Protein AF-A0A8C1A304-F1 (afdb_monomer)

InterPro domains:
  IPR000341 Phosphatidylinositol 3-kinase Ras-binding (PI3K RBD) domain [PF00794] (150-245)
  IPR000341 Phosphatidylinositol 3-kinase Ras-binding (PI3K RBD) domain [PS51546] (151-243)
  IPR000341 Phosphatidylinositol 3-kinase Ras-binding (PI3K RBD) domain [SM00144] (138-246)
  IPR000403 Phosphatidylinositol 3-/4-kinase, catalytic domain [PF00454] (764-960)
  IPR000403 Phosphatidylinositol 3-/4-kinase, catalytic domain [PS50290] (735-998)
  IPR000403 Phosphatidylinositol 3-/4-kinase, catalytic domain [SM00146] (764-994)
  IPR001263 Phosphoinositide 3-kinase, accessory (PIK) domain [PF00613] (497-669)
  IPR001263 Phosphoinositide 3-kinase, accessory (PIK) domain [PS51545] (485-662)
  IPR001263 Phosphoinositide 3-kinase, accessory (PIK) domain [SM00145] (486-672)
  IPR002420 C2 phosphatidylinositol 3-kinase-type domain [PF00792] (310-426)
  IPR002420 C2 phosphatidylinositol 3-kinase-type domain [PS51547] (290-457)
  IPR002420 C2 phosphatidylinositol 3-kinase-type domain [SM00142] (280-384)
  IPR003113 Phosphatidylinositol 3-kinase, adaptor-binding domain [PF02192] (1-73)
  IPR003113 Phosphatidylinositol 3-kinase, adaptor-binding domain [PS51544] (1-72)
  IPR003113 Phosphatidylinositol 3-kinase, adaptor-binding domain [SM00143] (1-75)
  IPR011009 Protein kinase-like domain superfamily [SSF56112] (668-958)
  IPR015433 Phosphatidylinositol 3-/4-kinase [PTHR10048] (18-939)
  IPR016024 Armadillo-type fold [SSF48371] (494-663)
  IPR018936 Phosphatidylinositol 3-/4-kinase, conserved site [PS00915] (767-781)
  IPR018936 Phosphatidylinositol 3-/4-kinase, conserved site [PS00916] (867-887)

Solvent-accessible surface area (backbone atoms only — not comparable to full-atom values): 55932 Å² total; per-residue (Å²): 138,91,75,66,56,79,39,26,44,47,56,52,49,53,52,45,56,63,56,41,69,79,42,88,70,45,87,76,63,72,59,75,85,51,42,39,43,31,27,40,25,77,84,76,39,82,42,73,46,78,68,32,77,46,27,50,68,75,64,40,44,62,51,102,53,75,43,82,43,75,71,64,101,84,40,68,64,58,50,52,47,47,52,48,14,64,64,63,71,51,57,57,65,60,66,67,66,64,77,48,64,66,59,53,51,44,53,56,51,40,49,51,53,20,50,57,52,45,58,54,58,67,72,53,51,64,66,61,49,41,52,29,60,29,50,60,61,71,52,91,73,90,54,64,79,59,37,61,75,45,75,40,50,45,57,36,38,38,36,41,67,100,52,94,60,71,47,81,44,80,42,50,41,79,38,34,47,58,58,52,48,53,54,50,51,54,53,49,56,75,74,44,72,92,81,65,84,75,69,60,76,89,46,49,36,39,27,40,33,71,35,61,33,40,52,80,66,84,42,43,44,67,33,32,42,70,50,45,52,22,59,76,70,72,46,69,44,52,34,23,47,35,54,43,64,64,56,47,52,57,45,50,56,40,46,50,55,52,45,57,62,56,55,68,49,70,82,60,69,74,72,81,70,71,77,75,69,73,71,72,80,71,74,59,37,51,32,75,77,36,76,54,63,37,54,37,34,39,40,36,34,36,60,47,87,67,61,85,84,33,27,38,30,46,37,39,37,42,24,47,31,78,45,69,60,37,73,67,35,72,54,71,77,36,85,53,74,39,63,40,76,64,73,39,75,45,68,40,78,45,38,44,31,23,58,46,84,57,30,29,42,32,32,26,36,28,39,38,34,75,65,75,83,77,72,94,75,80,92,76,95,79,80,84,74,65,80,61,50,77,54,95,68,28,38,36,39,80,52,33,34,45,31,36,62,49,35,49,92,86,36,33,53,55,62,48,80,44,81,42,27,26,44,67,82,74,71,67,81,60,93,77,78,57,63,64,88,52,52,56,61,59,42,85,59,58,91,79,29,32,34,40,34,36,30,33,61,81,92,58,100,39,62,38,27,59,73,55,69,71,59,36,43,52,54,27,48,53,53,52,67,65,44,76,83,63,85,86,84,78,63,64,81,79,46,44,65,62,50,48,56,61,65,73,44,64,90,84,58,84,77,52,70,69,56,24,54,50,44,52,72,42,44,66,58,38,50,75,77,39,54,89,44,51,68,64,46,61,74,29,56,55,60,62,31,48,68,54,48,22,41,50,60,50,49,57,77,73,47,69,82,53,57,40,78,65,25,57,58,38,52,34,59,74,42,56,46,66,67,56,35,40,52,22,45,63,22,44,69,77,48,51,73,72,62,43,62,75,44,43,74,44,59,59,52,39,55,66,60,50,93,49,79,86,40,62,60,57,51,50,54,47,55,50,23,69,54,23,46,65,50,29,54,52,51,48,35,61,44,46,21,46,47,85,41,75,84,48,25,63,59,42,48,52,53,51,51,39,46,43,68,39,38,56,72,52,45,62,56,53,42,45,44,54,51,30,52,52,53,52,48,52,53,41,49,53,53,53,51,43,56,71,77,64,71,54,57,68,68,61,54,51,51,51,53,43,56,53,54,68,33,66,74,41,42,61,48,53,22,74,38,54,35,90,82,44,69,42,32,45,32,40,34,66,42,59,87,77,37,49,64,46,92,56,96,60,38,33,35,39,44,30,25,35,34,60,64,31,86,93,40,70,49,48,37,32,43,39,51,78,53,68,41,62,52,36,33,50,52,34,50,50,47,45,49,51,47,51,52,31,43,77,69,77,40,78,32,60,73,70,60,62,50,53,43,41,59,30,82,32,18,32,41,35,52,57,72,75,70,49,45,31,48,46,54,49,24,49,75,64,36,99,45,79,88,54,14,88,71,48,60,58,30,64,47,51,51,43,49,73,63,21,63,74,74,50,30,60,51,17,41,47,36,25,44,35,5,44,54,41,52,50,50,50,28,47,76,47,24,26,41,90,78,46,47,78,39,30,34,38,29,60,66,26,34,30,40,76,52,83,49,89,27,49,37,66,59,52,69,61,59,96,85,40,71,72,67,94,67,37,65,78,90,47,70,49,57,53,35,41,66,39,74,72,46,92,84,52,62,68,63,50,54,52,49,53,51,51,48,55,49,63,68,63,46,88,83,49,72,61,58,58,46,50,56,50,44,64,70,64,54,63,76,83,80,83,77,87,68,75,38,57,60,55,54,65,55,74,69,65,57,58,102,87,60,68,85,132

Mean predicted aligned error: 11.7 Å

Nearest PDB structures (foldseek):
  2y3a-assembly1_A  TM=9.051E-01  e=1.629E-85  Mus musculus
  4bfr-assembly1_A  TM=8.790E-01  e=3.140E-81  Mus musculus
  6q6y-assembly1_A  TM=8.888E-01  e=1.439E-79  Mus musculus
  2wxl-assembly1_A  TM=8.886E-01  e=2.234E-74  Mus musculus
  6mum-assembly1_A  TM=8.838E-01  e=1.448E-73  Mus musculus

Structure (mmCIF, N/CA/C/O backbone):
data_AF-A0A8C1A304-F1
#
_entry.id   AF-A0A8C1A304-F1
#
loop_
_atom_site.group_PDB
_atom_site.id
_atom_site.type_symbol
_atom_site.label_atom_id
_atom_site.label_alt_id
_atom_site.label_comp_id
_atom_site.label_asym_id
_atom_site.label_entity_id
_atom_site.label_seq_id
_atom_site.pdbx_PDB_ins_code
_atom_site.Cartn_x
_atom_site.Cartn_y
_atom_site.Cartn_z
_atom_site.occupancy
_atom_site.B_iso_or_equiv
_atom_site.auth_seq_id
_atom_site.auth_comp_id
_atom_site.auth_asym_id
_atom_site.auth_atom_id
_atom_site.pdbx_PDB_model_num
ATOM 1 N N . MET A 1 1 ? 1.319 45.491 10.311 1.00 84.56 1 MET A N 1
ATOM 2 C CA . MET A 1 1 ? 0.339 44.688 11.066 1.00 84.56 1 MET A CA 1
ATOM 3 C C . MET A 1 1 ? 0.982 43.539 11.848 1.00 84.56 1 MET A C 1
ATOM 5 O O . MET A 1 1 ? 1.474 42.588 11.247 1.00 84.56 1 MET A O 1
ATOM 9 N N . GLU A 1 2 ? 0.971 43.608 13.180 1.00 88.88 2 GLU A N 1
ATOM 10 C CA . GLU A 1 2 ? 1.246 42.456 14.053 1.00 88.88 2 GLU A CA 1
ATOM 11 C C . GLU A 1 2 ? -0.064 41.717 14.348 1.00 88.88 2 GLU A C 1
ATOM 13 O O . GLU A 1 2 ? -1.068 42.349 14.671 1.00 88.88 2 GLU A O 1
ATOM 18 N N . VAL A 1 3 ? -0.073 40.385 14.238 1.00 91.50 3 VAL A N 1
ATOM 19 C CA . VAL A 1 3 ? -1.261 39.563 14.518 1.00 91.50 3 VAL A CA 1
ATOM 20 C C . VAL A 1 3 ? -0.902 38.342 15.367 1.00 91.50 3 VAL A C 1
ATOM 22 O O . VAL A 1 3 ? 0.135 37.714 15.133 1.00 91.50 3 VAL A O 1
ATOM 25 N N . PRO A 1 4 ? -1.753 37.950 16.335 1.00 88.81 4 PRO A N 1
ATOM 26 C CA . PRO A 1 4 ? -1.587 36.694 17.054 1.00 88.81 4 PRO A CA 1
ATOM 27 C C . PRO A 1 4 ? -1.580 35.499 16.102 1.00 88.81 4 PRO A C 1
ATOM 29 O O . PRO A 1 4 ? -2.372 35.447 15.159 1.00 88.81 4 PRO A O 1
ATOM 32 N N . ARG A 1 5 ? -0.749 34.494 16.399 1.00 86.44 5 ARG A N 1
ATOM 33 C CA . ARG A 1 5 ? -0.613 33.272 15.584 1.00 86.44 5 ARG A CA 1
ATOM 34 C C . ARG A 1 5 ? -1.918 32.477 15.442 1.00 86.44 5 ARG A C 1
ATOM 36 O O . ARG A 1 5 ? -2.106 31.796 14.442 1.00 86.44 5 ARG A O 1
ATOM 43 N N . GLU A 1 6 ? -2.800 32.599 16.430 1.00 85.94 6 GLU A N 1
ATOM 44 C CA . GLU A 1 6 ? -4.117 31.954 16.482 1.00 85.94 6 GLU A CA 1
ATOM 45 C C . GLU A 1 6 ? -5.215 32.747 15.757 1.00 85.94 6 GLU A C 1
ATOM 47 O O . GLU A 1 6 ? -6.364 32.317 15.730 1.00 85.94 6 GLU A O 1
ATOM 52 N N . SER A 1 7 ? -4.896 33.908 15.175 1.00 89.88 7 SER A N 1
ATOM 53 C CA . SER A 1 7 ? -5.886 34.701 14.443 1.00 89.88 7 SER A CA 1
ATOM 54 C C . SER A 1 7 ? -6.343 33.960 13.192 1.00 89.88 7 SER A C 1
ATOM 56 O O . SER A 1 7 ? -5.516 33.443 12.432 1.00 89.88 7 SER A O 1
ATOM 58 N N . THR A 1 8 ? -7.656 33.952 12.962 1.00 92.06 8 THR A N 1
ATOM 59 C CA . THR A 1 8 ? -8.231 33.454 11.713 1.00 92.06 8 THR A CA 1
ATOM 60 C C . THR A 1 8 ? -7.859 34.370 10.553 1.00 92.06 8 THR A C 1
ATOM 62 O O . THR A 1 8 ? -7.658 35.575 10.735 1.00 92.06 8 THR A O 1
ATOM 65 N N . ILE A 1 9 ? -7.783 33.815 9.347 1.00 93.88 9 ILE A N 1
ATOM 66 C CA . ILE A 1 9 ? -7.515 34.579 8.126 1.00 93.88 9 ILE A CA 1
ATOM 67 C C . ILE A 1 9 ? -8.573 35.677 7.932 1.00 93.88 9 ILE A C 1
ATOM 69 O O . ILE A 1 9 ? -8.223 36.795 7.559 1.00 93.88 9 ILE A O 1
ATOM 73 N N . GLN A 1 10 ? -9.833 35.416 8.290 1.00 92.44 10 GLN A N 1
ATOM 74 C CA . GLN A 1 10 ? -10.912 36.405 8.284 1.00 92.44 10 GLN A CA 1
ATOM 75 C C . GLN A 1 10 ? -10.616 37.577 9.227 1.00 92.44 10 GLN A C 1
ATOM 77 O O . GLN A 1 10 ? -10.742 38.737 8.835 1.00 92.44 10 GLN A O 1
ATOM 82 N N . ASN A 1 11 ? -10.180 37.293 10.460 1.00 93.00 11 ASN A N 1
ATOM 83 C CA . ASN A 1 11 ? -9.837 38.334 11.427 1.00 93.00 11 ASN A CA 1
ATOM 84 C C . ASN A 1 11 ? -8.628 39.155 10.959 1.00 93.00 11 ASN A C 1
ATOM 86 O O . ASN A 1 11 ? -8.634 40.380 11.043 1.00 93.00 11 ASN A O 1
ATOM 90 N N . ILE A 1 12 ? -7.614 38.491 10.398 1.00 95.31 12 ILE A N 1
ATOM 91 C CA . ILE A 1 12 ? -6.448 39.152 9.796 1.00 95.31 12 ILE A CA 1
ATOM 92 C C . ILE A 1 12 ? -6.885 40.061 8.640 1.00 95.31 12 ILE A C 1
ATOM 94 O O . ILE A 1 12 ? -6.401 41.186 8.541 1.00 95.31 12 ILE A O 1
ATOM 98 N N . LYS A 1 13 ? -7.827 39.619 7.797 1.00 93.88 13 LYS A N 1
ATOM 99 C CA . LYS A 1 13 ? -8.357 40.416 6.679 1.00 93.88 13 LYS A CA 1
ATOM 100 C C . LYS A 1 13 ? -9.114 41.646 7.171 1.00 93.88 13 LYS A C 1
ATOM 102 O O . LYS A 1 13 ? -8.928 42.733 6.635 1.00 93.88 13 LYS A O 1
ATOM 107 N N . LEU A 1 14 ? -9.909 41.489 8.227 1.00 93.69 14 LEU A N 1
ATOM 108 C CA . LEU A 1 14 ? -10.656 42.578 8.851 1.00 93.69 14 LEU A CA 1
ATOM 109 C C . LEU A 1 14 ? -9.730 43.618 9.498 1.00 93.69 14 LEU A C 1
ATOM 111 O O . LEU A 1 14 ? -9.957 44.820 9.356 1.00 93.69 14 LEU A O 1
ATOM 115 N N . LEU A 1 15 ? -8.668 43.174 10.179 1.00 93.94 15 LEU A N 1
ATOM 116 C CA . LEU A 1 15 ? -7.629 44.061 10.711 1.00 93.94 15 LEU A CA 1
ATOM 117 C C . LEU A 1 15 ? -6.882 44.780 9.584 1.00 93.94 15 LEU A C 1
ATOM 119 O O . LEU A 1 15 ? -6.703 45.995 9.660 1.00 93.94 15 LEU A O 1
ATOM 123 N N . LEU A 1 16 ? -6.538 44.061 8.510 1.00 94.25 16 LEU A N 1
ATOM 124 C CA . LEU A 1 16 ? -5.892 44.640 7.336 1.00 94.25 16 LEU A CA 1
ATOM 125 C C . LEU A 1 16 ? -6.766 45.720 6.699 1.00 94.25 16 LEU A C 1
ATOM 127 O O . LEU A 1 16 ? -6.241 46.772 6.366 1.00 94.25 16 LEU A O 1
ATOM 131 N N . TRP A 1 17 ? -8.078 45.506 6.555 1.00 93.44 17 TRP A N 1
ATOM 132 C CA . TRP A 1 17 ? -8.971 46.506 5.956 1.00 93.44 17 TRP A CA 1
ATOM 133 C C . TRP A 1 17 ? -9.072 47.779 6.794 1.00 93.44 17 TRP A C 1
ATOM 135 O O . TRP A 1 17 ? -9.100 48.876 6.241 1.00 93.44 17 TRP A O 1
ATOM 145 N N . LYS A 1 18 ? -9.082 47.647 8.126 1.00 91.75 18 LYS A N 1
ATOM 146 C CA . LYS A 1 18 ? -9.040 48.794 9.044 1.00 91.75 18 LYS A CA 1
ATOM 147 C C . LYS A 1 18 ? -7.715 49.549 8.951 1.00 91.75 18 LYS A C 1
ATOM 149 O O . LYS A 1 18 ? -7.720 50.773 8.908 1.00 91.75 18 LYS A O 1
ATOM 154 N N . GLU A 1 19 ? -6.592 48.835 8.906 1.00 92.62 19 GLU A N 1
ATOM 155 C CA . GLU A 1 19 ? -5.259 49.442 8.809 1.00 92.62 19 GLU A CA 1
ATOM 156 C C . GLU A 1 19 ? -5.048 50.083 7.425 1.00 92.62 19 GLU A C 1
ATOM 158 O O . GLU A 1 19 ? -4.586 51.218 7.336 1.00 92.62 19 GLU A O 1
ATOM 163 N N . ALA A 1 20 ? -5.481 49.426 6.346 1.00 92.25 20 ALA A N 1
ATOM 164 C CA . ALA A 1 20 ? -5.328 49.875 4.962 1.00 92.25 20 ALA A CA 1
ATOM 165 C C . ALA A 1 20 ? -6.028 51.210 4.661 1.00 92.25 20 ALA A C 1
ATOM 167 O O . ALA A 1 20 ? -5.549 51.944 3.800 1.00 92.25 20 ALA A O 1
ATOM 168 N N . GLN A 1 21 ? -7.093 51.573 5.391 1.00 92.50 21 GLN A N 1
ATOM 169 C CA . GLN A 1 21 ? -7.747 52.892 5.280 1.00 92.50 21 GLN A CA 1
ATOM 170 C C . GLN A 1 21 ? -6.786 54.062 5.525 1.00 92.50 21 GLN A C 1
ATOM 172 O O . GLN A 1 21 ? -7.018 55.168 5.042 1.00 92.50 21 GLN A O 1
ATOM 177 N N . THR A 1 22 ? -5.710 53.820 6.275 1.00 93.56 22 THR A N 1
ATOM 178 C CA . THR A 1 22 ? -4.692 54.828 6.599 1.00 93.56 22 THR A CA 1
ATOM 179 C C . THR A 1 22 ? -3.579 54.936 5.551 1.00 93.56 22 THR A C 1
ATOM 181 O O . THR A 1 22 ? -2.722 55.812 5.663 1.00 93.56 22 THR A O 1
ATOM 184 N N . TYR A 1 23 ? -3.585 54.082 4.521 1.00 92.62 23 TYR A N 1
ATOM 185 C CA . TYR A 1 23 ? -2.546 54.023 3.493 1.00 92.62 23 TYR A CA 1
ATOM 186 C C . TYR A 1 23 ? -3.011 54.641 2.162 1.00 92.62 23 TYR A C 1
ATOM 188 O O . TYR A 1 23 ? -4.207 54.659 1.853 1.00 92.62 23 TYR A O 1
ATOM 196 N N . PRO A 1 24 ? -2.074 55.143 1.331 1.00 93.56 24 PRO A N 1
ATOM 197 C CA . PRO A 1 24 ? -2.397 55.658 0.003 1.00 93.56 24 PRO A CA 1
ATOM 198 C C . PRO A 1 24 ? -3.107 54.619 -0.872 1.00 93.56 24 PRO A C 1
ATOM 200 O O . PRO A 1 24 ? -2.865 53.422 -0.747 1.00 93.56 24 PRO A O 1
ATOM 203 N N . LEU A 1 25 ? -3.922 55.095 -1.819 1.00 92.19 25 LEU A N 1
ATOM 204 C CA . LEU A 1 25 ? -4.621 54.273 -2.820 1.00 92.19 25 LEU A CA 1
ATOM 205 C C . LEU A 1 25 ? -5.703 53.327 -2.264 1.00 92.19 25 LEU A C 1
ATOM 207 O O . LEU A 1 25 ? -6.197 52.481 -3.007 1.00 92.19 25 LEU A O 1
ATOM 211 N N . PHE A 1 26 ? -6.139 53.498 -1.008 1.00 89.81 26 PHE A N 1
ATOM 212 C CA . PHE A 1 26 ? -7.206 52.680 -0.414 1.00 89.81 26 PHE A CA 1
ATOM 213 C C . PHE A 1 26 ? -8.496 52.657 -1.249 1.00 89.81 26 PHE A C 1
ATOM 215 O O . PHE A 1 26 ? -9.131 51.616 -1.385 1.00 89.81 26 PHE A O 1
ATOM 222 N N . SER A 1 27 ? -8.853 53.778 -1.884 1.00 87.38 27 SER A N 1
ATOM 223 C CA . SER A 1 27 ? -10.035 53.875 -2.750 1.00 87.38 27 SER A CA 1
ATOM 224 C C . SER A 1 27 ? -10.017 52.925 -3.958 1.00 87.38 27 SER A C 1
ATOM 226 O O . SER A 1 27 ? -11.071 52.685 -4.540 1.00 87.38 27 SER A O 1
ATOM 228 N N . LEU A 1 28 ? -8.858 52.365 -4.329 1.00 89.25 28 LEU A N 1
ATOM 229 C CA . LEU A 1 28 ? -8.721 51.395 -5.423 1.00 89.25 28 LEU A CA 1
ATOM 230 C C . LEU A 1 28 ? -8.954 49.938 -4.987 1.00 89.25 28 LEU A C 1
ATOM 232 O O . LEU A 1 28 ? -9.091 49.075 -5.850 1.00 89.25 28 LEU A O 1
ATOM 236 N N . LEU A 1 29 ? -8.984 49.647 -3.680 1.00 82.19 29 LEU A N 1
ATOM 237 C CA . LEU A 1 29 ? -9.105 48.281 -3.154 1.00 82.19 29 LEU A CA 1
ATOM 238 C C . LEU A 1 29 ? -10.521 47.700 -3.265 1.00 82.19 29 LEU A C 1
ATOM 240 O O . LEU A 1 29 ? -10.665 46.496 -3.128 1.00 82.19 29 LEU A O 1
ATOM 244 N N . GLY A 1 30 ? -11.564 48.498 -3.507 1.00 85.25 30 GLY A N 1
ATOM 245 C CA . GLY A 1 30 ? -12.944 47.997 -3.550 1.00 85.25 30 GLY A CA 1
ATOM 246 C C . GLY A 1 30 ? -13.410 47.350 -2.232 1.00 85.25 30 GLY A C 1
ATOM 247 O O . GLY A 1 30 ? -12.931 47.687 -1.148 1.00 85.25 30 GLY A O 1
ATOM 248 N N . GLU A 1 31 ? -14.377 46.432 -2.319 1.00 85.88 31 GLU A N 1
ATOM 249 C CA . GLU A 1 31 ? -14.959 45.750 -1.152 1.00 85.88 31 GLU A CA 1
ATOM 250 C C . GLU A 1 31 ? -14.073 44.607 -0.621 1.00 85.88 31 GLU A C 1
ATOM 252 O O . GLU A 1 31 ? -13.407 43.893 -1.381 1.00 85.88 31 GLU A O 1
ATOM 257 N N . MET A 1 32 ? -14.100 44.397 0.701 1.00 87.25 32 MET A N 1
ATOM 258 C CA . MET A 1 32 ? -13.319 43.363 1.402 1.00 87.25 32 MET A CA 1
ATOM 259 C C . MET A 1 32 ? -13.703 41.946 0.963 1.00 87.25 32 MET A C 1
ATOM 261 O O . MET A 1 32 ? -12.863 41.042 0.880 1.00 87.25 32 MET A O 1
ATOM 265 N N . GLU A 1 33 ? -14.980 41.750 0.670 1.00 82.69 33 GLU A N 1
ATOM 266 C CA . GLU A 1 33 ? -15.592 40.499 0.241 1.00 82.69 33 GLU A CA 1
ATOM 267 C C . GLU A 1 33 ? -15.101 40.092 -1.150 1.00 82.69 33 GLU A C 1
ATOM 269 O O . GLU A 1 33 ? -14.954 38.903 -1.421 1.00 82.69 33 GLU A O 1
ATOM 274 N N . GLY A 1 34 ? -14.750 41.063 -2.001 1.00 81.81 34 GLY A N 1
ATOM 275 C CA . GLY A 1 34 ? -14.181 40.834 -3.331 1.00 81.81 34 GLY A CA 1
ATOM 276 C C . GLY A 1 34 ? -12.746 40.297 -3.321 1.00 81.81 34 GLY A C 1
ATOM 277 O O . GLY A 1 34 ? -12.207 39.985 -4.385 1.00 81.81 34 GLY A O 1
ATOM 278 N N . HIS A 1 35 ? -12.123 40.167 -2.145 1.00 86.94 35 HIS A N 1
ATOM 279 C CA . HIS A 1 35 ? -10.719 39.800 -1.987 1.00 86.94 35 HIS A CA 1
ATOM 280 C C . HIS A 1 35 ? -10.524 38.563 -1.105 1.00 86.94 35 HIS A C 1
ATOM 282 O O . HIS A 1 35 ? -11.356 38.206 -0.266 1.00 86.94 35 HIS A O 1
ATOM 288 N N . MET A 1 36 ? -9.384 37.907 -1.304 1.00 88.38 36 MET A N 1
ATOM 289 C CA . MET A 1 36 ? -8.896 36.791 -0.498 1.00 88.38 36 MET A CA 1
ATOM 290 C C . MET A 1 36 ? -7.373 36.864 -0.366 1.00 88.38 36 MET A C 1
ATOM 292 O O . MET A 1 36 ? -6.709 37.577 -1.122 1.00 88.38 36 MET A O 1
ATOM 296 N N . PHE A 1 37 ? -6.812 36.123 0.586 1.00 91.81 37 PHE A N 1
ATOM 297 C CA . PHE A 1 37 ? -5.364 36.026 0.737 1.00 91.81 37 PHE A CA 1
ATOM 298 C C . PHE A 1 37 ? -4.772 34.879 -0.084 1.00 91.81 37 PHE A C 1
ATOM 300 O O . PHE A 1 37 ? -5.387 33.835 -0.268 1.00 91.81 37 PHE A O 1
ATOM 307 N N . GLU A 1 38 ? -3.541 35.072 -0.527 1.00 90.00 38 GLU A N 1
ATOM 308 C CA . GLU A 1 38 ? -2.648 34.093 -1.134 1.00 90.00 38 GLU A CA 1
ATOM 309 C C . GLU A 1 38 ? -1.352 34.072 -0.316 1.00 90.00 38 GLU A C 1
ATOM 311 O O . GLU A 1 38 ? -0.862 35.118 0.115 1.00 90.00 38 GLU A O 1
ATOM 316 N N . CYS A 1 39 ? -0.769 32.900 -0.096 1.00 91.12 39 CYS A N 1
ATOM 317 C CA . CYS A 1 39 ? 0.543 32.784 0.538 1.00 91.12 39 CYS A CA 1
ATOM 318 C C . CYS A 1 39 ? 1.387 31.715 -0.149 1.00 91.12 39 CYS A C 1
ATOM 320 O O . CYS A 1 39 ? 0.857 30.861 -0.847 1.00 91.12 39 CYS A O 1
ATOM 322 N N . VAL A 1 40 ? 2.699 31.736 0.069 1.00 87.44 40 VAL A N 1
ATOM 323 C CA . VAL A 1 40 ? 3.542 30.582 -0.260 1.00 87.44 40 VAL A CA 1
ATOM 324 C C . VAL A 1 40 ? 3.550 29.670 0.958 1.00 87.44 40 VAL A C 1
ATOM 326 O O . VAL A 1 40 ? 3.917 30.126 2.038 1.00 87.44 40 VAL A O 1
ATOM 329 N N . ASN A 1 41 ? 3.139 28.412 0.825 1.00 82.81 41 ASN A N 1
ATOM 330 C CA . ASN A 1 41 ? 3.110 27.454 1.934 1.00 82.81 41 ASN A CA 1
ATOM 331 C C . ASN A 1 41 ? 4.457 26.725 2.117 1.00 82.81 41 ASN A C 1
ATOM 333 O O . ASN A 1 41 ? 5.396 26.921 1.349 1.00 82.81 41 ASN A O 1
ATOM 337 N N . GLN A 1 42 ? 4.574 25.864 3.137 1.00 79.06 42 GLN A N 1
ATOM 338 C CA . GLN A 1 42 ? 5.819 25.121 3.428 1.00 79.06 42 GLN A CA 1
ATOM 339 C C . GLN A 1 42 ? 6.294 24.202 2.289 1.00 79.06 42 GLN A C 1
ATOM 341 O O . GLN A 1 42 ? 7.450 23.787 2.297 1.00 79.06 42 GLN A O 1
ATOM 346 N N . ALA A 1 43 ? 5.424 23.878 1.329 1.00 70.31 43 ALA A N 1
ATOM 347 C CA . ALA A 1 43 ? 5.768 23.112 0.134 1.00 70.31 43 ALA A CA 1
ATOM 348 C C . ALA A 1 43 ? 6.218 24.014 -1.034 1.00 70.31 43 ALA A C 1
ATOM 350 O O . ALA A 1 43 ? 6.286 23.553 -2.167 1.00 70.31 43 ALA A O 1
ATOM 351 N N . ALA A 1 44 ? 6.512 25.294 -0.767 1.00 77.94 44 ALA A N 1
ATOM 352 C CA . ALA A 1 44 ? 6.880 26.305 -1.758 1.00 77.94 44 ALA A CA 1
ATOM 353 C C . ALA A 1 44 ? 5.810 26.528 -2.849 1.00 77.94 44 ALA A C 1
ATOM 355 O O . ALA A 1 44 ? 6.130 26.927 -3.967 1.00 77.94 44 ALA A O 1
ATOM 356 N N . VAL A 1 45 ? 4.531 26.307 -2.518 1.00 72.31 45 VAL A N 1
ATOM 357 C CA . VAL A 1 45 ? 3.397 26.469 -3.444 1.00 72.31 45 VAL A CA 1
ATOM 358 C C . VAL A 1 45 ? 2.579 27.696 -3.076 1.00 72.31 45 VAL A C 1
ATOM 360 O O . VAL A 1 45 ? 2.332 27.942 -1.897 1.00 72.31 45 VAL A O 1
ATOM 363 N N . HIS A 1 46 ? 2.116 28.430 -4.088 1.00 78.19 46 HIS A N 1
ATOM 364 C CA . HIS A 1 46 ? 1.082 29.446 -3.919 1.00 78.19 46 HIS A CA 1
ATOM 365 C C . HIS A 1 46 ? -0.243 28.788 -3.500 1.00 78.19 46 HIS A C 1
ATOM 367 O O . HIS A 1 46 ? -0.818 27.980 -4.230 1.00 78.19 46 HIS A O 1
ATOM 373 N N . GLU A 1 47 ? -0.714 29.117 -2.305 1.00 80.75 47 GLU A N 1
ATOM 374 C CA . GLU A 1 47 ? -1.952 28.636 -1.708 1.00 80.75 47 GLU A CA 1
ATOM 375 C C . GLU A 1 47 ? -2.927 29.803 -1.554 1.00 80.75 47 GLU A C 1
ATOM 377 O O . GLU A 1 47 ? -2.662 30.764 -0.827 1.00 80.75 47 GLU A O 1
ATOM 382 N N . GLU A 1 48 ? -4.059 29.708 -2.249 1.00 83.31 48 GLU A N 1
ATOM 383 C CA . GLU A 1 48 ? -5.177 30.642 -2.141 1.00 83.31 48 GLU A CA 1
ATOM 384 C C . GLU A 1 48 ? -6.043 30.272 -0.915 1.00 83.31 48 GLU A C 1
ATOM 386 O O . GLU A 1 48 ? -6.582 29.168 -0.817 1.00 83.31 48 GLU A O 1
ATOM 391 N N . LEU A 1 49 ? -6.175 31.190 0.045 1.00 84.56 49 LEU A N 1
ATOM 392 C CA . LEU A 1 49 ? -6.830 30.985 1.343 1.00 84.56 49 LEU A CA 1
ATOM 393 C C . LEU A 1 49 ? -8.312 31.370 1.281 1.00 84.56 49 LEU A C 1
ATOM 395 O O . LEU A 1 49 ? -8.718 32.422 1.771 1.00 84.56 49 LEU A O 1
ATOM 399 N N . GLU A 1 50 ? -9.121 30.525 0.645 1.00 74.88 50 GLU A N 1
ATOM 400 C CA . GLU A 1 50 ? -10.570 30.754 0.526 1.00 74.88 50 GLU A CA 1
ATOM 401 C C . GLU A 1 50 ? -11.325 30.468 1.827 1.00 74.88 50 GLU A C 1
ATOM 403 O O . GLU A 1 50 ? -12.253 31.196 2.184 1.00 74.88 50 GLU A O 1
ATOM 408 N N . ASP A 1 51 ? -10.898 29.429 2.547 1.00 75.44 51 ASP A N 1
ATOM 409 C CA . ASP A 1 51 ? -11.383 29.138 3.889 1.00 75.44 51 ASP A CA 1
ATOM 410 C C . ASP A 1 51 ? -10.747 30.112 4.884 1.00 75.44 51 ASP A C 1
ATOM 412 O O . ASP A 1 51 ? -9.686 29.866 5.469 1.00 75.44 51 ASP A O 1
ATOM 416 N N . GLU A 1 52 ? -11.412 31.252 5.047 1.00 84.94 52 GLU A N 1
ATOM 417 C CA . GLU A 1 52 ? -10.965 32.323 5.929 1.00 84.94 52 GLU A CA 1
ATOM 418 C C . GLU A 1 52 ? -11.138 31.980 7.422 1.00 84.94 52 GLU A C 1
ATOM 420 O O . GLU A 1 52 ? -10.664 32.726 8.284 1.00 84.94 52 GLU A O 1
ATOM 425 N N . THR A 1 53 ? -11.755 30.838 7.751 1.00 82.50 53 THR A N 1
ATOM 426 C CA . THR A 1 53 ? -11.880 30.362 9.138 1.00 82.50 53 THR A CA 1
ATOM 427 C C . THR A 1 53 ? -10.582 29.754 9.667 1.00 82.50 53 THR A C 1
ATOM 429 O O . THR A 1 53 ? -10.361 29.723 10.878 1.00 82.50 53 THR A O 1
ATOM 432 N N . ARG A 1 54 ? -9.676 29.336 8.772 1.00 84.12 54 ARG A N 1
ATOM 433 C CA . ARG A 1 54 ? -8.363 28.790 9.141 1.00 84.12 54 ARG A CA 1
ATOM 434 C C . ARG A 1 54 ? -7.539 29.805 9.919 1.00 84.12 54 ARG A C 1
ATOM 436 O O . ARG A 1 54 ? -7.616 31.008 9.677 1.00 84.12 54 ARG A O 1
ATOM 443 N N . ARG A 1 55 ? -6.685 29.318 10.817 1.00 87.44 55 ARG A N 1
ATOM 444 C CA . ARG A 1 55 ? -5.749 30.158 11.576 1.00 87.44 55 ARG A CA 1
ATOM 445 C C . ARG A 1 55 ? -4.405 30.272 10.888 1.00 87.44 55 ARG A C 1
ATOM 447 O O . ARG A 1 55 ? -3.964 29.352 10.199 1.00 87.44 55 ARG A O 1
ATOM 454 N N . LEU A 1 56 ? -3.695 31.368 11.145 1.00 89.31 56 LEU A N 1
ATOM 455 C CA . LEU A 1 56 ? -2.351 31.580 10.601 1.00 89.31 56 LEU A CA 1
ATOM 456 C C . LEU A 1 56 ? -1.373 30.455 10.993 1.00 89.31 56 LEU A C 1
ATOM 458 O O . LEU A 1 56 ? -0.546 30.035 10.179 1.00 89.31 56 LEU A O 1
ATOM 462 N N . CYS A 1 57 ? -1.481 29.931 12.219 1.00 84.94 57 CYS A N 1
ATOM 463 C CA . CYS A 1 57 ? -0.679 28.803 12.700 1.00 84.94 57 CYS A CA 1
ATOM 464 C C . CYS A 1 57 ? -0.987 27.470 11.996 1.00 84.94 57 CYS A C 1
ATOM 466 O O . CYS A 1 57 ? -0.100 26.614 11.944 1.00 84.94 57 CYS A O 1
ATOM 468 N N . ASP A 1 58 ? -2.183 27.312 11.426 1.00 81.94 58 ASP A N 1
ATOM 469 C CA . ASP A 1 58 ? -2.600 26.126 10.671 1.00 81.94 58 ASP A CA 1
ATOM 470 C C . ASP A 1 58 ? -2.275 26.259 9.177 1.00 81.94 58 ASP A C 1
ATOM 472 O O . ASP A 1 58 ? -1.892 25.281 8.539 1.00 81.94 58 ASP A O 1
ATOM 476 N N . VAL A 1 59 ? -2.346 27.477 8.625 1.00 83.69 59 VAL A N 1
ATOM 477 C CA . VAL A 1 59 ? -1.918 27.779 7.245 1.00 83.69 59 VAL A CA 1
ATOM 478 C C . VAL A 1 59 ? -0.415 27.570 7.062 1.00 83.69 59 VAL A C 1
ATOM 480 O O . VAL A 1 59 ? 0.016 27.046 6.039 1.00 83.69 59 VAL A O 1
ATOM 483 N N . ARG A 1 60 ? 0.393 27.935 8.067 1.00 82.56 60 ARG A N 1
ATOM 484 C CA . ARG A 1 60 ? 1.860 27.778 8.061 1.00 82.56 60 ARG A CA 1
ATOM 485 C C . ARG A 1 60 ? 2.517 28.337 6.786 1.00 82.56 60 ARG A C 1
ATOM 487 O O . ARG A 1 60 ? 3.247 27.602 6.112 1.00 82.56 60 ARG A O 1
ATOM 494 N N . PRO A 1 61 ? 2.334 29.625 6.458 1.00 89.38 61 PRO A N 1
ATOM 495 C CA . PRO A 1 61 ? 2.996 30.189 5.291 1.00 89.38 61 PRO A CA 1
ATOM 496 C C . PRO A 1 61 ? 4.526 30.109 5.474 1.00 89.38 61 PRO A C 1
ATOM 498 O O . PRO A 1 61 ? 5.036 30.199 6.595 1.00 89.38 61 PRO A O 1
ATOM 501 N N . PHE A 1 62 ? 5.255 29.845 4.390 1.00 89.44 62 PHE A N 1
ATOM 502 C CA . PHE A 1 62 ? 6.712 29.686 4.348 1.00 89.44 62 PHE A CA 1
ATOM 503 C C . PHE A 1 62 ? 7.421 30.889 4.968 1.00 89.44 62 PHE A C 1
ATOM 505 O O . PHE A 1 62 ? 8.287 30.743 5.828 1.00 89.44 62 PHE A O 1
ATOM 512 N N . LEU A 1 63 ? 6.967 32.077 4.579 1.00 89.62 63 LEU A N 1
ATOM 513 C CA . LEU A 1 63 ? 7.251 33.342 5.238 1.00 89.62 63 LEU A CA 1
ATOM 514 C C . LEU A 1 63 ? 5.931 33.919 5.755 1.00 89.62 63 LEU A C 1
ATOM 516 O O . LEU A 1 63 ? 4.890 33.620 5.176 1.00 89.62 63 LEU A O 1
ATOM 520 N N . PRO A 1 64 ? 5.932 34.764 6.798 1.00 90.44 64 PRO A N 1
ATOM 521 C CA . PRO A 1 64 ? 4.729 35.435 7.295 1.00 90.44 64 PRO A CA 1
ATOM 522 C C . PRO A 1 64 ? 4.268 36.551 6.334 1.00 90.44 64 PRO A C 1
ATOM 524 O O . PRO A 1 64 ? 4.169 37.715 6.708 1.00 90.44 64 PRO A O 1
ATOM 527 N N . VAL A 1 65 ? 4.024 36.196 5.072 1.00 93.44 65 VAL A N 1
ATOM 528 C CA . VAL A 1 65 ? 3.628 37.080 3.978 1.00 93.44 65 VAL A CA 1
ATOM 529 C C . VAL A 1 65 ? 2.304 36.573 3.422 1.00 93.44 65 VAL A C 1
ATOM 531 O O . VAL A 1 65 ? 2.224 35.456 2.911 1.00 93.44 65 VAL A O 1
ATOM 534 N N . LEU A 1 66 ? 1.273 37.411 3.523 1.00 94.00 66 LEU A N 1
ATOM 535 C CA . LEU A 1 66 ? -0.030 37.193 2.905 1.00 94.00 66 LEU A CA 1
ATOM 536 C C . LEU A 1 66 ? -0.233 38.259 1.833 1.00 94.00 66 LEU A C 1
ATOM 538 O O . LEU A 1 66 ? -0.163 39.456 2.111 1.00 94.00 66 LEU A O 1
ATOM 542 N N . LYS A 1 67 ? -0.472 37.821 0.605 1.00 93.75 67 LYS A N 1
ATOM 543 C CA . LYS A 1 67 ? -0.733 38.679 -0.543 1.00 93.75 67 LYS A CA 1
ATOM 544 C C . LYS A 1 67 ? -2.231 38.744 -0.785 1.00 93.75 67 LYS A C 1
ATOM 546 O O . LYS A 1 67 ? -2.892 37.717 -0.853 1.00 93.75 67 LYS A O 1
ATOM 551 N N . LEU A 1 68 ? -2.771 39.946 -0.921 1.00 91.00 68 LEU A N 1
ATOM 552 C CA . LEU A 1 68 ? -4.180 40.130 -1.234 1.00 91.00 68 LEU A CA 1
ATOM 553 C C . LEU A 1 68 ? -4.410 39.974 -2.745 1.00 91.00 68 LEU A C 1
ATOM 555 O O . LEU A 1 68 ? -3.700 40.584 -3.545 1.00 91.00 68 LEU A O 1
ATOM 559 N N . ILE A 1 69 ? -5.392 39.161 -3.133 1.00 88.38 69 ILE A N 1
ATOM 560 C CA . ILE A 1 69 ? -5.793 38.935 -4.528 1.00 88.38 69 ILE A CA 1
ATOM 561 C C . ILE A 1 69 ? -7.317 39.080 -4.673 1.00 88.38 69 ILE A C 1
ATOM 563 O O . ILE A 1 69 ? -8.065 38.787 -3.740 1.00 88.38 69 ILE A O 1
ATOM 567 N N . THR A 1 70 ? -7.800 39.521 -5.838 1.00 83.62 70 THR A N 1
ATOM 568 C CA . THR A 1 70 ? -9.244 39.580 -6.150 1.00 83.62 70 THR A CA 1
ATOM 569 C C . THR A 1 70 ? -9.818 38.174 -6.268 1.00 83.62 70 THR A C 1
ATOM 571 O O . THR A 1 70 ? -9.097 37.290 -6.713 1.00 83.62 70 THR A O 1
ATOM 574 N N . ARG A 1 71 ? -11.079 37.920 -5.909 1.00 73.31 71 ARG A N 1
ATOM 575 C CA . ARG A 1 71 ? -11.767 36.632 -6.137 1.00 73.31 71 ARG A CA 1
ATOM 576 C C . ARG A 1 71 ? -12.219 36.549 -7.604 1.00 73.31 71 ARG A C 1
ATOM 578 O O . ARG A 1 71 ? -12.825 37.489 -8.098 1.00 73.31 71 ARG A O 1
ATOM 585 N N . ASN A 1 72 ? -11.913 35.463 -8.325 1.00 59.25 72 ASN A N 1
ATOM 586 C CA . ASN A 1 72 ? -12.240 35.330 -9.760 1.00 59.25 72 ASN A CA 1
ATOM 587 C C . ASN A 1 72 ? -12.855 33.948 -10.082 1.00 59.25 72 ASN A C 1
ATOM 589 O O . ASN A 1 72 ? -12.338 32.925 -9.639 1.00 59.25 72 ASN A O 1
ATOM 593 N N . CYS A 1 73 ? -13.927 33.897 -10.881 1.00 44.09 73 CYS A N 1
ATOM 594 C CA . CYS A 1 73 ? -14.825 32.734 -11.053 1.00 44.09 73 CYS A CA 1
ATOM 595 C C . CYS A 1 73 ? -14.316 31.564 -11.940 1.00 44.09 73 CYS A C 1
ATOM 597 O O . CYS A 1 73 ? -15.112 30.748 -12.388 1.00 44.09 73 CYS A O 1
ATOM 599 N N . GLY A 1 74 ? -13.005 31.432 -12.177 1.00 51.91 74 GLY A N 1
ATOM 600 C CA . GLY A 1 74 ? -12.383 30.299 -12.901 1.00 51.91 74 GLY A CA 1
ATOM 601 C C . GLY A 1 74 ? -11.440 29.443 -12.040 1.00 51.91 74 GLY A C 1
ATOM 602 O O . GLY A 1 74 ? -10.593 28.726 -12.567 1.00 51.91 74 GLY A O 1
ATOM 603 N N . ARG A 1 75 ? -11.515 29.590 -10.710 1.00 60.66 75 ARG A N 1
ATOM 604 C CA . ARG A 1 75 ? -10.479 29.168 -9.747 1.00 60.66 75 ARG A CA 1
ATOM 605 C C . ARG A 1 75 ? -10.757 27.886 -8.983 1.00 60.66 75 ARG A C 1
ATOM 607 O O . ARG A 1 75 ? -9.849 27.360 -8.352 1.00 60.66 75 ARG A O 1
ATOM 614 N N . ALA A 1 76 ? -11.972 27.363 -9.051 1.00 64.31 76 ALA A N 1
ATOM 615 C CA . ALA A 1 76 ? -12.362 26.235 -8.219 1.00 64.31 76 ALA A CA 1
ATOM 616 C C . ALA A 1 76 ? -11.550 24.954 -8.518 1.00 64.31 76 ALA A C 1
ATOM 618 O O . ALA A 1 76 ? -11.216 24.195 -7.611 1.00 64.31 76 ALA A O 1
ATOM 619 N N . GLU A 1 77 ? -11.120 24.770 -9.772 1.00 69.19 77 GLU A N 1
ATOM 620 C CA . GLU A 1 77 ? -10.185 23.702 -10.147 1.00 69.19 77 GLU A CA 1
ATOM 621 C C . GLU A 1 77 ? -8.785 23.915 -9.547 1.00 69.19 77 GLU A C 1
ATOM 623 O O . GLU A 1 77 ? -8.219 22.980 -8.994 1.00 69.19 77 GLU A O 1
ATOM 628 N N . ARG A 1 78 ? -8.257 25.147 -9.549 1.00 71.31 78 ARG A N 1
ATOM 629 C CA . ARG A 1 78 ? -6.966 25.461 -8.904 1.00 71.31 78 ARG A CA 1
ATOM 630 C C . ARG A 1 78 ? -7.017 25.271 -7.388 1.00 71.31 78 ARG A C 1
ATOM 632 O O . ARG A 1 78 ? -6.042 24.824 -6.790 1.00 71.31 78 ARG A O 1
ATOM 639 N N . ILE A 1 79 ? -8.157 25.579 -6.774 1.00 73.38 79 ILE A N 1
ATOM 640 C CA . ILE A 1 79 ? -8.397 25.354 -5.346 1.00 73.38 79 ILE A CA 1
ATOM 641 C C . ILE A 1 79 ? -8.404 23.854 -5.046 1.00 73.38 79 ILE A C 1
ATOM 643 O O . ILE A 1 79 ? -7.725 23.415 -4.118 1.00 73.38 79 ILE A O 1
ATOM 647 N N . LEU A 1 80 ? -9.116 23.053 -5.844 1.00 82.12 80 LEU A N 1
ATOM 648 C CA . LEU A 1 80 ? -9.099 21.597 -5.713 1.00 82.12 80 LEU A CA 1
ATOM 649 C C . LEU A 1 80 ? -7.681 21.037 -5.904 1.00 82.12 80 LEU A C 1
ATOM 651 O O . LEU A 1 80 ? -7.248 20.201 -5.117 1.00 82.12 80 LEU A O 1
ATOM 655 N N . ASP A 1 81 ? -6.935 21.537 -6.886 1.00 82.88 81 ASP A N 1
ATOM 656 C CA . ASP A 1 81 ? -5.553 21.131 -7.149 1.00 82.88 81 ASP A CA 1
ATOM 657 C C . ASP A 1 81 ? -4.627 21.442 -5.967 1.00 82.88 81 ASP A C 1
ATOM 659 O O . ASP A 1 81 ? -3.809 20.605 -5.579 1.00 82.88 81 ASP A O 1
ATOM 663 N N . SER A 1 82 ? -4.790 22.616 -5.353 1.00 80.00 82 SER A N 1
ATOM 664 C CA . SER A 1 82 ? -4.066 23.008 -4.142 1.00 80.00 82 SER A CA 1
ATOM 665 C C . SER A 1 82 ? -4.424 22.105 -2.958 1.00 80.00 82 SER A C 1
ATOM 667 O O . SER A 1 82 ? -3.530 21.546 -2.318 1.00 80.00 82 SER A O 1
ATOM 669 N N . LYS A 1 83 ? -5.724 21.864 -2.719 1.00 84.31 83 LYS A N 1
ATOM 670 C CA . LYS A 1 83 ? -6.210 20.946 -1.673 1.00 84.31 83 LYS A CA 1
ATOM 671 C C . LYS A 1 83 ? -5.623 19.543 -1.836 1.00 84.31 83 LYS A C 1
ATOM 673 O O . LYS A 1 83 ? -5.122 18.976 -0.866 1.00 84.31 83 LYS A O 1
ATOM 678 N N . ILE A 1 84 ? -5.652 18.997 -3.054 1.00 90.50 84 ILE A N 1
ATOM 679 C CA . ILE A 1 84 ? -5.080 17.682 -3.366 1.00 90.50 84 ILE A CA 1
ATOM 680 C C . ILE A 1 84 ? -3.569 17.699 -3.133 1.00 90.50 84 ILE A C 1
ATOM 682 O O . ILE A 1 84 ? -3.060 16.815 -2.451 1.00 90.50 84 ILE A O 1
ATOM 686 N N . GLY A 1 85 ? -2.856 18.711 -3.637 1.00 87.12 85 GLY A N 1
ATOM 687 C CA . GLY A 1 85 ? -1.403 18.817 -3.491 1.00 87.12 85 GLY A CA 1
ATOM 688 C C . GLY A 1 85 ? -0.942 18.827 -2.030 1.00 87.12 85 GLY A C 1
ATOM 689 O O . GLY A 1 85 ? -0.024 18.091 -1.658 1.00 87.12 85 GLY A O 1
ATOM 690 N N . VAL A 1 86 ? -1.624 19.600 -1.176 1.00 84.44 86 VAL A N 1
ATOM 691 C CA . VAL A 1 86 ? -1.366 19.634 0.275 1.00 84.44 86 VAL A CA 1
ATOM 692 C C . VAL A 1 86 ? -1.661 18.276 0.915 1.00 84.44 86 VAL A C 1
ATOM 694 O O . VAL A 1 86 ? -0.846 17.769 1.689 1.00 84.44 86 VAL A O 1
ATOM 697 N N . LEU A 1 87 ? -2.791 17.655 0.565 1.00 90.88 87 LEU A N 1
ATOM 698 C CA . LEU A 1 87 ? -3.211 16.369 1.121 1.00 90.88 87 LEU A CA 1
ATOM 699 C C . LEU A 1 87 ? -2.212 15.242 0.803 1.00 90.88 87 LEU A C 1
ATOM 701 O O . LEU A 1 87 ? -1.781 14.505 1.699 1.00 90.88 87 LEU A O 1
ATOM 705 N N . ILE A 1 88 ? -1.803 15.121 -0.462 1.00 92.38 88 ILE A N 1
ATOM 706 C CA . ILE A 1 88 ? -0.878 14.066 -0.907 1.00 92.38 88 ILE A CA 1
ATOM 707 C C . ILE A 1 88 ? 0.575 14.355 -0.503 1.00 92.38 88 ILE A C 1
ATOM 709 O O . ILE A 1 88 ? 1.399 13.443 -0.485 1.00 92.38 88 ILE A O 1
ATOM 713 N N . GLY A 1 89 ? 0.884 15.599 -0.122 1.00 85.19 89 GLY A N 1
ATOM 714 C CA . GLY A 1 89 ? 2.226 16.027 0.277 1.00 85.19 89 GLY A CA 1
ATOM 715 C C . GLY A 1 89 ? 3.185 16.239 -0.896 1.00 85.19 89 GLY A C 1
ATOM 716 O O . GLY A 1 89 ? 4.394 16.145 -0.700 1.00 85.19 89 GLY A O 1
ATOM 717 N N . LYS A 1 90 ? 2.655 16.492 -2.099 1.00 85.56 90 LYS A N 1
ATOM 718 C CA . LYS A 1 90 ? 3.407 16.809 -3.322 1.00 85.56 90 LYS A CA 1
ATOM 719 C C . LYS A 1 90 ? 2.587 17.775 -4.169 1.00 85.56 90 LYS A C 1
ATOM 721 O O . LYS A 1 90 ? 1.429 17.487 -4.472 1.00 85.56 90 LYS A O 1
ATOM 726 N N . GLY A 1 91 ? 3.155 18.915 -4.548 1.00 79.25 91 GLY A N 1
ATOM 727 C CA . GLY A 1 91 ? 2.426 19.899 -5.341 1.00 79.25 91 GLY A CA 1
ATOM 728 C C . GLY A 1 91 ? 2.128 19.368 -6.743 1.00 79.25 91 GLY A C 1
ATOM 729 O O . GLY A 1 91 ? 3.026 18.876 -7.419 1.00 79.25 91 GLY A O 1
ATOM 730 N N . LEU A 1 92 ? 0.887 19.504 -7.224 1.00 85.75 92 LEU A N 1
ATOM 731 C CA . LEU A 1 92 ? 0.528 19.034 -8.574 1.00 85.75 92 LEU A CA 1
ATOM 732 C C . LEU A 1 92 ? 1.304 19.767 -9.683 1.00 85.75 92 LEU A C 1
ATOM 734 O O . LEU A 1 92 ? 1.632 19.166 -10.700 1.00 85.75 92 LEU A O 1
ATOM 738 N N . HIS A 1 93 ? 1.693 21.021 -9.439 1.00 80.19 93 HIS A N 1
ATOM 739 C CA . HIS A 1 93 ? 2.570 21.788 -10.324 1.00 80.19 93 HIS A CA 1
ATOM 740 C C . HIS A 1 93 ? 3.954 21.136 -10.520 1.00 80.19 93 HIS A C 1
ATOM 742 O O . HIS A 1 93 ? 4.556 21.298 -11.578 1.00 80.19 93 HIS A O 1
ATOM 748 N N . GLU A 1 94 ? 4.455 20.367 -9.542 1.00 83.31 94 GLU A N 1
ATOM 749 C CA . GLU A 1 94 ? 5.697 19.599 -9.696 1.00 83.31 94 GLU A CA 1
ATOM 750 C C . GLU A 1 94 ? 5.521 18.495 -10.741 1.00 83.31 94 GLU A C 1
ATOM 752 O O . GLU A 1 94 ? 6.451 18.210 -11.486 1.00 83.31 94 GLU A O 1
ATOM 757 N N . LEU A 1 95 ? 4.330 17.888 -10.817 1.00 86.62 95 LEU A N 1
ATOM 758 C CA . LEU A 1 95 ? 4.007 16.880 -11.831 1.00 86.62 95 LEU A CA 1
ATOM 759 C C . LEU A 1 95 ? 3.870 17.521 -13.216 1.00 86.62 95 LEU A C 1
ATOM 761 O O . LEU A 1 95 ? 4.330 16.949 -14.201 1.00 86.62 95 LEU A O 1
ATOM 765 N N . ASP A 1 96 ? 3.285 18.720 -13.295 1.00 82.19 96 ASP A N 1
ATOM 766 C CA . ASP A 1 96 ? 3.225 19.505 -14.536 1.00 82.19 96 ASP A CA 1
ATOM 767 C C . ASP A 1 96 ? 4.620 19.910 -15.042 1.00 82.19 96 ASP A C 1
ATOM 769 O O . ASP A 1 96 ? 4.860 19.950 -16.253 1.00 82.19 96 ASP A O 1
ATOM 773 N N . ALA A 1 97 ? 5.555 20.157 -14.121 1.00 83.25 97 ALA A N 1
ATOM 774 C CA . ALA A 1 97 ? 6.924 20.559 -14.426 1.00 83.25 97 ALA A CA 1
ATOM 775 C C . ALA A 1 97 ? 7.812 19.423 -14.968 1.00 83.25 97 ALA A C 1
ATOM 777 O O . ALA A 1 97 ? 8.813 19.722 -15.615 1.00 83.25 97 ALA A O 1
ATOM 778 N N . LEU A 1 98 ? 7.452 18.143 -14.776 1.00 83.19 98 LEU A N 1
ATOM 779 C CA . LEU A 1 98 ? 8.271 16.987 -15.192 1.00 83.19 98 LEU A CA 1
ATOM 780 C C . LEU A 1 98 ? 8.501 16.881 -16.713 1.00 83.19 98 LEU A C 1
ATOM 782 O O . LEU A 1 98 ? 9.305 16.061 -17.140 1.00 83.19 98 LEU A O 1
ATOM 786 N N . GLN A 1 99 ? 7.801 17.675 -17.536 1.00 81.19 99 GLN A N 1
ATOM 787 C CA . GLN A 1 99 ? 7.836 17.616 -19.009 1.00 81.19 99 GLN A CA 1
ATOM 788 C C . GLN A 1 99 ? 7.659 16.198 -19.597 1.00 81.19 99 GLN A C 1
ATOM 790 O O . GLN A 1 99 ? 8.000 15.952 -20.750 1.00 81.19 99 GLN A O 1
ATOM 795 N N . ASP A 1 100 ? 7.050 15.288 -18.839 1.00 89.06 100 ASP A N 1
ATOM 796 C CA . ASP A 1 100 ? 6.831 13.898 -19.224 1.00 89.06 100 ASP A CA 1
ATOM 797 C C . ASP A 1 100 ? 5.449 13.734 -19.883 1.00 89.06 100 ASP A C 1
ATOM 799 O O . ASP A 1 100 ? 4.412 14.116 -19.327 1.00 89.06 100 ASP A O 1
ATOM 803 N N . GLN A 1 101 ? 5.427 13.188 -21.101 1.00 92.00 101 GLN A N 1
ATOM 804 C CA . GLN A 1 101 ? 4.190 12.978 -21.849 1.00 92.00 101 GLN A CA 1
ATOM 805 C C . GLN A 1 101 ? 3.344 11.830 -21.281 1.00 92.00 101 GLN A C 1
ATOM 807 O O . GLN A 1 101 ? 2.116 11.907 -21.346 1.00 92.00 101 GLN A O 1
ATOM 812 N N . GLU A 1 102 ? 3.960 10.802 -20.694 1.00 94.56 102 GLU A N 1
ATOM 813 C CA . GLU A 1 102 ? 3.246 9.695 -20.054 1.00 94.56 102 GLU A CA 1
ATOM 814 C C . GLU A 1 102 ? 2.459 10.200 -18.840 1.00 94.56 102 GLU A C 1
ATOM 816 O O . GLU A 1 102 ? 1.274 9.898 -18.691 1.00 94.56 102 GLU A O 1
ATOM 821 N N . VAL A 1 103 ? 3.086 11.057 -18.026 1.00 93.75 103 VAL A N 1
ATOM 822 C CA . VAL A 1 103 ? 2.443 11.730 -16.886 1.00 93.75 103 VAL A CA 1
ATOM 823 C C . VAL A 1 103 ? 1.228 12.538 -17.348 1.00 93.75 103 VAL A C 1
ATOM 825 O O . VAL A 1 103 ? 0.134 12.390 -16.799 1.00 93.75 103 VAL A O 1
ATOM 828 N N . LYS A 1 104 ? 1.380 13.374 -18.383 1.00 90.75 104 LYS A N 1
ATOM 829 C CA . LYS A 1 104 ? 0.285 14.210 -18.914 1.00 90.75 104 LYS A CA 1
ATOM 830 C C . LYS A 1 104 ? -0.872 13.378 -19.465 1.00 90.75 104 LYS A C 1
ATOM 832 O O . LYS A 1 104 ? -2.03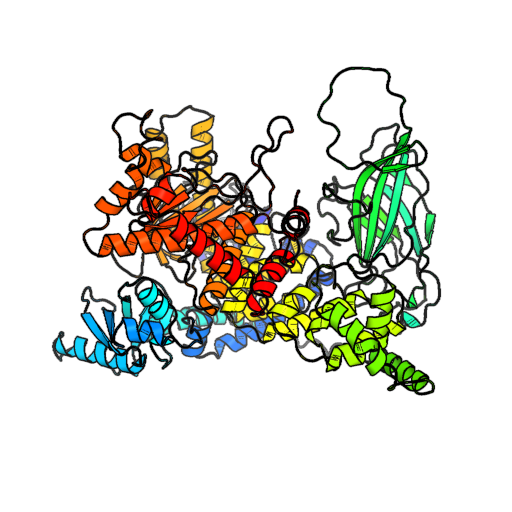7 13.700 -19.206 1.00 90.75 104 LYS A O 1
ATOM 837 N N . ASP A 1 105 ? -0.561 12.314 -20.201 1.00 92.88 105 ASP A N 1
ATOM 838 C CA . ASP A 1 105 ? -1.557 11.405 -20.770 1.00 92.88 105 ASP A CA 1
ATOM 839 C C . ASP A 1 105 ? -2.308 10.651 -19.665 1.00 92.88 105 ASP A C 1
ATOM 841 O O . ASP A 1 105 ? -3.542 10.596 -19.695 1.00 92.88 105 ASP A O 1
ATOM 845 N N . PHE A 1 106 ? -1.591 10.143 -18.653 1.00 94.56 106 PHE A N 1
ATOM 846 C CA . PHE A 1 106 ? -2.184 9.487 -17.486 1.00 94.56 106 PHE A CA 1
ATOM 847 C C . PHE A 1 106 ? -3.144 10.427 -16.756 1.00 94.56 106 PHE A C 1
ATOM 849 O O . PHE A 1 106 ? -4.313 10.086 -16.570 1.00 94.56 106 PHE A O 1
ATOM 856 N N . ARG A 1 107 ? -2.688 11.635 -16.390 1.00 92.25 107 ARG A N 1
ATOM 857 C CA . ARG A 1 107 ? -3.508 12.620 -15.661 1.00 92.25 107 ARG A CA 1
ATOM 858 C C . ARG A 1 107 ? -4.760 12.992 -16.444 1.00 92.25 107 ARG A C 1
ATOM 860 O O . ARG A 1 107 ? -5.853 12.988 -15.886 1.00 92.25 107 ARG A O 1
ATOM 867 N N . SER A 1 108 ? -4.621 13.246 -17.745 1.00 89.81 108 SER A N 1
ATOM 868 C CA . SER A 1 108 ? -5.750 13.598 -18.616 1.00 89.81 108 SER A CA 1
ATOM 869 C C . SER A 1 108 ? -6.775 12.467 -18.713 1.00 89.81 108 SER A C 1
ATOM 871 O O . SER A 1 108 ? -7.980 12.705 -18.617 1.00 89.81 108 SER A O 1
ATOM 873 N N . LYS A 1 109 ? -6.307 11.223 -18.872 1.00 90.56 109 LYS A N 1
ATOM 874 C CA . LYS A 1 109 ? -7.170 10.040 -18.943 1.00 90.56 109 LYS A CA 1
ATOM 875 C C . LYS A 1 109 ? -7.884 9.775 -17.620 1.00 90.56 109 LYS A C 1
ATOM 877 O O . LYS A 1 109 ? -9.098 9.586 -17.625 1.00 90.56 109 LYS A O 1
ATOM 882 N N . MET A 1 110 ? -7.154 9.779 -16.505 1.00 91.12 110 MET A N 1
ATOM 883 C CA . MET A 1 110 ? -7.730 9.521 -15.182 1.00 91.12 110 MET A CA 1
ATOM 884 C C . MET A 1 110 ? -8.694 10.619 -14.754 1.00 91.12 110 MET A C 1
ATOM 886 O O . MET A 1 110 ? -9.731 10.315 -14.180 1.00 91.12 110 MET A O 1
ATOM 890 N N . LYS A 1 111 ? -8.417 11.879 -15.102 1.00 87.19 111 LYS A N 1
ATOM 891 C CA . LYS A 1 111 ? -9.347 12.989 -14.878 1.00 87.19 111 LYS A CA 1
ATOM 892 C C . LYS A 1 111 ? -10.700 12.739 -15.545 1.00 87.19 111 LYS A C 1
ATOM 894 O O . LYS A 1 111 ? -11.718 12.861 -14.874 1.00 87.19 111 LYS A O 1
ATOM 899 N N . ARG A 1 112 ? -10.713 12.319 -16.816 1.00 87.69 112 ARG A N 1
ATOM 900 C CA . ARG A 1 112 ? -11.954 11.978 -17.533 1.00 87.69 112 ARG A CA 1
ATOM 901 C C . ARG A 1 112 ? -12.705 10.819 -16.866 1.00 87.69 112 ARG A C 1
ATOM 903 O O . ARG A 1 112 ? -13.907 10.915 -16.667 1.00 87.69 112 ARG A O 1
ATOM 910 N N . ILE A 1 113 ? -11.997 9.753 -16.487 1.00 88.38 113 ILE A N 1
ATOM 911 C CA . ILE A 1 113 ? -12.602 8.589 -15.811 1.00 88.38 113 ILE A CA 1
ATOM 912 C C . ILE A 1 113 ? -13.216 8.998 -14.463 1.00 88.38 113 ILE A C 1
ATOM 914 O O . ILE A 1 113 ? -14.340 8.612 -14.151 1.00 88.38 113 ILE A O 1
ATOM 918 N N . SER A 1 114 ? -12.509 9.809 -13.673 1.00 87.69 114 SER A N 1
ATOM 919 C CA . SER A 1 114 ? -13.024 10.321 -12.400 1.00 87.69 114 SER A CA 1
ATOM 920 C C . SER A 1 114 ? -14.247 11.225 -12.596 1.00 87.69 114 SER A C 1
ATOM 922 O O . SER A 1 114 ? -15.171 11.172 -11.790 1.00 87.69 114 SER A O 1
ATOM 924 N N . GLU A 1 115 ? -14.295 12.021 -13.667 1.00 84.88 115 GLU A N 1
ATOM 925 C CA . GLU A 1 115 ? -15.464 12.842 -14.021 1.00 84.88 115 GLU A CA 1
ATOM 926 C C . GLU A 1 115 ? -16.683 11.990 -14.391 1.00 84.88 115 GLU A C 1
ATOM 928 O O . GLU A 1 115 ? -17.764 12.213 -13.845 1.00 84.88 115 GLU A O 1
ATOM 933 N N . GLU A 1 116 ? -16.507 10.984 -15.251 1.00 87.12 116 GLU A N 1
ATOM 934 C CA . GLU A 1 116 ? -17.557 10.016 -15.604 1.00 87.12 116 GLU A CA 1
ATOM 935 C C . GLU A 1 116 ? -18.095 9.315 -14.344 1.00 87.12 116 GLU A C 1
ATOM 937 O O . GLU A 1 116 ? -19.306 9.212 -14.142 1.00 87.12 116 GLU A O 1
ATOM 942 N N . LYS A 1 117 ? -17.205 8.911 -13.427 1.00 84.94 117 LYS A N 1
ATOM 943 C CA . LYS A 1 117 ? -17.596 8.278 -12.161 1.00 84.94 117 LYS A CA 1
ATOM 944 C C . LYS A 1 117 ? -18.383 9.220 -11.251 1.00 84.94 117 LYS A C 1
ATOM 946 O O . LYS A 1 117 ? -19.392 8.799 -10.689 1.00 84.94 117 LYS A O 1
ATOM 951 N N . MET A 1 118 ? -17.965 10.480 -11.117 1.00 86.31 118 MET A N 1
ATOM 952 C CA . MET A 1 118 ? -18.697 11.477 -10.325 1.00 86.31 118 MET A CA 1
ATOM 953 C C . MET A 1 118 ? -20.105 11.726 -10.876 1.00 86.31 118 MET A C 1
ATOM 955 O O . MET A 1 118 ? -21.044 11.857 -10.093 1.00 86.31 118 MET A O 1
ATOM 959 N N . GLN A 1 119 ? -20.273 11.741 -12.202 1.00 87.06 119 GLN A N 1
ATOM 960 C CA . GLN A 1 119 ? -21.594 11.840 -12.831 1.00 87.06 119 GLN A CA 1
ATOM 961 C C . GLN A 1 119 ? -22.469 10.629 -12.488 1.00 87.06 119 GLN A C 1
ATOM 963 O O . GLN A 1 119 ? -23.628 10.802 -12.122 1.00 87.06 119 GLN A O 1
ATOM 968 N N . CYS A 1 120 ? -21.915 9.412 -12.516 1.00 86.75 120 CYS A N 1
ATOM 969 C CA . CYS A 1 120 ? -22.638 8.224 -12.054 1.00 86.75 120 CYS A CA 1
ATOM 970 C C . CYS A 1 120 ? -23.029 8.325 -10.571 1.00 86.75 120 CYS A C 1
ATOM 972 O O . CYS A 1 120 ? -24.143 7.954 -10.216 1.00 86.75 120 CYS A O 1
ATOM 974 N N . MET A 1 121 ? -22.150 8.853 -9.710 1.00 85.38 121 MET A N 1
ATOM 975 C CA . MET A 1 121 ? -22.438 9.021 -8.279 1.00 85.38 121 MET A CA 1
ATOM 976 C C . MET A 1 121 ? -23.594 9.989 -8.010 1.00 85.38 121 MET A C 1
ATOM 978 O O . MET A 1 121 ? -24.344 9.766 -7.067 1.00 85.38 121 MET A O 1
ATOM 982 N N . GLN A 1 122 ? -23.784 11.024 -8.835 1.00 84.94 122 GLN A N 1
ATOM 983 C CA . GLN A 1 122 ? -24.939 11.924 -8.703 1.00 84.94 122 GLN A CA 1
ATOM 984 C C . GLN A 1 122 ? -26.284 11.243 -8.969 1.00 84.94 122 GLN A C 1
ATOM 986 O O . GLN A 1 122 ? -27.312 11.733 -8.510 1.00 84.94 122 GLN A O 1
ATOM 991 N N . LEU A 1 123 ? -26.277 10.143 -9.721 1.00 87.69 123 LEU A N 1
ATOM 992 C CA . LEU A 1 123 ? -27.473 9.374 -10.057 1.00 87.69 123 LEU A CA 1
ATOM 993 C C . LEU A 1 123 ? -27.724 8.215 -9.081 1.00 87.69 123 LEU A C 1
ATOM 995 O O . LEU A 1 123 ? -28.738 7.534 -9.209 1.00 87.69 123 LEU A O 1
ATOM 999 N N . MET A 1 124 ? -26.815 7.971 -8.129 1.00 88.81 124 MET A N 1
ATOM 1000 C CA . MET A 1 124 ? -26.959 6.890 -7.154 1.00 88.81 124 MET A CA 1
ATOM 1001 C C . MET A 1 124 ? -28.097 7.166 -6.175 1.00 88.81 124 MET A C 1
ATOM 1003 O O . MET A 1 124 ? -28.326 8.297 -5.751 1.00 88.81 124 MET A O 1
ATOM 1007 N N . SER A 1 125 ? -28.764 6.102 -5.744 1.00 91.00 125 SER A N 1
ATOM 1008 C CA . SER A 1 125 ? -29.661 6.149 -4.591 1.00 91.00 125 SER A CA 1
ATOM 1009 C C . SER A 1 125 ? -28.880 6.223 -3.272 1.00 91.00 125 SER A C 1
ATOM 1011 O O . SER A 1 125 ? -27.731 5.778 -3.173 1.00 91.00 125 SER A O 1
ATOM 1013 N N . TRP A 1 126 ? -29.530 6.709 -2.209 1.00 90.31 126 TRP A N 1
ATOM 1014 C CA . TRP A 1 126 ? -28.935 6.722 -0.867 1.00 90.31 126 TRP A CA 1
ATOM 1015 C C . TRP A 1 126 ? -28.562 5.308 -0.379 1.00 90.31 126 TRP A C 1
ATOM 1017 O O . TRP A 1 126 ? -27.575 5.152 0.334 1.00 90.31 126 TRP A O 1
ATOM 1027 N N . GLY A 1 127 ? -29.300 4.268 -0.793 1.00 87.94 127 GLY A N 1
ATOM 1028 C CA . GLY A 1 127 ? -29.012 2.874 -0.439 1.00 87.94 127 GLY A CA 1
ATOM 1029 C C . GLY A 1 127 ? -27.750 2.331 -1.119 1.00 87.94 127 GLY A C 1
ATOM 1030 O O . GLY A 1 127 ? -26.916 1.699 -0.472 1.00 87.94 127 GLY A O 1
ATOM 1031 N N . GLU A 1 128 ? -27.551 2.619 -2.409 1.00 88.88 128 GLU A N 1
ATOM 1032 C CA . GLU A 1 128 ? -26.311 2.257 -3.115 1.00 88.88 128 GLU A CA 1
ATOM 1033 C C . GLU A 1 128 ? -25.100 3.011 -2.556 1.00 88.88 128 GLU A C 1
ATOM 1035 O O . GLU A 1 128 ? -24.014 2.440 -2.423 1.00 88.88 128 GLU A O 1
ATOM 1040 N N . TRP A 1 129 ? -25.285 4.280 -2.186 1.00 91.12 129 TRP A N 1
ATOM 1041 C CA . TRP A 1 129 ? -24.255 5.076 -1.524 1.00 91.12 129 TRP A CA 1
ATOM 1042 C C . TRP A 1 129 ? -23.891 4.504 -0.150 1.00 91.12 129 TRP A C 1
ATOM 1044 O O . TRP A 1 129 ? -22.706 4.337 0.154 1.00 91.12 129 TRP A O 1
ATOM 1054 N N . LEU A 1 130 ? -24.896 4.139 0.653 1.00 89.75 130 LEU A N 1
ATOM 1055 C CA . LEU A 1 130 ? -24.697 3.534 1.967 1.00 89.75 130 LEU A CA 1
ATOM 1056 C C . LEU A 1 130 ? -23.919 2.221 1.845 1.00 89.75 130 LEU A C 1
ATOM 1058 O O . LEU A 1 130 ? -22.982 1.995 2.612 1.00 89.75 130 LEU A O 1
ATOM 1062 N N . ARG A 1 131 ? -24.235 1.407 0.828 1.00 87.62 131 ARG A N 1
ATOM 1063 C CA . ARG A 1 131 ? -23.504 0.172 0.516 1.00 87.62 131 ARG A CA 1
ATOM 1064 C C . ARG A 1 131 ? -22.024 0.433 0.219 1.00 87.62 131 ARG A C 1
ATOM 1066 O O . ARG A 1 131 ? -21.149 -0.234 0.760 1.00 87.62 131 ARG A O 1
ATOM 1073 N N . SER A 1 132 ? -21.741 1.426 -0.620 1.00 86.06 132 SER A N 1
ATOM 1074 C CA . SER A 1 132 ? -20.376 1.796 -1.015 1.00 86.06 132 SER A CA 1
ATOM 1075 C C . SER A 1 132 ? -19.541 2.359 0.147 1.00 86.06 132 SER A C 1
ATOM 1077 O O . SER A 1 132 ? -18.320 2.174 0.199 1.00 86.06 132 SER A O 1
ATOM 1079 N N . CYS A 1 133 ? -20.183 3.055 1.089 1.00 86.25 133 CYS A N 1
ATOM 1080 C CA . CYS A 1 133 ? -19.478 3.814 2.120 1.00 86.25 133 CYS A CA 1
ATOM 1081 C C . CYS A 1 133 ? -19.415 3.119 3.484 1.00 86.25 133 CYS A C 1
ATOM 1083 O O . CYS A 1 133 ? -18.383 3.207 4.150 1.00 86.25 133 CYS A O 1
ATOM 1085 N N . TYR A 1 134 ? -20.499 2.459 3.901 1.00 86.00 134 TYR A N 1
ATOM 1086 C CA . TYR A 1 134 ? -20.715 2.032 5.289 1.00 86.00 134 TYR A CA 1
ATOM 1087 C C . TYR A 1 134 ? -21.396 0.657 5.424 1.00 86.00 134 TYR A C 1
ATOM 1089 O O . TYR A 1 134 ? -21.925 0.342 6.495 1.00 86.00 134 TYR A O 1
ATOM 1097 N N . SER A 1 135 ? -21.401 -0.165 4.366 1.00 76.06 135 SER A N 1
ATOM 1098 C CA . SER A 1 135 ? -21.956 -1.522 4.441 1.00 76.06 135 SER A CA 1
ATOM 1099 C C . SER A 1 135 ? -21.210 -2.378 5.453 1.00 76.06 135 SER A C 1
ATOM 1101 O O . SER A 1 135 ? -19.980 -2.336 5.546 1.00 76.06 135 SER A O 1
ATOM 1103 N N . MET A 1 136 ? -21.968 -3.212 6.156 1.00 76.88 136 MET A N 1
ATOM 1104 C CA . MET A 1 136 ? -21.415 -4.282 6.965 1.00 76.88 136 MET A CA 1
ATOM 1105 C C . MET A 1 136 ? -20.918 -5.436 6.095 1.00 76.88 136 MET A C 1
ATOM 1107 O O . MET A 1 136 ? -21.529 -5.780 5.082 1.00 76.88 136 MET A O 1
ATOM 1111 N N . THR A 1 137 ? -19.825 -6.059 6.530 1.00 72.75 137 THR A N 1
ATOM 1112 C CA . THR A 1 137 ? -19.329 -7.301 5.933 1.00 72.75 137 THR A CA 1
ATOM 1113 C C . THR A 1 137 ? -20.252 -8.474 6.268 1.00 72.75 137 THR A C 1
ATOM 1115 O O . THR A 1 137 ? -20.576 -8.723 7.435 1.00 72.75 137 THR A O 1
ATOM 1118 N N . LEU A 1 138 ? -20.614 -9.237 5.239 1.00 73.69 138 LEU A N 1
ATOM 1119 C CA . LEU A 1 138 ? -21.275 -10.531 5.367 1.00 73.69 138 LEU A CA 1
ATOM 1120 C C . LEU A 1 138 ? -20.241 -11.640 5.194 1.00 73.69 138 LEU A C 1
ATOM 1122 O O . LEU A 1 138 ? -19.368 -11.556 4.331 1.00 73.69 138 LEU A O 1
ATOM 1126 N N . GLU A 1 139 ? -20.345 -12.690 5.996 1.00 67.50 139 GLU A N 1
ATOM 1127 C CA . GLU A 1 139 ? -19.470 -13.851 5.884 1.00 67.50 139 GLU A CA 1
ATOM 1128 C C . GLU A 1 139 ? -20.241 -15.085 5.403 1.00 67.50 139 GLU A C 1
ATOM 1130 O O . GLU A 1 139 ? -21.261 -15.478 5.972 1.00 67.50 139 GLU A O 1
ATOM 1135 N N . ALA A 1 140 ? -19.707 -15.748 4.377 1.00 49.06 140 ALA A N 1
ATOM 1136 C CA . ALA A 1 140 ? -20.213 -17.023 3.886 1.00 49.06 140 ALA A CA 1
ATOM 1137 C C . ALA A 1 140 ? -19.580 -18.178 4.683 1.00 49.06 140 ALA A C 1
ATOM 1139 O O . ALA A 1 140 ? 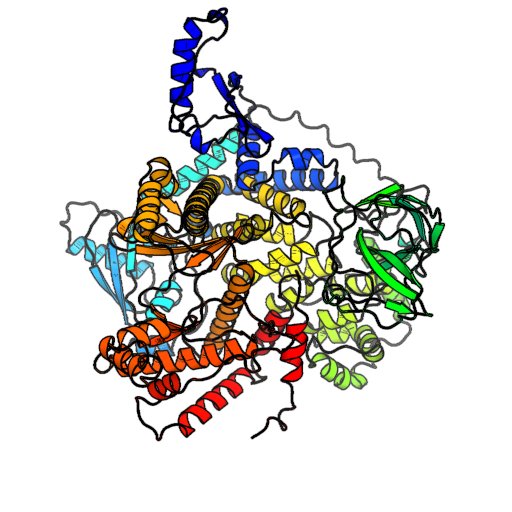-18.361 -18.308 4.732 1.00 49.06 140 ALA A O 1
ATOM 1140 N N . GLY A 1 141 ? -20.399 -19.007 5.334 1.00 56.47 141 GLY A N 1
ATOM 1141 C CA . GLY A 1 141 ? -19.940 -20.187 6.081 1.00 56.47 141 GLY A CA 1
ATOM 1142 C C . GLY A 1 141 ? -21.013 -20.732 7.025 1.00 56.47 141 GLY A C 1
ATOM 1143 O O . GLY A 1 141 ? -21.772 -19.941 7.592 1.00 56.47 141 GLY A O 1
ATOM 1144 N N . SER A 1 142 ? -21.084 -22.064 7.171 1.00 52.25 142 SER A N 1
ATOM 1145 C CA . SER A 1 142 ? -21.978 -22.725 8.134 1.00 52.25 142 SER A CA 1
ATOM 1146 C C . SER A 1 142 ? -21.408 -22.597 9.547 1.00 52.25 142 SER A C 1
ATOM 1148 O O . SER A 1 142 ? -20.236 -22.887 9.784 1.00 52.25 142 SER A O 1
ATOM 1150 N N . LEU A 1 143 ? -22.245 -22.134 10.476 1.00 57.62 143 LEU A N 1
ATOM 1151 C CA . LEU A 1 143 ? -21.902 -21.896 11.878 1.00 57.62 143 LEU A CA 1
ATOM 1152 C C . LEU A 1 143 ? -22.613 -22.892 12.815 1.00 57.62 143 LEU A C 1
ATOM 1154 O O . LEU A 1 143 ? -22.809 -22.578 13.986 1.00 57.62 143 LEU A O 1
ATOM 1158 N N . GLU A 1 144 ? -23.015 -24.065 12.307 1.00 57.06 144 GLU A N 1
ATOM 1159 C CA . GLU A 1 144 ? -23.811 -25.081 13.028 1.00 57.06 144 GLU A CA 1
ATOM 1160 C C . GLU A 1 144 ? -23.286 -25.333 14.456 1.00 57.06 144 GLU A C 1
ATOM 1162 O O . GLU A 1 144 ? -24.027 -25.183 15.423 1.00 57.06 144 GLU A O 1
ATOM 1167 N N . ASN A 1 145 ? -21.971 -25.520 14.617 1.00 56.09 145 ASN A N 1
ATOM 1168 C CA . ASN A 1 145 ? -21.340 -25.771 15.922 1.00 56.09 145 ASN A CA 1
ATOM 1169 C C . ASN A 1 145 ? -21.451 -24.612 16.942 1.00 56.09 145 ASN A C 1
ATOM 1171 O O . ASN A 1 145 ? -21.373 -24.839 18.149 1.00 56.09 145 ASN A O 1
ATOM 1175 N N . LEU A 1 146 ? -21.556 -23.359 16.487 1.00 57.38 146 LEU A N 1
ATOM 1176 C CA . LEU A 1 146 ? -21.683 -22.167 17.345 1.00 57.38 146 LEU A CA 1
ATOM 1177 C C . LEU A 1 146 ? -23.149 -21.816 17.610 1.00 57.38 146 LEU A C 1
ATOM 1179 O O . LEU A 1 146 ? -23.468 -21.330 18.693 1.00 57.38 146 LEU A O 1
ATOM 1183 N N . ILE A 1 147 ? -24.029 -22.089 16.644 1.00 59.69 147 ILE A N 1
ATOM 1184 C CA . ILE A 1 147 ? -25.481 -21.972 16.809 1.00 59.69 147 ILE A CA 1
ATOM 1185 C C . ILE A 1 147 ? -25.941 -22.946 17.902 1.00 59.69 147 ILE A C 1
ATOM 1187 O O . ILE A 1 147 ? -26.655 -22.528 18.813 1.00 59.69 147 ILE A O 1
ATOM 1191 N N . ASP A 1 148 ? -25.433 -24.182 17.889 1.00 57.97 148 ASP A N 1
ATOM 1192 C CA . ASP A 1 148 ? -25.729 -25.193 18.911 1.00 57.97 148 ASP A CA 1
ATOM 1193 C C . ASP A 1 148 ? -25.223 -24.791 20.306 1.00 57.97 148 ASP A C 1
ATOM 1195 O O . ASP A 1 148 ? -25.928 -24.973 21.299 1.00 57.97 148 ASP A O 1
ATOM 1199 N N . LYS A 1 149 ? -24.036 -24.169 20.404 1.00 63.47 149 LYS A N 1
ATOM 1200 C CA . LYS A 1 149 ? -23.479 -23.678 21.683 1.00 63.47 149 LYS A CA 1
ATOM 1201 C C . LYS A 1 149 ? -24.317 -22.582 22.347 1.00 63.47 149 LYS A C 1
ATOM 1203 O O . LYS A 1 149 ? -24.248 -22.436 23.564 1.00 63.47 149 LYS A O 1
ATOM 1208 N N . HIS A 1 150 ? -25.061 -21.803 21.568 1.00 61.72 150 HIS A N 1
ATOM 1209 C CA . HIS A 1 150 ? -25.909 -20.715 22.062 1.00 61.72 150 HIS A CA 1
ATOM 1210 C C . HIS A 1 150 ? -27.405 -21.074 22.062 1.00 61.72 150 HIS A C 1
ATOM 1212 O O . HIS A 1 150 ? -28.241 -20.176 22.153 1.00 61.72 150 HIS A O 1
ATOM 1218 N N . GLU A 1 151 ? -27.758 -22.360 21.927 1.00 67.69 151 GLU A N 1
ATOM 1219 C CA . GLU A 1 151 ? -29.152 -22.830 21.805 1.00 67.69 151 GLU A CA 1
ATOM 1220 C C . GLU A 1 151 ? -29.941 -22.098 20.695 1.00 67.69 151 GLU A C 1
ATOM 1222 O O . GLU A 1 151 ? -31.159 -21.940 20.760 1.00 67.69 151 GLU A O 1
ATOM 1227 N N . GLY A 1 152 ? -29.245 -21.584 19.677 1.00 72.81 152 GLY A N 1
ATOM 1228 C CA . GLY A 1 152 ? -29.837 -20.816 18.584 1.00 72.81 152 GLY A CA 1
ATOM 1229 C C . GLY A 1 152 ? -30.381 -19.429 18.952 1.00 72.81 152 GLY A C 1
ATOM 1230 O O . GLY A 1 152 ? -31.031 -18.821 18.098 1.00 72.81 152 GLY A O 1
ATOM 1231 N N . VAL A 1 153 ? -30.127 -18.898 20.158 1.00 82.75 153 VAL A N 1
ATOM 1232 C CA . VAL A 1 153 ? -30.648 -17.597 20.631 1.00 82.75 153 VAL A CA 1
ATOM 1233 C C . VAL A 1 153 ? -29.518 -16.660 21.065 1.00 82.75 153 VAL A C 1
ATOM 1235 O O . VAL A 1 153 ? -28.609 -17.037 21.798 1.00 82.75 153 VAL A O 1
ATOM 1238 N N . ILE A 1 154 ? -29.603 -15.390 20.670 1.00 86.62 154 ILE A N 1
ATOM 1239 C CA . ILE A 1 154 ? -28.654 -14.337 21.044 1.00 86.62 154 ILE A CA 1
ATOM 1240 C C . ILE A 1 154 ? -29.357 -13.187 21.771 1.00 86.62 154 ILE A C 1
ATOM 1242 O O . ILE A 1 154 ? -30.471 -12.786 21.425 1.00 86.62 154 ILE A O 1
ATOM 1246 N N . LYS A 1 155 ? -28.698 -12.645 22.802 1.00 90.31 155 LYS A N 1
ATOM 1247 C CA . LYS A 1 155 ? -29.141 -11.434 23.503 1.00 90.31 155 LYS A CA 1
ATOM 1248 C C . LYS A 1 155 ? -28.483 -10.205 22.873 1.00 90.31 155 LYS A C 1
ATOM 1250 O O . LYS A 1 155 ? -27.274 -10.032 23.002 1.00 90.31 155 LYS A O 1
ATOM 1255 N N . ILE A 1 156 ? -29.282 -9.345 22.250 1.00 91.69 156 ILE A N 1
ATOM 1256 C CA . ILE A 1 156 ? -28.846 -8.100 21.606 1.00 91.69 156 ILE A CA 1
ATOM 1257 C C . ILE A 1 156 ? -29.279 -6.909 22.458 1.00 91.69 156 ILE A C 1
ATOM 1259 O O . ILE A 1 156 ? -30.424 -6.835 22.911 1.00 91.69 156 ILE A O 1
ATOM 1263 N N . THR A 1 157 ? -28.363 -5.970 22.669 1.00 92.50 157 THR A N 1
ATOM 1264 C CA . THR A 1 157 ? -28.643 -4.690 23.321 1.00 92.50 157 THR A CA 1
ATOM 1265 C C . THR A 1 157 ? -28.964 -3.650 22.253 1.00 92.50 157 THR A C 1
ATOM 1267 O O . THR A 1 157 ? -28.090 -3.247 21.486 1.00 92.50 157 THR A O 1
ATOM 1270 N N . MET A 1 158 ? -30.218 -3.215 22.219 1.00 92.06 158 MET A N 1
ATOM 1271 C CA . MET A 1 158 ? -30.730 -2.191 21.317 1.00 92.06 158 MET A CA 1
ATOM 1272 C C . MET A 1 158 ? -30.677 -0.814 21.972 1.00 92.06 158 MET A C 1
ATOM 1274 O O . MET A 1 158 ? -31.179 -0.637 23.083 1.00 92.06 158 MET A O 1
ATOM 1278 N N . HIS A 1 159 ? -30.105 0.143 21.256 1.00 90.19 159 HIS A N 1
ATOM 1279 C CA . HIS A 1 159 ? -30.089 1.574 21.554 1.00 90.19 159 HIS A CA 1
ATOM 1280 C C . HIS A 1 159 ? -31.024 2.284 20.575 1.00 90.19 159 HIS A C 1
ATOM 1282 O O . HIS A 1 159 ? -31.222 1.803 19.455 1.00 90.19 159 HIS A O 1
ATOM 1288 N N . TYR A 1 160 ? -31.549 3.438 20.961 1.00 86.69 160 TYR A N 1
ATOM 1289 C CA . TYR A 1 160 ? -32.448 4.230 20.124 1.00 86.69 160 TYR A CA 1
ATOM 1290 C C . TYR A 1 160 ? -31.850 5.614 19.930 1.00 86.69 160 TYR A C 1
ATOM 1292 O O . TYR A 1 160 ? -31.349 6.215 20.881 1.00 86.69 160 TYR A O 1
ATOM 1300 N N . ASP A 1 161 ? -31.813 6.079 18.683 1.00 73.69 161 ASP A N 1
ATOM 1301 C CA . ASP A 1 161 ? -31.214 7.370 18.366 1.00 73.69 161 ASP A CA 1
ATOM 1302 C C . ASP A 1 161 ? -31.905 8.492 19.159 1.00 73.69 161 ASP A C 1
ATOM 1304 O O . ASP A 1 161 ? -33.119 8.474 19.337 1.00 73.69 161 ASP A O 1
ATOM 1308 N N . GLN A 1 162 ? -31.122 9.446 19.667 1.00 69.94 162 GLN A N 1
ATOM 1309 C CA . GLN A 1 162 ? -31.586 10.565 20.507 1.00 69.94 162 GLN A CA 1
ATOM 1310 C C . GLN A 1 162 ? -32.172 10.207 21.894 1.00 69.94 162 GLN A C 1
ATOM 1312 O O . GLN A 1 162 ? -32.526 11.124 22.635 1.00 69.94 162 GLN A O 1
ATOM 1317 N N . SER A 1 163 ? -32.185 8.932 22.307 1.00 73.69 163 SER A N 1
ATOM 1318 C CA . SER A 1 163 ? -32.538 8.517 23.676 1.00 73.69 163 SER A CA 1
ATOM 1319 C C . SER A 1 163 ? -31.351 7.895 24.426 1.00 73.69 163 SER A C 1
ATOM 1321 O O . SER A 1 163 ? -30.434 7.325 23.836 1.00 73.69 163 SER A O 1
ATOM 1323 N N . GLN A 1 164 ? -31.360 8.014 25.757 1.00 72.00 164 GLN A N 1
ATOM 1324 C CA . GLN A 1 164 ? -30.449 7.282 26.653 1.00 72.00 164 GLN A CA 1
ATOM 1325 C C . GLN A 1 164 ? -30.956 5.862 26.959 1.00 72.00 164 GLN A C 1
ATOM 1327 O O . GLN A 1 164 ? -30.251 5.072 27.592 1.00 72.00 164 GLN A O 1
ATOM 1332 N N . ASP A 1 165 ? -32.171 5.529 26.524 1.00 78.38 165 ASP A N 1
ATOM 1333 C CA . ASP A 1 165 ? -32.798 4.252 26.816 1.00 78.38 165 ASP A CA 1
ATOM 1334 C C . ASP A 1 165 ? -32.181 3.113 26.010 1.00 78.38 165 ASP A C 1
ATOM 1336 O O . ASP A 1 165 ? -31.869 3.214 24.820 1.00 78.38 165 ASP A O 1
ATOM 1340 N N . THR A 1 166 ? -32.056 1.970 26.678 1.00 86.44 166 THR A N 1
ATOM 1341 C CA . THR A 1 166 ? -31.567 0.736 26.070 1.00 86.44 166 THR A CA 1
ATOM 1342 C C . THR A 1 166 ? -32.531 -0.399 26.355 1.00 86.44 166 THR A C 1
ATOM 1344 O O . THR A 1 166 ? -33.140 -0.487 27.420 1.00 86.44 166 THR A O 1
ATOM 1347 N N . SER A 1 167 ? -32.673 -1.307 25.396 1.00 87.94 167 SER A N 1
ATOM 1348 C CA . SER A 1 167 ? -33.538 -2.470 25.542 1.00 87.94 167 SER A CA 1
ATOM 1349 C C . SER A 1 167 ? -32.792 -3.745 25.172 1.00 87.94 167 SER A C 1
ATOM 1351 O O . SER A 1 167 ? -32.094 -3.816 24.169 1.00 87.94 167 SER A O 1
ATOM 1353 N N . SER A 1 168 ? -32.915 -4.780 26.000 1.00 90.25 168 SER A N 1
ATOM 1354 C CA . SER A 1 168 ? -32.356 -6.100 25.689 1.00 90.25 168 SER A CA 1
ATOM 1355 C C . SER A 1 168 ? -33.386 -6.954 24.952 1.00 90.25 168 SER A C 1
ATOM 1357 O O . SER A 1 168 ? -34.472 -7.186 25.488 1.00 90.25 168 SER A O 1
ATOM 1359 N N . LEU A 1 169 ? -33.052 -7.457 23.767 1.00 90.62 169 LEU A N 1
ATOM 1360 C CA . LEU A 1 169 ? -33.862 -8.397 22.989 1.00 90.62 169 LEU A CA 1
ATOM 1361 C C . LEU A 1 169 ? -33.194 -9.772 22.979 1.00 90.62 169 LEU A C 1
ATOM 1363 O O . LEU A 1 169 ? -31.982 -9.866 22.815 1.00 90.62 169 LEU A O 1
ATOM 1367 N N . LYS A 1 170 ? -33.975 -10.839 23.150 1.00 89.69 170 LYS A N 1
ATOM 1368 C CA . LYS A 1 170 ? -33.525 -12.213 22.894 1.00 89.69 170 LYS A CA 1
ATOM 1369 C C . LYS A 1 170 ? -34.127 -12.651 21.567 1.00 89.69 170 LYS A C 1
ATOM 1371 O O . LYS A 1 170 ? -35.349 -12.665 21.452 1.00 89.69 170 LYS A O 1
ATOM 1376 N N . VAL A 1 171 ? -33.287 -12.964 20.588 1.00 90.19 171 VAL A N 1
ATOM 1377 C CA . VAL A 1 171 ? -33.714 -13.294 19.220 1.00 90.19 171 VAL A CA 1
ATOM 1378 C C . VAL A 1 171 ? -33.029 -14.556 18.726 1.00 90.19 171 VAL A C 1
ATOM 1380 O O . VAL A 1 171 ? -31.925 -14.872 19.164 1.00 90.19 171 VAL A O 1
ATOM 1383 N N . SER A 1 172 ? -33.675 -15.279 17.812 1.00 87.81 172 SER A N 1
ATOM 1384 C CA . SER A 1 172 ? -33.035 -16.414 17.147 1.00 87.81 172 SER A CA 1
ATOM 1385 C C . SER A 1 172 ? -31.864 -15.942 16.279 1.00 87.81 172 SER A C 1
ATOM 1387 O O . SER A 1 172 ? -31.926 -14.873 15.679 1.00 87.81 172 SER A O 1
ATOM 1389 N N . LEU A 1 173 ? -30.813 -16.749 16.152 1.00 82.12 173 LEU A N 1
ATOM 1390 C CA . LEU A 1 173 ? -29.710 -16.500 15.217 1.00 82.12 173 LEU A CA 1
ATOM 1391 C C . LEU A 1 173 ? -30.127 -16.615 13.742 1.00 82.12 173 LEU A C 1
ATOM 1393 O O . LEU A 1 173 ? -29.447 -16.072 12.871 1.00 82.12 173 LEU A O 1
ATOM 1397 N N . HIS A 1 174 ? -31.251 -17.281 13.470 1.00 84.94 174 HIS A N 1
ATOM 1398 C CA . HIS A 1 174 ? -31.874 -17.336 12.147 1.00 84.94 174 HIS A CA 1
ATOM 1399 C C . HIS A 1 174 ? -32.802 -16.147 11.872 1.00 84.94 174 HIS A C 1
ATOM 1401 O O . HIS A 1 174 ? -33.297 -16.026 10.756 1.00 84.94 174 HIS A O 1
ATOM 1407 N N . CYS A 1 175 ? -33.016 -15.270 12.857 1.00 88.06 175 CYS A N 1
ATOM 1408 C CA . CYS A 1 175 ? -33.759 -14.026 12.677 1.00 88.06 175 CYS A CA 1
ATOM 1409 C C . CYS A 1 175 ? -33.109 -13.184 11.573 1.00 88.06 175 CYS A C 1
ATOM 1411 O O . CYS A 1 175 ? -31.877 -13.149 11.443 1.00 88.06 175 CYS A O 1
ATOM 1413 N N . THR A 1 176 ? -33.936 -12.524 10.777 1.00 89.88 176 THR A N 1
ATOM 1414 C CA . THR A 1 176 ? -33.496 -11.557 9.768 1.00 89.88 176 THR A CA 1
ATOM 1415 C C . THR A 1 176 ? -33.299 -10.169 10.379 1.00 89.88 176 THR A C 1
ATOM 1417 O O . THR A 1 176 ? -33.803 -9.856 11.463 1.00 89.88 176 THR A O 1
ATOM 1420 N N . VAL A 1 177 ? -32.553 -9.305 9.688 1.00 88.25 177 VAL A N 1
ATOM 1421 C CA . VAL A 1 177 ? -32.386 -7.895 10.086 1.00 88.25 177 VAL A CA 1
ATOM 1422 C C . VAL A 1 177 ? -33.749 -7.200 10.199 1.00 88.25 177 VAL A C 1
ATOM 1424 O O . VAL A 1 177 ? -33.978 -6.461 11.160 1.00 88.25 177 VAL A O 1
ATOM 1427 N N . THR A 1 178 ? -34.673 -7.481 9.277 1.00 87.56 178 THR A N 1
ATOM 1428 C CA . THR A 1 178 ? -36.016 -6.884 9.276 1.00 87.56 178 THR A CA 1
ATOM 1429 C C . THR A 1 178 ? -36.849 -7.332 10.475 1.00 87.56 178 THR A C 1
ATOM 1431 O O . THR A 1 178 ? -37.449 -6.500 11.156 1.00 87.56 178 THR A O 1
ATOM 1434 N N . GLU A 1 179 ? -36.847 -8.628 10.793 1.00 89.25 179 GLU A N 1
ATOM 1435 C CA . GLU A 1 179 ? -37.549 -9.158 11.970 1.00 89.25 179 GLU A CA 1
ATOM 1436 C C . GLU A 1 179 ? -36.993 -8.575 13.278 1.00 89.25 179 GLU A C 1
ATOM 1438 O O . GLU A 1 179 ? -37.754 -8.247 14.192 1.00 89.25 179 GLU A O 1
ATOM 1443 N N . LEU A 1 180 ? -35.671 -8.394 13.373 1.00 90.25 180 LEU A N 1
ATOM 1444 C CA . LEU A 1 180 ? -35.041 -7.755 14.529 1.00 90.25 180 LEU A CA 1
ATOM 1445 C C . LEU A 1 180 ? -35.495 -6.298 14.693 1.00 90.25 180 LEU A C 1
ATOM 1447 O O . LEU A 1 180 ? -35.771 -5.871 15.818 1.00 90.25 180 LEU A O 1
ATOM 1451 N N . MET A 1 181 ? -35.589 -5.543 13.595 1.00 88.75 181 MET A N 1
ATOM 1452 C CA . MET A 1 181 ? -36.106 -4.171 13.615 1.00 88.75 181 MET A CA 1
ATOM 1453 C C . MET A 1 181 ? -37.554 -4.117 14.097 1.00 88.75 181 MET A C 1
ATOM 1455 O O . MET A 1 181 ? -37.870 -3.299 14.960 1.00 88.75 181 MET A O 1
ATOM 1459 N N . ASP A 1 182 ? -38.413 -5.015 13.610 1.00 88.31 182 ASP A N 1
ATOM 1460 C CA . ASP A 1 182 ? -39.816 -5.081 14.030 1.00 88.31 182 ASP A CA 1
ATOM 1461 C C . ASP A 1 182 ? -39.945 -5.372 15.531 1.00 88.31 182 ASP A C 1
ATOM 1463 O O . ASP A 1 182 ? -40.779 -4.781 16.221 1.00 88.31 182 ASP A O 1
ATOM 1467 N N . LEU A 1 183 ? -39.103 -6.260 16.067 1.00 88.81 183 LEU A N 1
ATOM 1468 C CA . LEU A 1 183 ? -39.057 -6.551 17.502 1.00 88.81 183 LEU A CA 1
ATOM 1469 C C . LEU A 1 183 ? -38.566 -5.353 18.324 1.00 88.81 183 LEU A C 1
ATOM 1471 O O . LEU A 1 183 ? -39.101 -5.101 19.407 1.00 88.81 183 LEU A O 1
ATOM 1475 N N . ALA A 1 184 ? -37.573 -4.612 17.826 1.00 88.44 184 ALA A N 1
ATOM 1476 C CA . ALA A 1 184 ? -37.070 -3.407 18.479 1.00 88.44 184 ALA A CA 1
ATOM 1477 C C . ALA A 1 184 ? -38.125 -2.293 18.502 1.00 88.44 184 ALA A C 1
ATOM 1479 O O . ALA A 1 184 ? -38.411 -1.752 19.568 1.00 88.44 184 ALA A O 1
ATOM 1480 N N . LEU A 1 185 ? -38.772 -2.018 17.367 1.00 86.88 185 LEU A N 1
ATOM 1481 C CA . LEU A 1 185 ? -39.836 -1.016 17.254 1.00 86.88 185 LEU A CA 1
ATOM 1482 C C . LEU A 1 185 ? -41.034 -1.348 18.148 1.00 86.88 185 LEU A C 1
ATOM 1484 O O . LEU A 1 185 ? -41.483 -0.493 18.908 1.00 86.88 185 LEU A O 1
ATOM 1488 N N . LYS A 1 186 ? -41.503 -2.604 18.146 1.00 85.88 186 LYS A N 1
ATOM 1489 C CA . LYS A 1 186 ? -42.583 -3.046 19.048 1.00 85.88 186 LYS A CA 1
ATOM 1490 C C . LYS A 1 186 ? -42.213 -2.839 20.513 1.00 85.88 186 LYS A C 1
ATOM 1492 O O . LYS A 1 186 ? -43.030 -2.366 21.298 1.00 85.88 186 LYS A O 1
ATOM 1497 N N . LYS A 1 187 ? -40.978 -3.178 20.897 1.00 84.62 187 LYS A N 1
ATOM 1498 C CA . LYS A 1 187 ? -40.516 -2.992 22.275 1.00 84.62 187 LYS A CA 1
ATOM 1499 C C . LYS A 1 187 ? -40.425 -1.512 22.649 1.00 84.62 187 LYS A C 1
ATOM 1501 O O . LYS A 1 187 ? -40.828 -1.144 23.753 1.00 84.62 187 LYS A O 1
ATOM 1506 N N . TRP A 1 188 ? -39.956 -0.669 21.736 1.00 82.25 188 TRP A N 1
ATOM 1507 C CA . TRP A 1 188 ? -39.937 0.780 21.912 1.00 82.25 188 TRP A CA 1
ATOM 1508 C C . TRP A 1 188 ? -41.344 1.342 22.151 1.00 82.25 188 TRP A C 1
ATOM 1510 O O . TRP A 1 188 ? -41.566 1.977 23.180 1.00 82.25 188 TRP A O 1
ATOM 1520 N N . GLN A 1 189 ? -42.307 0.983 21.293 1.00 79.06 189 GLN A N 1
ATOM 1521 C CA . GLN A 1 189 ? -43.724 1.367 21.396 1.00 79.06 189 GLN A CA 1
ATOM 1522 C C . GLN A 1 189 ? -44.386 0.916 22.702 1.00 79.06 189 GLN A C 1
ATOM 1524 O O . GLN A 1 189 ? -45.244 1.604 23.231 1.00 79.06 189 GLN A O 1
ATOM 1529 N N . THR A 1 190 ? -44.010 -0.243 23.249 1.00 78.62 190 THR A N 1
ATOM 1530 C CA . THR A 1 190 ? -44.548 -0.671 24.554 1.00 78.62 190 THR A CA 1
ATOM 1531 C C . THR A 1 190 ? -43.973 0.110 25.736 1.00 78.62 190 THR A C 1
ATOM 1533 O O . THR A 1 190 ? -44.555 0.084 26.817 1.00 78.62 190 THR A O 1
ATOM 1536 N N . THR A 1 191 ? -42.823 0.765 25.553 1.00 73.75 191 THR A N 1
ATOM 1537 C CA . THR A 1 191 ? -42.097 1.468 26.623 1.00 73.75 191 THR A CA 1
ATOM 1538 C C . THR A 1 191 ? -42.355 2.981 26.594 1.00 73.75 191 THR A C 1
ATOM 1540 O O . THR A 1 191 ? -42.304 3.617 27.642 1.00 73.75 191 THR A O 1
ATOM 1543 N N . HIS A 1 192 ? -42.676 3.541 25.422 1.00 67.38 192 HIS A N 1
ATOM 1544 C CA . HIS A 1 192 ? -42.980 4.959 25.197 1.00 67.38 192 HIS A CA 1
ATOM 1545 C C . HIS A 1 192 ? -44.469 5.145 24.848 1.00 67.38 192 HIS A C 1
ATOM 1547 O O . HIS A 1 192 ? -45.061 4.310 24.175 1.00 67.38 192 HIS A O 1
ATOM 1553 N N . VAL A 1 193 ? -45.100 6.209 25.359 1.00 55.53 193 VAL A N 1
ATOM 1554 C CA . VAL A 1 193 ? -46.553 6.470 25.245 1.00 55.53 193 VAL A CA 1
ATOM 1555 C C . VAL A 1 193 ? -46.976 6.623 23.764 1.00 55.53 193 VAL A C 1
ATOM 1557 O O . VAL A 1 193 ? -46.190 7.164 22.990 1.00 55.53 193 VAL A O 1
ATOM 1560 N N . PRO A 1 194 ? -48.201 6.225 23.343 1.00 55.09 194 PRO A N 1
ATOM 1561 C CA . PRO A 1 194 ? -48.626 6.191 21.930 1.00 55.09 194 PRO A CA 1
ATOM 1562 C C . PRO A 1 194 ? -48.754 7.551 21.210 1.00 55.09 194 PRO A C 1
ATOM 1564 O O . PRO A 1 194 ? -49.346 7.598 20.136 1.00 55.09 194 PRO A O 1
ATOM 1567 N N . GLU A 1 195 ? -48.290 8.656 21.802 1.00 48.59 195 GLU A N 1
ATOM 1568 C CA . GLU A 1 195 ? -48.433 10.012 21.246 1.00 48.59 195 GLU A CA 1
ATOM 1569 C C . GLU A 1 195 ? -47.282 10.423 20.312 1.00 48.59 195 GLU A C 1
ATOM 1571 O O . GLU A 1 195 ? -47.447 11.362 19.534 1.00 48.59 195 GLU A O 1
ATOM 1576 N N . GLU A 1 196 ? -46.143 9.723 20.331 1.00 53.44 196 GLU A N 1
ATOM 1577 C CA . GLU A 1 196 ? -45.118 9.891 19.298 1.00 53.44 196 GLU A CA 1
ATOM 1578 C C . GLU A 1 196 ? -45.460 8.996 18.102 1.00 53.44 196 GLU A C 1
ATOM 1580 O O . GLU A 1 196 ? -45.468 7.768 18.215 1.00 53.44 196 GLU A O 1
ATOM 1585 N N . ASP A 1 197 ? -45.756 9.618 16.958 1.00 53.16 197 ASP A N 1
ATOM 1586 C CA . ASP A 1 197 ? -45.963 8.958 15.665 1.00 53.16 197 ASP A CA 1
ATOM 1587 C C . ASP A 1 197 ? -44.623 8.348 15.207 1.00 53.16 197 ASP A C 1
ATOM 1589 O O . ASP A 1 197 ? -43.867 8.919 14.420 1.00 53.16 197 ASP A O 1
ATOM 1593 N N . ILE A 1 198 ? -44.256 7.216 15.813 1.00 56.44 198 ILE A N 1
ATOM 1594 C CA . ILE A 1 198 ? -43.103 6.401 15.433 1.00 56.44 198 ILE A CA 1
ATOM 1595 C C . ILE A 1 198 ? -43.455 5.876 14.045 1.00 56.44 198 ILE A C 1
ATOM 1597 O O . ILE A 1 198 ? -44.292 4.981 13.934 1.00 56.44 198 ILE A O 1
ATOM 1601 N N . GLY A 1 199 ? -42.879 6.493 13.012 1.00 61.62 199 GLY A N 1
ATOM 1602 C CA . GLY A 1 199 ? -43.170 6.228 11.604 1.00 61.62 199 GLY A CA 1
ATOM 1603 C C . GLY A 1 199 ? -43.067 4.754 11.193 1.00 61.62 199 GLY A C 1
ATOM 1604 O O . GLY A 1 199 ? -42.866 3.831 11.987 1.00 61.62 199 GLY A O 1
ATOM 1605 N N . PHE A 1 200 ? -43.205 4.490 9.900 1.00 65.38 200 PHE A N 1
ATOM 1606 C CA . PHE A 1 200 ? -43.207 3.118 9.407 1.00 65.38 200 PHE A CA 1
ATOM 1607 C C . PHE A 1 200 ? -41.815 2.484 9.537 1.00 65.38 200 PHE A C 1
ATOM 1609 O O . PHE A 1 200 ? -40.787 3.151 9.503 1.00 65.38 200 PHE A O 1
ATOM 1616 N N . ARG A 1 201 ? -41.750 1.149 9.615 1.00 70.88 201 ARG A N 1
ATOM 1617 C CA . ARG A 1 201 ? -40.487 0.377 9.636 1.00 70.88 201 ARG A CA 1
ATOM 1618 C C . ARG A 1 201 ? -39.489 0.813 8.552 1.00 70.88 201 ARG A C 1
ATOM 1620 O O . ARG A 1 201 ? -38.286 0.792 8.784 1.00 70.88 201 ARG A O 1
ATOM 1627 N N . SER A 1 202 ? -39.992 1.182 7.371 1.00 74.94 202 SER A N 1
ATOM 1628 C CA . SER A 1 202 ? -39.204 1.682 6.233 1.00 74.94 202 SER A CA 1
ATOM 1629 C C . SER A 1 202 ? -38.391 2.942 6.536 1.00 74.94 202 SER A C 1
ATOM 1631 O O . SER A 1 202 ? -37.471 3.271 5.786 1.00 74.94 202 SER A O 1
ATOM 1633 N N . ASP A 1 203 ? -38.717 3.629 7.625 1.00 83.44 203 ASP A N 1
ATOM 1634 C CA . ASP A 1 203 ? -38.123 4.900 8.015 1.00 83.44 203 ASP A CA 1
ATOM 1635 C C . ASP A 1 203 ? -36.916 4.704 8.943 1.00 83.44 203 ASP A C 1
ATOM 1637 O O . ASP A 1 203 ? -36.276 5.678 9.330 1.00 83.44 203 ASP A O 1
ATOM 1641 N N . TYR A 1 204 ? -36.549 3.455 9.258 1.00 87.69 204 TYR A N 1
ATOM 1642 C CA . TYR A 1 204 ? -35.430 3.128 10.138 1.00 87.69 204 TYR A CA 1
ATOM 1643 C C . TYR A 1 204 ? -34.423 2.171 9.496 1.00 87.69 204 TYR A C 1
ATOM 1645 O O . TYR A 1 204 ? -34.758 1.327 8.667 1.00 87.69 204 TYR A O 1
ATOM 1653 N N . VAL A 1 205 ? -33.174 2.269 9.949 1.00 90.38 205 VAL A N 1
ATOM 1654 C CA . VAL A 1 205 ? -32.083 1.334 9.651 1.00 90.38 205 VAL A CA 1
ATOM 1655 C C . VAL A 1 205 ? -31.331 0.975 10.927 1.00 90.38 205 VAL A C 1
ATOM 1657 O O . VAL A 1 205 ? -31.312 1.735 11.900 1.00 90.38 205 VAL A O 1
ATOM 1660 N N . LEU A 1 206 ? -30.674 -0.183 10.931 1.00 91.62 206 LEU A N 1
ATOM 1661 C CA . LEU A 1 206 ? -29.834 -0.601 12.047 1.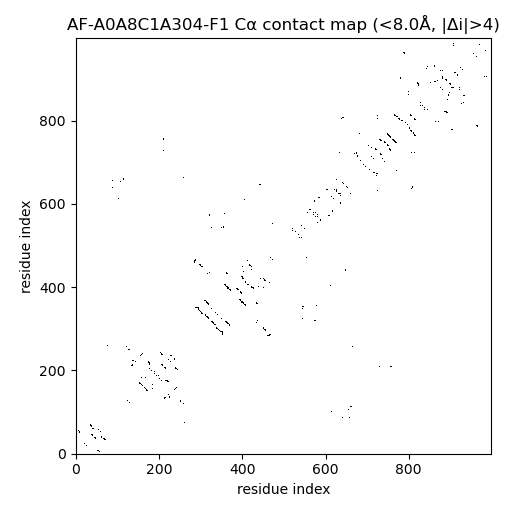00 91.62 206 LEU A CA 1
ATOM 1662 C C . LEU A 1 206 ? -28.387 -0.175 11.826 1.00 91.62 206 LEU A C 1
ATOM 1664 O O . LEU A 1 206 ? -27.836 -0.300 10.736 1.00 91.62 206 LEU A O 1
ATOM 1668 N N . ARG A 1 207 ? -27.743 0.301 12.887 1.00 93.00 207 ARG A N 1
ATOM 1669 C CA . ARG A 1 207 ? -26.319 0.645 12.915 1.00 93.00 207 ARG A CA 1
ATOM 1670 C C . ARG A 1 207 ? -25.639 -0.101 14.050 1.00 93.00 207 ARG A C 1
ATOM 1672 O O . ARG A 1 207 ? -26.210 -0.235 15.127 1.00 93.00 207 ARG A O 1
ATOM 1679 N N . VAL A 1 208 ? -24.392 -0.520 13.882 1.00 92.62 208 VAL A N 1
ATOM 1680 C CA . VAL A 1 208 ? -23.573 -0.944 15.026 1.00 92.62 208 VAL A CA 1
ATOM 1681 C C . VAL A 1 208 ? -23.370 0.248 15.968 1.00 92.62 208 VAL A C 1
ATOM 1683 O O . VAL A 1 208 ? -22.973 1.328 15.538 1.00 92.62 208 VAL A O 1
ATOM 1686 N N . SER A 1 209 ? -23.626 0.100 17.270 1.00 90.44 209 SER A N 1
ATOM 1687 C CA . SER A 1 209 ? -23.698 1.276 18.157 1.00 90.44 209 SER A CA 1
ATOM 1688 C C . SER A 1 209 ? -22.394 2.072 18.239 1.00 90.44 209 SER A C 1
ATOM 1690 O O . SER A 1 209 ? -22.432 3.292 18.352 1.00 90.44 209 SER A O 1
ATOM 1692 N N . ARG A 1 210 ? -21.242 1.399 18.132 1.00 89.31 210 ARG A N 1
ATOM 1693 C CA . ARG A 1 210 ? -19.906 2.000 18.310 1.00 89.31 210 ARG A CA 1
ATOM 1694 C C . ARG A 1 210 ? -19.258 2.533 17.026 1.00 89.31 210 ARG A C 1
ATOM 1696 O O . ARG A 1 210 ? -18.185 3.126 17.113 1.00 89.31 210 ARG A O 1
ATOM 1703 N N . LYS A 1 211 ? -19.837 2.288 15.845 1.00 91.12 211 LYS A N 1
ATOM 1704 C CA . LYS A 1 211 ? -19.214 2.603 14.544 1.00 91.12 211 LYS A CA 1
ATOM 1705 C C . LYS A 1 211 ? -20.258 2.869 13.454 1.00 91.12 211 LYS A C 1
ATOM 1707 O O . LYS A 1 211 ? -21.374 2.374 13.523 1.00 91.12 211 LYS A O 1
ATOM 1712 N N . LEU A 1 212 ? -19.889 3.635 12.431 1.00 91.69 212 LEU A N 1
ATOM 1713 C CA . LEU A 1 212 ? -20.681 3.870 11.221 1.00 91.69 212 LEU A CA 1
ATOM 1714 C C . LEU A 1 212 ? -20.667 2.628 10.321 1.00 91.69 212 LEU A C 1
ATOM 1716 O O . LEU A 1 212 ? -20.001 2.593 9.293 1.00 91.69 212 LEU A O 1
ATOM 1720 N N . GLU A 1 213 ? -21.362 1.584 10.747 1.00 91.25 213 GLU A N 1
ATOM 1721 C CA . GLU A 1 213 ? -21.555 0.359 9.977 1.00 91.25 213 GLU A CA 1
ATOM 1722 C C . GLU A 1 213 ? -23.030 -0.016 10.065 1.00 91.25 213 GLU A C 1
ATOM 1724 O O . GLU A 1 213 ? -23.563 -0.164 11.169 1.00 91.25 213 GLU A O 1
ATOM 1729 N N . PHE A 1 214 ? -23.696 -0.083 8.913 1.00 90.31 214 PHE A N 1
ATOM 1730 C CA . PHE A 1 214 ? -25.150 -0.180 8.833 1.00 90.31 214 PHE A CA 1
ATOM 1731 C C . PHE A 1 214 ? -25.601 -1.550 8.322 1.00 90.31 214 PHE A C 1
ATOM 1733 O O . PHE A 1 214 ? -24.996 -2.136 7.423 1.00 90.31 214 PHE A O 1
ATOM 1740 N N . LEU A 1 215 ? -26.701 -2.025 8.897 1.00 86.56 215 LEU A N 1
ATOM 1741 C CA . LEU A 1 215 ? -27.472 -3.185 8.487 1.00 86.56 215 LEU A CA 1
ATOM 1742 C C . LEU A 1 215 ? -28.790 -2.665 7.910 1.00 86.56 215 LEU A C 1
ATOM 1744 O O . LEU A 1 215 ? -29.656 -2.197 8.649 1.00 86.56 215 LEU A O 1
ATOM 1748 N N . PHE A 1 216 ? -28.914 -2.703 6.588 1.00 78.62 216 PHE A N 1
ATOM 1749 C CA . PHE A 1 216 ? -30.102 -2.210 5.880 1.00 78.62 216 PHE A CA 1
ATOM 1750 C C . PHE A 1 216 ? -30.660 -3.221 4.869 1.00 78.62 216 PHE A C 1
ATOM 1752 O O . PHE A 1 216 ? -31.776 -3.058 4.391 1.00 78.62 216 PHE A O 1
ATOM 1759 N N . GLU A 1 217 ? -29.889 -4.257 4.538 1.00 81.81 217 GLU A N 1
ATOM 1760 C CA . GLU A 1 217 ? -30.333 -5.364 3.696 1.00 81.81 217 GLU A CA 1
ATOM 1761 C C . GLU A 1 217 ? -30.863 -6.510 4.563 1.00 81.81 217 GLU A C 1
ATOM 1763 O O . GLU A 1 217 ? -30.402 -6.715 5.691 1.00 81.81 217 GLU A O 1
ATOM 1768 N N . ASP A 1 218 ? -31.822 -7.262 4.025 1.00 84.19 218 ASP A N 1
ATOM 1769 C CA . ASP A 1 218 ? -32.523 -8.311 4.761 1.00 84.19 218 ASP A CA 1
ATOM 1770 C C . ASP A 1 218 ? -31.746 -9.634 4.760 1.00 84.19 218 ASP A C 1
ATOM 1772 O O . ASP A 1 218 ? -32.056 -10.576 4.034 1.00 84.19 218 ASP A O 1
ATOM 1776 N N . HIS A 1 219 ? -30.683 -9.672 5.562 1.00 85.62 219 HIS A N 1
ATOM 1777 C CA . HIS A 1 219 ? -29.843 -10.856 5.762 1.00 85.62 219 HIS A CA 1
ATOM 1778 C C . HIS A 1 219 ? -30.147 -11.539 7.093 1.00 85.62 219 HIS A C 1
ATOM 1780 O O . HIS A 1 219 ? -30.714 -10.937 8.008 1.00 85.62 219 HIS A O 1
ATOM 1786 N N . HIS A 1 220 ? -29.715 -12.790 7.246 1.00 86.75 220 HIS A N 1
ATOM 1787 C CA . HIS A 1 220 ? -29.773 -13.456 8.546 1.00 86.75 220 HIS A CA 1
ATOM 1788 C C . HIS A 1 220 ? -28.710 -12.888 9.495 1.00 86.75 220 HIS A C 1
ATOM 1790 O O . HIS A 1 220 ? -27.565 -12.630 9.106 1.00 86.75 220 HIS A O 1
ATOM 1796 N N . LEU A 1 221 ? -29.047 -12.751 10.780 1.00 85.31 221 LEU A N 1
ATOM 1797 C CA . LEU A 1 221 ? -28.110 -12.245 11.791 1.00 85.31 221 LEU A CA 1
ATOM 1798 C C . LEU A 1 221 ? -26.846 -13.105 11.894 1.00 85.31 221 LEU A C 1
ATOM 1800 O O . LEU A 1 221 ? -25.755 -12.580 12.110 1.00 85.31 221 LEU A O 1
ATOM 1804 N N . ASN A 1 222 ? -26.961 -14.414 11.675 1.00 81.31 222 ASN A N 1
ATOM 1805 C CA . ASN A 1 222 ? -25.816 -15.318 11.662 1.00 81.31 222 ASN A CA 1
ATOM 1806 C C . ASN A 1 222 ? -24.871 -15.135 10.461 1.00 81.31 222 ASN A C 1
ATOM 1808 O O . ASN A 1 222 ? -23.838 -15.790 10.458 1.00 81.31 222 ASN A O 1
ATOM 1812 N N . GLN A 1 223 ? -25.180 -14.314 9.452 1.00 82.69 223 GLN A N 1
ATOM 1813 C CA . GLN A 1 223 ? -24.280 -13.971 8.333 1.00 82.69 223 GLN A CA 1
ATOM 1814 C C . GLN A 1 223 ? -23.516 -12.669 8.592 1.00 82.69 223 GLN A C 1
ATOM 1816 O O . GLN A 1 223 ? -22.512 -12.381 7.941 1.00 82.69 223 GLN A O 1
ATOM 1821 N N . CYS A 1 224 ? -23.980 -11.883 9.559 1.00 85.31 224 CYS A N 1
ATOM 1822 C CA . CYS A 1 224 ? -23.440 -10.578 9.888 1.00 85.31 224 CYS A CA 1
ATOM 1823 C C . CYS A 1 224 ? -22.120 -10.732 10.648 1.00 85.31 224 CYS A C 1
ATOM 1825 O O . CYS A 1 224 ? -22.112 -11.235 11.775 1.00 85.31 224 CYS A O 1
ATOM 1827 N N . LYS A 1 225 ? -21.007 -10.256 10.076 1.00 83.31 225 LYS A N 1
ATOM 1828 C CA . LYS A 1 225 ? -19.676 -10.414 10.682 1.00 83.31 225 LYS A CA 1
ATOM 1829 C C . LYS A 1 225 ? -19.603 -9.893 12.117 1.00 83.31 225 LYS A C 1
ATOM 1831 O O . LYS A 1 225 ? -19.112 -10.588 12.993 1.00 83.31 225 LYS A O 1
ATOM 1836 N N . TYR A 1 226 ? -20.162 -8.710 12.380 1.00 87.50 226 TYR A N 1
ATOM 1837 C CA . TYR A 1 226 ? -20.183 -8.142 13.731 1.00 87.50 226 TYR A CA 1
ATOM 1838 C C . TYR A 1 226 ? -20.885 -9.057 14.749 1.00 87.50 226 TYR A C 1
ATOM 1840 O O . TYR A 1 226 ? -20.401 -9.229 15.864 1.00 87.50 226 TYR A O 1
ATOM 1848 N N . ILE A 1 227 ? -22.002 -9.676 14.356 1.00 87.12 227 ILE A N 1
ATOM 1849 C CA . ILE A 1 227 ? -22.740 -10.602 15.221 1.00 87.12 227 ILE A CA 1
ATOM 1850 C C . ILE A 1 227 ? -21.923 -11.874 15.460 1.00 87.12 227 ILE A C 1
ATOM 1852 O O . ILE A 1 227 ? -21.844 -12.336 16.597 1.00 87.12 227 ILE A O 1
ATOM 1856 N N . ARG A 1 228 ? -21.267 -12.407 14.421 1.00 81.19 228 ARG A N 1
ATOM 1857 C CA . ARG A 1 228 ? -20.349 -13.551 14.548 1.00 81.19 228 ARG A CA 1
ATOM 1858 C C . ARG A 1 228 ? -19.192 -13.255 15.490 1.00 81.19 228 ARG A C 1
ATOM 1860 O O . ARG A 1 228 ? -18.926 -14.058 16.379 1.00 81.19 228 ARG A O 1
ATOM 1867 N N . ASP A 1 229 ? -18.554 -12.101 15.335 1.00 79.19 229 ASP A N 1
ATOM 1868 C CA . ASP A 1 229 ? -17.449 -11.672 16.190 1.00 79.19 229 ASP A CA 1
ATOM 1869 C C . ASP A 1 229 ? -17.898 -11.598 17.659 1.00 79.19 229 ASP A C 1
ATOM 1871 O O . ASP A 1 229 ? -17.217 -12.132 18.532 1.00 79.19 229 ASP A O 1
ATOM 1875 N N . CYS A 1 230 ? -19.079 -11.028 17.930 1.00 83.19 230 CYS A N 1
ATOM 1876 C CA . CYS A 1 230 ? -19.665 -10.991 19.273 1.00 83.19 230 CYS A CA 1
ATOM 1877 C C . CYS A 1 230 ? -19.962 -12.388 19.844 1.00 83.19 230 CYS A C 1
ATOM 1879 O O . CYS A 1 230 ? -19.713 -12.632 21.023 1.00 83.19 230 CYS A O 1
ATOM 1881 N N . LEU A 1 231 ? -20.457 -13.325 19.028 1.00 78.31 231 LEU A N 1
ATOM 1882 C CA . LEU A 1 231 ? -20.671 -14.714 19.454 1.00 78.31 231 LEU A CA 1
ATOM 1883 C C . LEU A 1 231 ? -19.350 -15.397 19.824 1.00 78.31 231 LEU A C 1
ATOM 1885 O O . LEU A 1 231 ? -19.256 -16.039 20.868 1.00 78.31 231 LEU A O 1
ATOM 1889 N N . LEU A 1 232 ? -18.308 -15.214 19.009 1.00 71.44 232 LEU A N 1
ATOM 1890 C CA . LEU A 1 232 ? -16.980 -15.780 19.260 1.00 71.44 232 LEU A CA 1
ATOM 1891 C C . LEU A 1 232 ? -16.349 -15.231 20.544 1.00 71.44 232 LEU A C 1
ATOM 1893 O O . LEU A 1 232 ? -15.714 -15.982 21.286 1.00 71.44 232 LEU A O 1
ATOM 1897 N N . THR A 1 233 ? -16.535 -13.942 20.835 1.00 68.62 233 THR A N 1
ATOM 1898 C CA . THR A 1 233 ? -16.029 -13.305 22.062 1.00 68.62 233 THR A CA 1
ATOM 1899 C C . THR A 1 233 ? -16.961 -13.467 23.263 1.00 68.62 233 THR A C 1
ATOM 1901 O O . THR A 1 233 ? -16.582 -13.113 24.380 1.00 68.62 233 THR A O 1
ATOM 1904 N N . ASN A 1 234 ? -18.144 -14.063 23.069 1.00 71.44 234 ASN A N 1
ATOM 1905 C CA . ASN A 1 234 ? -19.208 -14.178 24.067 1.00 71.44 234 ASN A CA 1
ATOM 1906 C C . ASN A 1 234 ? -19.640 -12.811 24.638 1.00 71.44 234 ASN A C 1
ATOM 1908 O O . ASN A 1 234 ? -19.975 -12.692 25.820 1.00 71.44 234 ASN A O 1
ATOM 1912 N N . GLU A 1 235 ? -19.604 -11.781 23.794 1.00 80.38 235 GLU A N 1
ATOM 1913 C CA . GLU A 1 235 ? -20.088 -10.434 24.081 1.00 80.38 235 GLU A CA 1
ATOM 1914 C C . GLU A 1 235 ? -21.509 -10.258 23.526 1.00 80.38 235 GLU A C 1
ATOM 1916 O O . GLU A 1 235 ? -21.867 -10.804 22.483 1.00 80.38 235 GLU A O 1
ATOM 1921 N N . SER A 1 236 ? -22.349 -9.471 24.202 1.00 85.62 236 SER A N 1
ATOM 1922 C CA . SER A 1 236 ? -23.661 -9.112 23.652 1.00 85.62 236 SER A CA 1
ATOM 1923 C C . SER A 1 236 ? -23.493 -8.078 22.536 1.00 85.62 236 SER A C 1
ATOM 1925 O O . SER A 1 236 ? -22.869 -7.049 22.800 1.00 85.62 236 SER A O 1
ATOM 1927 N N . PRO A 1 237 ? -24.071 -8.261 21.335 1.00 91.31 237 PRO A N 1
ATOM 1928 C CA . PRO A 1 237 ? -24.035 -7.233 20.300 1.00 91.31 237 PRO A CA 1
ATOM 1929 C C . PRO A 1 237 ? -24.771 -5.961 20.731 1.00 91.31 237 PRO A C 1
ATOM 1931 O O . PRO A 1 237 ? -25.833 -6.031 21.354 1.00 91.31 237 PRO A O 1
ATOM 1934 N N . HIS A 1 238 ? -24.226 -4.801 20.360 1.00 92.62 238 HIS A N 1
ATOM 1935 C CA . HIS A 1 238 ? -24.839 -3.489 20.568 1.00 92.62 238 HIS A CA 1
ATOM 1936 C C . HIS A 1 238 ? -25.216 -2.883 19.215 1.00 92.62 238 HIS A C 1
ATOM 1938 O O . HIS A 1 238 ? -24.338 -2.578 18.400 1.00 92.62 238 HIS A O 1
ATOM 1944 N N . LEU A 1 239 ? -26.517 -2.712 18.985 1.00 93.25 239 LEU A N 1
ATOM 1945 C CA . LEU A 1 239 ? -27.065 -2.108 17.772 1.00 93.25 239 LEU A CA 1
ATOM 1946 C C . LEU A 1 239 ? -27.908 -0.885 18.129 1.00 93.25 239 LEU A C 1
ATOM 1948 O O . LEU A 1 239 ? -28.547 -0.846 19.175 1.00 93.25 239 LEU A O 1
ATOM 1952 N N . THR A 1 240 ? -27.916 0.112 17.256 1.00 92.25 240 THR A N 1
ATOM 1953 C CA . THR A 1 240 ? -28.698 1.340 17.388 1.00 92.25 240 THR A CA 1
ATOM 1954 C C . THR A 1 240 ? -29.705 1.416 16.250 1.00 92.25 240 THR A C 1
ATOM 1956 O O . THR A 1 240 ? -29.327 1.255 15.089 1.00 92.25 240 THR A O 1
ATOM 1959 N N . LEU A 1 241 ? -30.969 1.671 16.579 1.00 91.12 241 LEU A N 1
ATOM 1960 C CA . LEU A 1 241 ? -32.009 1.982 15.605 1.00 91.12 241 LEU A CA 1
ATOM 1961 C C . LEU A 1 241 ? -31.911 3.466 15.233 1.00 91.12 241 LEU A C 1
ATOM 1963 O O . LEU A 1 241 ? -32.000 4.321 16.112 1.00 91.12 241 LEU A O 1
ATOM 1967 N N . VAL A 1 242 ? -31.684 3.759 13.952 1.00 89.94 242 VAL A N 1
ATOM 1968 C CA . VAL A 1 242 ? -31.420 5.110 13.434 1.00 89.94 242 VAL A CA 1
ATOM 1969 C C . VAL A 1 242 ? -32.466 5.466 12.385 1.00 89.94 242 VAL A C 1
ATOM 1971 O O . VAL A 1 242 ? -32.774 4.645 11.523 1.00 89.94 242 VAL A O 1
ATOM 1974 N N . HIS A 1 243 ? -32.993 6.690 12.437 1.00 89.31 243 HIS A N 1
ATOM 1975 C CA . HIS A 1 243 ? -33.939 7.175 11.433 1.00 89.31 243 HIS A CA 1
ATOM 1976 C C . HIS A 1 243 ? -33.242 7.405 10.082 1.00 89.31 243 HIS A C 1
ATOM 1978 O O . HIS A 1 243 ? -32.147 7.976 10.016 1.00 89.31 243 HIS A O 1
ATOM 1984 N N . CYS A 1 244 ? -33.887 7.004 8.988 1.00 89.81 244 CYS A N 1
ATOM 1985 C CA . CYS A 1 244 ? -33.370 7.098 7.624 1.00 89.81 244 CYS A CA 1
ATOM 1986 C C . CYS A 1 244 ? -32.987 8.531 7.236 1.00 89.81 244 CYS A C 1
ATOM 1988 O O . CYS A 1 244 ? -32.059 8.716 6.453 1.00 89.81 244 CYS A O 1
ATOM 1990 N N . ASP A 1 245 ? -33.638 9.552 7.795 1.00 90.12 245 ASP A N 1
ATOM 1991 C CA . ASP A 1 245 ? -33.336 10.952 7.469 1.00 90.12 245 ASP A CA 1
ATOM 1992 C C . ASP A 1 245 ? -31.938 11.391 7.910 1.00 90.12 245 ASP A C 1
ATOM 1994 O O . ASP A 1 245 ? -31.313 12.201 7.229 1.00 90.12 245 ASP A O 1
ATOM 1998 N N . VAL A 1 246 ? -31.385 10.802 8.976 1.00 89.44 246 VAL A N 1
ATOM 1999 C CA . VAL A 1 246 ? -29.987 11.047 9.374 1.00 89.44 246 VAL A CA 1
ATOM 2000 C C . VAL A 1 246 ? -29.041 10.573 8.269 1.00 89.44 246 VAL A C 1
ATOM 2002 O O . VAL A 1 246 ? -28.099 11.272 7.895 1.00 89.44 246 VAL A O 1
ATOM 2005 N N . VAL A 1 247 ? -29.319 9.397 7.706 1.00 90.44 247 VAL A N 1
ATOM 2006 C CA . VAL A 1 247 ? -28.530 8.803 6.620 1.00 90.44 247 VAL A CA 1
ATOM 2007 C C . VAL A 1 247 ? -28.726 9.576 5.313 1.00 90.44 247 VAL A C 1
ATOM 2009 O O . VAL A 1 247 ? -27.748 9.858 4.620 1.00 90.44 247 VAL A O 1
ATOM 2012 N N . LYS A 1 248 ? -29.962 9.980 4.995 1.00 91.44 248 LYS A N 1
ATOM 2013 C CA . LYS A 1 248 ? -30.266 10.816 3.823 1.00 91.44 248 LYS A CA 1
ATOM 2014 C C . LYS A 1 248 ? -29.579 12.178 3.906 1.00 91.44 248 LYS A C 1
ATOM 2016 O O . LYS A 1 248 ? -28.994 12.599 2.918 1.00 91.44 248 LYS A O 1
ATOM 2021 N N . ALA A 1 249 ? -29.539 12.817 5.075 1.00 93.00 249 ALA A N 1
ATOM 2022 C CA . ALA A 1 249 ? -28.828 14.083 5.258 1.00 93.00 249 ALA A CA 1
ATOM 2023 C C . ALA A 1 249 ? -27.312 13.939 5.027 1.00 93.00 249 ALA A C 1
ATOM 2025 O O . ALA A 1 249 ? -26.680 14.815 4.428 1.00 93.00 249 ALA A O 1
ATOM 2026 N N . MET A 1 250 ? -26.711 12.822 5.463 1.00 91.62 250 MET A N 1
ATOM 2027 C CA . MET A 1 250 ? -25.311 12.513 5.145 1.00 91.62 250 MET A CA 1
ATOM 2028 C C . MET A 1 250 ? -25.106 12.354 3.632 1.00 91.62 250 MET A C 1
ATOM 2030 O O . MET A 1 250 ? -24.177 12.941 3.078 1.00 91.62 250 MET A O 1
ATOM 2034 N N . PHE A 1 251 ? -25.989 11.606 2.968 1.00 92.75 251 PHE A N 1
ATOM 2035 C CA . PHE A 1 251 ? -25.972 11.402 1.521 1.00 92.75 251 PHE A CA 1
ATOM 2036 C C . PHE A 1 251 ? -26.113 12.723 0.745 1.00 92.75 251 PHE A C 1
ATOM 2038 O O . PHE A 1 251 ? -25.268 13.043 -0.091 1.00 92.75 251 PHE A O 1
ATOM 2045 N N . GLU A 1 252 ? -27.120 13.537 1.061 1.00 92.94 252 GLU A N 1
ATOM 2046 C CA . GLU A 1 252 ? -27.394 14.823 0.408 1.00 92.94 252 GLU A CA 1
ATOM 2047 C C . GLU A 1 252 ? -26.216 15.792 0.523 1.00 92.94 252 GLU A C 1
ATOM 2049 O O . GLU A 1 252 ? -25.854 16.454 -0.455 1.00 92.94 252 GLU A O 1
ATOM 2054 N N . LYS A 1 253 ? -25.556 15.835 1.688 1.00 90.94 253 LYS A N 1
ATOM 2055 C CA . LYS A 1 253 ? -24.346 16.641 1.891 1.00 90.94 253 LYS A CA 1
ATOM 2056 C C . LYS A 1 253 ? -23.227 16.238 0.926 1.00 90.94 253 LYS A C 1
ATOM 2058 O O . LYS A 1 253 ? -22.550 17.103 0.361 1.00 90.94 253 LYS A O 1
ATOM 2063 N N . GLU A 1 254 ? -23.015 14.941 0.724 1.00 90.12 254 GLU A N 1
ATOM 2064 C CA . GLU A 1 254 ? -21.975 14.449 -0.182 1.00 90.12 254 GLU A CA 1
ATOM 2065 C C . GLU A 1 254 ? -22.318 14.677 -1.652 1.00 90.12 254 GLU A C 1
ATOM 2067 O O . GLU A 1 254 ? -21.474 15.173 -2.401 1.00 90.12 254 GLU A O 1
ATOM 2072 N N . ILE A 1 255 ? -23.554 14.387 -2.062 1.00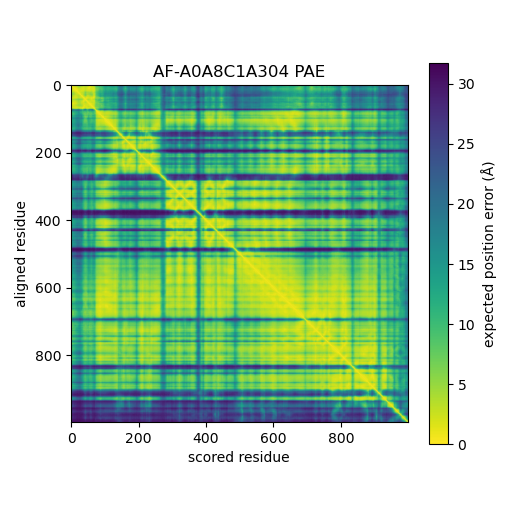 90.25 255 ILE A N 1
ATOM 2073 C CA . ILE A 1 255 ? -24.005 14.610 -3.441 1.00 90.25 255 ILE A CA 1
ATOM 2074 C C . ILE A 1 255 ? -23.985 16.098 -3.795 1.00 90.25 255 ILE A C 1
ATOM 2076 O O . ILE A 1 255 ? -23.547 16.457 -4.889 1.00 90.25 255 ILE A O 1
ATOM 2080 N N . SER A 1 256 ? -24.363 16.978 -2.865 1.00 89.00 256 SER A N 1
ATOM 2081 C CA . SER A 1 256 ? -24.245 18.432 -3.029 1.00 89.00 256 SER A CA 1
ATOM 2082 C C . SER A 1 256 ? -22.788 18.870 -3.226 1.00 89.00 256 SER A C 1
ATOM 2084 O O . SER A 1 256 ? -22.479 19.655 -4.126 1.00 89.00 256 SER A O 1
ATOM 2086 N N . THR A 1 257 ? -21.859 18.280 -2.465 1.00 86.50 257 THR A N 1
ATOM 2087 C CA . THR A 1 257 ? -20.417 18.534 -2.623 1.00 86.50 257 THR A CA 1
ATOM 2088 C C . THR A 1 257 ? -19.937 18.128 -4.021 1.00 86.50 257 THR A C 1
ATOM 2090 O O . THR A 1 257 ? -19.257 18.907 -4.687 1.00 86.50 257 THR A O 1
ATOM 2093 N N . ILE A 1 258 ? -20.347 16.956 -4.516 1.00 86.00 258 ILE A N 1
ATOM 2094 C CA . ILE A 1 258 ? -20.025 16.492 -5.877 1.00 86.00 258 ILE A CA 1
ATOM 2095 C C . ILE A 1 258 ? -20.646 17.420 -6.934 1.00 86.00 258 ILE A C 1
ATOM 2097 O O . ILE A 1 258 ? -19.979 17.806 -7.896 1.00 86.00 258 ILE A O 1
ATOM 2101 N N . GLY A 1 259 ? -21.903 17.827 -6.739 1.00 84.06 259 GLY A N 1
ATOM 2102 C CA . GLY A 1 259 ? -22.620 18.701 -7.664 1.00 84.06 259 GLY A CA 1
ATOM 2103 C C . GLY A 1 259 ? -22.020 20.088 -7.796 1.00 84.06 259 GLY A C 1
ATOM 2104 O O . GLY A 1 259 ? -21.929 20.589 -8.916 1.00 84.06 259 GLY A O 1
ATOM 2105 N N . SER A 1 260 ? -21.524 20.674 -6.705 1.00 81.25 260 SER A N 1
ATOM 2106 C CA . SER A 1 260 ? -20.822 21.960 -6.778 1.00 81.25 260 SER A CA 1
ATOM 2107 C C . SER A 1 260 ? -19.578 21.885 -7.671 1.00 81.25 260 SER A C 1
ATOM 2109 O O . SER A 1 260 ? -19.361 22.778 -8.487 1.00 81.25 260 SER A O 1
ATOM 2111 N N . VAL A 1 261 ? -18.825 20.779 -7.612 1.00 78.44 261 VAL A N 1
ATOM 2112 C CA . VAL A 1 261 ? -17.620 20.592 -8.433 1.00 78.44 261 VAL A CA 1
ATOM 2113 C C . VAL A 1 261 ? -17.952 20.378 -9.910 1.00 78.44 261 VAL A C 1
ATOM 2115 O O . VAL A 1 261 ? -17.267 20.922 -10.778 1.00 78.44 261 VAL A O 1
ATOM 2118 N N . LEU A 1 262 ? -19.002 19.612 -10.215 1.00 78.38 262 LEU A N 1
ATOM 2119 C CA . LEU A 1 262 ? -19.443 19.385 -11.596 1.00 78.38 262 LEU A CA 1
ATOM 2120 C C . LEU A 1 262 ? -20.037 20.657 -12.226 1.00 78.38 262 LEU A C 1
ATOM 2122 O O . LEU A 1 262 ? -19.743 20.964 -13.384 1.00 78.38 262 LEU A O 1
ATOM 2126 N N . ALA A 1 263 ? -20.804 21.440 -11.458 1.00 68.94 263 ALA A N 1
ATOM 2127 C CA . ALA A 1 263 ? -21.407 22.696 -11.910 1.00 68.94 263 ALA A CA 1
ATOM 2128 C C . ALA A 1 263 ? -20.368 23.777 -12.266 1.00 68.94 263 ALA A C 1
ATOM 2130 O O . ALA A 1 263 ? -20.618 24.614 -13.134 1.00 68.94 263 ALA A O 1
ATOM 2131 N N . TRP A 1 264 ? -19.170 23.741 -11.668 1.00 63.94 264 TRP A N 1
ATOM 2132 C CA . TRP A 1 264 ? -18.075 24.662 -12.008 1.00 63.94 264 TRP A CA 1
ATOM 2133 C C . TRP A 1 264 ? -17.600 24.567 -13.463 1.00 63.94 264 TRP A C 1
ATOM 2135 O O . TRP A 1 264 ? -16.920 25.478 -13.932 1.00 63.94 264 TRP A O 1
ATOM 2145 N N . LYS A 1 265 ? -17.930 23.488 -14.184 1.00 55.09 265 LYS A N 1
ATOM 2146 C CA . LYS A 1 265 ? -17.479 23.270 -15.568 1.00 55.09 265 LYS A CA 1
ATOM 2147 C C . LYS A 1 265 ? -18.526 23.604 -16.628 1.00 55.09 265 LYS A C 1
ATOM 2149 O O . LYS A 1 265 ? -18.158 23.868 -17.769 1.00 55.09 265 LYS A O 1
ATOM 2154 N N . THR A 1 266 ? -19.811 23.658 -16.278 1.00 49.59 266 THR A N 1
ATOM 2155 C CA . THR A 1 266 ? -20.881 24.019 -17.229 1.00 49.59 266 THR A CA 1
ATOM 2156 C C . THR A 1 266 ? -20.914 25.512 -17.566 1.00 49.59 266 THR A C 1
ATOM 2158 O O . THR A 1 266 ? -21.534 25.901 -18.550 1.00 49.59 266 THR A O 1
ATOM 2161 N N . SER A 1 267 ? -20.222 26.353 -16.791 1.00 44.72 267 SER A N 1
ATOM 2162 C CA . SER A 1 267 ? -20.129 27.807 -16.987 1.00 44.72 267 SER A CA 1
ATOM 2163 C C . SER A 1 267 ? -19.141 28.244 -18.079 1.00 44.72 267 SER A C 1
ATOM 2165 O O . SER A 1 267 ? -19.115 29.421 -18.420 1.00 44.72 267 SER A O 1
ATOM 2167 N N . ASN A 1 268 ? -18.375 27.319 -18.666 1.00 42.84 268 ASN A N 1
ATOM 2168 C CA . ASN A 1 268 ? -17.625 27.515 -19.909 1.00 42.84 268 ASN A CA 1
ATOM 2169 C C . ASN A 1 268 ? -17.526 26.164 -20.633 1.00 42.84 268 ASN A C 1
ATOM 2171 O O . ASN A 1 268 ? -16.562 25.428 -20.402 1.00 42.84 268 ASN A O 1
ATOM 2175 N N . PRO A 1 269 ? -18.498 25.793 -21.489 1.00 38.25 269 PRO A N 1
ATOM 2176 C CA . PRO A 1 269 ? -18.334 24.600 -22.300 1.00 38.25 269 PRO A CA 1
ATOM 2177 C C . PRO A 1 269 ? -17.069 24.789 -23.150 1.00 38.25 269 PRO A C 1
ATOM 2179 O O . PRO A 1 269 ? -16.929 25.831 -23.801 1.00 38.25 269 PRO A O 1
ATOM 2182 N N . PRO A 1 270 ? -16.120 23.836 -23.161 1.00 43.12 270 PRO A N 1
ATOM 2183 C CA . PRO A 1 270 ? -15.088 23.869 -24.178 1.00 43.12 270 PRO A CA 1
ATOM 2184 C C . PRO A 1 270 ? -15.809 23.884 -25.527 1.00 43.12 270 PRO A C 1
ATOM 2186 O O . PRO A 1 270 ? -16.710 23.071 -25.754 1.00 43.12 270 PRO A O 1
ATOM 2189 N N . LEU A 1 271 ? -15.444 24.828 -26.404 1.00 40.66 271 LEU A N 1
ATOM 2190 C CA . LEU A 1 271 ? -15.857 24.782 -27.807 1.00 40.66 271 LEU A CA 1
ATOM 2191 C C . LEU A 1 271 ? -15.665 23.337 -28.281 1.00 40.66 271 LEU A C 1
ATOM 2193 O O . LEU A 1 271 ? -14.609 22.771 -27.969 1.00 40.66 271 LEU A O 1
ATOM 2197 N N . PRO A 1 272 ? -16.650 22.722 -28.966 1.00 37.16 272 PRO A N 1
ATOM 2198 C CA . PRO A 1 272 ? -16.498 21.366 -29.460 1.00 37.16 272 PRO A CA 1
ATOM 2199 C C . PRO A 1 272 ? -15.180 21.322 -30.216 1.00 37.16 272 PRO A C 1
ATOM 2201 O O . PRO A 1 272 ? -15.010 22.015 -31.223 1.00 37.16 272 PRO A O 1
ATOM 2204 N N . LEU A 1 273 ? -14.211 20.585 -29.662 1.00 40.59 273 LEU A N 1
ATOM 2205 C CA . LEU A 1 273 ? -12.945 20.393 -30.339 1.00 40.59 273 LEU A CA 1
ATOM 2206 C C . LEU A 1 273 ? -13.324 19.855 -31.718 1.00 40.59 273 LEU A C 1
ATOM 2208 O O . LEU A 1 273 ? -14.109 18.898 -31.775 1.00 40.59 273 LEU A O 1
ATOM 2212 N N . PRO A 1 274 ? -12.833 20.460 -32.818 1.00 39.09 274 PRO A N 1
ATOM 2213 C CA . PRO A 1 274 ? -13.050 19.883 -34.131 1.00 39.09 274 PRO A CA 1
ATOM 2214 C C . PRO A 1 274 ? -12.678 18.405 -34.023 1.00 39.09 274 PRO A C 1
ATOM 2216 O O . PRO A 1 274 ? -11.690 18.106 -33.335 1.00 39.09 274 PRO A O 1
ATOM 2219 N N . PRO A 1 275 ? -13.475 17.484 -34.607 1.00 36.31 275 PRO A N 1
ATOM 2220 C CA . PRO A 1 275 ? -13.201 16.058 -34.515 1.00 36.31 275 PRO A CA 1
ATOM 2221 C C . PRO A 1 275 ? -11.719 15.898 -34.786 1.00 36.31 275 PRO A C 1
ATOM 2223 O O . PRO A 1 275 ? -11.260 16.381 -35.826 1.00 36.31 275 PRO A O 1
ATOM 2226 N N . LYS A 1 276 ? -10.962 15.363 -33.807 1.00 38.22 276 LYS A N 1
ATOM 2227 C CA . LYS A 1 276 ? -9.522 15.146 -33.970 1.00 38.22 276 LYS A CA 1
ATOM 2228 C C . LYS A 1 276 ? -9.399 14.509 -35.341 1.00 38.22 276 LYS A C 1
ATOM 2230 O O . LYS A 1 276 ? -9.886 13.389 -35.518 1.00 38.22 276 LYS A O 1
ATOM 2235 N N . LYS A 1 277 ? -8.842 15.245 -36.319 1.00 36.03 277 LYS A N 1
ATOM 2236 C CA . LYS A 1 277 ? -8.473 14.659 -37.606 1.00 36.03 277 LYS A CA 1
ATOM 2237 C C . LYS A 1 277 ? -7.761 13.386 -37.199 1.00 36.03 277 LYS A C 1
ATOM 2239 O O . LYS A 1 277 ? -6.831 13.488 -36.393 1.00 36.03 277 LYS A O 1
ATOM 2244 N N . ARG A 1 278 ? -8.269 12.219 -37.629 1.00 36.88 278 ARG A N 1
ATOM 2245 C CA . ARG A 1 278 ? -7.557 10.950 -37.443 1.00 36.88 278 ARG A CA 1
ATOM 2246 C C . ARG A 1 278 ? -6.110 11.295 -37.747 1.00 36.88 278 ARG A C 1
ATOM 2248 O O . ARG A 1 278 ? -5.862 11.792 -38.851 1.00 36.88 278 ARG A O 1
ATOM 2255 N N . LEU A 1 279 ? -5.220 11.204 -36.745 1.00 41.03 279 LEU A N 1
ATOM 2256 C CA . LEU A 1 279 ? -3.811 11.453 -37.018 1.00 41.03 279 LEU A CA 1
ATOM 2257 C C . LEU A 1 279 ? -3.510 10.592 -38.247 1.00 41.03 279 LEU A C 1
ATOM 2259 O O . LEU A 1 279 ? -3.978 9.444 -38.265 1.00 41.03 279 LEU A O 1
ATOM 2263 N N . PRO A 1 280 ? -2.860 11.143 -39.289 1.00 41.56 280 PRO A N 1
ATOM 2264 C CA . PRO A 1 280 ? -2.488 10.333 -40.437 1.00 41.56 280 PRO A CA 1
ATOM 2265 C C . PRO A 1 280 ? -1.846 9.086 -39.859 1.00 41.56 280 PRO A C 1
ATOM 2267 O O . PRO A 1 280 ? -1.012 9.237 -38.964 1.00 41.56 280 PRO A O 1
ATOM 2270 N N . THR A 1 281 ? -2.311 7.901 -40.259 1.00 52.59 281 THR A N 1
ATOM 2271 C CA . THR A 1 281 ? -1.767 6.628 -39.795 1.00 52.59 281 THR A CA 1
ATOM 2272 C C . THR A 1 281 ? -0.264 6.740 -39.972 1.00 52.59 281 THR A C 1
ATOM 2274 O O . THR A 1 281 ? 0.216 6.713 -41.104 1.00 52.59 281 THR A O 1
ATOM 2277 N N . GLN A 1 282 ? 0.461 7.038 -38.889 1.00 58.72 282 GLN A N 1
ATOM 2278 C CA . GLN A 1 282 ? 1.887 7.271 -38.985 1.00 58.72 282 GLN A CA 1
ATOM 2279 C C . GLN A 1 282 ? 2.421 5.928 -39.443 1.00 58.72 282 GLN A C 1
ATOM 2281 O O . GLN A 1 282 ? 2.227 4.910 -38.768 1.00 58.72 282 GLN A O 1
ATOM 2286 N N . LEU A 1 283 ? 2.956 5.916 -40.662 1.00 79.12 283 LEU A N 1
ATOM 2287 C CA . LEU A 1 283 ? 3.610 4.743 -41.199 1.00 79.12 283 LEU A CA 1
ATOM 2288 C C . LEU A 1 283 ? 4.690 4.377 -40.180 1.00 79.12 283 LEU A C 1
ATOM 2290 O O . LEU A 1 283 ? 5.523 5.213 -39.824 1.00 79.12 283 LEU A O 1
ATOM 2294 N N . HIS A 1 284 ? 4.573 3.174 -39.636 1.00 86.50 284 HIS A N 1
ATOM 2295 C CA . HIS A 1 284 ? 5.456 2.647 -38.615 1.00 86.50 284 HIS A CA 1
ATOM 2296 C C . HIS A 1 284 ? 5.971 1.288 -39.064 1.00 86.50 284 HIS A C 1
ATOM 2298 O O . HIS A 1 284 ? 5.289 0.531 -39.765 1.00 86.50 284 HIS A O 1
ATOM 2304 N N . THR A 1 285 ? 7.170 0.962 -38.608 1.00 91.81 285 THR A N 1
ATOM 2305 C CA . THR A 1 285 ? 7.791 -0.333 -38.856 1.00 91.81 285 THR A CA 1
ATOM 2306 C C . THR A 1 285 ? 7.484 -1.250 -37.677 1.00 91.81 285 THR A C 1
ATOM 2308 O O . THR A 1 285 ? 7.740 -0.903 -36.528 1.00 91.81 285 THR A O 1
ATOM 2311 N N . CYS A 1 286 ? 6.935 -2.437 -37.936 1.00 93.25 286 CYS A N 1
ATOM 2312 C CA . CYS A 1 286 ? 6.776 -3.453 -36.894 1.00 93.25 286 CYS A CA 1
ATOM 2313 C C . CYS A 1 286 ? 8.154 -3.950 -36.435 1.00 93.25 286 CYS A C 1
ATOM 2315 O O . CYS A 1 286 ? 8.996 -4.270 -37.278 1.00 93.25 286 CYS A O 1
ATOM 2317 N N . VAL A 1 287 ? 8.362 -4.067 -35.121 1.00 95.19 287 VAL A N 1
ATOM 2318 C CA . VAL A 1 287 ? 9.629 -4.535 -34.532 1.00 95.19 287 VAL A CA 1
ATOM 2319 C C . VAL A 1 287 ? 10.084 -5.891 -35.087 1.00 95.19 287 VAL A C 1
ATOM 2321 O O . VAL A 1 287 ? 11.270 -6.083 -35.334 1.00 95.19 287 VAL A O 1
ATOM 2324 N N . TRP A 1 288 ? 9.150 -6.794 -35.407 1.00 94.88 288 TRP A N 1
ATOM 2325 C CA . TRP A 1 288 ? 9.447 -8.123 -35.959 1.00 94.88 288 TRP A CA 1
ATOM 2326 C C . TRP A 1 288 ? 10.075 -8.111 -37.358 1.00 94.88 288 TRP A C 1
ATOM 2328 O O . TRP A 1 288 ? 10.600 -9.127 -37.797 1.00 94.88 288 TRP A O 1
ATOM 2338 N N . LYS A 1 289 ? 10.066 -6.967 -38.054 1.00 93.81 289 LYS A N 1
ATOM 2339 C CA . LYS A 1 289 ? 10.734 -6.795 -39.356 1.00 93.81 289 LYS A CA 1
ATOM 2340 C C . LYS A 1 289 ? 12.202 -6.370 -39.231 1.00 93.81 289 LYS A C 1
ATOM 2342 O O . LYS A 1 289 ? 12.886 -6.242 -40.243 1.00 93.81 289 LYS A O 1
ATOM 2347 N N . VAL A 1 290 ? 12.685 -6.096 -38.017 1.00 95.19 290 VAL A N 1
ATOM 2348 C CA . VAL A 1 290 ? 14.033 -5.570 -37.767 1.00 95.19 290 VAL A CA 1
ATOM 2349 C C . VAL A 1 290 ? 14.946 -6.696 -37.279 1.00 95.19 290 VAL A C 1
ATOM 2351 O O . VAL A 1 290 ? 14.975 -7.022 -36.097 1.00 95.19 290 VAL A O 1
ATOM 2354 N N . HIS A 1 291 ? 15.722 -7.278 -38.194 1.00 95.25 291 HIS A N 1
ATOM 2355 C CA . HIS A 1 291 ? 16.591 -8.433 -37.908 1.00 95.25 291 HIS A CA 1
ATOM 2356 C C . HIS A 1 291 ? 18.008 -8.071 -37.432 1.00 95.25 291 HIS A C 1
ATOM 2358 O O . HIS A 1 291 ? 18.815 -8.954 -37.158 1.00 95.25 291 HIS A O 1
ATOM 2364 N N . SER A 1 292 ? 18.345 -6.783 -37.348 1.00 95.62 292 SER A N 1
ATOM 2365 C CA . SER A 1 292 ? 19.639 -6.342 -36.821 1.00 95.62 292 SER A CA 1
ATOM 2366 C C . SER A 1 292 ? 19.757 -6.607 -35.319 1.00 95.62 292 SER A C 1
ATOM 2368 O O . SER A 1 292 ? 18.758 -6.545 -34.600 1.00 95.62 292 SER A O 1
ATOM 2370 N N . LEU A 1 293 ? 20.986 -6.808 -34.838 1.00 96.88 293 LEU A N 1
ATOM 2371 C CA . LEU A 1 293 ? 21.275 -6.921 -33.409 1.00 96.88 293 LEU A CA 1
ATOM 2372 C C . LEU A 1 293 ? 20.938 -5.631 -32.657 1.00 96.88 293 LEU A C 1
ATOM 2374 O O . LEU A 1 293 ? 21.128 -4.520 -33.166 1.00 96.88 293 LEU A O 1
ATOM 2378 N N . PHE A 1 294 ? 20.452 -5.790 -31.429 1.00 97.50 294 PHE A N 1
ATOM 2379 C CA . PHE A 1 294 ? 20.200 -4.675 -30.534 1.00 97.50 294 PHE A CA 1
ATOM 2380 C C . PHE A 1 294 ? 21.524 -4.075 -30.052 1.00 97.50 294 PHE A C 1
ATOM 2382 O O . PHE A 1 294 ? 22.420 -4.765 -29.568 1.00 97.50 294 PHE A O 1
ATOM 2389 N N . ARG A 1 295 ? 21.650 -2.756 -30.168 1.00 96.38 295 ARG A N 1
ATOM 2390 C CA . ARG A 1 295 ? 22.840 -1.999 -29.786 1.00 96.38 295 ARG A CA 1
ATOM 2391 C C . ARG A 1 295 ? 22.461 -0.702 -29.081 1.00 96.38 295 ARG A C 1
ATOM 2393 O O . ARG A 1 295 ? 21.418 -0.117 -29.364 1.00 96.38 295 ARG A O 1
ATOM 2400 N N . ILE A 1 296 ? 23.331 -0.241 -28.190 1.00 97.12 296 ILE A N 1
ATOM 2401 C CA . ILE A 1 296 ? 23.211 1.032 -27.468 1.00 97.12 296 ILE A CA 1
ATOM 2402 C C . ILE A 1 296 ? 24.534 1.769 -27.558 1.00 97.12 296 ILE A C 1
ATOM 2404 O O . ILE A 1 296 ? 25.593 1.174 -27.360 1.00 97.12 296 ILE A O 1
ATOM 2408 N N . HIS A 1 297 ? 24.495 3.068 -27.825 1.00 96.62 297 HIS A N 1
ATOM 2409 C CA . HIS A 1 297 ? 25.697 3.886 -27.803 1.00 96.62 297 HIS A CA 1
ATOM 2410 C C . HIS A 1 297 ? 25.922 4.447 -26.396 1.00 96.62 297 HIS A C 1
ATOM 2412 O O . HIS A 1 297 ? 25.125 5.237 -25.894 1.00 96.62 297 HIS A O 1
ATOM 2418 N N . LEU A 1 298 ? 27.002 4.020 -25.742 1.00 96.25 298 LEU A N 1
ATOM 2419 C CA . LEU A 1 298 ? 27.443 4.569 -24.465 1.00 96.25 298 LEU A CA 1
ATOM 2420 C C . LEU A 1 298 ? 28.292 5.813 -24.740 1.00 96.25 298 LEU A C 1
ATOM 2422 O O . LEU A 1 298 ? 29.431 5.695 -25.199 1.00 96.25 298 LEU A O 1
ATOM 2426 N N . VAL A 1 299 ? 27.735 6.989 -24.450 1.00 95.00 299 VAL A N 1
ATOM 2427 C CA . VAL A 1 299 ? 28.369 8.282 -24.737 1.00 95.00 299 VAL A CA 1
ATOM 2428 C C . VAL A 1 299 ? 29.356 8.619 -23.623 1.00 95.00 299 VAL A C 1
ATOM 2430 O O . VAL A 1 299 ? 30.575 8.528 -23.799 1.00 95.00 299 VAL A O 1
ATOM 2433 N N . LYS A 1 300 ? 28.831 8.963 -22.442 1.00 93.75 300 LYS A N 1
ATOM 2434 C CA . LYS A 1 300 ? 29.625 9.413 -21.298 1.00 93.75 300 LYS A CA 1
ATOM 2435 C C . LYS A 1 300 ? 28.919 9.198 -19.963 1.00 93.75 300 LYS A C 1
ATOM 2437 O O . LYS A 1 300 ? 27.721 8.938 -19.924 1.00 93.75 300 LYS A O 1
ATOM 2442 N N . GLY A 1 301 ? 29.659 9.331 -18.873 1.00 92.75 301 GLY A N 1
ATOM 2443 C CA . GLY A 1 301 ? 29.137 9.398 -17.515 1.00 92.75 301 GLY A CA 1
ATOM 2444 C C . GLY A 1 301 ? 29.738 10.586 -16.776 1.00 92.75 301 GLY A C 1
ATOM 2445 O O . GLY A 1 301 ? 30.947 10.797 -16.845 1.00 92.75 301 GLY A O 1
ATOM 2446 N N . ASN A 1 302 ? 28.904 11.348 -16.074 1.00 91.81 302 ASN A N 1
ATOM 2447 C CA . ASN A 1 302 ? 29.313 12.527 -15.309 1.00 91.81 302 ASN A CA 1
ATOM 2448 C C . ASN A 1 302 ? 29.028 12.328 -13.821 1.00 91.81 302 ASN A C 1
ATOM 2450 O O . ASN A 1 302 ? 28.203 11.495 -13.440 1.00 91.81 302 ASN A O 1
ATOM 2454 N N . LYS A 1 303 ? 29.666 13.151 -12.978 1.00 88.88 303 LYS A N 1
ATOM 2455 C CA . LYS A 1 303 ? 29.443 13.167 -11.520 1.00 88.88 303 LYS A CA 1
ATOM 2456 C C . LYS A 1 303 ? 29.646 11.775 -10.897 1.00 88.88 303 LYS A C 1
ATOM 2458 O O . LYS A 1 303 ? 28.899 11.345 -10.015 1.00 88.88 303 LYS A O 1
ATOM 2463 N N . VAL A 1 304 ? 30.632 11.030 -11.401 1.00 87.25 304 VAL A N 1
ATOM 2464 C CA . VAL A 1 304 ? 31.004 9.724 -10.846 1.00 87.25 304 VAL A CA 1
ATOM 2465 C C . VAL A 1 304 ? 31.895 9.961 -9.629 1.00 87.25 304 VAL A C 1
ATOM 2467 O O . VAL A 1 304 ? 32.991 10.496 -9.757 1.00 87.25 304 VAL A O 1
ATOM 2470 N N . ASN A 1 305 ? 31.428 9.557 -8.448 1.00 84.75 305 ASN A N 1
ATOM 2471 C CA . ASN A 1 305 ? 32.183 9.702 -7.205 1.00 84.75 305 ASN A CA 1
ATOM 2472 C C . ASN A 1 305 ? 33.001 8.430 -6.939 1.00 84.75 305 ASN A C 1
ATOM 2474 O O . ASN A 1 305 ? 32.471 7.444 -6.424 1.00 84.75 305 ASN A O 1
ATOM 2478 N N . ALA A 1 306 ? 34.285 8.448 -7.299 1.00 83.31 306 ALA A N 1
ATOM 2479 C CA . ALA A 1 306 ? 35.226 7.348 -7.089 1.00 83.31 306 ALA A CA 1
ATOM 2480 C C . ALA A 1 306 ? 36.602 7.859 -6.630 1.00 83.31 306 ALA A C 1
ATOM 2482 O O . ALA A 1 306 ? 36.897 9.046 -6.734 1.00 83.31 306 ALA A O 1
ATOM 2483 N N . GLU A 1 307 ? 37.448 6.963 -6.114 1.00 80.06 307 GLU A N 1
ATOM 2484 C CA . GLU A 1 307 ? 38.844 7.291 -5.793 1.00 80.06 307 GLU A CA 1
ATOM 2485 C C . GLU A 1 307 ? 39.652 7.586 -7.070 1.00 80.06 307 GLU A C 1
ATOM 2487 O O . GLU A 1 307 ? 39.486 6.895 -8.072 1.00 80.06 307 GLU A O 1
ATOM 2492 N N . ASP A 1 308 ? 40.591 8.540 -7.014 1.00 75.69 308 ASP A N 1
ATOM 2493 C CA . ASP A 1 308 ? 41.410 8.971 -8.167 1.00 75.69 308 ASP A CA 1
ATOM 2494 C C . ASP A 1 308 ? 42.188 7.829 -8.852 1.00 75.69 308 ASP A C 1
ATOM 2496 O O . ASP A 1 308 ? 42.498 7.896 -10.041 1.00 75.69 308 ASP A O 1
ATOM 2500 N N . ALA A 1 309 ? 42.535 6.780 -8.100 1.00 77.88 309 ALA A N 1
ATOM 2501 C CA . ALA A 1 309 ? 43.260 5.617 -8.612 1.00 77.88 309 ALA A CA 1
ATOM 2502 C C . ALA A 1 309 ? 42.342 4.554 -9.249 1.00 77.88 309 ALA A C 1
ATOM 2504 O O . ALA A 1 309 ? 42.837 3.590 -9.842 1.00 77.88 309 ALA A O 1
ATOM 2505 N N . ALA A 1 310 ? 41.020 4.686 -9.112 1.00 83.88 310 ALA A N 1
ATOM 2506 C CA . ALA A 1 310 ? 40.061 3.723 -9.629 1.00 83.88 310 ALA A CA 1
ATOM 2507 C C . ALA A 1 310 ? 39.780 3.959 -11.117 1.00 83.88 310 ALA A C 1
ATOM 2509 O O . ALA A 1 310 ? 39.585 5.082 -11.577 1.00 83.88 310 ALA A O 1
ATOM 2510 N N . LYS A 1 311 ? 39.697 2.870 -11.881 1.00 89.69 311 LYS A N 1
ATOM 2511 C CA . LYS A 1 311 ? 39.221 2.906 -13.268 1.00 89.69 311 LYS A CA 1
ATOM 2512 C C . LYS A 1 311 ? 37.726 2.650 -13.302 1.00 89.69 311 LYS A C 1
ATOM 2514 O O . LYS A 1 311 ? 37.253 1.741 -12.630 1.00 89.69 311 LYS A O 1
ATOM 2519 N N . ILE A 1 312 ? 36.980 3.389 -14.111 1.00 91.12 312 ILE A N 1
ATOM 2520 C CA . ILE A 1 312 ? 35.525 3.239 -14.189 1.00 91.12 312 ILE A CA 1
ATOM 2521 C C . ILE A 1 312 ? 35.133 2.317 -15.336 1.00 91.12 312 ILE A C 1
ATOM 2523 O O . ILE A 1 312 ? 35.660 2.410 -16.446 1.00 91.12 312 ILE A O 1
ATOM 2527 N N . GLN A 1 313 ? 34.190 1.422 -15.059 1.00 91.12 313 GLN A N 1
ATOM 2528 C CA . GLN A 1 313 ? 33.614 0.490 -16.019 1.00 91.12 313 GLN A CA 1
ATOM 2529 C C . GLN A 1 313 ? 32.092 0.483 -15.888 1.00 91.12 313 GLN A C 1
ATOM 2531 O O . GLN A 1 313 ? 31.559 0.379 -14.785 1.00 91.12 313 GLN A O 1
ATOM 2536 N N . VAL A 1 314 ? 31.397 0.529 -17.020 1.00 92.50 314 VAL A N 1
ATOM 2537 C CA . VAL A 1 314 ? 29.943 0.385 -17.103 1.00 92.50 314 VAL A CA 1
ATOM 2538 C C . VAL A 1 314 ? 29.617 -1.029 -17.563 1.00 92.50 314 VAL A C 1
ATOM 2540 O O . VAL A 1 314 ? 30.201 -1.544 -18.520 1.00 92.50 314 VAL A O 1
ATOM 2543 N N . ARG A 1 315 ? 28.677 -1.667 -16.875 1.00 92.69 315 ARG A N 1
ATOM 2544 C CA . ARG A 1 315 ? 28.086 -2.944 -17.273 1.00 92.69 315 ARG A CA 1
ATOM 2545 C C . ARG A 1 315 ? 26.639 -2.717 -17.654 1.00 92.69 315 ARG A C 1
ATOM 2547 O O . ARG A 1 315 ? 25.950 -1.971 -16.964 1.00 92.69 315 ARG A O 1
ATOM 2554 N N . ALA A 1 316 ? 26.204 -3.364 -18.724 1.00 95.00 316 ALA A N 1
ATOM 2555 C CA . ALA A 1 316 ? 24.843 -3.294 -19.223 1.00 95.00 316 ALA A CA 1
ATOM 2556 C C . ALA A 1 316 ? 24.300 -4.707 -19.458 1.00 95.00 316 ALA A C 1
ATOM 2558 O O . ALA A 1 316 ? 25.002 -5.575 -19.980 1.00 95.00 316 ALA A O 1
ATOM 2559 N N . GLY A 1 317 ? 23.053 -4.946 -19.076 1.00 95.31 317 GLY A N 1
ATOM 2560 C CA . GLY A 1 317 ? 22.358 -6.208 -19.306 1.00 95.31 317 GLY A CA 1
ATOM 2561 C C . GLY A 1 317 ? 20.928 -5.959 -19.750 1.00 95.31 317 GLY A C 1
ATOM 2562 O O . GLY A 1 317 ? 20.322 -4.960 -19.359 1.00 95.31 317 GLY A O 1
ATOM 2563 N N . LEU A 1 318 ? 20.411 -6.867 -20.571 1.00 96.69 318 LEU A N 1
ATOM 2564 C CA . LEU A 1 318 ? 19.042 -6.825 -21.054 1.00 96.69 318 LEU A CA 1
ATOM 2565 C C . LEU A 1 318 ? 18.221 -7.894 -20.329 1.00 96.69 318 LEU A C 1
ATOM 2567 O O . LEU A 1 318 ? 18.588 -9.066 -20.352 1.00 96.69 318 LEU A O 1
ATOM 2571 N N . PHE A 1 319 ? 17.129 -7.487 -19.691 1.00 95.25 319 PHE A N 1
ATOM 2572 C CA . PHE A 1 319 ? 16.333 -8.342 -18.816 1.00 95.25 319 PHE A CA 1
ATOM 2573 C C . PHE A 1 319 ? 14.855 -8.362 -19.200 1.00 95.25 319 PHE A C 1
ATOM 2575 O O . PHE A 1 319 ? 14.301 -7.355 -19.648 1.00 95.25 319 PHE A O 1
ATOM 2582 N N . HIS A 1 320 ? 14.208 -9.492 -18.930 1.00 94.62 320 HIS A N 1
ATOM 2583 C CA . HIS A 1 320 ? 12.761 -9.630 -18.825 1.00 94.62 320 HIS A CA 1
ATOM 2584 C C . HIS A 1 320 ? 12.438 -10.140 -17.415 1.00 94.62 320 HIS A C 1
ATOM 2586 O O . HIS A 1 320 ? 12.629 -11.308 -17.097 1.00 94.62 320 HIS A O 1
ATOM 2592 N N . GLY A 1 321 ? 12.020 -9.235 -16.527 1.00 87.31 321 GLY A N 1
ATOM 2593 C CA . GLY A 1 321 ? 11.843 -9.563 -15.112 1.00 87.31 321 GLY A CA 1
ATOM 2594 C C . GLY A 1 321 ? 13.212 -9.765 -14.467 1.00 87.31 321 GLY A C 1
ATOM 2595 O O . GLY A 1 321 ? 14.003 -8.821 -14.414 1.00 87.31 321 GLY A O 1
ATOM 2596 N N . THR A 1 322 ? 13.499 -10.983 -14.011 1.00 84.31 322 THR A N 1
ATOM 2597 C CA . THR A 1 322 ? 14.840 -11.411 -13.566 1.00 84.31 322 THR A CA 1
ATOM 2598 C C . THR A 1 322 ? 15.621 -12.185 -14.613 1.00 84.31 322 THR A C 1
ATOM 2600 O O . THR A 1 322 ? 16.825 -12.359 -14.449 1.00 84.31 322 THR A O 1
ATOM 2603 N N . GLU A 1 323 ? 14.984 -12.624 -15.696 1.00 89.31 323 GLU A N 1
ATOM 2604 C CA . GLU A 1 323 ? 15.660 -13.400 -16.724 1.00 89.31 323 GLU A CA 1
ATOM 2605 C C . GLU A 1 323 ? 16.577 -12.501 -17.553 1.00 89.31 323 GLU A C 1
ATOM 2607 O O . GLU A 1 323 ? 16.150 -11.487 -18.113 1.00 89.31 323 GLU A O 1
ATOM 2612 N N . LEU A 1 324 ? 17.851 -12.880 -17.637 1.00 92.88 324 LEU A N 1
ATOM 2613 C CA . LEU A 1 324 ? 18.823 -12.248 -18.516 1.00 92.88 324 LEU A CA 1
ATOM 2614 C C . LEU A 1 324 ? 18.612 -12.759 -19.950 1.00 92.88 324 LEU A C 1
ATOM 2616 O O . LEU A 1 324 ? 18.866 -13.925 -20.237 1.00 92.88 324 LEU A O 1
ATOM 2620 N N . LEU A 1 325 ? 18.204 -11.872 -20.859 1.00 95.00 325 LEU A N 1
ATOM 2621 C CA . LEU A 1 325 ? 17.828 -12.231 -22.234 1.00 95.00 325 LEU A CA 1
ATOM 2622 C C . LEU A 1 325 ? 19.027 -12.599 -23.119 1.00 95.00 325 LEU A C 1
ATOM 2624 O O . LEU A 1 325 ? 18.892 -13.378 -24.058 1.00 95.00 325 LEU A O 1
ATOM 2628 N N . CYS A 1 326 ? 20.196 -12.022 -22.839 1.00 94.00 326 CYS A N 1
ATOM 2629 C CA . CYS A 1 326 ? 21.440 -12.282 -23.559 1.00 94.00 326 CYS A CA 1
ATOM 2630 C C . CYS A 1 326 ? 22.653 -11.938 -22.683 1.00 94.00 326 CYS A C 1
ATOM 2632 O O . CYS A 1 326 ? 22.535 -11.293 -21.640 1.00 94.00 326 CYS A O 1
ATOM 2634 N N . LYS A 1 327 ? 23.859 -12.315 -23.116 1.00 92.38 327 LYS A N 1
ATOM 2635 C CA . LYS A 1 327 ? 25.094 -12.028 -22.369 1.00 92.38 327 LYS A CA 1
ATOM 2636 C C . LYS A 1 327 ? 25.251 -10.527 -22.075 1.00 92.38 327 LYS A C 1
ATOM 2638 O O . LYS A 1 327 ? 25.003 -9.683 -22.932 1.00 92.38 327 LYS A O 1
ATOM 2643 N N . THR A 1 328 ? 25.713 -10.201 -20.866 1.00 92.25 328 THR A N 1
ATOM 2644 C CA . THR A 1 328 ? 25.950 -8.812 -20.450 1.00 92.25 328 THR A CA 1
ATOM 2645 C C . THR A 1 328 ? 27.081 -8.157 -21.247 1.00 92.25 328 THR A C 1
ATOM 2647 O O . THR A 1 328 ? 28.134 -8.755 -21.490 1.00 92.25 328 THR A O 1
ATOM 2650 N N . ALA A 1 329 ? 26.871 -6.896 -21.620 1.00 92.50 329 ALA A N 1
ATOM 2651 C CA . ALA A 1 329 ? 27.854 -6.053 -22.281 1.00 92.50 329 ALA A CA 1
ATOM 2652 C C . ALA A 1 329 ? 28.665 -5.264 -21.243 1.00 92.50 329 ALA A C 1
ATOM 2654 O O . ALA A 1 329 ? 28.152 -4.827 -20.210 1.00 92.50 329 ALA A O 1
ATOM 2655 N N . VAL A 1 330 ? 29.956 -5.069 -21.513 1.00 91.25 330 VAL A N 1
ATOM 2656 C CA . VAL A 1 330 ? 30.880 -4.394 -20.593 1.00 91.25 330 VAL A CA 1
ATOM 2657 C C . VAL A 1 330 ? 31.706 -3.363 -21.357 1.00 91.25 330 VAL A C 1
ATOM 2659 O O . VAL A 1 330 ? 32.279 -3.666 -22.405 1.00 91.25 330 VAL A O 1
ATOM 2662 N N . SER A 1 331 ? 31.777 -2.141 -20.831 1.00 92.00 331 SER A N 1
ATOM 2663 C CA . SER A 1 331 ? 32.570 -1.062 -21.416 1.00 92.00 331 SER A CA 1
ATOM 2664 C C . SER A 1 331 ? 34.076 -1.286 -21.231 1.00 92.00 331 SER A C 1
ATOM 2666 O O . SER A 1 331 ? 34.529 -2.055 -20.376 1.00 92.00 331 SER A O 1
ATOM 2668 N N . SER A 1 332 ? 34.877 -0.542 -21.997 1.00 89.81 332 SER A N 1
ATOM 2669 C CA . SER A 1 332 ? 36.293 -0.348 -21.678 1.00 89.81 332 SER A CA 1
ATOM 2670 C C . SER A 1 332 ? 36.462 0.377 -20.336 1.00 89.81 332 SER A C 1
ATOM 2672 O O . SER A 1 332 ? 35.571 1.103 -19.885 1.00 89.81 332 SER A O 1
ATOM 2674 N N . GLU A 1 333 ? 37.612 0.163 -19.696 1.00 88.81 333 GLU A N 1
ATOM 2675 C CA . GLU A 1 333 ? 38.020 0.895 -18.495 1.00 88.81 333 GLU A CA 1
ATOM 2676 C C . GLU A 1 333 ? 38.355 2.350 -18.868 1.00 88.81 333 GLU A C 1
ATOM 2678 O O . GLU A 1 333 ? 39.136 2.582 -19.790 1.00 88.81 333 GLU A O 1
ATOM 2683 N N . SER A 1 334 ? 37.777 3.317 -18.155 1.00 86.06 334 SER A N 1
ATOM 2684 C CA . SER A 1 334 ? 38.056 4.749 -18.312 1.00 86.06 334 SER A CA 1
ATOM 2685 C C . SER A 1 334 ? 38.786 5.287 -17.081 1.00 86.06 334 SER A C 1
ATOM 2687 O O . SER A 1 334 ? 38.370 5.037 -15.950 1.00 86.06 334 SER A O 1
ATOM 2689 N N . SER A 1 335 ? 39.870 6.031 -17.294 1.00 79.56 335 SER A N 1
ATOM 2690 C CA . SER A 1 335 ? 40.653 6.697 -16.248 1.00 79.56 335 SER A CA 1
ATOM 2691 C C . SER A 1 335 ? 40.482 8.211 -16.370 1.00 79.56 335 SER A C 1
ATOM 2693 O O . SER A 1 335 ? 41.213 8.865 -17.111 1.00 79.56 335 SER A O 1
ATOM 2695 N N . SER A 1 336 ? 39.483 8.745 -15.672 1.00 75.25 336 SER A N 1
ATOM 2696 C CA . SER A 1 336 ? 39.194 10.178 -15.542 1.00 75.25 336 SER A CA 1
ATOM 2697 C C . SER A 1 336 ? 38.732 10.465 -14.110 1.00 75.25 336 SER A C 1
ATOM 2699 O O . SER A 1 336 ? 38.432 9.528 -13.375 1.00 75.25 336 SER A O 1
ATOM 2701 N N . ARG A 1 337 ? 38.708 11.736 -13.695 1.00 67.25 337 ARG A N 1
ATOM 2702 C CA . ARG A 1 337 ? 38.344 12.121 -12.319 1.00 67.25 337 ARG A CA 1
ATOM 2703 C C . ARG A 1 337 ? 36.838 12.161 -12.064 1.00 67.25 337 ARG A C 1
ATOM 2705 O O . ARG A 1 337 ? 36.407 11.794 -10.981 1.00 67.25 337 ARG A O 1
ATOM 2712 N N . SER A 1 338 ? 36.051 12.663 -13.014 1.00 72.81 338 SER A N 1
ATOM 2713 C CA . SER A 1 338 ? 34.614 12.918 -12.799 1.00 72.81 338 SER A CA 1
ATOM 2714 C C . SER A 1 338 ? 33.756 12.776 -14.057 1.00 72.81 338 SER A C 1
ATOM 2716 O O . SER A 1 338 ? 32.609 12.335 -13.962 1.00 72.81 338 SER A O 1
ATOM 2718 N N . GLU A 1 339 ? 34.302 13.128 -15.224 1.00 83.12 339 GLU A N 1
ATOM 2719 C CA . GLU A 1 339 ? 33.681 12.928 -16.536 1.00 83.12 339 GLU A CA 1
ATOM 2720 C C . GLU A 1 339 ? 34.396 11.803 -17.286 1.00 83.12 339 GLU A C 1
ATOM 2722 O O . GLU A 1 339 ? 35.585 11.890 -17.597 1.00 83.12 339 GLU A O 1
ATOM 2727 N N . HIS A 1 340 ? 33.665 10.739 -17.588 1.00 87.25 340 HIS A N 1
ATOM 2728 C CA . HIS A 1 340 ? 34.163 9.562 -18.284 1.00 87.25 340 HIS A CA 1
ATOM 2729 C C . HIS A 1 340 ? 33.501 9.466 -19.650 1.00 87.25 340 HIS A C 1
ATOM 2731 O O . HIS A 1 340 ? 32.300 9.243 -19.737 1.00 87.25 340 HIS A O 1
ATOM 2737 N N . VAL A 1 341 ? 34.277 9.600 -20.722 1.00 89.62 341 VAL A N 1
ATOM 2738 C CA . VAL A 1 341 ? 33.776 9.466 -22.096 1.00 89.62 341 VAL A CA 1
ATOM 2739 C C . VAL A 1 341 ? 34.164 8.095 -22.640 1.00 89.62 341 VAL A C 1
ATOM 2741 O O . VAL A 1 341 ? 35.325 7.694 -22.542 1.00 89.62 341 VAL A O 1
ATOM 2744 N N . TRP A 1 342 ? 33.194 7.377 -23.208 1.00 91.81 342 TRP A N 1
ATOM 2745 C CA . TRP A 1 342 ? 33.415 6.083 -23.863 1.00 91.81 342 TRP A CA 1
ATOM 2746 C C . TRP A 1 342 ? 33.189 6.153 -25.370 1.00 91.81 342 TRP A C 1
ATOM 2748 O O . TRP A 1 342 ? 33.966 5.542 -26.100 1.00 91.81 342 TRP A O 1
ATOM 2758 N N . ASN A 1 343 ? 32.146 6.863 -25.822 1.00 90.88 343 ASN A N 1
ATOM 2759 C CA . ASN A 1 343 ? 31.707 6.940 -27.224 1.00 90.88 343 ASN A CA 1
ATOM 2760 C C . ASN A 1 343 ? 31.773 5.586 -27.944 1.00 90.88 343 ASN A C 1
ATOM 2762 O O . ASN A 1 343 ? 32.329 5.454 -29.036 1.00 90.88 343 ASN A O 1
ATOM 2766 N N . LYS A 1 344 ? 31.239 4.548 -27.295 1.00 92.50 344 LYS A N 1
ATOM 2767 C CA . LYS A 1 344 ? 31.342 3.167 -27.764 1.00 92.50 344 LYS A CA 1
ATOM 2768 C C . LYS A 1 344 ? 29.971 2.528 -27.854 1.00 92.50 344 LYS A C 1
ATOM 2770 O O . LYS A 1 344 ? 29.165 2.612 -26.934 1.00 92.50 344 LYS A O 1
ATOM 2775 N N . THR A 1 345 ? 29.743 1.817 -28.947 1.00 94.88 345 THR A N 1
ATOM 2776 C CA . THR A 1 345 ? 28.548 0.997 -29.113 1.00 94.88 345 THR A CA 1
ATOM 2777 C C . THR A 1 345 ? 28.698 -0.311 -28.337 1.00 94.88 345 THR A C 1
ATOM 2779 O O . THR A 1 345 ? 29.664 -1.053 -28.522 1.00 94.88 345 THR A O 1
ATOM 2782 N N . LEU A 1 346 ? 27.749 -0.568 -27.442 1.00 95.12 346 LEU A N 1
ATOM 2783 C CA . LEU A 1 346 ? 27.534 -1.846 -26.779 1.00 95.12 346 LEU A CA 1
ATOM 2784 C C . LEU A 1 346 ? 26.537 -2.641 -27.623 1.00 95.12 346 LEU A C 1
ATOM 2786 O O . LEU A 1 346 ? 25.392 -2.221 -27.781 1.00 95.12 346 LEU A O 1
ATOM 2790 N N . GLU A 1 347 ? 26.989 -3.752 -28.190 1.00 95.38 347 GLU A N 1
ATOM 2791 C CA . GLU A 1 347 ? 26.163 -4.676 -28.968 1.00 95.38 347 GLU A CA 1
ATOM 2792 C C . GLU A 1 347 ? 25.726 -5.846 -28.082 1.00 95.38 347 GLU A C 1
ATOM 2794 O O . GLU A 1 347 ? 26.516 -6.355 -27.281 1.00 95.38 347 GLU A O 1
ATOM 2799 N N . PHE A 1 348 ? 24.462 -6.238 -28.205 1.00 96.50 348 PHE A N 1
ATOM 2800 C CA . PHE A 1 348 ? 23.843 -7.328 -27.466 1.00 96.50 348 PHE A CA 1
ATOM 2801 C C . PHE A 1 348 ? 23.523 -8.471 -28.429 1.00 96.50 348 PHE A C 1
ATOM 2803 O O . PHE A 1 348 ? 23.053 -8.240 -29.541 1.00 96.50 348 PHE A O 1
ATOM 2810 N N . ASP A 1 349 ? 23.761 -9.704 -27.984 1.00 95.62 349 ASP A N 1
ATOM 2811 C CA . ASP A 1 349 ? 23.532 -10.928 -28.762 1.00 95.62 349 ASP A CA 1
ATOM 2812 C C . ASP A 1 349 ? 22.040 -11.308 -28.770 1.00 95.62 349 ASP A C 1
ATOM 2814 O O . ASP A 1 349 ? 21.623 -12.323 -28.217 1.00 95.62 349 ASP A O 1
ATOM 2818 N N . ILE A 1 350 ? 21.217 -10.395 -29.287 1.00 96.62 350 ILE A N 1
ATOM 2819 C CA . ILE A 1 350 ? 19.770 -10.529 -29.464 1.00 96.62 350 ILE A CA 1
ATOM 2820 C C . ILE A 1 350 ? 19.325 -9.610 -30.605 1.00 96.62 350 ILE A C 1
ATOM 2822 O O . ILE A 1 350 ? 19.726 -8.444 -30.676 1.00 96.62 350 ILE A O 1
ATOM 2826 N N . ALA A 1 351 ? 18.502 -10.125 -31.516 1.00 97.31 351 ALA A N 1
ATOM 2827 C CA . ALA A 1 351 ? 17.938 -9.330 -32.600 1.00 97.31 351 ALA A CA 1
ATOM 2828 C C . ALA A 1 351 ? 16.822 -8.408 -32.085 1.00 97.31 351 ALA A C 1
ATOM 2830 O O . ALA A 1 351 ? 16.101 -8.745 -31.147 1.00 97.31 351 ALA A O 1
ATOM 2831 N N . VAL A 1 352 ? 16.638 -7.248 -32.722 1.00 96.88 352 VAL A N 1
ATOM 2832 C CA . VAL A 1 352 ? 15.574 -6.299 -32.346 1.00 96.88 352 VAL A CA 1
ATOM 2833 C C . VAL A 1 352 ? 14.186 -6.942 -32.450 1.00 96.88 352 VAL A C 1
ATOM 2835 O O . VAL A 1 352 ? 13.347 -6.708 -31.583 1.00 96.88 352 VAL A O 1
ATOM 2838 N N . CYS A 1 353 ? 13.957 -7.798 -33.451 1.00 96.50 353 CYS A N 1
ATOM 2839 C CA . CYS A 1 353 ? 12.712 -8.549 -33.615 1.00 96.50 353 CYS A CA 1
ATOM 2840 C C . CYS A 1 353 ? 12.379 -9.486 -32.447 1.00 96.50 353 CYS A C 1
ATOM 2842 O O . CYS A 1 353 ? 11.206 -9.774 -32.234 1.00 96.50 353 CYS A O 1
ATOM 2844 N N . ASP A 1 354 ? 13.374 -9.926 -31.678 1.00 97.19 354 ASP A N 1
ATOM 2845 C CA . ASP A 1 354 ? 13.206 -10.848 -30.553 1.00 97.19 354 ASP A CA 1
ATOM 2846 C C . ASP A 1 354 ? 13.066 -10.148 -29.197 1.00 97.19 354 ASP A C 1
ATOM 2848 O O . ASP A 1 354 ? 12.908 -10.805 -28.169 1.00 97.19 354 ASP A O 1
ATOM 2852 N N . LEU A 1 355 ? 13.097 -8.813 -29.167 1.00 97.25 355 LEU A N 1
ATOM 2853 C CA . LEU A 1 355 ? 12.939 -8.057 -27.930 1.00 97.25 355 LEU A CA 1
ATOM 2854 C C . LEU A 1 355 ? 11.500 -8.175 -27.394 1.00 97.25 355 LEU A C 1
ATOM 2856 O O . LEU A 1 355 ? 10.559 -7.763 -28.082 1.00 97.25 355 LEU A O 1
ATOM 2860 N N . PRO A 1 356 ? 11.298 -8.648 -26.148 1.00 96.62 356 PRO A N 1
ATOM 2861 C CA . PRO A 1 356 ? 9.978 -8.646 -25.534 1.00 96.62 356 PRO A CA 1
ATOM 2862 C C . PRO A 1 356 ? 9.493 -7.219 -25.277 1.00 96.62 356 PRO A C 1
ATOM 2864 O O . PRO A 1 356 ? 10.285 -6.318 -24.991 1.00 96.62 356 PRO A O 1
ATOM 2867 N N . ARG A 1 357 ? 8.168 -7.020 -25.264 1.00 95.38 357 ARG A N 1
ATOM 2868 C CA . ARG A 1 357 ? 7.536 -5.711 -25.002 1.00 95.38 357 ARG A CA 1
ATOM 2869 C C . ARG A 1 357 ? 8.051 -5.048 -23.722 1.00 95.38 357 ARG A C 1
ATOM 2871 O O . ARG A 1 357 ? 8.174 -3.825 -23.677 1.00 95.38 357 ARG A O 1
ATOM 2878 N N . MET A 1 358 ? 8.340 -5.859 -22.704 1.00 95.88 358 MET A N 1
ATOM 2879 C CA . MET A 1 358 ? 8.799 -5.425 -21.381 1.00 95.88 358 MET A CA 1
ATOM 2880 C C . MET A 1 358 ? 10.306 -5.610 -21.171 1.00 95.88 358 MET A C 1
ATOM 2882 O O . MET A 1 358 ? 10.764 -5.716 -20.035 1.00 95.88 358 MET A O 1
ATOM 2886 N N . ALA A 1 359 ? 11.085 -5.629 -22.259 1.00 96.88 359 ALA A N 1
ATOM 2887 C CA . ALA A 1 359 ? 12.540 -5.625 -22.197 1.00 96.88 359 ALA A CA 1
ATOM 2888 C C . ALA A 1 359 ? 13.056 -4.391 -21.438 1.00 96.88 359 ALA A C 1
ATOM 2890 O O . ALA A 1 359 ? 12.741 -3.237 -21.766 1.00 96.88 359 ALA A O 1
ATOM 2891 N N . ARG A 1 360 ? 13.885 -4.650 -20.429 1.00 96.06 360 ARG A N 1
ATOM 2892 C CA . ARG A 1 360 ? 14.512 -3.651 -19.569 1.00 96.06 360 ARG A CA 1
ATOM 2893 C C . ARG A 1 360 ? 16.014 -3.656 -19.787 1.00 96.06 360 ARG A C 1
ATOM 2895 O O . ARG A 1 360 ? 16.655 -4.702 -19.760 1.00 96.06 360 ARG A O 1
ATOM 2902 N N . LEU A 1 361 ? 16.574 -2.470 -19.957 1.00 96.88 361 LEU A N 1
ATOM 2903 C CA . LEU A 1 361 ? 18.006 -2.252 -20.030 1.00 96.88 361 LEU A CA 1
ATOM 2904 C C . LEU A 1 361 ? 18.510 -1.792 -18.659 1.00 96.88 361 LEU A C 1
ATOM 2906 O O . LEU A 1 361 ? 18.089 -0.749 -18.156 1.00 96.88 361 LEU A O 1
ATOM 2910 N N . CYS A 1 362 ? 19.395 -2.579 -18.057 1.00 95.62 362 CYS A N 1
ATOM 2911 C CA . CYS A 1 362 ? 19.911 -2.370 -16.707 1.00 95.62 362 CYS A CA 1
ATOM 2912 C C . CYS A 1 362 ? 21.399 -2.030 -16.758 1.00 95.62 362 CYS A C 1
ATOM 2914 O O . CYS A 1 362 ? 22.181 -2.782 -17.344 1.00 95.62 362 CYS A O 1
ATOM 2916 N N . PHE A 1 363 ? 21.798 -0.944 -16.102 1.00 94.62 363 PHE A N 1
ATOM 2917 C CA . PHE A 1 363 ? 23.183 -0.490 -16.021 1.00 94.62 363 PHE A CA 1
ATOM 2918 C C . PHE A 1 363 ? 23.707 -0.512 -14.587 1.00 94.62 363 PHE A C 1
ATOM 2920 O O . PHE A 1 363 ? 22.990 -0.177 -13.644 1.00 94.62 363 PHE A O 1
ATOM 2927 N N . ALA A 1 364 ? 24.994 -0.817 -14.433 1.00 92.56 364 ALA A N 1
ATOM 2928 C CA . ALA A 1 364 ? 25.741 -0.562 -13.207 1.00 92.56 364 ALA A CA 1
ATOM 2929 C C . ALA A 1 364 ? 27.134 -0.007 -13.513 1.00 92.56 364 ALA A C 1
ATOM 2931 O O . ALA A 1 364 ? 27.841 -0.483 -14.406 1.00 92.56 364 ALA A O 1
ATOM 2932 N N . ILE A 1 365 ? 27.524 0.996 -12.735 1.00 91.44 365 ILE A N 1
ATOM 2933 C CA . ILE A 1 365 ? 28.811 1.677 -12.793 1.00 91.44 365 ILE A CA 1
ATOM 2934 C C . ILE A 1 365 ? 29.693 1.113 -11.681 1.00 91.44 365 ILE A C 1
ATOM 2936 O O . ILE A 1 365 ? 29.300 1.083 -10.513 1.00 91.44 365 ILE A O 1
ATOM 2940 N N . TYR A 1 366 ? 30.893 0.677 -12.051 1.00 89.12 366 TYR A N 1
ATOM 2941 C CA . TYR A 1 366 ? 31.865 0.057 -11.160 1.00 89.12 366 TYR A CA 1
ATOM 2942 C C . TYR A 1 366 ? 33.178 0.837 -11.121 1.00 89.12 366 TYR A C 1
ATOM 2944 O O . TYR A 1 366 ? 33.727 1.178 -12.168 1.00 89.12 366 TYR A O 1
ATOM 2952 N N . ALA A 1 367 ? 33.727 1.010 -9.919 1.00 89.00 367 ALA A N 1
ATOM 2953 C CA . ALA A 1 367 ? 35.131 1.340 -9.700 1.00 89.00 367 ALA A CA 1
ATOM 2954 C C . ALA A 1 367 ? 35.962 0.054 -9.710 1.00 89.00 367 ALA A C 1
ATOM 2956 O O . ALA A 1 367 ? 35.709 -0.874 -8.943 1.00 89.00 367 ALA A O 1
ATOM 2957 N N . VAL A 1 368 ? 36.966 -0.004 -10.574 1.00 87.69 368 VAL A N 1
ATOM 2958 C CA . VAL A 1 368 ? 37.870 -1.136 -10.763 1.00 87.69 368 VAL A CA 1
ATOM 2959 C C . VAL A 1 368 ? 39.241 -0.755 -10.222 1.00 87.69 368 VAL A C 1
ATOM 2961 O O . VAL A 1 368 ? 39.858 0.201 -10.689 1.00 87.69 368 VAL A O 1
ATOM 2964 N N . MET A 1 369 ? 39.722 -1.521 -9.245 1.00 84.44 369 MET A N 1
ATOM 2965 C CA . MET A 1 369 ? 41.015 -1.303 -8.596 1.00 84.44 369 MET A CA 1
ATOM 2966 C C . MET A 1 369 ? 41.874 -2.564 -8.647 1.00 84.44 369 MET A C 1
ATOM 2968 O O . MET A 1 369 ? 41.363 -3.682 -8.538 1.00 84.44 369 MET A O 1
ATOM 2972 N N . ASP A 1 370 ? 43.188 -2.400 -8.776 1.00 80.25 370 ASP A N 1
ATOM 2973 C CA . ASP A 1 370 ? 44.122 -3.522 -8.725 1.00 80.25 370 ASP A CA 1
ATOM 2974 C C . ASP A 1 370 ? 44.260 -4.054 -7.288 1.00 80.25 370 ASP A C 1
ATOM 2976 O O . ASP A 1 370 ? 44.199 -3.318 -6.298 1.00 80.25 370 ASP A O 1
ATOM 2980 N N . LYS A 1 371 ? 44.430 -5.370 -7.138 1.00 67.69 371 LYS A N 1
ATOM 2981 C CA . LYS A 1 371 ? 44.550 -6.012 -5.824 1.00 67.69 371 LYS A CA 1
ATOM 2982 C C . LYS A 1 371 ? 45.889 -5.652 -5.173 1.00 67.69 371 LYS A C 1
ATOM 2984 O O . LYS A 1 371 ? 46.912 -6.275 -5.449 1.00 67.69 371 LYS A O 1
ATOM 2989 N N . VAL A 1 372 ? 45.880 -4.704 -4.239 1.00 59.19 372 VAL A N 1
ATOM 2990 C CA . VAL A 1 372 ? 47.061 -4.380 -3.422 1.00 59.19 372 VAL A CA 1
ATOM 2991 C C . VAL A 1 372 ? 47.406 -5.570 -2.508 1.00 59.19 372 VAL A C 1
ATOM 2993 O O . VAL A 1 372 ? 46.587 -5.998 -1.689 1.00 59.19 372 VAL A O 1
ATOM 2996 N N . LYS A 1 373 ? 48.630 -6.114 -2.612 1.00 46.66 373 LYS A N 1
ATOM 2997 C CA . LYS A 1 373 ? 49.206 -7.020 -1.598 1.00 46.66 373 LYS A CA 1
ATOM 2998 C C . LYS A 1 373 ? 49.361 -6.223 -0.294 1.00 46.66 373 LYS A C 1
ATOM 3000 O O . LYS A 1 373 ? 50.326 -5.483 -0.147 1.00 46.66 373 LYS A O 1
ATOM 3005 N N . LYS A 1 374 ? 48.418 -6.319 0.650 1.00 43.72 374 LYS A N 1
ATOM 3006 C CA . LYS A 1 374 ? 48.544 -5.613 1.939 1.00 43.72 374 LYS A CA 1
ATOM 3007 C C . LYS A 1 374 ? 49.768 -6.115 2.720 1.00 43.72 374 LYS A C 1
ATOM 3009 O O . LYS A 1 374 ? 49.798 -7.275 3.127 1.00 43.72 374 LYS A O 1
ATOM 3014 N N . GLN A 1 375 ? 50.715 -5.219 3.012 1.00 35.94 375 GLN A N 1
ATOM 3015 C CA . GLN A 1 375 ? 51.504 -5.309 4.242 1.00 35.94 375 GLN A CA 1
ATOM 3016 C C . GLN A 1 375 ? 50.557 -5.185 5.448 1.00 35.94 375 GLN A C 1
ATOM 3018 O O . GLN A 1 375 ? 49.568 -4.450 5.406 1.00 35.94 375 GLN A O 1
ATOM 3023 N N . ARG A 1 376 ? 50.843 -5.941 6.516 1.00 41.78 376 ARG A N 1
ATOM 3024 C CA . ARG A 1 376 ? 50.111 -5.892 7.790 1.00 41.78 376 ARG A CA 1
ATOM 3025 C C . ARG A 1 376 ? 50.132 -4.462 8.340 1.00 41.78 376 ARG A C 1
ATOM 3027 O O . ARG A 1 376 ? 51.175 -3.995 8.775 1.00 41.78 376 ARG A O 1
ATOM 3034 N N . SER A 1 377 ? 48.978 -3.804 8.366 1.00 34.78 377 SER A N 1
ATOM 3035 C CA . SER A 1 377 ? 48.760 -2.577 9.129 1.00 34.78 377 SER A CA 1
ATOM 3036 C C . SER A 1 377 ? 47.288 -2.462 9.545 1.00 34.78 377 SER A C 1
ATOM 3038 O O . SER A 1 377 ? 46.394 -3.055 8.941 1.00 34.78 377 SER A O 1
ATOM 3040 N N . THR A 1 378 ? 47.099 -1.788 10.668 1.00 36.94 378 THR A N 1
ATOM 3041 C CA . THR A 1 378 ? 46.100 -1.927 11.731 1.00 36.94 378 THR A CA 1
ATOM 3042 C C . THR A 1 378 ? 44.638 -1.625 11.384 1.00 36.94 378 THR A C 1
ATOM 3044 O O . THR A 1 378 ? 44.324 -0.744 10.594 1.00 36.94 378 THR A O 1
ATOM 3047 N N . LYS A 1 379 ? 43.757 -2.384 12.058 1.00 43.59 379 LYS A N 1
ATOM 3048 C CA . LYS A 1 379 ? 42.315 -2.194 12.314 1.00 43.59 379 LYS A CA 1
ATOM 3049 C C . LYS A 1 379 ? 41.686 -0.901 11.757 1.00 43.59 379 LYS A C 1
ATOM 3051 O O . LYS A 1 379 ? 41.775 0.144 12.387 1.00 43.59 379 LYS A O 1
ATOM 3056 N N . ASN A 1 380 ? 40.912 -1.038 10.679 1.00 30.20 380 ASN A N 1
ATOM 3057 C CA . ASN A 1 380 ? 39.773 -0.163 10.393 1.00 30.20 380 ASN A CA 1
ATOM 3058 C C . ASN A 1 380 ? 38.571 -1.041 10.013 1.00 30.20 380 ASN A C 1
ATOM 3060 O O . ASN A 1 380 ? 38.518 -1.633 8.936 1.00 30.20 380 ASN A O 1
ATOM 3064 N N . THR A 1 381 ? 37.640 -1.189 10.951 1.00 33.12 381 THR A N 1
ATOM 3065 C CA . THR A 1 381 ? 36.591 -2.225 10.975 1.00 33.12 381 THR A CA 1
ATOM 3066 C C . THR A 1 381 ? 35.297 -1.809 10.254 1.00 33.12 381 THR A C 1
ATOM 3068 O O . THR A 1 381 ? 34.242 -2.355 10.552 1.00 33.12 381 THR A O 1
ATOM 3071 N N . HIS A 1 382 ? 35.341 -0.848 9.322 1.00 33.97 382 HIS A N 1
ATOM 3072 C CA . HIS A 1 382 ? 34.125 -0.232 8.758 1.00 33.97 382 HIS A CA 1
ATOM 3073 C C . HIS A 1 382 ? 33.924 -0.339 7.232 1.00 33.97 382 HIS A C 1
ATOM 3075 O O . HIS A 1 382 ? 32.913 0.157 6.749 1.00 33.97 382 HIS A O 1
ATOM 3081 N N . LEU A 1 383 ? 34.802 -1.001 6.460 1.00 37.16 383 LEU A N 1
ATOM 3082 C CA . LEU A 1 383 ? 34.736 -0.932 4.983 1.00 37.16 383 LEU A CA 1
ATOM 3083 C C . LEU A 1 383 ? 34.063 -2.093 4.221 1.00 37.16 383 LEU A C 1
ATOM 3085 O O . LEU A 1 383 ? 33.897 -1.980 3.013 1.00 37.16 383 LEU A O 1
ATOM 3089 N N . ASN A 1 384 ? 33.632 -3.185 4.856 1.00 37.75 384 ASN A N 1
ATOM 3090 C CA . ASN A 1 384 ? 33.060 -4.323 4.114 1.00 37.75 384 ASN A CA 1
ATOM 3091 C C . ASN A 1 384 ? 31.541 -4.425 4.293 1.00 37.75 384 ASN A C 1
ATOM 3093 O O . ASN A 1 384 ? 31.066 -5.379 4.905 1.00 37.75 384 ASN A O 1
ATOM 3097 N N . LYS A 1 385 ? 30.785 -3.443 3.784 1.00 43.75 385 LYS A N 1
ATOM 3098 C CA . LYS A 1 385 ? 29.315 -3.547 3.706 1.00 43.75 385 LYS A CA 1
ATOM 3099 C C . LYS A 1 385 ? 28.801 -4.007 2.333 1.00 43.75 385 LYS A C 1
ATOM 3101 O O . LYS A 1 385 ? 27.676 -4.466 2.254 1.00 43.75 385 LYS A O 1
ATOM 3106 N N . TYR A 1 386 ? 29.628 -3.952 1.283 1.00 46.69 386 TYR A N 1
ATOM 3107 C CA . TYR A 1 386 ? 29.231 -4.315 -0.082 1.00 46.69 386 TYR A CA 1
ATOM 3108 C C . TYR A 1 386 ? 30.015 -5.523 -0.609 1.00 46.69 386 TYR A C 1
ATOM 3110 O O . TYR A 1 386 ? 31.229 -5.636 -0.401 1.00 46.69 386 TYR A O 1
ATOM 3118 N N . GLN A 1 387 ? 29.326 -6.421 -1.315 1.00 53.38 387 GLN A N 1
ATOM 3119 C CA . GLN A 1 387 ? 29.936 -7.551 -2.011 1.00 53.38 387 GLN A CA 1
ATOM 3120 C C . GLN A 1 387 ? 30.817 -7.021 -3.158 1.00 53.38 387 GLN A C 1
ATOM 3122 O O . GLN A 1 387 ? 30.359 -6.288 -4.030 1.00 53.38 387 GLN A O 1
ATOM 3127 N N . THR A 1 388 ? 32.112 -7.347 -3.135 1.00 58.94 388 THR A N 1
ATOM 3128 C CA . THR A 1 388 ? 33.088 -6.884 -4.136 1.00 58.94 388 THR A CA 1
ATOM 3129 C C . THR A 1 388 ? 33.436 -8.010 -5.098 1.00 58.94 388 THR A C 1
ATOM 3131 O O . THR A 1 388 ? 33.718 -9.134 -4.676 1.00 58.94 388 THR A O 1
ATOM 3134 N N . ILE A 1 389 ? 33.457 -7.724 -6.401 1.00 62.88 389 ILE A N 1
ATOM 3135 C CA . ILE A 1 389 ? 33.802 -8.737 -7.408 1.00 62.88 389 ILE A CA 1
ATOM 3136 C C . ILE A 1 389 ? 35.319 -8.848 -7.460 1.00 62.88 389 ILE A C 1
ATOM 3138 O O . ILE A 1 389 ? 36.002 -7.851 -7.680 1.00 62.88 389 ILE A O 1
ATOM 3142 N N . ARG A 1 390 ? 35.856 -10.058 -7.305 1.00 66.75 390 ARG A N 1
ATOM 3143 C CA . ARG A 1 390 ? 37.290 -10.333 -7.452 1.00 66.75 390 ARG A CA 1
ATOM 3144 C C . ARG A 1 390 ? 37.509 -11.169 -8.703 1.00 66.75 390 ARG A C 1
ATOM 3146 O O . ARG A 1 390 ? 37.237 -12.365 -8.691 1.00 66.75 390 ARG A O 1
ATOM 3153 N N . LYS A 1 391 ? 38.004 -10.559 -9.779 1.00 63.72 391 LYS A N 1
ATOM 3154 C CA . LYS A 1 391 ? 38.266 -11.253 -11.049 1.00 63.72 391 LYS A CA 1
ATOM 3155 C C . LYS A 1 391 ? 39.617 -10.820 -11.607 1.00 63.72 391 LYS A C 1
ATOM 3157 O O . LYS A 1 391 ? 39.933 -9.637 -11.598 1.00 63.72 391 LYS A O 1
ATOM 3162 N N . ALA A 1 392 ? 40.426 -11.786 -12.050 1.00 61.34 392 ALA A N 1
ATOM 3163 C CA . ALA A 1 392 ? 41.717 -11.550 -12.710 1.00 61.34 392 ALA A CA 1
ATOM 3164 C C . ALA A 1 392 ? 42.673 -10.586 -11.964 1.00 61.34 392 ALA A C 1
ATOM 3166 O O . ALA A 1 392 ? 43.332 -9.755 -12.576 1.00 61.34 392 ALA A O 1
ATOM 3167 N N . GLY A 1 393 ? 42.738 -10.664 -10.629 1.00 68.69 393 GLY A N 1
ATOM 3168 C CA . GLY A 1 393 ? 43.616 -9.794 -9.832 1.00 68.69 393 GLY A CA 1
ATOM 3169 C C . GLY A 1 393 ? 43.100 -8.365 -9.610 1.00 68.69 393 GLY A C 1
ATOM 3170 O O . GLY A 1 393 ? 43.808 -7.581 -8.984 1.00 68.69 393 GLY A O 1
ATOM 3171 N N . LYS A 1 394 ? 41.872 -8.046 -10.037 1.00 78.38 394 LYS A N 1
ATOM 3172 C CA . LYS A 1 394 ? 41.193 -6.765 -9.794 1.00 78.38 394 LYS A CA 1
ATOM 3173 C C . LYS A 1 394 ? 39.990 -6.925 -8.866 1.00 78.38 394 LYS A C 1
ATOM 3175 O O . LYS A 1 394 ? 39.407 -8.010 -8.764 1.00 78.38 394 LYS A O 1
ATOM 3180 N N . VAL A 1 395 ? 39.634 -5.843 -8.179 1.00 81.31 395 VAL A N 1
ATOM 3181 C CA . VAL A 1 395 ? 38.462 -5.728 -7.306 1.00 81.31 395 VAL A CA 1
ATOM 3182 C C . VAL A 1 395 ? 37.513 -4.684 -7.891 1.00 81.31 395 VAL A C 1
ATOM 3184 O O . VAL A 1 395 ? 37.934 -3.558 -8.145 1.00 81.31 395 VAL A O 1
ATOM 3187 N N . HIS A 1 396 ? 36.247 -5.051 -8.103 1.00 82.88 396 HIS A N 1
ATOM 3188 C CA . HIS A 1 396 ? 35.212 -4.134 -8.580 1.00 82.88 396 HIS A CA 1
ATOM 3189 C C . HIS A 1 396 ? 34.282 -3.729 -7.433 1.00 82.88 396 HIS A C 1
ATOM 3191 O O . HIS A 1 396 ? 33.737 -4.594 -6.739 1.00 82.88 396 HIS A O 1
ATOM 3197 N N . TYR A 1 397 ? 34.073 -2.424 -7.290 1.00 83.88 397 TYR A N 1
ATOM 3198 C CA . TYR A 1 397 ? 33.213 -1.794 -6.296 1.00 83.88 397 TYR A CA 1
ATOM 3199 C C . TYR A 1 397 ? 32.017 -1.149 -7.000 1.00 83.88 397 TYR A C 1
ATOM 3201 O O . TYR A 1 397 ? 32.231 -0.332 -7.897 1.00 83.88 397 TYR A O 1
ATOM 3209 N N . PRO A 1 398 ? 30.775 -1.523 -6.656 1.00 85.44 398 PRO A N 1
ATOM 3210 C CA . PRO A 1 398 ? 29.593 -0.899 -7.240 1.00 85.44 398 PRO A CA 1
ATOM 3211 C C . PRO A 1 398 ? 29.473 0.557 -6.763 1.00 85.44 398 PRO A C 1
ATOM 3213 O O . PRO A 1 398 ? 29.599 0.823 -5.569 1.00 85.44 398 PRO A O 1
ATOM 3216 N N . ILE A 1 399 ? 29.249 1.489 -7.693 1.00 87.38 399 ILE A N 1
ATOM 3217 C CA . ILE A 1 399 ? 29.100 2.929 -7.410 1.00 87.38 399 ILE A CA 1
ATOM 3218 C C . ILE A 1 399 ? 27.637 3.340 -7.525 1.00 87.38 399 ILE A C 1
ATOM 3220 O O . ILE A 1 399 ? 27.063 3.890 -6.589 1.00 87.38 399 ILE A O 1
ATOM 3224 N N . ALA A 1 400 ? 27.035 3.075 -8.686 1.00 91.38 400 ALA A N 1
ATOM 3225 C CA . ALA A 1 400 ? 25.665 3.465 -8.981 1.00 91.38 400 ALA A CA 1
ATOM 3226 C C . ALA A 1 400 ? 25.028 2.534 -10.021 1.00 91.38 400 ALA A C 1
ATOM 3228 O O . ALA A 1 400 ? 25.736 1.880 -10.787 1.00 91.38 400 ALA A O 1
ATOM 3229 N N . TRP A 1 401 ? 23.702 2.473 -10.060 1.00 92.88 401 TRP A N 1
ATOM 3230 C CA . TRP A 1 401 ? 22.934 1.696 -11.033 1.00 92.88 401 TRP A CA 1
ATOM 3231 C C . TRP A 1 401 ? 21.747 2.500 -11.562 1.00 92.88 401 TRP A C 1
ATOM 3233 O O . TRP A 1 401 ? 21.261 3.421 -10.905 1.00 92.88 401 TRP A O 1
ATOM 3243 N N . VAL A 1 402 ? 21.273 2.158 -12.756 1.00 95.12 402 VAL A N 1
ATOM 3244 C CA . VAL A 1 402 ? 20.062 2.746 -13.337 1.00 95.12 402 VAL A CA 1
ATOM 3245 C C . VAL A 1 402 ? 19.449 1.792 -14.348 1.00 95.12 402 VAL A C 1
ATOM 3247 O O . VAL A 1 402 ? 20.170 1.112 -15.076 1.00 95.12 402 VAL A O 1
ATOM 3250 N N . ASN A 1 403 ? 18.121 1.752 -14.403 1.00 94.81 403 ASN A N 1
ATOM 3251 C CA . ASN A 1 403 ? 17.387 0.929 -15.354 1.00 94.81 403 ASN A CA 1
ATOM 3252 C C . ASN A 1 403 ? 16.525 1.818 -16.250 1.00 94.81 403 ASN A C 1
ATOM 3254 O O . ASN A 1 403 ? 16.092 2.892 -15.841 1.00 94.81 403 ASN A O 1
ATOM 3258 N N . THR A 1 404 ? 16.237 1.359 -17.463 1.00 96.31 404 THR A N 1
ATOM 3259 C CA . THR A 1 404 ? 15.266 2.002 -18.352 1.00 96.31 404 THR A CA 1
ATOM 3260 C C . THR A 1 404 ? 14.566 0.963 -19.220 1.00 96.31 404 THR A C 1
ATOM 3262 O O . THR A 1 404 ? 15.142 -0.070 -19.561 1.00 96.31 404 THR A O 1
ATOM 3265 N N . MET A 1 405 ? 13.311 1.217 -19.584 1.00 96.75 405 MET A N 1
ATOM 3266 C CA . MET A 1 405 ? 12.601 0.380 -20.555 1.00 96.75 405 MET A CA 1
ATOM 3267 C C . MET A 1 405 ? 13.147 0.619 -21.963 1.00 96.75 405 MET A C 1
ATOM 3269 O O . MET A 1 405 ? 13.454 1.762 -22.307 1.00 96.75 405 MET A O 1
ATOM 3273 N N . VAL A 1 406 ? 13.235 -0.440 -22.770 1.00 97.12 406 VAL A N 1
ATOM 3274 C CA . VAL A 1 406 ? 13.640 -0.354 -24.185 1.00 97.12 406 VAL A CA 1
ATOM 3275 C C . VAL A 1 406 ? 12.524 0.239 -25.049 1.00 97.12 406 VAL A C 1
ATOM 3277 O O . VAL A 1 406 ? 12.788 1.033 -25.949 1.00 97.12 406 VAL A O 1
ATOM 3280 N N . PHE A 1 407 ? 11.277 -0.096 -24.725 1.00 97.12 407 PHE A N 1
ATOM 3281 C CA . PHE A 1 407 ? 10.083 0.480 -25.335 1.00 97.12 407 PHE A CA 1
ATOM 3282 C C . PHE A 1 407 ? 9.478 1.557 -24.425 1.00 97.12 407 PHE A C 1
ATOM 3284 O O . PHE A 1 407 ? 9.561 1.473 -23.195 1.00 97.12 407 PHE A O 1
ATOM 3291 N N . ASP A 1 408 ? 8.856 2.575 -25.006 1.00 95.06 408 ASP A N 1
ATOM 3292 C CA . ASP A 1 408 ? 8.067 3.567 -24.271 1.00 95.06 408 ASP A CA 1
ATOM 3293 C C . ASP A 1 408 ? 6.658 3.044 -23.917 1.00 95.06 408 ASP A C 1
ATOM 3295 O O . ASP A 1 408 ? 6.295 1.906 -24.228 1.00 95.06 408 ASP A O 1
ATOM 3299 N N . TYR A 1 409 ? 5.838 3.866 -23.257 1.00 94.38 409 TYR A N 1
ATOM 3300 C CA . TYR A 1 409 ? 4.470 3.498 -22.863 1.00 94.38 409 TYR A CA 1
ATOM 3301 C C . TYR A 1 409 ? 3.520 3.277 -24.054 1.00 94.38 409 TYR A C 1
ATOM 3303 O O . TYR A 1 409 ? 2.514 2.581 -23.922 1.00 94.38 409 TYR A O 1
ATOM 3311 N N . ARG A 1 410 ? 3.849 3.811 -25.238 1.00 93.38 410 ARG A N 1
ATOM 3312 C CA . ARG A 1 410 ? 3.099 3.618 -26.491 1.00 93.38 410 ARG A CA 1
ATOM 3313 C C . ARG A 1 410 ? 3.555 2.374 -27.260 1.00 93.38 410 ARG A C 1
ATOM 3315 O O . ARG A 1 410 ? 2.980 2.068 -28.301 1.00 93.38 410 ARG A O 1
ATOM 3322 N N . GLY A 1 411 ? 4.563 1.659 -26.762 1.00 94.38 411 GLY A N 1
ATOM 3323 C CA . GLY A 1 411 ? 5.146 0.492 -27.422 1.00 94.38 411 GLY A CA 1
ATOM 3324 C C . GLY A 1 411 ? 6.116 0.843 -28.545 1.00 94.38 411 GLY A C 1
ATOM 3325 O O . GLY A 1 411 ? 6.451 -0.035 -29.337 1.00 94.38 411 GLY A O 1
ATOM 3326 N N . GLN A 1 412 ? 6.574 2.091 -28.634 1.00 95.88 412 GLN A N 1
ATOM 3327 C CA . GLN A 1 412 ? 7.603 2.502 -29.584 1.00 95.88 412 GLN A CA 1
ATOM 3328 C C . GLN A 1 412 ? 8.986 2.183 -29.015 1.00 95.88 412 GLN A C 1
ATOM 3330 O O . GLN A 1 412 ? 9.249 2.400 -27.831 1.00 95.88 412 GLN A O 1
ATOM 3335 N N . LEU A 1 413 ? 9.875 1.646 -29.848 1.00 96.69 413 LEU A N 1
ATOM 3336 C CA . LEU A 1 413 ? 11.281 1.463 -29.506 1.00 96.69 413 LEU A CA 1
ATOM 3337 C C . LEU A 1 413 ? 11.906 2.845 -29.308 1.00 96.69 413 LEU A C 1
ATOM 3339 O O . LEU A 1 413 ? 11.813 3.690 -30.198 1.00 96.69 413 LEU A O 1
ATOM 3343 N N . LYS A 1 414 ? 12.535 3.079 -28.155 1.00 96.06 414 LYS A N 1
ATOM 3344 C CA . LYS A 1 414 ? 13.189 4.363 -27.884 1.00 96.06 414 LYS A CA 1
ATOM 3345 C C . LYS A 1 414 ? 14.311 4.619 -28.891 1.00 96.06 414 LYS A C 1
ATOM 3347 O O . LYS A 1 414 ? 15.011 3.688 -29.284 1.00 96.06 414 LYS A O 1
ATOM 3352 N N . THR A 1 415 ? 14.494 5.883 -29.260 1.00 95.00 415 THR A N 1
ATOM 3353 C CA . THR A 1 415 ? 15.539 6.374 -30.172 1.00 95.00 415 THR A CA 1
ATOM 3354 C C . THR A 1 415 ? 16.100 7.699 -29.658 1.00 95.00 415 THR A C 1
ATOM 3356 O O . THR A 1 415 ? 15.396 8.444 -28.976 1.00 95.00 415 THR A O 1
ATOM 3359 N N . GLY A 1 416 ? 17.345 8.013 -30.012 1.00 95.00 416 GLY A N 1
ATOM 3360 C CA . GLY A 1 416 ? 18.004 9.269 -29.659 1.00 95.00 416 GLY A CA 1
ATOM 3361 C C . GLY A 1 416 ? 18.666 9.271 -28.281 1.00 95.00 416 GLY A C 1
ATOM 3362 O O . GLY A 1 416 ? 18.769 8.242 -27.605 1.00 95.00 416 GLY A O 1
ATOM 3363 N N . ASP A 1 417 ? 19.148 10.450 -27.891 1.00 95.06 417 ASP A N 1
ATOM 3364 C CA . ASP A 1 417 ? 19.942 10.654 -26.680 1.00 95.06 417 ASP A CA 1
ATOM 3365 C C . ASP A 1 417 ? 19.078 10.722 -25.418 1.00 95.06 417 ASP A C 1
ATOM 3367 O O . ASP A 1 417 ? 18.056 11.407 -25.367 1.00 95.06 417 ASP A O 1
ATOM 3371 N N . ILE A 1 418 ? 19.522 10.030 -24.368 1.00 94.69 418 ILE A N 1
ATOM 3372 C CA . ILE A 1 418 ? 18.857 9.969 -23.067 1.00 94.69 418 ILE A CA 1
ATOM 3373 C C . ILE A 1 418 ? 19.895 10.139 -21.956 1.00 94.69 418 ILE A C 1
ATOM 3375 O O . ILE A 1 418 ? 20.950 9.500 -21.950 1.00 94.69 418 ILE A O 1
ATOM 3379 N N . ILE A 1 419 ? 19.556 10.980 -20.980 1.00 95.19 419 ILE A N 1
ATOM 3380 C CA . ILE A 1 419 ? 20.329 11.180 -19.753 1.00 95.19 419 ILE A CA 1
ATOM 3381 C C . ILE A 1 419 ? 19.634 10.429 -18.622 1.00 95.19 419 ILE A C 1
ATOM 3383 O O . ILE A 1 419 ? 18.491 10.724 -18.273 1.00 95.19 419 ILE A O 1
ATOM 3387 N N . LEU A 1 420 ? 20.329 9.453 -18.045 1.00 95.62 420 LEU A N 1
ATOM 3388 C CA . LEU A 1 420 ? 19.843 8.644 -16.934 1.00 95.62 420 LEU A CA 1
ATOM 3389 C C . LEU A 1 420 ? 20.563 9.047 -15.645 1.00 95.62 420 LEU A C 1
ATOM 3391 O O . LEU A 1 420 ? 21.784 8.927 -15.545 1.00 95.62 420 LEU A O 1
ATOM 3395 N N . HIS A 1 421 ? 19.814 9.487 -14.637 1.00 95.38 421 HIS A N 1
ATOM 3396 C CA . HIS A 1 421 ? 20.359 9.807 -13.319 1.00 95.38 421 HIS A CA 1
ATOM 3397 C C . HIS A 1 421 ? 20.298 8.566 -12.428 1.00 95.38 421 HIS A C 1
ATOM 3399 O O . HIS A 1 421 ? 19.235 7.970 -12.231 1.00 95.38 421 HIS A O 1
ATOM 3405 N N . CYS A 1 422 ? 21.451 8.168 -11.901 1.00 94.31 422 CYS A N 1
ATOM 3406 C CA . CYS A 1 422 ? 21.645 6.878 -11.258 1.00 94.31 422 CYS A CA 1
ATOM 3407 C C . CYS A 1 422 ? 21.304 6.884 -9.761 1.00 94.31 422 CYS A C 1
ATOM 3409 O O . CYS A 1 422 ? 21.317 7.911 -9.075 1.00 94.31 422 CYS A O 1
ATOM 3411 N N . TRP A 1 423 ? 21.055 5.685 -9.245 1.00 91.19 423 TRP A N 1
ATOM 3412 C CA . TRP A 1 423 ? 20.836 5.379 -7.837 1.00 91.19 423 TRP A CA 1
ATOM 3413 C C . TRP A 1 423 ? 22.117 4.815 -7.217 1.00 91.19 423 TRP A C 1
ATOM 3415 O O . TRP A 1 423 ? 22.791 3.992 -7.829 1.00 91.19 423 TRP A O 1
ATOM 3425 N N . SER A 1 424 ? 22.458 5.234 -5.998 1.00 84.00 424 SER A N 1
ATOM 3426 C CA . SER A 1 424 ? 23.700 4.834 -5.311 1.00 84.00 424 SER A CA 1
ATOM 3427 C C . SER A 1 424 ? 23.529 3.679 -4.317 1.00 84.00 424 SER A C 1
ATOM 3429 O O . SER A 1 424 ? 24.510 3.107 -3.847 1.00 84.00 424 SER A O 1
ATOM 3431 N N . SER A 1 425 ? 22.293 3.311 -3.975 1.00 70.31 425 SER A N 1
ATOM 3432 C CA . SER A 1 425 ? 21.995 2.247 -3.015 1.00 70.31 425 SER A CA 1
ATOM 3433 C C . SER A 1 425 ? 21.907 0.882 -3.700 1.00 70.31 425 SER A C 1
ATOM 3435 O O . SER A 1 425 ? 20.989 0.625 -4.475 1.00 70.31 425 SER A O 1
ATOM 3437 N N . PHE A 1 426 ? 22.832 -0.025 -3.386 1.00 66.81 426 PHE A N 1
ATOM 3438 C CA . PHE A 1 426 ? 22.754 -1.425 -3.811 1.00 66.81 426 PHE A CA 1
ATOM 3439 C C . PHE A 1 426 ? 22.159 -2.295 -2.696 1.00 66.81 426 PHE A C 1
ATOM 3441 O O . PHE A 1 426 ? 22.479 -2.078 -1.526 1.00 66.81 426 PHE A O 1
ATOM 3448 N N . PRO A 1 427 ? 21.320 -3.291 -3.027 1.00 57.03 427 PRO A N 1
ATOM 3449 C CA . PRO A 1 427 ? 20.993 -4.372 -2.105 1.00 57.03 427 PRO A CA 1
ATOM 3450 C C . PRO A 1 427 ? 22.263 -5.058 -1.574 1.00 57.03 427 PRO A C 1
ATOM 3452 O O . PRO A 1 427 ? 23.187 -5.314 -2.343 1.00 57.03 427 PRO A O 1
ATOM 3455 N N . ASP A 1 428 ? 22.279 -5.399 -0.281 1.00 48.75 428 ASP A N 1
ATOM 3456 C CA . ASP A 1 428 ? 23.434 -6.018 0.396 1.00 48.75 428 ASP A CA 1
ATOM 3457 C C . ASP A 1 428 ? 23.819 -7.409 -0.176 1.00 48.75 428 ASP A C 1
ATOM 3459 O O . ASP A 1 428 ? 24.918 -7.899 0.075 1.00 48.75 428 ASP A O 1
ATOM 3463 N N . GLU A 1 429 ? 22.932 -8.031 -0.966 1.00 50.09 429 GLU A N 1
ATOM 3464 C CA . GLU A 1 429 ? 23.030 -9.410 -1.466 1.00 50.09 429 GLU A CA 1
ATOM 3465 C C . GLU A 1 429 ? 22.686 -9.494 -2.964 1.00 50.09 429 GLU A C 1
ATOM 3467 O O . GLU A 1 429 ? 21.609 -9.954 -3.349 1.00 50.09 429 GLU A O 1
ATOM 3472 N N . LEU A 1 430 ? 23.567 -8.985 -3.826 1.00 53.22 430 LEU A N 1
ATOM 3473 C CA . LEU A 1 430 ? 23.452 -9.154 -5.277 1.00 53.22 430 LEU A CA 1
ATOM 3474 C C . LEU A 1 430 ? 24.624 -9.988 -5.792 1.00 53.22 430 LEU A C 1
ATOM 3476 O O . LEU A 1 430 ? 25.719 -9.472 -6.015 1.00 53.22 430 LEU A O 1
ATOM 3480 N N . GLU A 1 431 ? 24.355 -11.269 -6.045 1.00 46.06 431 GLU A N 1
ATOM 3481 C CA . GLU A 1 431 ? 25.287 -12.172 -6.729 1.00 46.06 431 GLU A CA 1
ATOM 3482 C C . GLU A 1 431 ? 25.487 -11.780 -8.211 1.00 46.06 431 GLU A C 1
ATOM 3484 O O . GLU A 1 431 ? 26.569 -11.983 -8.762 1.00 46.06 431 GLU A O 1
ATOM 3489 N N . GLU A 1 432 ? 24.488 -11.143 -8.844 1.00 52.84 432 GLU A N 1
ATOM 3490 C CA . GLU A 1 432 ? 24.421 -10.938 -10.305 1.00 52.84 432 GLU A CA 1
ATOM 3491 C C . GLU A 1 432 ? 24.955 -9.599 -10.841 1.00 52.84 432 GLU A C 1
ATOM 3493 O O . GLU A 1 432 ? 24.962 -9.372 -12.050 1.00 52.84 432 GLU A O 1
ATOM 3498 N N . MET A 1 433 ? 25.506 -8.723 -9.995 1.00 70.00 433 MET A N 1
ATOM 3499 C CA . MET A 1 433 ? 26.296 -7.562 -10.457 1.00 70.00 433 MET A CA 1
ATOM 3500 C C . MET A 1 433 ? 25.524 -6.510 -11.310 1.00 70.00 433 MET A C 1
ATOM 3502 O O . MET A 1 433 ? 26.141 -5.646 -11.935 1.00 70.00 433 MET A O 1
ATOM 3506 N N . LEU A 1 434 ? 24.189 -6.571 -11.336 1.00 84.25 434 LEU A N 1
ATOM 3507 C CA . LEU A 1 434 ? 23.227 -5.588 -11.865 1.00 84.25 434 LEU A CA 1
ATOM 3508 C C . LEU A 1 434 ? 21.989 -5.598 -10.946 1.00 84.25 434 LEU A C 1
ATOM 3510 O O . LEU A 1 434 ? 21.822 -6.533 -10.167 1.00 84.25 434 LEU A O 1
ATOM 3514 N N . ASN A 1 435 ? 21.123 -4.579 -11.008 1.00 85.25 435 ASN A N 1
ATOM 3515 C CA . ASN A 1 435 ? 19.912 -4.510 -10.173 1.00 85.25 435 ASN A CA 1
ATOM 3516 C C . ASN A 1 435 ? 18.614 -4.526 -11.011 1.00 85.25 435 ASN A C 1
ATOM 3518 O O . ASN A 1 435 ? 17.928 -3.505 -11.075 1.00 85.25 435 ASN A O 1
ATOM 3522 N N . PRO A 1 436 ? 18.246 -5.653 -11.652 1.00 85.06 436 PRO A N 1
ATOM 3523 C CA . PRO A 1 436 ? 17.084 -5.719 -12.548 1.00 85.06 436 PRO A CA 1
ATOM 3524 C C . PRO A 1 436 ? 15.727 -5.539 -11.846 1.00 85.06 436 PRO A C 1
ATOM 3526 O O . PRO A 1 436 ? 14.755 -5.159 -12.498 1.00 85.06 436 PRO A O 1
ATOM 3529 N N . ILE A 1 437 ? 15.671 -5.763 -10.526 1.00 82.50 437 ILE A N 1
ATOM 3530 C CA . ILE A 1 437 ? 14.484 -5.560 -9.670 1.00 82.50 437 ILE A CA 1
ATOM 3531 C C . ILE A 1 437 ? 14.286 -4.069 -9.332 1.00 82.50 437 ILE A C 1
ATOM 3533 O O . ILE A 1 437 ? 13.203 -3.648 -8.930 1.00 82.50 437 ILE A O 1
ATOM 3537 N N . GLY A 1 438 ? 15.337 -3.256 -9.471 1.00 82.62 438 GLY A N 1
ATOM 3538 C CA . GLY A 1 438 ? 15.295 -1.826 -9.192 1.00 82.62 438 GLY A CA 1
ATOM 3539 C C . GLY A 1 438 ? 14.349 -1.054 -10.117 1.00 82.62 438 GLY A C 1
ATOM 3540 O O . GLY A 1 438 ? 14.071 -1.473 -11.241 1.00 82.62 438 GLY A O 1
ATOM 3541 N N . THR A 1 439 ? 13.894 0.111 -9.645 1.00 87.44 439 THR A N 1
ATOM 3542 C CA . THR A 1 439 ? 13.012 1.006 -10.410 1.00 87.44 439 THR A CA 1
ATOM 3543 C C . THR A 1 439 ? 13.592 1.367 -11.782 1.00 87.44 439 THR A C 1
ATOM 3545 O O . THR A 1 439 ? 14.805 1.503 -11.947 1.00 87.44 439 THR A O 1
ATOM 3548 N N . ILE A 1 440 ? 12.707 1.549 -12.762 1.00 90.69 440 ILE A N 1
ATOM 3549 C CA . ILE A 1 440 ? 13.030 2.074 -14.100 1.00 90.69 440 ILE A CA 1
ATOM 3550 C C . ILE A 1 440 ? 12.977 3.603 -14.164 1.00 90.69 440 ILE A C 1
ATOM 3552 O O . ILE A 1 440 ? 13.300 4.191 -15.193 1.00 90.69 440 ILE A O 1
ATOM 3556 N N . GLN A 1 441 ? 12.553 4.244 -13.074 1.00 89.56 441 GLN A N 1
ATOM 3557 C CA . GLN A 1 441 ? 12.503 5.692 -12.961 1.00 89.56 441 GLN A CA 1
ATOM 3558 C C . GLN A 1 441 ? 13.908 6.246 -12.714 1.00 89.56 441 GLN A C 1
ATOM 3560 O O . GLN A 1 441 ? 14.680 5.722 -11.901 1.00 89.56 441 GLN A O 1
ATOM 3565 N N . THR A 1 442 ? 14.235 7.329 -13.416 1.00 90.44 442 THR A N 1
ATOM 3566 C CA . THR A 1 442 ? 15.474 8.074 -13.181 1.00 90.44 442 THR A CA 1
ATOM 3567 C C . THR A 1 442 ? 15.448 8.710 -11.791 1.00 90.44 442 THR A C 1
ATOM 3569 O O . THR A 1 442 ? 14.390 9.096 -11.293 1.00 90.44 442 THR A O 1
ATOM 3572 N N . ASN A 1 443 ? 16.611 8.840 -11.156 1.00 91.00 443 ASN A N 1
ATOM 3573 C CA . ASN A 1 443 ? 16.715 9.520 -9.869 1.00 91.00 443 ASN A CA 1
ATOM 3574 C C . ASN A 1 443 ? 16.307 11.004 -10.018 1.00 91.00 443 ASN A C 1
ATOM 3576 O O . ASN A 1 443 ? 16.920 11.706 -10.826 1.00 91.00 443 ASN A O 1
ATOM 3580 N N . PRO A 1 444 ? 15.303 11.502 -9.269 1.00 86.94 444 PRO A N 1
ATOM 3581 C CA . PRO A 1 444 ? 14.846 12.887 -9.396 1.00 86.94 444 PRO A CA 1
ATOM 3582 C C . PRO A 1 444 ? 15.837 13.913 -8.820 1.00 86.94 444 PRO A C 1
ATOM 3584 O O . PRO A 1 444 ? 15.723 15.098 -9.117 1.00 86.94 444 PRO A O 1
ATOM 3587 N N . TYR A 1 445 ? 16.822 13.492 -8.018 1.00 86.56 445 TYR A N 1
ATOM 3588 C CA . TYR A 1 445 ? 17.851 14.377 -7.458 1.00 86.56 445 TYR A CA 1
ATOM 3589 C C . TYR A 1 445 ? 19.017 14.586 -8.434 1.00 86.56 445 TYR A C 1
ATOM 3591 O O . TYR A 1 445 ? 20.149 14.162 -8.185 1.00 86.56 445 TYR A O 1
ATOM 3599 N N . THR A 1 446 ? 18.727 15.239 -9.557 1.00 88.19 446 THR A N 1
ATOM 3600 C CA . THR A 1 446 ? 19.640 15.404 -10.703 1.00 88.19 446 THR A CA 1
ATOM 3601 C C . THR A 1 446 ? 20.940 16.141 -10.367 1.00 88.19 446 THR A C 1
ATOM 3603 O O . THR A 1 446 ? 21.988 15.864 -10.948 1.00 88.19 446 THR A O 1
ATOM 3606 N N . GLU A 1 447 ? 20.920 17.045 -9.387 1.00 85.62 447 GLU A N 1
ATOM 3607 C CA . GLU A 1 447 ? 22.091 17.842 -9.003 1.00 85.62 447 GLU A CA 1
ATOM 3608 C C . GLU A 1 447 ? 23.249 16.974 -8.490 1.00 85.62 447 GLU A C 1
ATOM 3610 O O . GLU A 1 447 ? 24.391 17.169 -8.907 1.00 85.62 447 GLU A O 1
ATOM 3615 N N . ASN A 1 448 ? 22.942 15.970 -7.661 1.00 85.31 448 ASN A N 1
ATOM 3616 C CA . ASN A 1 448 ? 23.931 15.165 -6.935 1.00 85.31 448 ASN A CA 1
ATOM 3617 C C . ASN A 1 448 ? 24.083 13.734 -7.472 1.00 85.31 448 ASN A C 1
ATOM 3619 O O . ASN A 1 448 ? 24.994 13.013 -7.060 1.00 85.31 448 ASN A O 1
ATOM 3623 N N . ALA A 1 449 ? 23.173 13.291 -8.340 1.00 91.44 449 ALA A N 1
ATOM 3624 C CA . ALA A 1 449 ? 23.196 11.944 -8.888 1.00 91.44 449 ALA A CA 1
ATOM 3625 C C . ALA A 1 449 ? 24.273 11.793 -9.973 1.00 91.44 449 ALA A C 1
ATOM 3627 O O . ALA A 1 449 ? 24.499 12.694 -10.779 1.00 91.44 449 ALA A O 1
ATOM 3628 N N . THR A 1 450 ? 24.901 10.617 -10.026 1.00 93.19 450 THR A N 1
ATOM 3629 C CA . THR A 1 450 ? 25.749 10.226 -11.157 1.00 93.19 450 THR A CA 1
ATOM 3630 C C . THR A 1 450 ? 24.901 10.142 -12.423 1.00 93.19 450 THR A C 1
ATOM 3632 O O . THR A 1 450 ? 23.848 9.504 -12.427 1.00 93.19 450 THR A O 1
ATOM 3635 N N . GLU A 1 451 ? 25.361 10.762 -13.501 1.00 95.06 451 GLU A N 1
ATOM 3636 C CA . GLU A 1 451 ? 24.656 10.805 -14.783 1.00 95.06 451 GLU A CA 1
ATOM 3637 C C . GLU A 1 451 ? 25.274 9.798 -15.746 1.00 95.06 451 GLU A C 1
ATOM 3639 O O . GLU A 1 451 ? 26.497 9.695 -15.850 1.00 95.06 451 GLU A O 1
ATOM 3644 N N . LEU A 1 452 ? 24.431 9.094 -16.493 1.00 95.75 452 LEU A N 1
ATOM 3645 C CA . LEU A 1 452 ? 24.830 8.209 -17.577 1.00 95.75 452 LEU A CA 1
ATOM 3646 C C . LEU A 1 452 ? 24.137 8.659 -18.864 1.00 95.75 452 LEU A C 1
ATOM 3648 O O . LEU A 1 452 ? 22.913 8.625 -18.964 1.00 95.75 452 LEU A O 1
ATOM 3652 N N . HIS A 1 453 ? 24.925 9.083 -19.847 1.00 96.44 453 HIS A N 1
ATOM 3653 C CA . HIS A 1 453 ? 24.445 9.468 -21.169 1.00 96.44 453 HIS A CA 1
ATOM 3654 C C . HIS A 1 453 ? 24.529 8.273 -22.112 1.00 96.44 453 HIS A C 1
ATOM 3656 O O . HIS A 1 453 ? 25.613 7.730 -22.368 1.00 96.44 453 HIS A O 1
ATOM 3662 N N . ILE A 1 454 ? 23.380 7.898 -22.659 1.00 96.88 454 ILE A N 1
ATOM 3663 C CA . ILE A 1 454 ? 23.247 6.832 -23.647 1.00 96.88 454 ILE A CA 1
ATOM 3664 C C . ILE A 1 454 ? 22.477 7.342 -24.861 1.00 96.88 454 ILE A C 1
ATOM 3666 O O . ILE A 1 454 ? 21.687 8.273 -24.746 1.00 96.88 454 ILE A O 1
ATOM 3670 N N . SER A 1 455 ? 22.679 6.706 -26.008 1.00 97.25 455 SER A N 1
ATOM 3671 C CA . SER A 1 455 ? 21.896 6.964 -27.212 1.00 97.25 455 SER A CA 1
ATOM 3672 C C . SER A 1 455 ? 21.320 5.665 -27.753 1.00 97.25 455 SER A C 1
ATOM 3674 O O . SER A 1 455 ? 22.043 4.673 -27.930 1.00 97.25 455 SER A O 1
ATOM 3676 N N . PHE A 1 456 ? 20.014 5.665 -27.998 1.00 96.50 456 PHE A N 1
ATOM 3677 C CA . PHE A 1 456 ? 19.341 4.585 -28.701 1.00 96.50 456 PHE A CA 1
ATOM 3678 C C . PHE A 1 456 ? 19.472 4.809 -30.215 1.00 96.50 456 PHE A C 1
ATOM 3680 O O . PHE A 1 456 ? 19.072 5.862 -30.715 1.00 96.50 456 PHE A O 1
ATOM 3687 N N . PRO A 1 457 ? 20.014 3.844 -30.971 1.00 93.81 457 PRO A N 1
ATOM 3688 C CA . PRO A 1 457 ? 20.197 3.987 -32.409 1.00 93.81 457 PRO A CA 1
ATOM 3689 C C . PRO A 1 457 ? 18.863 3.922 -33.160 1.00 93.81 457 PRO A C 1
ATOM 3691 O O . PRO A 1 457 ? 17.915 3.260 -32.739 1.00 93.81 457 PRO A O 1
ATOM 3694 N N . GLU A 1 458 ? 18.836 4.527 -34.342 1.00 93.25 458 GLU A N 1
ATOM 3695 C CA . GLU A 1 458 ? 17.746 4.356 -35.297 1.00 93.25 458 GLU A CA 1
ATOM 3696 C C . GLU A 1 458 ? 17.973 3.092 -36.143 1.00 93.25 458 GLU A C 1
ATOM 3698 O O . GLU A 1 458 ? 19.072 2.848 -36.652 1.00 93.25 458 GLU A O 1
ATOM 3703 N N . TYR A 1 459 ? 16.928 2.273 -36.285 1.00 91.44 459 TYR A N 1
ATOM 3704 C CA . TYR A 1 459 ? 16.944 1.044 -37.096 1.00 91.44 459 TYR A CA 1
ATOM 3705 C C . TYR A 1 459 ? 16.109 1.156 -38.380 1.00 91.44 459 TYR A C 1
ATOM 3707 O O . TYR A 1 459 ? 16.156 0.274 -39.233 1.00 91.44 459 TYR A O 1
ATOM 3715 N N . SER A 1 460 ? 15.307 2.212 -38.506 1.00 89.88 460 SER A N 1
ATOM 3716 C CA . SER A 1 460 ? 14.344 2.427 -39.585 1.00 89.88 460 SER A CA 1
ATOM 3717 C C . SER A 1 460 ? 14.086 3.928 -39.729 1.00 89.88 460 SER A C 1
ATOM 3719 O O . SER A 1 460 ? 14.185 4.663 -38.752 1.00 89.88 460 SER A O 1
ATOM 3721 N N . THR A 1 461 ? 13.723 4.375 -40.934 1.00 87.50 461 THR A N 1
ATOM 3722 C CA . THR A 1 461 ? 13.315 5.769 -41.203 1.00 87.50 461 THR A CA 1
ATOM 3723 C C . THR A 1 461 ? 11.972 6.125 -40.563 1.00 87.50 461 THR A C 1
ATOM 3725 O O . THR A 1 461 ? 11.662 7.296 -40.361 1.00 87.50 461 THR A O 1
ATOM 3728 N N . GLN A 1 462 ? 11.163 5.110 -40.261 1.00 90.75 462 GLN A N 1
ATOM 3729 C CA . GLN A 1 462 ? 9.902 5.215 -39.535 1.00 90.75 462 GLN A CA 1
ATOM 3730 C C . GLN A 1 462 ? 10.058 4.695 -38.101 1.00 90.75 462 GLN A C 1
ATOM 3732 O O . GLN A 1 462 ? 10.846 3.760 -37.900 1.00 90.75 462 GLN A O 1
ATOM 3737 N N . PRO A 1 463 ? 9.268 5.207 -37.133 1.00 92.44 463 PRO A N 1
ATOM 3738 C CA . PRO A 1 463 ? 9.258 4.698 -35.767 1.00 92.44 463 PRO A CA 1
ATOM 3739 C C . PRO A 1 463 ? 9.024 3.187 -35.736 1.00 92.44 463 PRO A C 1
ATOM 3741 O O . PRO A 1 463 ? 8.130 2.670 -36.414 1.00 92.44 463 PRO A O 1
ATOM 3744 N N . VAL A 1 464 ? 9.836 2.481 -34.951 1.00 95.88 464 VAL A N 1
ATOM 3745 C CA . VAL A 1 464 ? 9.698 1.037 -34.755 1.00 95.88 464 VAL A CA 1
ATOM 3746 C C . VAL A 1 464 ? 8.746 0.799 -33.589 1.00 95.88 464 VAL A C 1
ATOM 3748 O O . VAL A 1 464 ? 8.977 1.308 -32.496 1.00 95.88 464 VAL A O 1
ATOM 3751 N N . VAL A 1 465 ? 7.676 0.039 -33.806 1.00 95.81 465 VAL A N 1
ATOM 3752 C CA . VAL A 1 465 ? 6.601 -0.162 -32.822 1.00 95.81 465 VAL A CA 1
ATOM 3753 C C . VAL A 1 465 ? 6.374 -1.652 -32.589 1.00 95.81 465 VAL A C 1
ATOM 3755 O O . VAL A 1 465 ? 6.444 -2.462 -33.518 1.00 95.81 465 VAL A O 1
ATOM 3758 N N . PHE A 1 466 ? 6.117 -2.016 -31.335 1.00 95.31 466 PHE A N 1
ATOM 3759 C CA . PHE A 1 466 ? 5.720 -3.366 -30.953 1.00 95.31 466 PHE A CA 1
ATOM 3760 C C . PHE A 1 466 ? 4.368 -3.725 -31.605 1.00 95.31 466 PHE A C 1
ATOM 3762 O O . PHE A 1 466 ? 3.484 -2.867 -31.666 1.00 95.31 466 PHE A O 1
ATOM 3769 N N . PRO A 1 467 ? 4.178 -4.952 -32.124 1.00 93.94 467 PRO A N 1
ATOM 3770 C CA . PRO A 1 467 ? 2.957 -5.328 -32.830 1.00 93.94 467 PRO A CA 1
ATOM 3771 C C . PRO A 1 467 ? 1.707 -5.175 -31.961 1.00 93.94 467 PRO A C 1
ATOM 3773 O O . PRO A 1 467 ? 1.705 -5.489 -30.770 1.00 93.94 467 PRO A O 1
ATOM 3776 N N . ALA A 1 468 ? 0.619 -4.734 -32.593 1.00 91.94 468 ALA A N 1
ATOM 3777 C CA . ALA A 1 468 ? -0.710 -4.802 -32.001 1.00 91.94 468 ALA A CA 1
ATOM 3778 C C . ALA A 1 468 ? -1.147 -6.263 -31.811 1.00 91.94 468 ALA A C 1
ATOM 3780 O O . ALA A 1 468 ? -0.686 -7.153 -32.529 1.00 91.94 468 ALA A O 1
ATOM 3781 N N . PHE A 1 469 ? -2.075 -6.493 -30.883 1.00 91.69 469 PHE A N 1
ATOM 3782 C CA . PHE A 1 469 ? -2.484 -7.837 -30.479 1.00 91.69 469 PHE A CA 1
ATOM 3783 C C . PHE A 1 469 ? -2.984 -8.716 -31.639 1.00 91.69 469 PHE A C 1
ATOM 3785 O O . PHE A 1 469 ? -2.602 -9.878 -31.729 1.00 91.69 469 PHE A O 1
ATOM 3792 N N . ASP A 1 470 ? -3.724 -8.155 -32.599 1.00 93.00 470 ASP A N 1
ATOM 3793 C CA . ASP A 1 470 ? -4.205 -8.906 -33.770 1.00 93.00 470 ASP A CA 1
ATOM 3794 C C . ASP A 1 470 ? -3.052 -9.510 -34.591 1.00 93.00 470 ASP A C 1
ATOM 3796 O O . ASP A 1 470 ? -3.125 -10.651 -35.038 1.00 93.00 470 ASP A O 1
ATOM 3800 N N . LYS A 1 471 ? -1.932 -8.783 -34.725 1.00 93.06 471 LYS A N 1
ATOM 3801 C CA . LYS A 1 471 ? -0.729 -9.276 -35.419 1.00 93.06 471 LYS A CA 1
ATOM 3802 C C . LYS A 1 471 ? 0.002 -10.358 -34.637 1.00 93.06 471 LYS A C 1
ATOM 3804 O O . LYS A 1 471 ? 0.640 -11.220 -35.236 1.00 93.06 471 LYS A O 1
ATOM 3809 N N . ILE A 1 472 ? -0.106 -10.324 -33.314 1.00 93.75 472 ILE A N 1
ATOM 3810 C CA . ILE A 1 472 ? 0.431 -11.368 -32.447 1.00 93.75 472 ILE A CA 1
ATOM 3811 C C . ILE A 1 472 ? -0.348 -12.669 -32.660 1.00 93.75 472 ILE A C 1
ATOM 3813 O O . ILE A 1 472 ? 0.262 -13.723 -32.839 1.00 93.75 472 ILE A O 1
ATOM 3817 N N . LEU A 1 473 ? -1.680 -12.586 -32.730 1.00 93.50 473 LEU A N 1
ATOM 3818 C CA . LEU A 1 473 ? -2.536 -13.737 -33.022 1.00 93.50 473 LEU A CA 1
ATOM 3819 C C . LEU A 1 473 ? -2.306 -14.298 -34.431 1.00 93.50 473 LEU A C 1
ATOM 3821 O O . LEU A 1 473 ? -2.218 -15.515 -34.577 1.00 93.50 473 LEU A O 1
ATOM 3825 N N . GLU A 1 474 ? -2.158 -13.439 -35.446 1.00 93.69 474 GLU A N 1
ATOM 3826 C CA . GLU A 1 474 ? -1.816 -13.863 -36.815 1.00 93.69 474 GLU A CA 1
ATOM 3827 C C . GLU A 1 474 ? -0.519 -14.691 -36.831 1.00 93.69 474 GLU A C 1
ATOM 3829 O O . GLU A 1 474 ? -0.516 -15.818 -37.324 1.00 93.69 474 GLU A O 1
ATOM 3834 N N . LYS A 1 475 ? 0.559 -14.193 -36.209 1.00 93.12 475 LYS A N 1
ATOM 3835 C CA . LYS A 1 475 ? 1.843 -14.912 -36.134 1.00 93.12 475 LYS A CA 1
ATOM 3836 C C . LYS A 1 475 ? 1.727 -16.232 -35.367 1.00 93.12 475 LYS A C 1
ATOM 3838 O O . LYS A 1 475 ? 2.313 -17.231 -35.778 1.00 93.12 475 LYS A O 1
ATOM 3843 N N . ALA A 1 476 ? 0.969 -16.269 -34.270 1.00 93.00 476 ALA A N 1
ATOM 3844 C CA . ALA A 1 476 ? 0.725 -17.508 -33.531 1.00 93.00 476 ALA A CA 1
ATOM 3845 C C . ALA A 1 476 ? -0.027 -18.548 -34.385 1.00 93.00 476 ALA A C 1
ATOM 3847 O O . ALA A 1 476 ? 0.321 -19.730 -34.360 1.00 93.00 476 ALA A O 1
ATOM 3848 N N . ALA A 1 477 ? -1.014 -18.110 -35.173 1.00 91.62 477 ALA A N 1
ATOM 3849 C CA . ALA A 1 477 ? -1.766 -18.966 -36.088 1.00 91.62 477 ALA A CA 1
ATOM 3850 C C . ALA A 1 477 ? -0.902 -19.484 -37.251 1.00 91.62 477 ALA A C 1
ATOM 3852 O O . ALA A 1 477 ? -1.008 -20.658 -37.602 1.00 91.62 477 ALA A O 1
ATOM 3853 N N . GLU A 1 478 ? -0.011 -18.655 -37.806 1.00 92.31 478 GLU A N 1
ATOM 3854 C CA . GLU A 1 478 ? 0.969 -19.074 -38.821 1.00 92.31 478 GLU A CA 1
ATOM 3855 C C . GLU A 1 478 ? 1.864 -20.211 -38.310 1.00 92.31 478 GLU A C 1
ATOM 3857 O O . GLU A 1 478 ? 2.071 -21.205 -39.008 1.00 92.31 478 GLU A O 1
ATOM 3862 N N . ILE A 1 479 ? 2.361 -20.099 -37.073 1.00 89.81 479 ILE A N 1
ATOM 3863 C CA . ILE A 1 479 ? 3.213 -21.129 -36.463 1.00 89.81 479 ILE A CA 1
ATOM 3864 C C . ILE A 1 479 ? 2.416 -22.414 -36.202 1.00 89.81 479 ILE A C 1
ATOM 3866 O O . ILE A 1 479 ? 2.899 -23.511 -36.492 1.00 89.81 479 ILE A O 1
ATOM 3870 N N . ALA A 1 480 ? 1.182 -22.294 -35.702 1.00 84.12 480 ALA A N 1
ATOM 3871 C CA . ALA A 1 480 ? 0.306 -23.444 -35.498 1.00 84.12 480 ALA A CA 1
ATOM 3872 C C . ALA A 1 480 ? 0.038 -24.175 -36.829 1.00 84.12 480 ALA A C 1
ATOM 3874 O O . ALA A 1 480 ? 0.289 -25.373 -36.928 1.00 84.12 480 ALA A O 1
ATOM 3875 N N . GLY A 1 481 ? -0.326 -23.444 -37.888 1.00 80.88 481 GLY A N 1
ATOM 3876 C CA . GLY A 1 481 ? -0.563 -24.012 -39.220 1.00 80.88 481 GLY A CA 1
ATOM 3877 C C . GLY A 1 481 ? 0.675 -24.645 -39.870 1.00 80.88 481 GLY A C 1
ATOM 3878 O O . GLY A 1 481 ? 0.547 -25.606 -40.624 1.00 80.88 481 GLY A O 1
ATOM 3879 N N . ALA A 1 482 ? 1.883 -24.160 -39.561 1.00 76.69 482 ALA A N 1
ATOM 3880 C CA . ALA A 1 482 ? 3.134 -24.759 -40.036 1.00 76.69 482 ALA A CA 1
ATOM 3881 C C . ALA A 1 482 ? 3.532 -26.043 -39.276 1.00 76.69 482 ALA A C 1
ATOM 3883 O O . ALA A 1 482 ? 4.242 -26.893 -39.817 1.00 76.69 482 ALA A O 1
ATOM 3884 N N . SER A 1 483 ? 3.088 -26.194 -38.025 1.00 63.25 483 SER A N 1
ATOM 3885 C CA . SER A 1 483 ? 3.458 -27.312 -37.139 1.00 63.25 483 SER A CA 1
ATOM 3886 C C . SER A 1 483 ? 2.540 -28.538 -37.246 1.00 63.25 483 SER A C 1
ATOM 3888 O O . SER A 1 483 ? 2.952 -29.634 -36.857 1.00 63.25 483 SER A O 1
ATOM 3890 N N . ASP A 1 484 ? 1.374 -28.415 -37.892 1.00 51.97 484 ASP A N 1
ATOM 3891 C CA . ASP A 1 484 ? 0.446 -29.526 -38.181 1.00 51.97 484 ASP A CA 1
ATOM 3892 C C . ASP A 1 484 ? 1.048 -30.655 -39.053 1.00 51.97 484 ASP A C 1
ATOM 3894 O O . ASP A 1 484 ? 0.454 -31.728 -39.181 1.00 51.97 484 ASP A O 1
ATOM 3898 N N . SER A 1 485 ? 2.262 -30.486 -39.598 1.00 46.00 485 SER A N 1
ATOM 3899 C CA . SER A 1 485 ? 2.969 -31.544 -40.334 1.00 46.00 485 SER A CA 1
ATOM 3900 C C . SER A 1 485 ? 3.839 -32.470 -39.462 1.00 46.00 485 SER A C 1
ATOM 3902 O O . SER A 1 485 ? 4.302 -33.493 -39.972 1.00 46.00 485 SER A O 1
ATOM 3904 N N . MET A 1 486 ? 4.062 -32.184 -38.168 1.00 43.53 486 MET A N 1
ATOM 3905 C CA . MET A 1 486 ? 4.792 -33.086 -37.258 1.00 43.53 486 MET A CA 1
ATOM 3906 C C . MET A 1 486 ? 4.189 -33.127 -35.840 1.00 43.53 486 MET A C 1
ATOM 3908 O O . MET A 1 486 ? 4.487 -32.314 -34.973 1.00 43.53 486 MET A O 1
ATOM 3912 N N . THR A 1 487 ? 3.442 -34.203 -35.564 1.00 49.12 487 THR A N 1
ATOM 3913 C CA . THR A 1 487 ? 3.241 -34.798 -34.222 1.00 49.12 487 THR A CA 1
ATOM 3914 C C . THR A 1 487 ? 2.571 -33.944 -33.133 1.00 49.12 487 THR A C 1
ATOM 3916 O O . THR A 1 487 ? 3.094 -33.818 -32.029 1.00 49.12 487 THR A O 1
ATOM 3919 N N . MET A 1 488 ? 1.336 -33.498 -33.352 1.00 46.44 488 MET A N 1
ATOM 3920 C CA . MET A 1 488 ? 0.441 -33.112 -32.252 1.00 46.44 488 MET A CA 1
ATOM 3921 C C . MET A 1 488 ? -0.432 -34.312 -31.844 1.00 46.44 488 MET A C 1
ATOM 3923 O O . MET A 1 488 ? -1.269 -34.774 -32.614 1.00 46.44 488 MET A O 1
ATOM 3927 N N . GLY A 1 489 ? -0.213 -34.864 -30.641 1.00 48.09 489 GLY A N 1
ATOM 3928 C CA . GLY A 1 489 ? -1.222 -35.707 -29.971 1.00 48.09 489 GLY A CA 1
ATOM 3929 C C . GLY A 1 489 ? -0.851 -37.125 -29.506 1.00 48.09 489 GLY A C 1
ATOM 3930 O O . GLY A 1 489 ? -1.734 -37.823 -29.014 1.00 48.09 489 GLY A O 1
ATOM 3931 N N . ARG A 1 490 ? 0.402 -37.606 -29.604 1.00 47.50 490 ARG A N 1
ATOM 3932 C CA . ARG A 1 490 ? 0.758 -38.966 -29.101 1.00 47.50 490 ARG A CA 1
ATOM 3933 C C . ARG A 1 490 ? 1.835 -39.042 -28.009 1.00 47.50 490 ARG A C 1
ATOM 3935 O O . ARG A 1 490 ? 2.006 -40.111 -27.429 1.00 47.50 490 ARG A O 1
ATOM 3942 N N . GLY A 1 491 ? 2.515 -37.941 -27.673 1.00 51.44 491 GLY A N 1
ATOM 3943 C CA . GLY A 1 491 ? 3.557 -37.914 -26.631 1.00 51.44 491 GLY A CA 1
ATOM 3944 C C . GLY A 1 491 ? 3.052 -37.724 -25.191 1.00 51.44 491 GLY A C 1
ATOM 3945 O O . GLY A 1 491 ? 3.697 -38.205 -24.260 1.00 51.44 491 GLY A O 1
ATOM 3946 N N . GLY A 1 492 ? 1.886 -37.088 -25.002 1.00 56.69 492 GLY A N 1
ATOM 3947 C CA . GLY A 1 492 ? 1.394 -36.643 -23.688 1.00 56.69 492 GLY A CA 1
ATOM 3948 C C . GLY A 1 492 ? 1.258 -37.761 -22.648 1.00 56.69 492 GLY A C 1
ATOM 3949 O O . GLY A 1 492 ? 1.699 -37.606 -21.516 1.00 56.69 492 GLY A O 1
ATOM 3950 N N . LYS A 1 493 ? 0.778 -38.954 -23.036 1.00 61.81 493 LYS A N 1
ATOM 3951 C CA . LYS A 1 493 ? 0.648 -40.096 -22.105 1.00 61.81 493 LYS A CA 1
ATOM 3952 C C . LYS A 1 493 ? 1.985 -40.611 -21.562 1.00 61.81 493 LYS A C 1
ATOM 3954 O O . LYS A 1 493 ? 2.009 -41.152 -20.462 1.00 61.81 493 LYS A O 1
ATOM 3959 N N . LYS A 1 494 ? 3.081 -40.473 -22.319 1.00 71.06 494 LYS A N 1
ATOM 3960 C CA . LYS A 1 494 ? 4.403 -40.991 -21.927 1.00 71.06 494 LYS A CA 1
ATOM 3961 C C . LYS A 1 494 ? 5.054 -40.130 -20.844 1.00 71.06 494 LYS A C 1
ATOM 3963 O O . LYS A 1 494 ? 5.701 -40.672 -19.959 1.00 71.06 494 LYS A O 1
ATOM 3968 N N . PHE A 1 495 ? 4.854 -38.816 -20.913 1.00 79.00 495 PHE A N 1
ATOM 3969 C CA . PHE A 1 495 ? 5.489 -37.844 -20.019 1.00 79.00 495 PHE A CA 1
ATOM 3970 C C . PHE A 1 495 ? 4.529 -37.247 -18.983 1.00 79.00 495 PHE A C 1
ATOM 3972 O O . PHE A 1 495 ? 4.947 -36.451 -18.153 1.00 79.00 495 PHE A O 1
ATOM 3979 N N . TYR A 1 496 ? 3.253 -37.651 -18.979 1.00 81.62 496 TYR A N 1
ATOM 3980 C CA . TYR A 1 496 ? 2.255 -37.144 -18.033 1.00 81.62 496 TYR A CA 1
ATOM 3981 C C . TYR A 1 496 ? 2.655 -37.342 -16.564 1.00 81.62 496 TYR A C 1
ATOM 3983 O O . TYR A 1 496 ? 2.426 -36.455 -15.750 1.00 81.62 496 TYR A O 1
ATOM 3991 N N . ILE A 1 497 ? 3.257 -38.489 -16.217 1.00 83.62 497 ILE A N 1
ATOM 3992 C CA . ILE A 1 497 ? 3.698 -38.769 -14.840 1.00 83.62 497 ILE A CA 1
ATOM 3993 C C . ILE A 1 497 ? 4.800 -37.787 -14.429 1.00 83.62 497 ILE A C 1
ATOM 3995 O O . ILE A 1 497 ? 4.693 -37.160 -13.381 1.00 83.62 497 ILE A O 1
ATOM 3999 N N . GLU A 1 498 ? 5.803 -37.596 -15.286 1.00 85.81 498 GLU A N 1
ATOM 4000 C CA . GLU A 1 498 ? 6.900 -36.653 -15.055 1.00 85.81 498 GLU A CA 1
ATOM 4001 C C . GLU A 1 498 ? 6.387 -35.208 -14.970 1.00 85.81 498 GLU A C 1
ATOM 4003 O O . GLU A 1 498 ? 6.717 -34.481 -14.034 1.00 85.81 498 GLU A O 1
ATOM 4008 N N . LEU A 1 499 ? 5.484 -34.812 -15.875 1.00 86.25 499 LEU A N 1
ATOM 4009 C CA . LEU A 1 499 ? 4.831 -33.506 -15.834 1.00 86.25 499 LEU A CA 1
ATOM 4010 C C . LEU A 1 499 ? 4.060 -33.315 -14.523 1.00 86.25 499 LEU A C 1
ATOM 4012 O O . LEU A 1 499 ? 4.206 -32.283 -13.873 1.00 86.25 499 LEU A O 1
ATOM 4016 N N . LYS A 1 500 ? 3.278 -34.312 -14.098 1.00 86.75 500 LYS A N 1
ATOM 4017 C CA . LYS A 1 500 ? 2.518 -34.278 -12.843 1.00 86.75 500 LYS A CA 1
ATOM 4018 C C . LYS A 1 500 ? 3.439 -34.123 -11.633 1.00 86.75 500 LYS A C 1
ATOM 4020 O O . LYS A 1 500 ? 3.170 -33.276 -10.784 1.00 86.75 500 LYS A O 1
ATOM 4025 N N . GLU A 1 501 ? 4.539 -34.871 -11.577 1.00 86.94 501 GLU A N 1
ATOM 4026 C CA . GLU A 1 501 ? 5.541 -34.738 -10.515 1.00 86.94 501 GLU A CA 1
ATOM 4027 C C . GLU A 1 501 ? 6.129 -33.326 -10.474 1.00 86.94 501 GLU A C 1
ATOM 4029 O O . GLU A 1 501 ? 6.205 -32.726 -9.402 1.00 86.94 501 GLU A O 1
ATOM 4034 N N . ILE A 1 502 ? 6.490 -32.752 -11.626 1.00 86.38 502 ILE A N 1
ATOM 4035 C CA . ILE A 1 502 ? 6.990 -31.372 -11.706 1.00 86.38 502 ILE A CA 1
ATOM 4036 C C . ILE A 1 502 ? 5.909 -30.379 -11.257 1.00 86.38 502 ILE A C 1
ATOM 4038 O O . ILE A 1 502 ? 6.208 -29.437 -10.517 1.00 86.38 502 ILE A O 1
ATOM 4042 N N . MET A 1 503 ? 4.647 -30.576 -11.649 1.00 84.62 503 MET A N 1
ATOM 4043 C CA . MET A 1 503 ? 3.541 -29.682 -11.291 1.00 84.62 503 MET A CA 1
ATOM 4044 C C . MET A 1 503 ? 3.222 -29.702 -9.794 1.00 84.62 503 MET A C 1
ATOM 4046 O O . MET A 1 503 ? 2.975 -28.637 -9.225 1.00 84.62 503 MET A O 1
ATOM 4050 N N . GLU A 1 504 ? 3.306 -30.861 -9.141 1.00 78.75 504 GLU A N 1
ATOM 4051 C CA . GLU A 1 504 ? 3.040 -31.029 -7.705 1.00 78.75 504 GLU A CA 1
ATOM 4052 C C . GLU A 1 504 ? 4.162 -30.497 -6.796 1.00 78.75 504 GLU A C 1
ATOM 4054 O O . GLU A 1 504 ? 3.923 -30.259 -5.604 1.00 78.75 504 GLU A O 1
ATOM 4059 N N . ARG A 1 505 ? 5.367 -30.255 -7.340 1.00 79.12 505 ARG A N 1
ATOM 4060 C CA . ARG A 1 505 ? 6.471 -29.623 -6.599 1.00 79.12 505 ARG A CA 1
ATOM 4061 C C . ARG A 1 505 ? 6.124 -28.214 -6.136 1.00 79.12 505 ARG A C 1
ATOM 4063 O O . ARG A 1 505 ? 5.316 -27.501 -6.738 1.00 79.12 505 ARG A O 1
ATOM 4070 N N . ASP A 1 506 ? 6.808 -27.812 -5.072 1.00 62.78 506 ASP A N 1
ATOM 4071 C CA . ASP A 1 506 ? 6.753 -26.463 -4.530 1.00 62.78 506 ASP A CA 1
ATOM 4072 C C . ASP A 1 506 ? 7.003 -25.405 -5.625 1.00 62.78 506 ASP A C 1
ATOM 4074 O O . ASP A 1 506 ? 7.909 -25.583 -6.432 1.00 62.78 506 ASP A O 1
ATOM 4078 N N . PRO A 1 507 ? 6.227 -24.316 -5.698 1.00 57.38 507 PRO A N 1
ATOM 4079 C CA . PRO A 1 507 ? 6.413 -23.308 -6.739 1.00 57.38 507 PRO A CA 1
ATOM 4080 C C . PRO A 1 507 ? 7.760 -22.582 -6.724 1.00 57.38 507 PRO A C 1
ATOM 4082 O O . PRO A 1 507 ? 8.158 -22.052 -7.754 1.00 57.38 507 PRO A O 1
ATOM 4085 N N . LEU A 1 508 ? 8.458 -22.560 -5.586 1.00 55.91 508 LEU A N 1
ATOM 4086 C CA . LEU A 1 508 ? 9.796 -21.982 -5.460 1.00 55.91 508 LEU A CA 1
ATOM 4087 C C . LEU A 1 508 ? 10.903 -22.989 -5.800 1.00 55.91 508 LEU A C 1
ATOM 4089 O O . LEU A 1 508 ? 12.084 -22.644 -5.738 1.00 55.91 508 LEU A O 1
ATOM 4093 N N . SER A 1 509 ? 10.559 -24.241 -6.132 1.00 72.00 509 SER A N 1
ATOM 4094 C CA . SER A 1 509 ? 11.550 -25.204 -6.605 1.00 72.00 509 SER A CA 1
ATOM 4095 C C . SER A 1 509 ? 12.125 -24.725 -7.934 1.00 72.00 509 SER A C 1
ATOM 4097 O O . SER A 1 509 ? 11.370 -24.493 -8.879 1.00 72.00 509 SER A O 1
ATOM 4099 N N . GLN A 1 510 ? 13.450 -24.610 -8.018 1.00 75.75 510 GLN A N 1
ATOM 4100 C CA . GLN A 1 510 ? 14.112 -24.257 -9.270 1.00 75.75 510 GLN A CA 1
ATOM 4101 C C . GLN A 1 510 ? 13.842 -25.328 -10.330 1.00 75.75 510 GLN A C 1
ATOM 4103 O O . GLN A 1 510 ? 14.043 -26.517 -10.080 1.00 75.75 510 GLN A O 1
ATOM 4108 N N . LEU A 1 511 ? 13.389 -24.885 -11.503 1.00 85.38 511 LEU A N 1
ATOM 4109 C CA . LEU A 1 511 ? 13.217 -25.728 -12.682 1.00 85.38 511 LEU A CA 1
ATOM 4110 C C . LEU A 1 511 ? 14.543 -25.802 -13.434 1.00 85.38 511 LEU A C 1
ATOM 4112 O O . LEU A 1 511 ? 15.151 -24.766 -13.720 1.00 85.38 511 LEU A O 1
ATOM 4116 N N . CYS A 1 512 ? 14.983 -27.009 -13.777 1.00 89.94 512 CYS A N 1
ATOM 4117 C CA . CYS A 1 512 ? 16.110 -27.168 -14.693 1.00 89.94 512 CYS A CA 1
ATOM 4118 C C . CYS A 1 512 ? 15.673 -26.958 -16.154 1.00 89.94 512 CYS A C 1
ATOM 4120 O O . CYS A 1 512 ? 14.489 -27.028 -16.481 1.00 89.94 512 CYS A O 1
ATOM 4122 N N . GLU A 1 513 ? 16.628 -26.718 -17.056 1.00 89.44 513 GLU A N 1
ATOM 4123 C CA . GLU A 1 513 ? 16.328 -26.414 -18.467 1.00 89.44 513 GLU A CA 1
ATOM 4124 C C . GLU A 1 513 ? 15.552 -27.538 -19.178 1.00 89.44 513 GLU A C 1
ATOM 4126 O O . GLU A 1 513 ? 14.620 -27.259 -19.926 1.00 89.44 513 GLU A O 1
ATOM 4131 N N . ASN A 1 514 ? 15.841 -28.807 -18.866 1.00 90.31 514 ASN A N 1
ATOM 4132 C CA . ASN A 1 514 ? 15.100 -29.942 -19.432 1.00 90.31 514 ASN A CA 1
ATOM 4133 C C . ASN A 1 514 ? 13.621 -29.940 -19.010 1.00 90.31 514 ASN A C 1
ATOM 4135 O O . ASN A 1 514 ? 12.745 -30.278 -19.804 1.00 90.31 514 ASN A O 1
ATOM 4139 N N . GLU A 1 515 ? 13.335 -29.555 -17.763 1.00 92.06 515 GLU A N 1
ATOM 4140 C CA . GLU A 1 515 ? 11.963 -29.456 -17.256 1.00 92.06 515 GLU A CA 1
ATOM 4141 C C . GLU A 1 515 ? 11.224 -28.295 -17.918 1.00 92.06 515 GLU A C 1
ATOM 4143 O O . GLU A 1 515 ? 10.067 -28.456 -18.297 1.00 92.06 515 GLU A O 1
ATOM 4148 N N . LYS A 1 516 ? 11.891 -27.150 -18.116 1.00 92.31 516 LYS A N 1
ATOM 4149 C CA . LYS A 1 516 ? 11.314 -26.010 -18.841 1.00 92.31 516 LYS A CA 1
ATOM 4150 C C . LYS A 1 516 ? 10.956 -26.379 -20.279 1.00 92.31 516 LYS A C 1
ATOM 4152 O O . LYS A 1 516 ? 9.833 -26.130 -20.713 1.00 92.31 516 LYS A O 1
ATOM 4157 N N . ASP A 1 517 ? 11.871 -27.030 -20.996 1.00 91.75 517 ASP A N 1
ATOM 4158 C CA . ASP A 1 517 ? 11.626 -27.481 -22.369 1.00 91.75 517 ASP A CA 1
ATOM 4159 C C . ASP A 1 517 ? 10.458 -28.487 -22.433 1.00 91.75 517 ASP A C 1
ATOM 4161 O O . ASP A 1 517 ? 9.616 -28.403 -23.334 1.00 91.75 517 ASP A O 1
ATOM 4165 N N . LEU A 1 518 ? 10.344 -29.395 -21.453 1.00 91.06 518 LEU A N 1
ATOM 4166 C CA . LEU A 1 518 ? 9.213 -30.324 -21.348 1.00 91.06 518 LEU A CA 1
ATOM 4167 C C . LEU A 1 518 ? 7.886 -29.590 -21.099 1.00 91.06 518 LEU A C 1
ATOM 4169 O O . LEU A 1 518 ? 6.901 -29.859 -21.790 1.00 91.06 518 LEU A O 1
ATOM 4173 N N . ILE A 1 519 ? 7.859 -28.647 -20.151 1.00 92.75 519 ILE A N 1
ATOM 4174 C CA . ILE A 1 519 ? 6.674 -27.834 -19.827 1.00 92.75 519 ILE A CA 1
ATOM 4175 C C . ILE A 1 519 ? 6.221 -27.030 -21.048 1.00 92.75 519 ILE A C 1
ATOM 4177 O O . ILE A 1 519 ? 5.030 -27.006 -21.358 1.00 92.75 519 ILE A O 1
ATOM 4181 N N . TRP A 1 520 ? 7.155 -26.394 -21.762 1.00 93.50 520 TRP A N 1
ATOM 4182 C CA . TRP A 1 520 ? 6.849 -25.625 -22.970 1.00 93.50 520 TRP A CA 1
ATOM 4183 C C . TRP A 1 520 ? 6.309 -26.518 -24.093 1.00 93.50 520 TRP A C 1
ATOM 4185 O O . TRP A 1 520 ? 5.323 -26.179 -24.755 1.00 93.50 520 TRP A O 1
ATOM 4195 N N . THR A 1 521 ? 6.896 -27.703 -24.273 1.00 90.56 521 THR A N 1
ATOM 4196 C CA . THR A 1 521 ? 6.438 -28.691 -25.262 1.00 90.56 521 THR A CA 1
ATOM 4197 C C . THR A 1 521 ? 5.009 -29.156 -24.970 1.00 90.56 521 THR A C 1
ATOM 4199 O O . THR A 1 521 ? 4.185 -29.210 -25.881 1.00 90.56 521 THR A O 1
ATOM 4202 N N . LEU A 1 522 ? 4.688 -29.425 -23.700 1.00 90.81 522 LEU A N 1
ATOM 4203 C CA . LEU A 1 522 ? 3.381 -29.911 -23.237 1.00 90.81 522 LEU A CA 1
ATOM 4204 C C . LEU A 1 522 ? 2.441 -28.785 -22.757 1.00 90.81 522 LEU A C 1
ATOM 4206 O O . LEU A 1 522 ? 1.513 -29.024 -21.988 1.00 90.81 522 LEU A O 1
ATOM 4210 N N . ARG A 1 523 ? 2.639 -27.541 -23.213 1.00 92.12 523 ARG A N 1
ATOM 4211 C CA . ARG A 1 523 ? 1.885 -26.353 -22.754 1.00 92.12 523 ARG A CA 1
ATOM 4212 C C . ARG A 1 523 ? 0.358 -26.473 -22.853 1.00 92.12 523 ARG A C 1
ATOM 4214 O O . ARG A 1 523 ? -0.354 -25.922 -22.014 1.00 92.12 523 ARG A O 1
ATOM 4221 N N . HIS A 1 524 ? -0.156 -27.211 -23.838 1.00 90.19 524 HIS A N 1
ATOM 4222 C CA . HIS A 1 524 ? -1.593 -27.479 -23.960 1.00 90.19 524 HIS A CA 1
ATOM 4223 C C . HIS A 1 524 ? -2.090 -28.485 -22.910 1.00 90.19 524 HIS A C 1
ATOM 4225 O O . HIS A 1 524 ? -3.137 -28.250 -22.309 1.00 90.19 524 HIS A O 1
ATOM 4231 N N . ASP A 1 525 ? -1.314 -29.534 -22.606 1.00 88.88 525 ASP A N 1
ATOM 4232 C CA . ASP A 1 525 ? -1.616 -30.463 -21.510 1.00 88.88 525 ASP A CA 1
ATOM 4233 C C . ASP A 1 525 ? -1.570 -29.754 -20.146 1.00 88.88 525 ASP A C 1
ATOM 4235 O O . ASP A 1 525 ? -2.387 -30.057 -19.274 1.00 88.88 525 ASP A O 1
ATOM 4239 N N . CYS A 1 526 ? -0.657 -28.788 -19.962 1.00 90.19 526 CYS A N 1
ATOM 4240 C CA . CYS A 1 526 ? -0.604 -27.935 -18.769 1.00 90.19 526 CYS A CA 1
ATOM 4241 C C . CYS A 1 526 ? -1.905 -27.143 -18.593 1.00 90.19 526 CYS A C 1
ATOM 4243 O O . CYS A 1 526 ? -2.472 -27.143 -17.505 1.00 90.19 526 CYS A O 1
ATOM 4245 N N . ARG A 1 527 ? -2.411 -26.513 -19.662 1.00 91.62 527 ARG A N 1
ATOM 4246 C CA . ARG A 1 527 ? -3.683 -25.774 -19.637 1.00 91.62 527 ARG A CA 1
ATOM 4247 C C . ARG A 1 527 ? -4.862 -26.675 -19.263 1.00 91.62 527 ARG A C 1
ATOM 4249 O O . ARG A 1 527 ? -5.694 -26.282 -18.453 1.00 91.62 527 ARG A O 1
ATOM 4256 N N . GLU A 1 528 ? -4.951 -27.849 -19.884 1.00 88.69 528 GLU A N 1
ATOM 4257 C CA . GLU A 1 528 ? -6.108 -28.744 -19.753 1.00 88.69 528 GLU A CA 1
ATOM 4258 C C . GLU A 1 528 ? -6.139 -29.488 -18.419 1.00 88.69 528 GLU A C 1
ATOM 4260 O O . GLU A 1 528 ? -7.202 -29.625 -17.818 1.00 88.69 528 GLU A O 1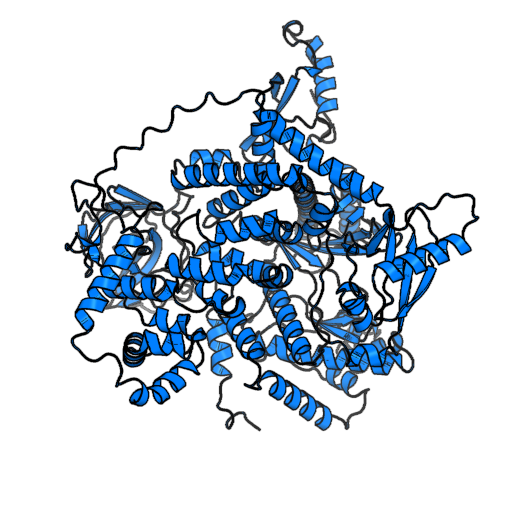
ATOM 4265 N N . ASN A 1 529 ? -4.982 -29.944 -17.935 1.00 88.44 529 ASN A N 1
ATOM 4266 C CA . ASN A 1 529 ? -4.904 -30.797 -16.750 1.00 88.44 529 ASN A CA 1
ATOM 4267 C C . ASN A 1 529 ? -4.450 -30.052 -15.485 1.00 88.44 529 ASN A C 1
ATOM 4269 O O . ASN A 1 529 ? -4.731 -30.507 -14.377 1.00 88.44 529 ASN A O 1
ATOM 4273 N N . PHE A 1 530 ? -3.731 -28.931 -15.624 1.00 89.00 530 PHE A N 1
ATOM 4274 C CA . PHE A 1 530 ? -3.086 -28.223 -14.513 1.00 89.00 530 PHE A CA 1
ATOM 4275 C C . PHE A 1 530 ? -3.134 -26.689 -14.683 1.00 89.00 530 PHE A C 1
ATOM 4277 O O . PHE A 1 530 ? -2.079 -26.053 -14.689 1.00 89.00 530 PHE A O 1
ATOM 4284 N N . PRO A 1 531 ? -4.304 -26.038 -14.801 1.00 89.44 531 PRO A N 1
ATOM 4285 C CA . PRO A 1 531 ? -4.389 -24.595 -15.069 1.00 89.44 531 PRO A CA 1
ATOM 4286 C C . PRO A 1 531 ? -3.628 -23.722 -14.051 1.00 89.44 531 PRO A C 1
ATOM 4288 O O . PRO A 1 531 ? -3.028 -22.715 -14.424 1.00 89.44 531 PRO A O 1
ATOM 4291 N N . GLN A 1 532 ? -3.543 -24.144 -12.786 1.00 85.31 532 GLN A N 1
ATOM 4292 C CA . GLN A 1 532 ? -2.754 -23.504 -11.721 1.00 85.31 532 GLN A CA 1
ATOM 4293 C C . GLN A 1 532 ? -1.231 -23.498 -11.966 1.00 85.31 532 GLN A C 1
ATOM 4295 O O . GLN A 1 532 ? -0.486 -22.880 -11.210 1.00 85.31 532 GLN A O 1
ATOM 4300 N N . SER A 1 533 ? -0.750 -24.211 -12.988 1.00 87.50 533 SER A N 1
ATOM 4301 C CA . SER A 1 533 ? 0.666 -24.287 -13.364 1.00 87.50 533 SER A CA 1
ATOM 4302 C C . SER A 1 533 ? 1.155 -23.123 -14.219 1.00 87.50 533 SER A C 1
ATOM 4304 O O . SER A 1 533 ? 2.348 -23.070 -14.517 1.00 87.50 533 SER A O 1
ATOM 4306 N N . LEU A 1 534 ? 0.277 -22.181 -14.587 1.00 91.06 534 LEU A N 1
ATOM 4307 C CA . LEU A 1 534 ? 0.632 -21.035 -15.427 1.00 91.06 534 LEU A CA 1
ATOM 4308 C C . LEU A 1 534 ? 1.942 -20.332 -15.007 1.00 91.06 534 LEU A C 1
ATOM 4310 O O . LEU A 1 534 ? 2.767 -20.103 -15.886 1.00 91.06 534 LEU A O 1
ATOM 4314 N N . PRO A 1 535 ? 2.227 -20.076 -13.713 1.00 88.31 535 PRO A N 1
ATOM 4315 C CA . PRO A 1 535 ? 3.514 -19.516 -13.286 1.00 88.31 535 PRO A CA 1
ATOM 4316 C C . PRO A 1 535 ? 4.732 -20.332 -13.760 1.00 88.31 535 PRO A C 1
ATOM 4318 O O . PRO A 1 535 ? 5.680 -19.779 -14.311 1.00 88.31 535 PRO A O 1
ATOM 4321 N N . LYS A 1 536 ? 4.688 -21.667 -13.636 1.00 88.69 536 LYS A N 1
ATOM 4322 C CA . LYS A 1 536 ? 5.765 -22.565 -14.093 1.00 88.69 536 LYS A CA 1
ATOM 4323 C C . LYS A 1 536 ? 5.901 -22.561 -15.616 1.00 88.69 536 LYS A C 1
ATOM 4325 O O . LYS A 1 536 ? 7.019 -22.601 -16.124 1.00 88.69 536 LYS A O 1
ATOM 4330 N N . LEU A 1 537 ? 4.782 -22.483 -16.341 1.00 93.12 537 LEU A N 1
ATOM 4331 C CA . LEU A 1 537 ? 4.791 -22.336 -17.798 1.00 93.12 537 LEU A CA 1
ATOM 4332 C C . LEU A 1 537 ? 5.448 -21.016 -18.220 1.00 93.12 537 LEU A C 1
ATOM 4334 O O . LEU A 1 537 ? 6.285 -21.019 -19.115 1.00 93.12 537 LEU A O 1
ATOM 4338 N N . LEU A 1 538 ? 5.125 -19.911 -17.545 1.00 92.94 538 LEU A N 1
ATOM 4339 C CA . LEU A 1 538 ? 5.688 -18.588 -17.832 1.00 92.94 538 LEU A CA 1
ATOM 4340 C C . LEU A 1 538 ? 7.202 -18.524 -17.603 1.00 92.94 538 LEU A C 1
ATOM 4342 O O . LEU A 1 538 ? 7.912 -17.928 -18.408 1.00 92.94 538 LEU A O 1
ATOM 4346 N N . LEU A 1 539 ? 7.701 -19.194 -16.560 1.00 90.31 539 LEU A N 1
ATOM 4347 C CA . LEU A 1 539 ? 9.140 -19.352 -16.297 1.00 90.31 539 LEU A CA 1
ATOM 4348 C C . LEU A 1 539 ? 9.855 -20.279 -17.298 1.00 90.31 539 LEU A C 1
ATOM 4350 O O . LEU A 1 539 ? 11.083 -20.359 -17.296 1.00 90.31 539 LEU A O 1
ATOM 4354 N N . SER A 1 540 ? 9.094 -21.016 -18.110 1.00 93.31 540 SER A N 1
ATOM 4355 C CA . SER A 1 540 ? 9.609 -21.946 -19.121 1.00 93.31 540 SER A CA 1
ATOM 4356 C C . SER A 1 540 ? 9.609 -21.353 -20.535 1.00 93.31 540 SER A C 1
ATOM 4358 O O . SER A 1 540 ? 10.133 -21.973 -21.458 1.00 93.31 540 SER A O 1
ATOM 4360 N N . VAL A 1 541 ? 9.019 -20.168 -20.722 1.00 94.56 541 VAL A N 1
ATOM 4361 C CA . VAL A 1 541 ? 8.962 -19.475 -22.016 1.00 94.56 541 VAL A CA 1
ATOM 4362 C C . VAL A 1 541 ? 10.316 -18.844 -22.322 1.00 94.56 541 VAL A C 1
ATOM 4364 O O . VAL A 1 541 ? 10.898 -18.172 -21.477 1.00 94.56 541 VAL A O 1
ATOM 4367 N N . LYS A 1 542 ? 10.798 -18.999 -23.559 1.00 94.56 542 LYS A N 1
ATOM 4368 C CA . LYS A 1 542 ? 12.011 -18.318 -24.031 1.00 94.56 542 LYS A CA 1
ATOM 4369 C C . LYS A 1 542 ? 11.646 -16.914 -24.508 1.00 94.56 542 LYS A C 1
ATOM 4371 O O . LYS A 1 542 ? 11.341 -16.700 -25.679 1.00 94.56 542 LYS A O 1
ATOM 4376 N N . TRP A 1 543 ? 11.689 -15.941 -23.599 1.00 95.19 543 TRP A N 1
ATOM 4377 C CA . TRP A 1 543 ? 11.324 -14.542 -23.878 1.00 95.19 543 TRP A CA 1
ATOM 4378 C C . TRP A 1 543 ? 12.246 -13.835 -24.883 1.00 95.19 543 TRP A C 1
ATOM 4380 O O . TRP A 1 543 ? 11.898 -12.773 -25.391 1.00 95.19 543 TRP A O 1
ATOM 4390 N N . SER A 1 544 ? 13.397 -14.431 -25.203 1.00 94.56 544 SER A N 1
ATOM 4391 C CA . SER A 1 544 ? 14.309 -14.023 -26.279 1.00 94.56 544 SER A CA 1
ATOM 4392 C C . SER A 1 544 ? 13.908 -14.549 -27.665 1.00 94.56 544 SER A C 1
ATOM 4394 O O . SER A 1 544 ? 14.720 -14.516 -28.588 1.00 94.56 544 SER A O 1
ATOM 4396 N N . LYS A 1 545 ? 12.680 -15.063 -27.825 1.00 95.12 545 LYS A N 1
ATOM 4397 C CA . LYS A 1 545 ? 12.115 -15.505 -29.105 1.00 95.12 545 LYS A CA 1
ATOM 4398 C C . LYS A 1 545 ? 10.692 -14.998 -29.273 1.00 95.12 545 LYS A C 1
ATOM 4400 O O . LYS A 1 545 ? 9.783 -15.397 -28.545 1.00 95.12 545 LYS A O 1
ATOM 4405 N N . HIS A 1 546 ? 10.463 -14.165 -30.281 1.00 94.50 546 HIS A N 1
ATOM 4406 C CA . HIS A 1 546 ? 9.131 -13.593 -30.505 1.00 94.50 546 HIS A CA 1
ATOM 4407 C C . HIS A 1 546 ? 8.061 -14.604 -30.927 1.00 94.50 546 HIS A C 1
ATOM 4409 O O . HIS A 1 546 ? 6.878 -14.386 -30.673 1.00 94.50 546 HIS A O 1
ATOM 4415 N N . GLU A 1 547 ? 8.463 -15.728 -31.513 1.00 94.38 547 GLU A N 1
ATOM 4416 C CA . GLU A 1 547 ? 7.556 -16.818 -31.878 1.00 94.38 547 GLU A CA 1
ATOM 4417 C C . GLU A 1 547 ? 6.964 -17.514 -30.647 1.00 94.38 547 GLU A C 1
ATOM 4419 O O . GLU A 1 547 ? 5.760 -17.774 -30.606 1.00 94.38 547 GLU A O 1
ATOM 4424 N N . ASP A 1 548 ? 7.789 -17.754 -29.622 1.00 94.88 548 ASP A N 1
ATOM 4425 C CA . ASP A 1 548 ? 7.344 -18.350 -28.361 1.00 94.88 548 ASP A CA 1
ATOM 4426 C C . ASP A 1 548 ? 6.445 -17.368 -27.592 1.00 94.88 548 ASP A C 1
ATOM 4428 O O . ASP A 1 548 ? 5.389 -17.752 -27.082 1.00 94.88 548 ASP A O 1
ATOM 4432 N N . MET A 1 549 ? 6.795 -16.075 -27.596 1.00 94.50 549 MET A N 1
ATOM 4433 C CA . MET A 1 549 ? 5.956 -15.016 -27.020 1.00 94.50 549 MET A CA 1
ATOM 4434 C C . MET A 1 549 ? 4.568 -14.954 -27.667 1.00 94.50 549 MET A C 1
ATOM 4436 O O . MET A 1 549 ? 3.564 -14.900 -26.955 1.00 94.50 549 MET A O 1
ATOM 4440 N N . ALA A 1 550 ? 4.494 -14.997 -29.002 1.00 95.31 550 ALA A N 1
ATOM 4441 C CA . ALA A 1 550 ? 3.224 -14.944 -29.723 1.00 95.31 550 ALA A CA 1
ATOM 4442 C C . ALA A 1 550 ? 2.328 -16.148 -29.394 1.00 95.31 550 ALA A C 1
ATOM 4444 O O . ALA A 1 550 ? 1.137 -15.981 -29.120 1.00 95.31 550 ALA A O 1
ATOM 4445 N N . GLN A 1 551 ? 2.901 -17.356 -29.345 1.00 95.44 551 GLN A N 1
ATOM 4446 C CA . GLN A 1 551 ? 2.173 -18.566 -28.951 1.00 95.44 551 GLN A CA 1
ATOM 4447 C C . GLN A 1 551 ? 1.662 -18.497 -27.510 1.00 95.44 551 GLN A C 1
ATOM 4449 O O . GLN A 1 551 ? 0.514 -18.863 -27.258 1.00 95.44 551 GLN A O 1
ATOM 4454 N N . LEU A 1 552 ? 2.480 -18.015 -26.567 1.00 95.44 552 LEU A N 1
ATOM 4455 C CA . LEU A 1 552 ? 2.063 -17.830 -25.175 1.00 95.44 552 LEU A CA 1
ATOM 4456 C C . LEU A 1 552 ? 0.901 -16.835 -25.075 1.00 95.44 552 LEU A C 1
ATOM 4458 O O . LEU A 1 552 ? -0.095 -17.114 -24.413 1.00 95.44 552 LEU A O 1
ATOM 4462 N N . GLN A 1 553 ? 1.018 -15.680 -25.729 1.00 94.12 553 GLN A N 1
ATOM 4463 C CA . GLN A 1 553 ? 0.011 -14.619 -25.669 1.00 94.12 553 GLN A CA 1
ATOM 4464 C C . GLN A 1 553 ? -1.324 -15.058 -26.287 1.00 94.12 553 GLN A C 1
ATOM 4466 O O . GLN A 1 553 ? -2.381 -14.731 -25.745 1.00 94.12 553 GLN A O 1
ATOM 4471 N N . ALA A 1 554 ? -1.290 -15.865 -27.353 1.00 94.19 554 ALA A N 1
ATOM 4472 C CA . ALA A 1 554 ? -2.478 -16.524 -27.895 1.00 94.19 554 ALA A CA 1
ATOM 4473 C C . ALA A 1 554 ? -3.049 -17.577 -26.926 1.00 94.19 554 ALA A C 1
ATOM 4475 O O . ALA A 1 554 ? -4.258 -17.620 -26.697 1.00 94.19 554 ALA A O 1
ATOM 4476 N N . LEU A 1 555 ? -2.189 -18.395 -26.307 1.00 94.56 555 LEU A N 1
ATOM 4477 C CA . LEU A 1 555 ? -2.591 -19.419 -25.338 1.00 94.56 555 LEU A CA 1
ATOM 4478 C C . LEU A 1 555 ? -3.255 -18.816 -24.088 1.00 94.56 555 LEU A C 1
ATOM 4480 O O . LEU A 1 555 ? -4.212 -19.396 -23.578 1.00 94.56 555 LEU A O 1
ATOM 4484 N N . LEU A 1 556 ? -2.801 -17.644 -23.632 1.00 95.44 556 LEU A N 1
ATOM 4485 C CA . LEU A 1 556 ? -3.385 -16.912 -22.502 1.00 95.44 556 LEU A CA 1
ATOM 4486 C C . LEU A 1 556 ? -4.849 -16.509 -22.736 1.00 95.44 556 LEU A C 1
ATOM 4488 O O . LEU A 1 556 ? -5.619 -16.492 -21.780 1.00 95.44 556 LEU A O 1
ATOM 4492 N N . GLN A 1 557 ? -5.265 -16.243 -23.981 1.00 93.81 557 GLN A N 1
ATOM 4493 C CA . GLN A 1 557 ? -6.658 -15.865 -24.289 1.00 93.81 557 GLN A CA 1
ATOM 4494 C C . GLN A 1 557 ? -7.661 -16.985 -24.019 1.00 93.81 557 GLN A C 1
ATOM 4496 O O . GLN A 1 557 ? -8.838 -16.732 -23.778 1.00 93.81 557 GLN A O 1
ATOM 4501 N N . ILE A 1 558 ? -7.186 -18.226 -24.073 1.00 93.44 558 ILE A N 1
ATOM 4502 C CA . ILE A 1 558 ? -7.982 -19.430 -23.840 1.00 93.44 558 ILE A CA 1
ATOM 4503 C C . ILE A 1 558 ? -7.564 -20.143 -22.550 1.00 93.44 558 ILE A C 1
ATOM 4505 O O . ILE A 1 558 ? -7.962 -21.286 -22.322 1.00 93.44 558 ILE A O 1
ATOM 4509 N N . TRP A 1 559 ? -6.741 -19.502 -21.714 1.00 9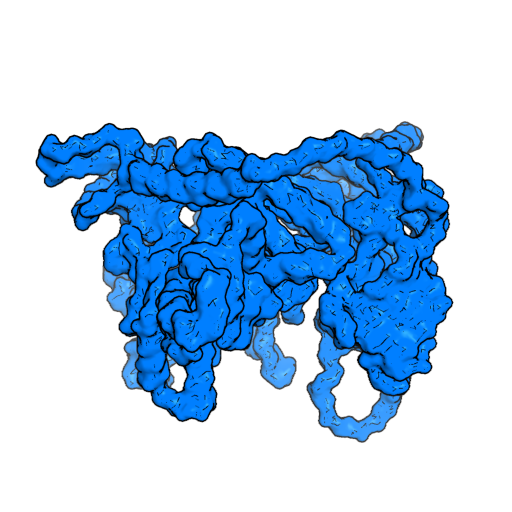6.19 559 TRP A N 1
ATOM 4510 C CA . TRP A 1 559 ? -6.348 -20.064 -20.429 1.00 96.19 559 TRP A CA 1
ATOM 4511 C C . TRP A 1 559 ? -7.514 -19.953 -19.434 1.00 96.19 559 TRP A C 1
ATOM 4513 O O . TRP A 1 559 ? -8.101 -18.875 -19.305 1.00 96.19 559 TRP A O 1
ATOM 4523 N N . PRO A 1 560 ? -7.873 -21.030 -18.711 1.00 95.50 560 PRO A N 1
ATOM 4524 C CA . PRO A 1 560 ? -8.913 -20.966 -17.690 1.00 95.50 560 PRO A CA 1
ATOM 4525 C C . PRO A 1 560 ? -8.581 -19.924 -16.617 1.00 95.50 560 PRO A C 1
ATOM 4527 O O . PRO A 1 560 ? -7.443 -19.867 -16.150 1.00 95.50 560 PRO A O 1
ATOM 4530 N N . LYS A 1 561 ? -9.566 -19.124 -16.186 1.00 94.19 561 LYS A N 1
ATOM 4531 C CA . LYS A 1 561 ? -9.375 -18.182 -15.073 1.00 94.19 561 LYS A CA 1
ATOM 4532 C C . LYS A 1 561 ? -8.808 -18.905 -13.847 1.00 94.19 561 LYS A C 1
ATOM 4534 O O . LYS A 1 561 ? -9.288 -19.975 -13.470 1.00 94.19 561 LYS A O 1
ATOM 4539 N N . LEU A 1 562 ? -7.802 -18.300 -13.222 1.00 89.88 562 LEU A N 1
ATOM 4540 C CA . LEU A 1 562 ? -7.241 -18.790 -11.967 1.00 89.88 562 LEU A CA 1
ATOM 4541 C C . LEU A 1 562 ? -8.061 -18.290 -10.781 1.00 89.88 562 LEU A C 1
ATOM 4543 O O . LEU A 1 562 ? -8.775 -17.291 -10.882 1.00 89.88 562 LEU A O 1
ATOM 4547 N N . SER A 1 563 ? -7.906 -18.949 -9.629 1.00 86.56 563 SER A N 1
ATOM 4548 C CA . SER A 1 563 ? -8.396 -18.372 -8.380 1.00 86.56 563 SER A CA 1
ATOM 4549 C C . SER A 1 563 ? -7.691 -17.027 -8.124 1.00 86.56 563 SER A C 1
ATOM 4551 O O . SER A 1 563 ? -6.502 -16.897 -8.445 1.00 86.56 563 SER A O 1
ATOM 4553 N N . PRO A 1 564 ? -8.362 -16.025 -7.522 1.00 85.06 564 PRO A N 1
ATOM 4554 C CA . PRO A 1 564 ? -7.727 -14.740 -7.238 1.00 85.06 564 PRO A CA 1
ATOM 4555 C C . PRO A 1 564 ? -6.438 -14.880 -6.411 1.00 85.06 564 PRO A C 1
ATOM 4557 O O . PRO A 1 564 ? -5.458 -14.187 -6.673 1.00 85.06 564 PRO A O 1
ATOM 4560 N N . ARG A 1 565 ? -6.404 -15.832 -5.465 1.00 79.62 565 ARG A N 1
ATOM 4561 C CA . ARG A 1 565 ? -5.233 -16.124 -4.619 1.00 79.62 565 ARG A CA 1
ATOM 4562 C C . ARG A 1 565 ? -4.044 -16.666 -5.419 1.00 79.62 565 ARG A C 1
ATOM 4564 O O . ARG A 1 565 ? -2.908 -16.301 -5.125 1.00 79.62 565 ARG A O 1
ATOM 4571 N N . ASP A 1 566 ? -4.286 -17.508 -6.425 1.00 79.50 566 ASP A N 1
ATOM 4572 C CA . ASP A 1 566 ? -3.221 -18.030 -7.294 1.00 79.50 566 ASP A CA 1
ATOM 4573 C C . ASP A 1 566 ? -2.719 -16.959 -8.273 1.00 79.50 566 ASP A C 1
ATOM 4575 O O . ASP A 1 566 ? -1.518 -16.861 -8.526 1.00 79.50 566 ASP A O 1
ATOM 4579 N N . ALA A 1 567 ? -3.620 -16.110 -8.776 1.00 85.44 567 ALA A N 1
ATOM 4580 C CA . ALA A 1 567 ? -3.290 -15.035 -9.710 1.00 85.44 567 ALA A CA 1
ATOM 4581 C C . ALA A 1 567 ? -2.388 -13.942 -9.108 1.00 85.44 567 ALA A C 1
ATOM 4583 O O . ALA A 1 567 ? -1.670 -13.282 -9.857 1.00 85.44 567 ALA A O 1
ATOM 4584 N N . LEU A 1 568 ? -2.371 -13.766 -7.779 1.00 80.38 568 LEU A N 1
ATOM 4585 C CA . LEU A 1 568 ? -1.487 -12.804 -7.098 1.00 80.38 568 LEU A CA 1
ATOM 4586 C C . LEU A 1 568 ? -0.002 -13.023 -7.421 1.00 80.38 568 LEU A C 1
ATOM 4588 O O . LEU A 1 568 ? 0.751 -12.057 -7.504 1.00 80.38 568 LEU A O 1
ATOM 4592 N N . GLU A 1 569 ? 0.418 -14.273 -7.639 1.00 79.44 569 GLU A N 1
ATOM 4593 C CA . GLU A 1 569 ? 1.799 -14.600 -8.017 1.00 79.44 569 GLU A CA 1
ATOM 4594 C C . GLU A 1 569 ? 2.208 -13.948 -9.340 1.00 79.44 569 GLU A C 1
ATOM 4596 O O . GLU A 1 569 ? 3.339 -13.497 -9.479 1.00 79.44 569 GLU A O 1
ATOM 4601 N N . LEU A 1 570 ? 1.279 -13.841 -10.289 1.00 84.12 570 LEU A N 1
ATOM 4602 C CA . LEU A 1 570 ? 1.525 -13.298 -11.627 1.00 84.12 570 LEU A CA 1
ATOM 4603 C C . LEU A 1 570 ? 1.739 -11.774 -11.635 1.00 84.12 570 LEU A C 1
ATOM 4605 O O . LEU A 1 570 ? 2.032 -11.201 -12.681 1.00 84.12 570 LEU A O 1
ATOM 4609 N N . LEU A 1 571 ? 1.591 -11.109 -10.485 1.00 83.81 571 LEU A N 1
ATOM 4610 C CA . LEU A 1 571 ? 1.919 -9.692 -10.302 1.00 83.81 571 LEU A CA 1
ATOM 4611 C C . LEU A 1 571 ? 3.325 -9.472 -9.731 1.00 83.81 571 LEU A C 1
ATOM 4613 O O . LEU A 1 571 ? 3.764 -8.325 -9.595 1.00 83.81 571 LEU A O 1
ATOM 4617 N N . ASP A 1 572 ? 4.048 -10.546 -9.418 1.00 78.38 572 ASP A N 1
ATOM 4618 C CA . ASP A 1 572 ? 5.432 -10.484 -8.964 1.00 78.38 572 ASP A CA 1
ATOM 4619 C C . ASP A 1 572 ? 6.384 -9.993 -10.073 1.00 78.38 572 ASP A C 1
ATOM 4621 O O . ASP A 1 572 ? 6.078 -10.033 -11.270 1.00 78.38 572 ASP A O 1
ATOM 4625 N N . PHE A 1 573 ? 7.566 -9.514 -9.687 1.00 78.25 573 PHE A N 1
ATOM 4626 C CA . PHE A 1 573 ? 8.563 -8.956 -10.608 1.00 78.25 573 PHE A CA 1
ATOM 4627 C C . PHE A 1 573 ? 9.062 -9.964 -11.659 1.00 78.25 573 PHE A C 1
ATOM 4629 O O . PHE A 1 573 ? 9.576 -9.547 -12.698 1.00 78.25 573 PHE A O 1
ATOM 4636 N N . ASN A 1 574 ? 8.916 -11.270 -11.404 1.00 82.31 574 ASN A N 1
ATOM 4637 C CA . ASN A 1 574 ? 9.255 -12.337 -12.348 1.00 82.31 574 ASN A CA 1
ATOM 4638 C C . ASN A 1 574 ? 8.339 -12.362 -13.583 1.00 82.31 574 ASN A C 1
ATOM 4640 O O . ASN A 1 574 ? 8.729 -12.900 -14.614 1.00 82.31 574 ASN A O 1
ATOM 4644 N N . TYR A 1 575 ? 7.157 -11.744 -13.506 1.00 88.25 575 TYR A N 1
ATOM 4645 C CA . TYR A 1 575 ? 6.146 -11.752 -14.563 1.00 88.25 575 TYR A CA 1
ATOM 4646 C C . TYR A 1 575 ? 5.858 -10.315 -15.030 1.00 88.25 575 TYR A C 1
ATOM 4648 O O . TYR A 1 575 ? 4.839 -9.722 -14.672 1.00 88.25 575 TYR A O 1
ATOM 4656 N N . PRO A 1 576 ? 6.774 -9.669 -15.773 1.00 91.06 576 PRO A N 1
ATOM 4657 C CA . PRO A 1 576 ? 6.597 -8.278 -16.183 1.00 91.06 576 PRO A CA 1
ATOM 4658 C C . PRO A 1 576 ? 5.677 -8.122 -17.404 1.00 91.06 576 PRO A C 1
ATOM 4660 O O . PRO A 1 576 ? 5.263 -7.000 -17.673 1.00 91.06 576 PRO A O 1
ATOM 4663 N N . ASP A 1 577 ? 5.393 -9.192 -18.161 1.00 95.56 577 ASP A N 1
ATOM 4664 C CA . ASP A 1 577 ? 4.606 -9.129 -19.399 1.00 95.56 577 ASP A CA 1
ATOM 4665 C C . ASP A 1 577 ? 3.207 -8.528 -19.182 1.00 95.56 577 ASP A C 1
ATOM 4667 O O . ASP A 1 577 ? 2.504 -8.837 -18.218 1.00 95.56 577 ASP A O 1
ATOM 4671 N N . GLN A 1 578 ? 2.802 -7.667 -20.118 1.00 94.00 578 GLN A N 1
ATOM 4672 C CA . GLN A 1 578 ? 1.558 -6.910 -20.020 1.00 94.00 578 GLN A CA 1
ATOM 4673 C C . GLN A 1 578 ? 0.325 -7.813 -19.997 1.00 94.00 578 GLN A C 1
ATOM 4675 O O . GLN A 1 578 ? -0.567 -7.599 -19.180 1.00 94.00 578 GLN A O 1
ATOM 4680 N N . TYR A 1 579 ? 0.267 -8.813 -20.877 1.00 95.44 579 TYR A N 1
ATOM 4681 C CA . TYR A 1 579 ? -0.910 -9.666 -21.021 1.00 95.44 579 TYR A CA 1
ATOM 4682 C C . TYR A 1 579 ? -1.016 -10.657 -19.865 1.00 95.44 579 TYR A C 1
ATOM 4684 O O . TYR A 1 579 ? -2.120 -10.962 -19.416 1.00 95.44 579 TYR A O 1
ATOM 4692 N N . VAL A 1 580 ? 0.122 -11.101 -19.324 1.00 96.00 580 VAL A N 1
ATOM 4693 C CA . VAL A 1 580 ? 0.164 -11.879 -18.078 1.00 96.00 580 VAL A CA 1
ATOM 4694 C C . VAL A 1 580 ? -0.418 -11.074 -16.915 1.00 96.00 580 VAL A C 1
ATOM 4696 O O . VAL A 1 580 ? -1.286 -11.571 -16.195 1.00 96.00 580 VAL A O 1
ATOM 4699 N N . ARG A 1 581 ? 0.005 -9.815 -16.748 1.00 95.00 581 ARG A N 1
ATOM 4700 C CA . ARG A 1 581 ? -0.505 -8.936 -15.682 1.00 95.00 581 ARG A CA 1
ATOM 4701 C C . ARG A 1 581 ? -1.971 -8.560 -15.882 1.00 95.00 581 ARG A C 1
ATOM 4703 O O . ARG A 1 581 ? -2.726 -8.524 -14.913 1.00 95.00 581 ARG A O 1
ATOM 4710 N N . GLU A 1 582 ? -2.406 -8.332 -17.118 1.00 96.56 582 GLU A N 1
ATOM 4711 C CA . GLU A 1 582 ? -3.820 -8.114 -17.454 1.00 96.56 582 GLU A CA 1
ATOM 4712 C C . GLU A 1 582 ? -4.677 -9.344 -17.123 1.00 96.56 582 GLU A C 1
ATOM 4714 O O . GLU A 1 582 ? -5.725 -9.206 -16.489 1.00 96.56 582 GLU A O 1
ATOM 4719 N N . PHE A 1 583 ? -4.214 -10.549 -17.469 1.00 97.25 583 PHE A N 1
ATOM 4720 C CA . PHE A 1 583 ? -4.868 -11.803 -17.089 1.00 97.25 583 PHE A CA 1
ATOM 4721 C C . PHE A 1 583 ? -4.962 -11.952 -15.563 1.00 97.25 583 PHE A C 1
ATOM 4723 O O . PHE A 1 583 ? -6.029 -12.283 -15.038 1.00 97.25 583 PHE A O 1
ATOM 4730 N N . ALA A 1 584 ? -3.881 -11.645 -14.841 1.00 92.62 584 ALA A N 1
ATOM 4731 C CA . ALA A 1 584 ? -3.855 -11.680 -13.382 1.00 92.62 584 ALA A CA 1
ATOM 4732 C C . ALA A 1 584 ? -4.903 -10.735 -12.777 1.00 92.62 584 ALA A C 1
ATOM 4734 O O . ALA A 1 584 ? -5.730 -11.157 -11.970 1.00 92.62 584 ALA A O 1
ATOM 4735 N N . VAL A 1 585 ? -4.937 -9.476 -13.227 1.00 96.81 585 VAL A N 1
ATOM 4736 C CA . VAL A 1 585 ? -5.925 -8.480 -12.782 1.00 96.81 585 VAL A CA 1
ATOM 4737 C C . VAL A 1 585 ? -7.354 -8.913 -13.117 1.00 96.81 585 VAL A C 1
ATOM 4739 O O . VAL A 1 585 ? -8.250 -8.734 -12.295 1.00 96.81 585 VAL A O 1
ATOM 4742 N N . ASN A 1 586 ? -7.583 -9.534 -14.276 1.00 96.88 586 ASN A N 1
ATOM 4743 C CA . ASN A 1 586 ? -8.897 -10.069 -14.641 1.00 96.88 586 ASN A CA 1
ATOM 4744 C C . ASN A 1 586 ? -9.364 -11.200 -13.714 1.00 96.88 586 ASN A C 1
ATOM 4746 O O . ASN A 1 586 ? -10.567 -11.324 -13.491 1.00 96.88 586 ASN A O 1
ATOM 4750 N N . CYS A 1 587 ? -8.446 -11.988 -13.147 1.00 94.44 587 CYS A N 1
ATOM 4751 C CA . CYS A 1 587 ? -8.770 -12.961 -12.100 1.00 94.44 587 CYS A CA 1
ATOM 4752 C C . CYS A 1 587 ? -9.063 -12.262 -10.759 1.00 94.44 587 CYS A C 1
ATOM 4754 O O . CYS A 1 587 ? -10.009 -12.624 -10.066 1.00 94.44 587 CYS A O 1
ATOM 4756 N N . LEU A 1 588 ? -8.311 -11.210 -10.406 1.00 91.31 588 LEU A N 1
ATOM 4757 C CA . LEU A 1 588 ? -8.533 -10.435 -9.173 1.00 91.31 588 LEU A CA 1
ATOM 4758 C C . LEU A 1 588 ? -9.874 -9.688 -9.140 1.00 91.31 588 LEU A C 1
ATOM 4760 O O . LEU A 1 588 ? -10.353 -9.343 -8.061 1.00 91.31 588 LEU A O 1
ATOM 4764 N N . ARG A 1 589 ? -10.507 -9.445 -10.293 1.00 95.38 589 ARG A N 1
ATOM 4765 C CA . ARG A 1 589 ? -11.858 -8.859 -10.358 1.00 95.38 589 ARG A CA 1
ATOM 4766 C C . ARG A 1 589 ? -12.918 -9.714 -9.665 1.00 95.38 589 ARG A C 1
ATOM 4768 O O . ARG A 1 589 ? -13.889 -9.147 -9.177 1.00 95.38 589 ARG A O 1
ATOM 4775 N N . ASP A 1 590 ? -12.698 -11.023 -9.555 1.00 92.69 590 ASP A N 1
ATOM 4776 C CA . ASP A 1 590 ? -13.620 -11.949 -8.889 1.00 92.69 590 ASP A CA 1
ATOM 4777 C C . ASP A 1 590 ? -13.443 -11.945 -7.345 1.00 92.69 590 ASP A C 1
ATOM 4779 O O . ASP A 1 590 ? -14.214 -12.575 -6.625 1.00 92.69 590 ASP A O 1
ATOM 4783 N N . MET A 1 591 ? -12.444 -11.222 -6.816 1.00 89.25 591 MET A N 1
ATOM 4784 C CA . MET A 1 591 ? -12.149 -11.102 -5.381 1.00 89.25 591 MET A CA 1
ATOM 4785 C C . MET A 1 591 ? -13.110 -10.137 -4.671 1.00 89.25 591 MET A C 1
ATOM 4787 O O . MET A 1 591 ? -13.281 -8.995 -5.113 1.00 89.25 591 MET A O 1
ATOM 4791 N N . SER A 1 592 ? -13.655 -10.539 -3.516 1.00 89.69 592 SER A N 1
ATOM 4792 C CA . SER A 1 592 ? -14.505 -9.675 -2.679 1.00 89.69 592 SER A CA 1
ATOM 4793 C C . SER A 1 592 ? -13.732 -8.487 -2.091 1.00 89.69 592 SER A C 1
ATOM 4795 O O . SER A 1 592 ? -12.502 -8.487 -2.052 1.00 89.69 592 SER A O 1
ATOM 4797 N N . ASP A 1 593 ? -14.432 -7.446 -1.634 1.00 90.12 593 ASP A N 1
ATOM 4798 C CA . ASP A 1 593 ? -13.784 -6.272 -1.029 1.00 90.12 593 ASP A CA 1
ATOM 4799 C C . ASP A 1 593 ? -12.998 -6.619 0.245 1.00 90.12 593 ASP A C 1
ATOM 4801 O O . ASP A 1 593 ? -11.913 -6.080 0.470 1.00 90.12 593 ASP A O 1
ATOM 4805 N N . ASP A 1 594 ? -13.496 -7.552 1.057 1.00 84.88 594 ASP A N 1
ATOM 4806 C CA . ASP A 1 594 ? -12.820 -7.976 2.285 1.00 84.88 594 ASP A CA 1
ATOM 4807 C C . ASP A 1 594 ? -11.610 -8.873 2.022 1.00 84.88 594 ASP A C 1
ATOM 4809 O O . ASP A 1 594 ? -10.617 -8.783 2.746 1.00 84.88 594 ASP A O 1
ATOM 4813 N N . GLU A 1 595 ? -11.651 -9.711 0.984 1.00 85.44 595 GLU A N 1
ATOM 4814 C CA . GLU A 1 595 ? -10.468 -10.452 0.543 1.00 85.44 595 GLU A CA 1
ATOM 4815 C C . GLU A 1 595 ? -9.437 -9.499 -0.083 1.00 85.44 595 GLU A C 1
ATOM 4817 O O . GLU A 1 595 ? -8.250 -9.582 0.229 1.00 85.44 595 GLU A O 1
ATOM 4822 N N . LEU A 1 596 ? -9.876 -8.502 -0.858 1.00 89.88 596 LEU A N 1
ATOM 4823 C CA . LEU A 1 596 ? -8.989 -7.488 -1.430 1.00 89.88 596 LEU A CA 1
ATOM 4824 C C . LEU A 1 596 ? -8.282 -6.664 -0.351 1.00 89.88 596 LEU A C 1
ATOM 4826 O O . LEU A 1 596 ? -7.074 -6.449 -0.440 1.00 89.88 596 LEU A O 1
ATOM 4830 N N . LEU A 1 597 ? -8.992 -6.243 0.699 1.00 88.88 597 LEU A N 1
ATOM 4831 C CA . LEU A 1 597 ? -8.395 -5.537 1.839 1.00 88.88 597 LEU A CA 1
ATOM 4832 C C . LEU A 1 597 ? -7.292 -6.353 2.529 1.00 88.88 597 LEU A C 1
ATOM 4834 O O . LEU A 1 597 ? -6.334 -5.771 3.037 1.00 88.88 597 LEU A O 1
ATOM 4838 N N . GLN A 1 598 ? -7.383 -7.687 2.514 1.00 82.94 598 GLN A N 1
ATOM 4839 C CA . GLN A 1 598 ? -6.343 -8.563 3.059 1.00 82.94 598 GLN A CA 1
ATOM 4840 C C . GLN A 1 598 ? -5.088 -8.645 2.197 1.00 82.94 598 GLN A C 1
ATOM 4842 O O . GLN A 1 598 ? -4.083 -9.130 2.706 1.00 82.94 598 GLN A O 1
ATOM 4847 N N . TYR A 1 599 ? -5.110 -8.179 0.947 1.00 83.62 599 TYR A N 1
ATOM 4848 C CA . TYR A 1 599 ? -3.955 -8.179 0.038 1.00 83.62 599 TYR A CA 1
ATOM 4849 C C . TYR A 1 599 ? -3.596 -6.776 -0.479 1.00 83.62 599 TYR A C 1
ATOM 4851 O O . TYR A 1 599 ? -2.637 -6.608 -1.234 1.00 83.62 599 TYR A O 1
ATOM 4859 N N . LEU A 1 600 ? -4.343 -5.747 -0.061 1.00 89.00 600 LEU A N 1
ATOM 4860 C CA . LEU A 1 600 ? -4.221 -4.385 -0.576 1.00 89.00 600 LEU A CA 1
ATOM 4861 C C . LEU A 1 600 ? -2.827 -3.798 -0.352 1.00 89.00 600 LEU A C 1
ATOM 4863 O O . LEU A 1 600 ? -2.286 -3.169 -1.260 1.00 89.00 600 LEU A O 1
ATOM 4867 N N . LEU A 1 601 ? -2.226 -4.040 0.821 1.00 83.69 601 LEU A N 1
ATOM 4868 C CA . LEU A 1 601 ? -0.865 -3.585 1.118 1.00 83.69 601 LEU A CA 1
ATOM 4869 C C . LEU A 1 601 ? 0.105 -4.045 0.028 1.00 83.69 601 LEU A C 1
ATOM 4871 O O . LEU A 1 601 ? 0.951 -3.277 -0.420 1.00 83.69 601 LEU A O 1
ATOM 4875 N N . GLN A 1 602 ? -0.038 -5.281 -0.427 1.00 81.50 602 GLN A N 1
ATOM 4876 C CA . GLN A 1 602 ? 0.888 -5.870 -1.370 1.00 81.50 602 GLN A CA 1
ATOM 4877 C C . GLN A 1 602 ? 0.579 -5.570 -2.819 1.00 81.50 602 GLN A C 1
ATOM 4879 O O . GLN A 1 602 ? 1.508 -5.373 -3.596 1.00 81.50 602 GLN A O 1
ATOM 4884 N N . LEU A 1 603 ? -0.698 -5.439 -3.163 1.00 87.00 603 LEU A N 1
ATOM 4885 C CA . LEU A 1 603 ? -1.090 -4.897 -4.458 1.00 87.00 603 LEU A CA 1
ATOM 4886 C C . LEU A 1 603 ? -0.533 -3.478 -4.651 1.00 87.00 603 LEU A C 1
ATOM 4888 O O . LEU A 1 603 ? -0.089 -3.137 -5.743 1.00 87.00 603 LEU A O 1
ATOM 4892 N N . VAL A 1 604 ? -0.456 -2.677 -3.582 1.00 87.56 604 VAL A N 1
ATOM 4893 C CA . VAL A 1 604 ? 0.242 -1.383 -3.614 1.00 87.56 604 VAL A CA 1
ATOM 4894 C C . VAL A 1 604 ? 1.753 -1.553 -3.812 1.00 87.56 604 VAL A C 1
ATOM 4896 O O . VAL A 1 604 ? 2.355 -0.792 -4.565 1.00 87.56 604 VAL A O 1
ATOM 4899 N N . GLN A 1 605 ? 2.386 -2.556 -3.193 1.00 82.38 605 GLN A N 1
ATOM 4900 C CA . GLN A 1 605 ? 3.826 -2.790 -3.373 1.00 82.38 605 GLN A CA 1
ATOM 4901 C C . GLN A 1 605 ? 4.192 -3.242 -4.790 1.00 82.38 605 GLN A C 1
ATOM 4903 O O . GLN A 1 605 ? 5.220 -2.810 -5.311 1.00 82.38 605 GLN A O 1
ATOM 4908 N N . VAL A 1 606 ? 3.378 -4.080 -5.433 1.00 85.12 606 VAL A N 1
ATOM 4909 C CA . VAL A 1 606 ? 3.686 -4.586 -6.784 1.00 85.12 606 VAL A CA 1
ATOM 4910 C C . VAL A 1 606 ? 3.490 -3.534 -7.880 1.00 85.12 606 VAL A C 1
ATOM 4912 O O . VAL A 1 606 ? 4.058 -3.694 -8.958 1.00 85.12 606 VAL A O 1
ATOM 4915 N N . LEU A 1 607 ? 2.809 -2.409 -7.603 1.00 86.56 607 LEU A N 1
ATOM 4916 C CA . LEU A 1 607 ? 2.804 -1.237 -8.497 1.00 86.56 607 LEU A CA 1
ATOM 4917 C C . LEU A 1 607 ? 4.221 -0.732 -8.796 1.00 86.56 607 LEU A C 1
ATOM 4919 O O . LEU A 1 607 ? 4.464 -0.180 -9.861 1.00 86.56 607 LEU A O 1
ATOM 4923 N N . ARG A 1 608 ? 5.180 -0.963 -7.891 1.00 85.19 608 ARG A N 1
ATOM 4924 C CA . ARG A 1 608 ? 6.592 -0.597 -8.087 1.00 85.19 608 ARG A CA 1
ATOM 4925 C C . ARG A 1 608 ? 7.266 -1.361 -9.228 1.00 85.19 608 ARG A C 1
ATOM 4927 O O . ARG A 1 608 ? 8.322 -0.940 -9.696 1.00 85.19 608 ARG A O 1
ATOM 4934 N N . TYR A 1 609 ? 6.697 -2.498 -9.622 1.00 84.19 609 TYR A N 1
ATOM 4935 C CA . TYR A 1 609 ? 7.196 -3.333 -10.711 1.00 84.19 609 TYR A CA 1
ATOM 4936 C C . TYR A 1 609 ? 6.524 -3.022 -12.047 1.00 84.19 609 TYR A C 1
ATOM 4938 O O . TYR A 1 609 ? 6.985 -3.514 -13.078 1.00 84.19 609 TYR A O 1
ATOM 4946 N N . GLU A 1 610 ? 5.473 -2.200 -12.040 1.00 88.88 610 GLU A N 1
ATOM 4947 C CA . GLU A 1 610 ? 4.788 -1.774 -13.253 1.00 88.88 610 GLU A CA 1
ATOM 4948 C C . GLU A 1 610 ? 5.703 -0.848 -14.071 1.00 88.88 610 GLU A C 1
ATOM 4950 O O . GLU A 1 610 ? 6.190 0.160 -13.550 1.00 88.88 610 GLU A O 1
ATOM 4955 N N . PRO A 1 611 ? 5.971 -1.166 -15.351 1.00 90.00 611 PRO A N 1
ATOM 4956 C CA . PRO A 1 611 ? 6.850 -0.347 -16.183 1.00 90.00 611 PRO A CA 1
ATOM 4957 C C . PRO A 1 611 ? 6.291 1.040 -16.515 1.00 90.00 611 PRO A C 1
ATOM 4959 O O . PRO A 1 611 ? 7.070 1.946 -16.803 1.00 90.00 611 PRO A O 1
ATOM 4962 N N . TYR A 1 612 ? 4.964 1.179 -16.507 1.00 94.38 612 TYR A N 1
ATOM 4963 C CA . TYR A 1 612 ? 4.231 2.365 -16.947 1.00 94.38 612 TYR A CA 1
ATOM 4964 C C . TYR A 1 612 ? 3.159 2.736 -15.922 1.00 94.38 612 TYR A C 1
ATOM 4966 O O . TYR A 1 612 ? 2.614 1.868 -15.236 1.00 94.38 612 TYR A O 1
ATOM 4974 N N . TYR A 1 613 ? 2.814 4.020 -15.839 1.00 94.75 613 TYR A N 1
ATOM 4975 C CA . TYR A 1 613 ? 1.830 4.517 -14.874 1.00 94.75 613 TYR A CA 1
ATOM 4976 C C . TYR A 1 613 ? 0.420 3.985 -15.173 1.00 94.75 613 TYR A C 1
ATOM 4978 O O . TYR A 1 613 ? -0.310 3.577 -14.262 1.00 94.75 613 TYR A O 1
ATOM 4986 N N . ASP A 1 614 ? 0.042 3.964 -16.457 1.00 95.19 614 ASP A N 1
ATOM 4987 C CA . ASP A 1 614 ? -1.263 3.492 -16.928 1.00 95.19 614 ASP A CA 1
ATOM 4988 C C . ASP A 1 614 ? -1.277 1.975 -17.183 1.00 95.19 614 ASP A C 1
ATOM 4990 O O . ASP A 1 614 ? -1.220 1.519 -18.325 1.00 95.19 614 ASP A O 1
ATOM 4994 N N . CYS A 1 615 ? -1.396 1.191 -16.116 1.00 94.69 615 CYS A N 1
ATOM 4995 C CA . CYS A 1 615 ? -1.457 -0.270 -16.171 1.00 94.69 615 CYS A CA 1
ATOM 4996 C C . CYS A 1 615 ? -2.801 -0.827 -15.666 1.00 94.69 615 CYS A C 1
ATOM 4998 O O . CYS A 1 615 ? -3.601 -0.127 -15.032 1.00 94.69 615 CYS A O 1
ATOM 5000 N N . ALA A 1 616 ? -3.057 -2.112 -15.939 1.00 96.38 616 ALA A N 1
ATOM 5001 C CA . ALA A 1 616 ? -4.280 -2.798 -15.518 1.00 96.38 616 ALA A CA 1
ATOM 5002 C C . ALA A 1 616 ? -4.479 -2.755 -13.995 1.00 96.38 616 ALA A C 1
ATOM 5004 O O . ALA A 1 616 ? -5.594 -2.520 -13.527 1.00 96.38 616 ALA A O 1
ATOM 5005 N N . LEU A 1 617 ? -3.392 -2.907 -13.232 1.00 95.56 617 LEU A N 1
ATOM 5006 C CA . LEU A 1 617 ? -3.432 -2.897 -11.775 1.00 95.56 617 LEU A CA 1
ATOM 5007 C C . LEU A 1 617 ? -3.779 -1.512 -11.208 1.00 95.56 617 LEU A C 1
ATOM 5009 O O . LEU A 1 617 ? -4.669 -1.422 -10.365 1.00 95.56 617 LEU A O 1
ATOM 5013 N N . SER A 1 618 ? -3.149 -0.432 -11.697 1.00 96.38 618 SER A N 1
ATOM 5014 C CA . SER A 1 618 ? -3.482 0.948 -11.294 1.00 96.38 618 SER A CA 1
ATOM 5015 C C . SER A 1 618 ? -4.970 1.242 -11.503 1.00 96.38 618 SER A C 1
ATOM 5017 O O . SER A 1 618 ? -5.630 1.779 -10.614 1.00 96.38 618 SER A O 1
ATOM 5019 N N . ARG A 1 619 ? -5.519 0.853 -12.665 1.00 96.19 619 ARG A N 1
ATOM 5020 C CA . ARG A 1 619 ? -6.944 1.040 -12.984 1.00 96.19 619 ARG A CA 1
ATOM 5021 C C . ARG A 1 619 ? -7.845 0.226 -12.063 1.00 96.19 619 ARG A C 1
ATOM 5023 O O . ARG A 1 619 ? -8.805 0.775 -11.538 1.00 96.19 619 ARG A O 1
ATOM 5030 N N . PHE A 1 620 ? -7.524 -1.049 -11.842 1.00 97.50 620 PHE A N 1
ATOM 5031 C CA . PHE A 1 620 ? -8.283 -1.926 -10.950 1.00 97.50 620 PHE A CA 1
ATOM 5032 C C . PHE A 1 620 ? -8.327 -1.391 -9.515 1.00 97.50 620 PHE A C 1
ATOM 5034 O O . PHE A 1 620 ? -9.402 -1.300 -8.927 1.00 97.50 620 PHE A O 1
ATOM 5041 N N . LEU A 1 621 ? -7.182 -0.981 -8.960 1.00 97.50 621 LEU A N 1
ATOM 5042 C CA . LEU A 1 621 ? -7.122 -0.437 -7.603 1.00 97.50 621 LEU A CA 1
ATOM 5043 C C . LEU A 1 621 ? -7.924 0.861 -7.474 1.00 97.50 621 LEU A C 1
ATOM 5045 O O . LEU A 1 621 ? -8.652 1.020 -6.496 1.00 97.50 621 LEU A O 1
ATOM 5049 N N . LEU A 1 622 ? -7.843 1.757 -8.464 1.00 96.56 622 LEU A N 1
ATOM 5050 C CA . LEU A 1 622 ? -8.649 2.982 -8.501 1.00 96.56 622 LEU A CA 1
ATOM 5051 C C . LEU A 1 622 ? -10.148 2.683 -8.605 1.00 96.56 622 LEU A C 1
ATOM 5053 O O . LEU A 1 622 ? -10.932 3.249 -7.849 1.00 96.56 622 LEU A O 1
ATOM 5057 N N . GLU A 1 623 ? -10.547 1.769 -9.488 1.00 95.38 623 GLU A N 1
ATOM 5058 C CA . GLU A 1 623 ? -11.942 1.356 -9.684 1.00 95.38 623 GLU A CA 1
ATOM 5059 C C . GLU A 1 623 ? -12.555 0.793 -8.390 1.00 95.38 623 GLU A C 1
ATOM 5061 O O . GLU A 1 623 ? -13.661 1.181 -7.997 1.00 95.38 623 GLU A O 1
ATOM 5066 N N . ARG A 1 624 ? -11.813 -0.072 -7.685 1.00 95.31 624 ARG A N 1
ATOM 5067 C CA . ARG A 1 624 ? -12.225 -0.645 -6.393 1.00 95.31 624 ARG A CA 1
ATOM 5068 C C . ARG A 1 624 ? -12.256 0.407 -5.287 1.00 95.31 624 ARG A C 1
ATOM 5070 O O . ARG A 1 624 ? -13.240 0.490 -4.558 1.00 95.31 624 ARG A O 1
ATOM 5077 N N . ALA A 1 625 ? -11.239 1.263 -5.201 1.00 95.50 625 ALA A N 1
ATOM 5078 C CA . ALA A 1 625 ? -11.169 2.347 -4.220 1.00 95.50 625 ALA A CA 1
ATOM 5079 C C . ALA A 1 625 ? -12.280 3.393 -4.378 1.00 95.50 625 ALA A C 1
ATOM 5081 O O . ALA A 1 625 ? -12.776 3.913 -3.383 1.00 95.50 625 ALA A O 1
ATOM 5082 N N . GLN A 1 626 ? -12.681 3.696 -5.613 1.00 91.69 626 GLN A N 1
ATOM 5083 C CA . GLN A 1 626 ? -13.779 4.623 -5.903 1.00 91.69 626 GLN A CA 1
ATOM 5084 C C . GLN A 1 626 ? -15.162 4.000 -5.690 1.00 91.69 626 GLN A C 1
ATOM 5086 O O . GLN A 1 626 ? -16.149 4.721 -5.582 1.00 91.69 626 GLN A O 1
ATOM 5091 N N . SER A 1 627 ? -15.251 2.671 -5.656 1.00 90.88 627 SER A N 1
ATOM 5092 C CA . SER A 1 627 ? -16.509 1.953 -5.425 1.00 90.88 627 SER A CA 1
ATOM 5093 C C . SER A 1 627 ? -16.700 1.553 -3.960 1.00 90.88 627 SER A C 1
ATOM 5095 O O . SER A 1 627 ? -17.825 1.279 -3.553 1.00 90.88 627 SER A O 1
ATOM 5097 N N . SER A 1 628 ? -15.633 1.562 -3.156 1.00 92.69 628 SER A N 1
ATOM 5098 C CA . SER A 1 628 ? -15.641 1.173 -1.745 1.00 92.69 628 SER A CA 1
ATOM 5099 C C . SER A 1 628 ? -14.803 2.137 -0.913 1.00 92.69 628 SER A C 1
ATOM 5101 O O . SER A 1 628 ? -13.570 2.160 -1.003 1.00 92.69 628 SER A O 1
ATOM 5103 N N . ARG A 1 629 ? -15.458 2.928 -0.052 1.00 92.38 629 ARG A N 1
ATOM 5104 C CA . ARG A 1 629 ? -14.786 3.960 0.763 1.00 92.38 629 ARG A CA 1
ATOM 5105 C C . ARG A 1 629 ? -13.711 3.380 1.673 1.00 92.38 629 ARG A C 1
ATOM 5107 O O . ARG A 1 629 ? -12.670 4.003 1.875 1.00 92.38 629 ARG A O 1
ATOM 5114 N N . LYS A 1 630 ? -13.946 2.177 2.198 1.00 94.00 630 LYS A N 1
ATOM 5115 C CA . LYS A 1 630 ? -13.002 1.459 3.060 1.00 94.00 630 LYS A CA 1
ATOM 5116 C C . LYS A 1 630 ? -11.728 1.087 2.296 1.00 94.00 630 LYS A C 1
ATOM 5118 O O . LYS A 1 630 ? -10.637 1.339 2.800 1.00 94.00 630 LYS A O 1
ATOM 5123 N N . ILE A 1 631 ? -11.846 0.564 1.071 1.00 96.44 631 ILE A N 1
ATOM 5124 C CA . ILE A 1 631 ? -10.683 0.282 0.209 1.00 96.44 631 ILE A CA 1
ATOM 5125 C C . ILE A 1 631 ? -9.958 1.580 -0.137 1.00 96.44 631 ILE A C 1
ATOM 5127 O O . ILE A 1 631 ? -8.741 1.649 0.013 1.00 96.44 631 ILE A O 1
ATOM 5131 N N . GLY A 1 632 ? -10.689 2.621 -0.542 1.00 96.94 632 GLY A N 1
ATOM 5132 C CA . GLY A 1 632 ? -10.094 3.912 -0.874 1.00 96.94 632 GLY A CA 1
ATOM 5133 C C . GLY A 1 632 ? -9.339 4.555 0.290 1.00 96.94 632 GLY A C 1
ATOM 5134 O O . GLY A 1 632 ? -8.255 5.102 0.095 1.00 96.94 632 GLY A O 1
ATOM 5135 N N . HIS A 1 633 ? -9.862 4.440 1.514 1.00 97.88 633 HIS A N 1
ATOM 5136 C CA . HIS A 1 633 ? -9.200 4.898 2.740 1.00 97.88 633 HIS A CA 1
ATOM 5137 C C . HIS A 1 633 ? -7.833 4.233 2.941 1.00 97.88 633 HIS A C 1
ATOM 5139 O O . HIS A 1 633 ? -6.825 4.918 3.114 1.00 97.88 633 HIS A O 1
ATOM 5145 N N . PHE A 1 634 ? -7.772 2.900 2.886 1.00 97.69 634 PHE A N 1
ATOM 5146 C CA . PHE A 1 634 ? -6.510 2.183 3.086 1.00 97.69 634 PHE A CA 1
ATOM 5147 C C . PHE A 1 634 ? -5.562 2.312 1.889 1.00 97.69 634 PHE A C 1
ATOM 5149 O O . PHE A 1 634 ? -4.357 2.444 2.098 1.00 97.69 634 PHE A O 1
ATOM 5156 N N . LEU A 1 635 ? -6.080 2.373 0.655 1.00 98.31 635 LEU A N 1
ATOM 5157 C CA . LEU A 1 635 ? -5.276 2.654 -0.538 1.00 98.31 635 LEU A CA 1
ATOM 5158 C C . LEU A 1 635 ? -4.581 4.013 -0.406 1.00 98.31 635 LEU A C 1
ATOM 5160 O O . LEU A 1 635 ? -3.375 4.105 -0.639 1.00 98.31 635 LEU A O 1
ATOM 5164 N N . PHE A 1 636 ? -5.318 5.045 0.026 1.00 98.44 636 PHE A N 1
ATOM 5165 C CA . PHE A 1 636 ? -4.752 6.363 0.298 1.00 98.44 636 PHE A CA 1
ATOM 5166 C C . PHE A 1 636 ? -3.598 6.266 1.294 1.00 98.44 636 PHE A C 1
ATOM 5168 O O . PHE A 1 636 ? -2.500 6.721 0.986 1.00 98.44 636 PHE A O 1
ATOM 5175 N N . TRP A 1 637 ? -3.805 5.646 2.459 1.00 98.12 637 TRP A N 1
ATOM 5176 C CA . TRP A 1 637 ? -2.771 5.585 3.494 1.00 98.12 637 TRP A CA 1
ATOM 5177 C C . TRP A 1 637 ? -1.555 4.751 3.090 1.00 98.12 637 TRP A C 1
ATOM 5179 O O . TRP A 1 637 ? -0.428 5.169 3.356 1.00 98.12 637 TRP A O 1
ATOM 5189 N N . HIS A 1 638 ? -1.744 3.626 2.398 1.00 96.00 638 HIS A N 1
ATOM 5190 C CA . HIS A 1 638 ? -0.634 2.811 1.903 1.00 96.00 638 HIS A CA 1
ATOM 5191 C C . HIS A 1 638 ? 0.240 3.590 0.911 1.00 96.00 638 HIS A C 1
ATOM 5193 O O . HIS A 1 638 ? 1.453 3.651 1.106 1.00 96.00 638 HIS A O 1
ATOM 5199 N N . LEU A 1 639 ? -0.357 4.276 -0.070 1.00 96.75 639 LEU A N 1
ATOM 5200 C CA . LEU A 1 639 ? 0.379 5.123 -1.019 1.00 96.75 639 LEU A CA 1
ATOM 5201 C C . LEU A 1 639 ? 1.010 6.341 -0.322 1.00 96.75 639 LEU A C 1
ATOM 5203 O O . LEU A 1 639 ? 2.200 6.619 -0.476 1.00 96.75 639 LEU A O 1
ATOM 5207 N N . ARG A 1 640 ? 0.225 7.057 0.492 1.00 95.94 640 ARG A N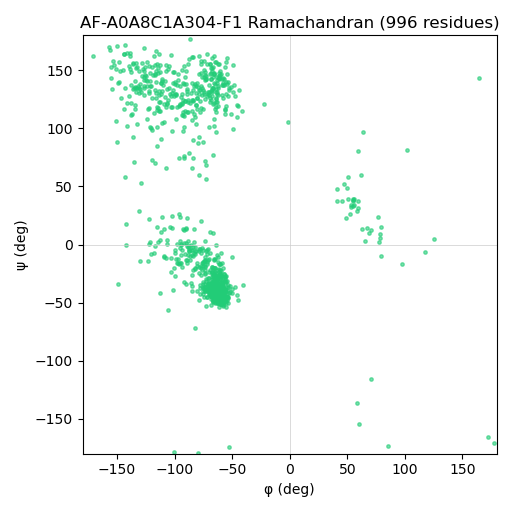 1
ATOM 5208 C CA . ARG A 1 640 ? 0.627 8.297 1.173 1.00 95.94 640 ARG A CA 1
ATOM 5209 C C . ARG A 1 640 ? 1.785 8.086 2.141 1.00 95.94 640 ARG A C 1
ATOM 5211 O O . ARG A 1 640 ? 2.614 8.991 2.291 1.00 95.94 640 ARG A O 1
ATOM 5218 N N . SER A 1 641 ? 1.837 6.919 2.785 1.00 93.12 641 SER A N 1
ATOM 5219 C CA . SER A 1 641 ? 2.896 6.561 3.729 1.00 93.12 641 SER A CA 1
ATOM 5220 C C . SER A 1 641 ? 4.270 6.469 3.069 1.00 93.12 641 SER A C 1
ATOM 5222 O O . SER A 1 641 ? 5.264 6.723 3.737 1.00 93.12 641 SER A O 1
ATOM 5224 N N . GLU A 1 642 ? 4.328 6.208 1.759 1.00 89.94 642 GLU A N 1
ATOM 5225 C CA . GLU A 1 642 ? 5.564 6.007 0.994 1.00 89.94 642 GLU A CA 1
ATOM 5226 C C . GLU A 1 642 ? 5.930 7.179 0.078 1.00 89.94 642 GLU A C 1
ATOM 5228 O O . GLU A 1 642 ? 6.933 7.123 -0.627 1.00 89.94 642 GLU A O 1
ATOM 5233 N N . MET A 1 643 ? 5.172 8.277 0.112 1.00 91.31 643 MET A N 1
ATOM 5234 C CA . MET A 1 643 ? 5.423 9.465 -0.720 1.00 91.31 643 MET A CA 1
ATOM 5235 C C . MET A 1 643 ? 6.812 10.092 -0.518 1.00 91.31 643 MET A C 1
ATOM 5237 O O . MET A 1 643 ? 7.297 10.807 -1.392 1.00 91.31 643 MET A O 1
ATOM 5241 N N . TYR A 1 644 ? 7.468 9.813 0.612 1.00 87.88 644 TYR A N 1
ATOM 5242 C CA . TYR A 1 644 ? 8.841 10.242 0.886 1.00 87.88 644 TYR A CA 1
ATOM 5243 C C . TYR A 1 644 ? 9.891 9.481 0.057 1.00 87.88 644 TYR A C 1
ATOM 5245 O O . TYR A 1 644 ? 11.032 9.929 -0.036 1.00 87.88 644 TYR A O 1
ATOM 5253 N N . MET A 1 645 ? 9.535 8.331 -0.532 1.00 86.62 645 MET A N 1
ATOM 5254 C CA . MET A 1 645 ? 10.427 7.513 -1.350 1.00 86.62 645 MET A CA 1
ATOM 5255 C C . MET A 1 645 ? 10.462 8.048 -2.794 1.00 86.62 645 MET A C 1
ATOM 5257 O O . MET A 1 645 ? 9.481 7.906 -3.531 1.00 86.62 645 MET A O 1
ATOM 5261 N N . PRO A 1 646 ? 11.597 8.598 -3.268 1.00 88.00 646 PRO A N 1
ATOM 5262 C CA . PRO A 1 646 ? 11.650 9.276 -4.566 1.00 88.00 646 PRO A CA 1
ATOM 5263 C C . PRO A 1 646 ? 11.316 8.349 -5.741 1.00 88.00 646 PRO A C 1
ATOM 5265 O O . PRO A 1 646 ? 10.633 8.766 -6.671 1.00 88.00 646 PRO A O 1
ATOM 5268 N N . ALA A 1 647 ? 11.725 7.077 -5.650 1.00 86.50 647 ALA A N 1
ATOM 5269 C CA . ALA A 1 647 ? 11.551 6.051 -6.680 1.00 86.50 647 ALA A CA 1
ATOM 5270 C C . ALA A 1 647 ? 10.088 5.740 -7.051 1.00 86.50 647 ALA A C 1
ATOM 5272 O O . ALA A 1 647 ? 9.851 5.205 -8.131 1.00 86.50 647 ALA A O 1
ATOM 5273 N N . VAL A 1 648 ? 9.132 6.042 -6.163 1.00 87.94 648 VAL A N 1
ATOM 5274 C CA . VAL A 1 648 ? 7.693 5.754 -6.345 1.00 87.94 648 VAL A CA 1
ATOM 5275 C C . VAL A 1 648 ? 6.823 7.007 -6.243 1.00 87.94 648 VAL A C 1
ATOM 5277 O O . VAL A 1 648 ? 5.665 6.984 -6.650 1.00 87.94 648 VAL A O 1
ATOM 5280 N N . SER A 1 649 ? 7.383 8.110 -5.732 1.00 91.75 649 SER A N 1
ATOM 5281 C CA . SER A 1 649 ? 6.654 9.339 -5.402 1.00 91.75 649 SER A CA 1
ATOM 5282 C C . SER A 1 649 ? 5.786 9.878 -6.543 1.00 91.75 649 SER A C 1
ATOM 5284 O O . SER A 1 649 ? 4.659 10.289 -6.293 1.00 91.75 649 SER A O 1
ATOM 5286 N N . VAL A 1 650 ? 6.265 9.847 -7.792 1.00 93.19 650 VAL A N 1
ATOM 5287 C CA . VAL A 1 650 ? 5.502 10.313 -8.964 1.00 93.19 650 VAL A CA 1
ATOM 5288 C C . VAL A 1 650 ? 4.323 9.385 -9.249 1.00 93.19 650 VAL A C 1
ATOM 5290 O O . VAL A 1 650 ? 3.189 9.847 -9.322 1.00 93.19 650 VAL A O 1
ATOM 5293 N N . HIS A 1 651 ? 4.564 8.076 -9.348 1.00 94.12 651 HIS A N 1
ATOM 5294 C CA . HIS A 1 651 ? 3.513 7.092 -9.631 1.00 94.12 651 HIS A CA 1
ATOM 5295 C C . HIS A 1 651 ? 2.413 7.130 -8.567 1.00 94.12 651 HIS A C 1
ATOM 5297 O O . HIS A 1 651 ? 1.227 7.186 -8.889 1.00 94.12 651 HIS A O 1
ATOM 5303 N N . PHE A 1 652 ? 2.804 7.172 -7.294 1.00 96.06 652 PHE A N 1
ATOM 5304 C CA . PHE A 1 652 ? 1.858 7.200 -6.184 1.00 96.06 652 PHE A CA 1
ATOM 5305 C C . PHE A 1 652 ? 1.113 8.536 -6.109 1.00 96.06 652 PHE A C 1
ATOM 5307 O O . PHE A 1 652 ? -0.091 8.527 -5.859 1.00 96.06 652 PHE A O 1
ATOM 5314 N N . ALA A 1 653 ? 1.765 9.665 -6.415 1.00 95.94 653 ALA A N 1
ATOM 5315 C CA . ALA A 1 653 ? 1.092 10.961 -6.530 1.00 95.94 653 ALA A CA 1
ATOM 5316 C C . ALA A 1 653 ? -0.004 10.944 -7.600 1.00 95.94 653 ALA A C 1
ATOM 5318 O O . ALA A 1 653 ? -1.092 11.460 -7.362 1.00 95.94 653 ALA A O 1
ATOM 5319 N N . LEU A 1 654 ? 0.263 10.328 -8.754 1.00 96.38 654 LEU A N 1
ATOM 5320 C CA . LEU A 1 654 ? -0.691 10.243 -9.859 1.00 96.38 654 LEU A CA 1
ATOM 5321 C C . LEU A 1 654 ? -1.930 9.420 -9.491 1.00 96.38 654 LEU A C 1
ATOM 5323 O O . LEU A 1 654 ? -3.055 9.826 -9.788 1.00 96.38 654 LEU A O 1
ATOM 5327 N N . ILE A 1 655 ? -1.741 8.291 -8.803 1.00 97.69 655 ILE A N 1
ATOM 5328 C CA . ILE A 1 655 ? -2.851 7.462 -8.310 1.00 97.69 655 ILE A CA 1
ATOM 5329 C C . ILE A 1 655 ? -3.628 8.206 -7.216 1.00 97.69 655 ILE A C 1
ATOM 5331 O O . ILE A 1 655 ? -4.858 8.241 -7.251 1.00 97.69 655 ILE A O 1
ATOM 5335 N N . LEU A 1 656 ? -2.935 8.845 -6.268 1.00 97.81 656 LEU A N 1
ATOM 5336 C CA . LEU A 1 656 ? -3.568 9.633 -5.208 1.00 97.81 656 LEU A CA 1
ATOM 5337 C C . LEU A 1 656 ? -4.361 10.821 -5.768 1.00 97.81 656 LEU A C 1
ATOM 5339 O O . LEU A 1 656 ? -5.475 11.068 -5.309 1.00 97.81 656 LEU A O 1
ATOM 5343 N N . GLU A 1 657 ? -3.834 11.529 -6.771 1.00 96.00 657 GLU A N 1
ATOM 5344 C CA . GLU A 1 657 ? -4.547 12.603 -7.470 1.00 96.00 657 GLU A CA 1
ATOM 5345 C C . GLU A 1 657 ? -5.827 12.065 -8.119 1.00 96.00 657 GLU A C 1
ATOM 5347 O O . GLU A 1 657 ? -6.909 12.611 -7.890 1.00 96.00 657 GLU A O 1
ATOM 5352 N N . ALA A 1 658 ? -5.723 10.979 -8.893 1.00 95.88 658 ALA A N 1
ATOM 5353 C CA . ALA A 1 658 ? -6.866 10.357 -9.561 1.00 95.88 658 ALA A CA 1
ATOM 5354 C C . ALA A 1 658 ? -7.953 9.925 -8.563 1.00 95.88 658 ALA A C 1
ATOM 5356 O O . ALA A 1 658 ? -9.142 10.178 -8.786 1.00 95.88 658 ALA A O 1
ATOM 5357 N N . TYR A 1 659 ? -7.544 9.328 -7.441 1.00 96.94 659 TYR A N 1
ATOM 5358 C CA . TYR A 1 659 ? -8.435 8.935 -6.357 1.00 96.94 659 TYR A CA 1
ATOM 5359 C C . TYR A 1 659 ? -9.127 10.141 -5.711 1.00 96.94 659 TYR A C 1
ATOM 5361 O O . TYR A 1 659 ? -10.354 10.159 -5.630 1.00 96.94 659 TYR A O 1
ATOM 5369 N N . CYS A 1 660 ? -8.376 11.178 -5.320 1.00 95.25 660 CYS A N 1
ATOM 5370 C CA . CYS A 1 660 ? -8.949 12.372 -4.695 1.00 95.25 660 CYS A CA 1
ATOM 5371 C C . CYS A 1 660 ? -9.962 13.059 -5.621 1.00 95.25 660 CYS A C 1
ATOM 5373 O O . CYS A 1 660 ? -11.045 13.434 -5.177 1.00 95.25 660 CYS A O 1
ATOM 5375 N N . ARG A 1 661 ? -9.661 13.160 -6.923 1.00 91.19 661 ARG A N 1
ATOM 5376 C CA . ARG A 1 661 ? -10.596 13.719 -7.914 1.00 91.19 661 ARG A CA 1
ATOM 5377 C C . ARG A 1 661 ? -11.853 12.874 -8.107 1.00 91.19 661 ARG A C 1
ATOM 5379 O O . ARG A 1 661 ? -12.892 13.437 -8.415 1.00 91.19 661 ARG A O 1
ATOM 5386 N N . GLY A 1 662 ? -11.765 11.553 -7.954 1.00 91.12 662 GLY A N 1
ATOM 5387 C CA . GLY A 1 662 ? -12.925 10.660 -8.049 1.00 91.12 662 GLY A CA 1
ATOM 5388 C C . GLY A 1 662 ? -13.747 10.566 -6.759 1.00 91.12 662 GLY A C 1
ATOM 5389 O O . GLY A 1 662 ? -14.902 10.167 -6.810 1.00 91.12 662 GLY A O 1
ATOM 5390 N N . CYS A 1 663 ? -13.169 10.925 -5.608 1.00 91.94 663 CYS A N 1
ATOM 5391 C CA . CYS A 1 663 ? -13.763 10.753 -4.276 1.00 91.94 663 CYS A CA 1
ATOM 5392 C C . CYS A 1 663 ? -13.728 12.054 -3.456 1.00 91.94 663 CYS A C 1
ATOM 5394 O O . CYS A 1 663 ? -13.253 12.073 -2.319 1.00 91.94 663 CYS A O 1
ATOM 5396 N N . ILE A 1 664 ? -14.238 13.151 -4.022 1.00 91.31 664 ILE A N 1
ATOM 5397 C CA . ILE A 1 664 ? -14.151 14.497 -3.427 1.00 91.31 664 ILE A CA 1
ATOM 5398 C C . ILE A 1 664 ? -14.668 14.577 -1.981 1.00 91.31 664 ILE A C 1
ATOM 5400 O O . ILE A 1 664 ? -13.953 15.145 -1.153 1.00 91.31 664 ILE A O 1
ATOM 5404 N N . PRO A 1 665 ? -15.828 13.991 -1.610 1.00 90.75 665 PRO A N 1
ATOM 5405 C CA . PRO A 1 665 ? -16.311 14.062 -0.227 1.00 90.75 665 PRO A CA 1
ATOM 5406 C C . PRO A 1 665 ? -15.329 13.478 0.798 1.00 90.75 665 PRO A C 1
ATOM 5408 O O . PRO A 1 665 ? -15.293 13.898 1.953 1.00 90.75 665 PRO A O 1
ATOM 5411 N N . HIS A 1 666 ? -14.489 12.533 0.371 1.00 94.19 666 HIS A N 1
ATOM 5412 C CA . HIS A 1 666 ? -13.522 11.884 1.242 1.00 94.19 666 HIS A CA 1
ATOM 5413 C C . HIS A 1 666 ? -12.254 12.729 1.469 1.00 94.19 666 HIS A C 1
ATOM 5415 O O . HIS A 1 666 ? -11.559 12.518 2.462 1.00 94.19 666 HIS A O 1
ATOM 5421 N N . ILE A 1 667 ? -11.972 13.725 0.614 1.00 93.69 667 ILE A N 1
ATOM 5422 C CA . ILE A 1 667 ? -10.824 14.639 0.766 1.00 93.69 667 ILE A CA 1
ATOM 5423 C C . ILE A 1 667 ? -10.856 15.330 2.131 1.00 93.69 667 ILE A C 1
ATOM 5425 O O . ILE A 1 667 ? -9.829 15.382 2.801 1.00 93.69 667 ILE A O 1
ATOM 5429 N N . GLU A 1 668 ? -12.013 15.836 2.566 1.00 90.69 668 GLU A N 1
ATOM 5430 C CA . GLU A 1 668 ? -12.115 16.581 3.831 1.00 90.69 668 GLU A CA 1
ATOM 5431 C C . GLU A 1 668 ? -11.876 15.673 5.052 1.00 90.69 668 GLU A C 1
ATOM 5433 O O . GLU A 1 668 ? -11.237 16.084 6.023 1.00 90.69 668 GLU A O 1
ATOM 5438 N N . VAL A 1 669 ? -12.289 14.401 4.979 1.00 94.69 669 VAL A N 1
ATOM 5439 C CA . VAL A 1 669 ? -11.991 13.396 6.015 1.00 94.69 669 VAL A CA 1
ATOM 5440 C C . VAL A 1 669 ? -10.487 13.127 6.089 1.00 94.69 669 VAL A C 1
ATOM 5442 O O . VAL A 1 669 ? -9.895 13.194 7.168 1.00 94.69 669 VAL A O 1
ATOM 5445 N N . LEU A 1 670 ? -9.853 12.857 4.945 1.00 97.19 670 LEU A N 1
ATOM 5446 C CA . LEU A 1 670 ? -8.423 12.548 4.863 1.00 97.19 670 LEU A CA 1
ATOM 5447 C C . LEU A 1 670 ? -7.561 13.754 5.257 1.00 97.19 670 LEU A C 1
ATOM 5449 O O . LEU A 1 670 ? -6.569 13.600 5.967 1.00 97.19 670 LEU A O 1
ATOM 5453 N N . LYS A 1 671 ? -7.962 14.966 4.860 1.00 93.44 671 LYS A N 1
ATOM 5454 C CA . LYS A 1 671 ? -7.305 16.222 5.241 1.00 93.44 671 LYS A CA 1
ATOM 5455 C C . LYS A 1 671 ? -7.289 16.389 6.755 1.00 93.44 671 LYS A C 1
ATOM 5457 O O . LYS A 1 671 ? -6.216 16.576 7.328 1.00 93.44 671 LYS A O 1
ATOM 5462 N N . LYS A 1 672 ? -8.441 16.220 7.408 1.00 93.94 672 LYS A N 1
ATOM 5463 C CA . LYS A 1 672 ? -8.543 16.305 8.869 1.00 93.94 672 LYS A CA 1
ATOM 5464 C C . LYS A 1 672 ? -7.666 15.265 9.572 1.00 93.94 672 LYS A C 1
ATOM 5466 O O . LYS A 1 672 ? -7.002 15.576 10.558 1.00 93.94 672 LYS A O 1
ATOM 5471 N N . GLN A 1 673 ? -7.592 14.045 9.036 1.00 97.12 673 GLN A N 1
ATOM 5472 C CA . GLN A 1 673 ? -6.691 13.008 9.552 1.00 97.12 673 GLN A CA 1
ATOM 5473 C C . GLN A 1 673 ? -5.207 13.386 9.405 1.00 97.12 673 GLN A C 1
ATOM 5475 O O . GLN A 1 673 ? -4.432 13.211 10.347 1.00 97.12 673 GLN A O 1
ATOM 5480 N N . VAL A 1 674 ? -4.795 13.915 8.248 1.00 95.12 674 VAL A N 1
ATOM 5481 C CA . VAL A 1 674 ? -3.411 14.365 8.005 1.00 95.12 674 VAL A CA 1
ATOM 5482 C C . VAL A 1 674 ? -3.032 15.517 8.941 1.00 95.12 674 VAL A C 1
ATOM 5484 O O . VAL A 1 674 ? -1.939 15.510 9.515 1.00 95.12 674 VAL A O 1
ATOM 5487 N N . GLU A 1 675 ? -3.931 16.478 9.152 1.00 92.56 675 GLU A N 1
ATOM 5488 C CA . GLU A 1 675 ? -3.736 17.586 10.093 1.00 92.56 675 GLU A CA 1
ATOM 5489 C C . GLU A 1 675 ? -3.593 17.081 11.537 1.00 92.56 675 GLU A C 1
ATOM 5491 O O . GLU A 1 675 ? -2.634 17.446 12.226 1.00 92.56 675 GLU A O 1
ATOM 5496 N N . ALA A 1 676 ? -4.467 16.165 11.970 1.00 95.56 676 ALA A N 1
ATOM 5497 C CA . ALA A 1 676 ? -4.398 15.527 13.285 1.00 95.56 676 ALA A CA 1
ATOM 5498 C C . ALA A 1 676 ? -3.056 14.810 13.511 1.00 95.56 676 ALA A C 1
ATOM 5500 O O . ALA A 1 676 ? -2.398 15.016 14.534 1.00 95.56 676 ALA A O 1
ATOM 5501 N N . LEU A 1 677 ? -2.589 14.028 12.535 1.00 96.12 677 LEU A N 1
ATOM 5502 C CA . LEU A 1 677 ? -1.290 13.351 12.604 1.00 96.12 677 LEU A CA 1
ATOM 5503 C C . LEU A 1 677 ? -0.118 14.338 12.663 1.00 96.12 677 LEU A C 1
ATOM 5505 O O . LEU A 1 677 ? 0.857 14.093 13.375 1.00 96.12 677 LEU A O 1
ATOM 5509 N N . SER A 1 678 ? -0.213 15.474 11.969 1.00 93.19 678 SER A N 1
ATOM 5510 C CA . SER A 1 678 ? 0.793 16.541 12.032 1.00 93.19 678 SER A CA 1
ATOM 5511 C C . SER A 1 678 ? 0.885 17.154 13.434 1.00 93.19 678 SER A C 1
ATOM 5513 O O . SER A 1 678 ? 1.985 17.330 13.970 1.00 93.19 678 SER A O 1
ATOM 5515 N N . LYS A 1 679 ? -0.264 17.405 14.079 1.00 93.69 679 LYS A N 1
ATOM 5516 C CA . LYS A 1 679 ? -0.338 17.881 15.471 1.00 93.69 679 LYS A CA 1
ATOM 5517 C C . LYS A 1 679 ? 0.236 16.843 16.446 1.00 93.69 679 LYS A C 1
ATOM 5519 O O . LYS A 1 679 ? 1.075 17.192 17.277 1.00 93.69 679 LYS A O 1
ATOM 5524 N N . LEU A 1 680 ? -0.119 15.563 16.309 1.00 96.12 680 LEU A N 1
ATOM 5525 C CA . LEU A 1 680 ? 0.444 14.483 17.138 1.00 96.12 680 LEU A CA 1
ATOM 5526 C C . LEU A 1 680 ? 1.962 14.339 16.956 1.00 96.12 680 LEU A C 1
ATOM 5528 O O . LEU A 1 680 ? 2.688 14.164 17.939 1.00 96.12 680 LEU A O 1
ATOM 5532 N N . LYS A 1 681 ? 2.469 14.490 15.726 1.00 94.88 681 LYS A N 1
ATOM 5533 C CA . LYS A 1 681 ? 3.912 14.524 15.451 1.00 94.88 681 LYS A CA 1
ATOM 5534 C C . LYS A 1 681 ? 4.595 15.675 16.184 1.00 94.88 681 LYS A C 1
ATOM 5536 O O . LYS A 1 681 ? 5.629 15.451 16.808 1.00 94.88 681 LYS A O 1
ATOM 5541 N N . ALA A 1 682 ? 4.008 16.872 16.177 1.00 93.12 682 ALA A N 1
ATOM 5542 C CA . ALA A 1 682 ? 4.546 18.022 16.905 1.00 93.12 682 ALA A CA 1
ATOM 5543 C C . ALA A 1 682 ? 4.617 17.778 18.426 1.00 93.12 682 ALA A C 1
ATOM 5545 O O . ALA A 1 682 ? 5.641 18.077 19.042 1.00 93.12 682 ALA A O 1
ATOM 5546 N N . VAL A 1 683 ? 3.580 17.171 19.020 1.00 94.31 683 VAL A N 1
ATOM 5547 C CA . VAL A 1 683 ? 3.575 16.786 20.447 1.00 94.31 683 VAL A CA 1
ATOM 5548 C C . VAL A 1 683 ? 4.665 15.752 20.739 1.00 94.31 683 VAL A C 1
ATOM 5550 O O . VAL A 1 683 ? 5.411 15.891 21.706 1.00 94.31 683 VAL A O 1
ATOM 5553 N N . ASN A 1 684 ? 4.800 14.726 19.897 1.00 94.69 684 ASN A N 1
ATOM 5554 C CA . ASN A 1 684 ? 5.812 13.686 20.074 1.00 94.69 684 ASN A CA 1
ATOM 5555 C C . ASN A 1 684 ? 7.242 14.246 19.989 1.00 94.69 684 ASN A C 1
ATOM 5557 O O . ASN A 1 684 ? 8.078 13.919 20.832 1.00 94.69 684 ASN A O 1
ATOM 5561 N N . GLU A 1 685 ? 7.516 15.123 19.021 1.00 92.38 685 GLU A N 1
ATOM 5562 C CA . GLU A 1 685 ? 8.819 15.781 18.894 1.00 92.38 685 GLU A CA 1
ATOM 5563 C C . GLU A 1 685 ? 9.117 16.689 20.093 1.00 92.38 685 GLU A C 1
ATOM 5565 O O . GLU A 1 685 ? 10.226 16.645 20.626 1.00 92.38 685 GLU A O 1
ATOM 5570 N N . LEU A 1 686 ? 8.129 17.431 20.609 1.00 90.81 686 LEU A N 1
ATOM 5571 C CA . LEU A 1 686 ? 8.279 18.216 21.841 1.00 90.81 686 LEU A CA 1
ATOM 5572 C C . LEU A 1 686 ? 8.738 17.342 23.020 1.00 90.81 686 LEU A C 1
ATOM 5574 O O . LEU A 1 686 ? 9.675 17.708 23.735 1.00 90.81 686 LEU A O 1
ATOM 5578 N N . ILE A 1 687 ? 8.137 16.162 23.195 1.00 90.38 687 ILE A N 1
ATOM 5579 C CA . ILE A 1 687 ? 8.501 15.223 24.270 1.00 90.38 687 ILE A CA 1
ATOM 5580 C C . ILE A 1 687 ? 9.907 14.648 24.056 1.00 90.38 687 ILE A C 1
ATOM 5582 O O . ILE A 1 687 ? 10.701 14.581 25.003 1.00 90.38 687 ILE A O 1
ATOM 5586 N N . LYS A 1 688 ? 10.255 14.266 22.821 1.00 89.06 688 LYS A N 1
ATOM 55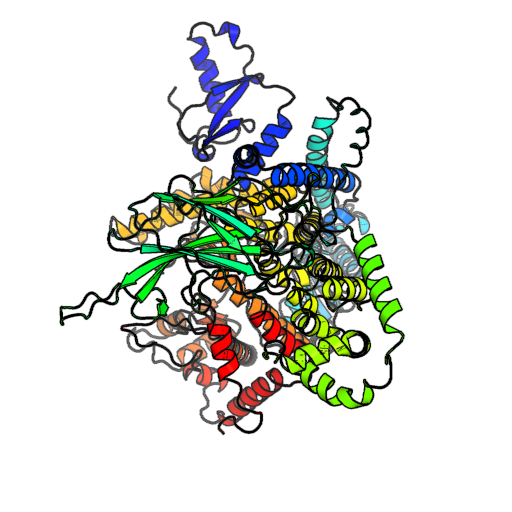87 C CA . LYS A 1 688 ? 11.604 13.782 22.481 1.00 89.06 688 LYS A CA 1
ATOM 5588 C C . LYS A 1 688 ? 12.667 14.842 22.767 1.00 89.06 688 LYS A C 1
ATOM 5590 O O . LYS A 1 688 ? 13.639 14.551 23.467 1.00 89.06 688 LYS A O 1
ATOM 5595 N N . PHE A 1 689 ? 12.470 16.075 22.299 1.00 84.94 689 PHE A N 1
ATOM 5596 C CA . PHE A 1 689 ? 13.407 17.177 22.532 1.00 84.94 689 PHE A CA 1
ATOM 5597 C C . PHE A 1 689 ? 13.548 17.515 24.020 1.00 84.94 689 PHE A C 1
ATOM 5599 O O . PHE A 1 689 ? 14.675 17.684 24.495 1.00 84.94 689 PHE A O 1
ATOM 5606 N N . GLY A 1 690 ? 12.440 17.556 24.768 1.00 81.38 690 GLY A N 1
ATOM 5607 C CA . GLY A 1 690 ? 12.448 17.818 26.212 1.00 81.38 690 GLY A CA 1
ATOM 5608 C C . GLY A 1 690 ? 13.126 16.718 27.040 1.00 81.38 690 GLY A C 1
ATOM 5609 O O . GLY A 1 690 ? 13.725 16.997 28.079 1.00 81.38 690 GLY A O 1
ATOM 5610 N N . THR A 1 691 ? 13.109 15.473 26.558 1.00 77.94 691 THR A N 1
ATOM 5611 C CA . THR A 1 691 ? 13.834 14.360 27.195 1.00 77.94 691 THR A CA 1
ATOM 5612 C C . THR A 1 691 ? 15.348 14.467 26.967 1.00 77.94 691 THR A C 1
ATOM 5614 O O . THR A 1 691 ? 16.129 14.177 27.872 1.00 77.94 691 THR A O 1
ATOM 5617 N N . ILE A 1 692 ? 15.773 14.900 25.773 1.00 73.56 692 ILE A N 1
ATOM 5618 C CA . ILE A 1 692 ? 17.190 14.947 25.371 1.00 73.56 692 ILE A CA 1
ATOM 5619 C C . ILE A 1 692 ? 17.919 16.164 25.957 1.00 73.56 692 ILE A C 1
ATOM 5621 O O . ILE A 1 692 ? 19.024 16.017 26.476 1.00 73.56 692 ILE A O 1
ATOM 5625 N N . LYS A 1 693 ? 17.339 17.369 25.857 1.00 61.59 693 LYS A N 1
ATOM 5626 C CA . LYS A 1 693 ? 18.068 18.623 26.136 1.00 61.59 693 LYS A CA 1
ATOM 5627 C C . LYS A 1 693 ? 18.104 19.026 27.608 1.00 61.59 693 LYS A C 1
ATOM 5629 O O . LYS A 1 693 ? 19.103 19.577 28.051 1.00 61.59 693 LYS A O 1
ATOM 5634 N N . THR A 1 694 ? 17.037 18.785 28.364 1.00 58.28 694 THR A N 1
ATOM 5635 C CA . THR A 1 694 ? 16.844 19.440 29.671 1.00 58.28 694 THR A CA 1
ATOM 5636 C C . THR A 1 694 ? 16.814 18.480 30.861 1.00 58.28 694 THR A C 1
ATOM 5638 O O . THR A 1 694 ? 16.679 18.947 31.989 1.00 58.28 694 THR A O 1
ATOM 5641 N N . LYS A 1 695 ? 16.939 17.152 30.652 1.00 62.47 695 LYS A N 1
ATOM 5642 C CA . LYS A 1 695 ? 16.683 16.115 31.686 1.00 62.47 695 LYS A CA 1
ATOM 5643 C C . LYS A 1 695 ? 15.442 16.459 32.530 1.00 62.47 695 LYS A C 1
ATOM 5645 O O . LYS A 1 695 ? 15.426 16.287 33.750 1.00 62.47 695 LYS A O 1
ATOM 5650 N N . THR A 1 696 ? 14.418 17.017 31.882 1.00 64.06 696 THR A N 1
ATOM 5651 C CA . THR A 1 696 ? 13.231 17.519 32.568 1.00 64.06 696 THR A CA 1
ATOM 5652 C C . THR A 1 696 ? 12.544 16.357 33.278 1.00 64.06 696 THR A C 1
ATOM 5654 O O . THR A 1 696 ? 12.380 15.284 32.696 1.00 64.06 696 THR A O 1
ATOM 5657 N N . LYS A 1 697 ? 12.138 16.556 34.540 1.00 70.38 697 LYS A N 1
ATOM 5658 C CA . LYS A 1 697 ? 11.381 15.545 35.295 1.00 70.38 697 LYS A CA 1
ATOM 5659 C C . LYS A 1 697 ? 10.133 15.124 34.503 1.00 70.38 697 LYS A C 1
ATOM 5661 O O . LYS A 1 697 ? 9.433 15.977 33.960 1.00 70.38 697 LYS A O 1
ATOM 5666 N N . GLN A 1 698 ? 9.834 13.823 34.497 1.00 74.06 698 GLN A N 1
ATOM 5667 C CA . GLN A 1 698 ? 8.732 13.200 33.743 1.00 74.06 698 GLN A CA 1
ATOM 5668 C C . GLN A 1 698 ? 7.378 13.911 33.957 1.00 74.06 698 GLN A C 1
ATOM 5670 O O . GLN A 1 698 ? 6.627 14.118 33.008 1.00 74.06 698 GLN A O 1
ATOM 5675 N N . ALA A 1 699 ? 7.107 14.369 35.186 1.00 76.12 699 ALA A N 1
ATOM 5676 C CA . ALA A 1 699 ? 5.887 15.096 35.539 1.00 76.12 699 ALA A CA 1
ATOM 5677 C C . ALA A 1 699 ? 5.710 16.416 34.761 1.00 76.12 699 ALA A C 1
ATOM 5679 O O . ALA A 1 699 ? 4.631 16.676 34.240 1.00 76.12 699 ALA A O 1
ATOM 5680 N N . HIS A 1 700 ? 6.769 17.220 34.610 1.00 82.31 700 HIS A N 1
ATOM 5681 C CA . HIS A 1 700 ? 6.692 18.482 33.864 1.00 82.31 700 HIS A CA 1
ATOM 5682 C C . HIS A 1 700 ? 6.513 18.254 32.357 1.00 82.31 700 HIS A C 1
ATOM 5684 O O . HIS A 1 700 ? 5.847 19.042 31.695 1.00 82.31 700 HIS A O 1
ATOM 5690 N N . LEU A 1 701 ? 7.083 17.176 31.803 1.00 84.06 701 LEU A N 1
ATOM 5691 C CA . LEU A 1 701 ? 6.876 16.818 30.394 1.00 84.06 701 LEU A CA 1
ATOM 5692 C C . LEU A 1 701 ? 5.444 16.342 30.137 1.00 84.06 701 LEU A C 1
ATOM 5694 O O . LEU A 1 701 ? 4.864 16.698 29.112 1.00 84.06 701 LEU A O 1
ATOM 5698 N N . LYS A 1 702 ? 4.858 15.589 31.076 1.00 86.75 702 LYS A N 1
ATOM 5699 C CA . LYS A 1 702 ? 3.439 15.224 31.014 1.00 86.75 702 LYS A CA 1
ATOM 5700 C C . LYS A 1 702 ? 2.551 16.471 31.068 1.00 86.75 702 LYS A C 1
ATOM 5702 O O . LYS A 1 702 ? 1.654 16.595 30.243 1.00 86.75 702 LYS A O 1
ATOM 5707 N N . GLU A 1 703 ? 2.836 17.420 31.959 1.00 88.38 703 GLU A N 1
ATOM 5708 C CA . GLU A 1 703 ? 2.082 18.681 32.029 1.00 88.38 703 GLU A CA 1
ATOM 5709 C C . GLU A 1 703 ? 2.213 19.511 30.745 1.00 88.38 703 GLU A C 1
ATOM 5711 O O . GLU A 1 703 ? 1.222 20.026 30.233 1.00 88.38 703 GLU A O 1
ATOM 5716 N N . ALA A 1 704 ? 3.414 19.584 30.161 1.00 88.00 704 ALA A N 1
ATOM 5717 C CA . ALA A 1 704 ? 3.633 20.260 28.883 1.00 88.00 704 ALA A CA 1
ATOM 5718 C C . ALA A 1 704 ? 2.844 19.603 27.736 1.00 88.00 704 ALA A C 1
ATOM 5720 O O . ALA A 1 704 ? 2.243 20.304 26.921 1.00 88.00 704 ALA A O 1
ATOM 5721 N N . MET A 1 705 ? 2.798 18.265 27.694 1.00 92.19 705 MET A N 1
ATOM 5722 C CA . MET A 1 705 ? 1.962 17.515 26.750 1.00 92.19 705 MET A CA 1
ATOM 5723 C C . MET A 1 705 ? 0.478 17.859 26.934 1.00 92.19 705 MET A C 1
ATOM 5725 O O . MET A 1 705 ? -0.188 18.191 25.956 1.00 92.19 705 MET A O 1
ATOM 5729 N N . MET A 1 706 ? -0.033 17.823 28.168 1.00 92.69 706 MET A N 1
ATOM 5730 C CA . MET A 1 706 ? -1.439 18.136 28.459 1.00 92.69 706 MET A CA 1
ATOM 5731 C C . MET A 1 706 ? -1.778 19.590 28.117 1.00 92.69 706 MET A C 1
ATOM 5733 O O . MET A 1 706 ? -2.795 19.850 27.482 1.00 92.69 706 MET A O 1
ATOM 5737 N N . THR A 1 707 ? -0.894 20.532 28.448 1.00 92.12 707 THR A N 1
ATOM 5738 C CA . THR A 1 707 ? -1.041 21.951 28.093 1.00 92.12 707 THR A CA 1
ATOM 5739 C C . THR A 1 707 ? -1.120 22.138 26.579 1.00 92.12 707 THR A C 1
ATOM 5741 O O . THR A 1 707 ? -1.977 22.874 26.100 1.00 92.12 707 THR A O 1
ATOM 5744 N N . CYS A 1 708 ? -0.273 21.442 25.814 1.00 91.88 708 CYS A N 1
ATOM 5745 C CA . CYS A 1 708 ? -0.299 21.493 24.354 1.00 91.88 708 CYS A CA 1
ATOM 5746 C C . CYS A 1 708 ? -1.603 20.917 23.784 1.00 91.88 708 CYS A C 1
ATOM 5748 O O . CYS A 1 708 ? -2.205 21.531 22.910 1.00 91.88 708 CYS A O 1
ATOM 5750 N N . LEU A 1 709 ? -2.072 19.777 24.305 1.00 93.12 709 LEU A N 1
ATOM 5751 C CA . LEU A 1 709 ? -3.327 19.150 23.871 1.00 93.12 709 LEU A CA 1
ATOM 5752 C C . LEU A 1 709 ? -4.572 19.981 24.223 1.00 93.12 709 LEU A C 1
ATOM 5754 O O . LEU A 1 709 ? -5.575 19.874 23.526 1.00 93.12 709 LEU A O 1
ATOM 5758 N N . ARG A 1 710 ? -4.510 20.823 25.265 1.00 94.25 710 ARG A N 1
ATOM 5759 C CA . ARG A 1 710 ? -5.589 21.749 25.658 1.00 94.25 710 ARG A CA 1
ATOM 5760 C C . ARG A 1 710 ? -5.615 23.054 24.851 1.00 94.25 710 ARG A C 1
ATOM 5762 O O . ARG A 1 710 ? -6.523 23.860 25.038 1.00 94.25 710 ARG A O 1
ATOM 5769 N N . GLN A 1 711 ? -4.642 23.299 23.972 1.00 90.62 711 GLN A N 1
ATOM 5770 C CA . GLN A 1 711 ? -4.687 24.466 23.087 1.00 90.62 711 GLN A CA 1
ATOM 5771 C C . GLN A 1 711 ? -5.870 24.340 22.121 1.00 90.62 711 GLN A C 1
ATOM 5773 O O . GLN A 1 711 ? -6.092 23.271 21.553 1.00 90.62 711 GLN A O 1
ATOM 5778 N N . THR A 1 712 ? -6.593 25.436 21.881 1.00 88.06 712 THR A N 1
ATOM 5779 C CA . THR A 1 712 ? -7.800 25.448 21.029 1.00 88.06 712 THR A CA 1
ATOM 5780 C C . THR A 1 712 ? -7.539 24.856 19.641 1.00 88.06 712 THR A C 1
ATOM 5782 O O . THR A 1 712 ? -8.341 24.069 19.150 1.00 88.06 712 THR A O 1
ATOM 5785 N N . GLY A 1 713 ? -6.371 25.140 19.048 1.00 85.06 713 GLY A N 1
ATOM 5786 C CA . GLY A 1 713 ? -5.959 24.585 17.751 1.00 85.06 713 GLY A CA 1
ATOM 5787 C C . GLY A 1 713 ? -5.789 23.071 17.744 1.00 85.06 713 GLY A C 1
ATOM 5788 O O . GLY A 1 713 ? -6.078 22.418 16.744 1.00 85.06 713 GLY A O 1
ATOM 5789 N N . PHE A 1 714 ? -5.348 22.491 18.858 1.00 90.69 714 PHE A N 1
ATOM 5790 C CA . PHE A 1 714 ? -5.230 21.042 19.001 1.00 90.69 714 PHE A CA 1
ATOM 5791 C C . PHE A 1 714 ? -6.586 20.402 19.273 1.00 90.69 714 PHE A C 1
ATOM 5793 O O . PHE A 1 714 ? -6.888 19.391 18.648 1.00 90.69 714 PHE A O 1
ATOM 5800 N N . ILE A 1 715 ? -7.409 20.999 20.140 1.00 92.50 715 ILE A N 1
ATOM 5801 C CA . ILE A 1 715 ? -8.748 20.485 20.452 1.00 92.50 715 ILE A CA 1
ATOM 5802 C C . ILE A 1 715 ? -9.585 20.387 19.178 1.00 92.50 715 ILE A C 1
ATOM 5804 O O . ILE A 1 715 ? -10.101 19.314 18.892 1.00 92.50 715 ILE A O 1
ATOM 5808 N N . GLU A 1 716 ? -9.678 21.452 18.383 1.00 89.75 716 GLU A N 1
ATOM 5809 C CA . GLU A 1 716 ? -10.490 21.448 17.158 1.00 89.75 716 GLU A CA 1
ATOM 5810 C C . GLU A 1 716 ? -9.977 20.444 16.116 1.00 89.75 716 GLU A C 1
ATOM 5812 O O . GLU A 1 716 ? -10.762 19.683 15.549 1.00 89.75 716 GLU A O 1
ATOM 5817 N N . THR A 1 717 ? -8.656 20.387 15.900 1.00 91.19 717 THR A N 1
ATOM 5818 C CA . THR A 1 717 ? -8.056 19.465 14.916 1.00 91.19 717 THR A CA 1
ATOM 5819 C C . THR A 1 717 ? -8.208 17.997 15.339 1.00 91.19 717 THR A C 1
ATOM 5821 O O . THR A 1 717 ? -8.424 17.123 14.500 1.00 91.19 717 THR A O 1
ATOM 5824 N N . LEU A 1 718 ? -8.089 17.711 16.640 1.00 94.81 718 LEU A N 1
ATOM 5825 C CA . LEU A 1 718 ? -8.174 16.365 17.219 1.00 94.81 718 LEU A CA 1
ATOM 5826 C C . LEU A 1 718 ? -9.599 15.997 17.674 1.00 94.81 718 LEU A C 1
ATOM 5828 O O . LEU A 1 718 ? -9.771 15.021 18.397 1.00 94.81 718 LEU A O 1
ATOM 5832 N N . SER A 1 719 ? -10.621 16.750 17.277 1.00 94.25 719 SER A N 1
ATOM 5833 C CA . SER A 1 719 ? -12.024 16.442 17.584 1.00 94.25 719 SER A CA 1
ATOM 5834 C C . SER A 1 719 ? -12.801 16.138 16.312 1.00 94.25 719 SER A C 1
ATOM 5836 O O . SER A 1 719 ? -12.435 16.597 15.235 1.00 94.25 719 SER A O 1
ATOM 5838 N N . ASP A 1 720 ? -13.885 15.377 16.414 1.00 94.00 720 ASP A N 1
ATOM 5839 C CA . ASP A 1 720 ? -14.780 15.011 15.309 1.00 94.00 720 ASP A CA 1
ATOM 5840 C C . ASP A 1 720 ? -14.063 14.462 14.061 1.00 94.00 720 ASP A C 1
ATOM 5842 O O . ASP A 1 720 ? -14.302 14.923 12.940 1.00 94.00 720 ASP A O 1
ATOM 5846 N N . LEU A 1 721 ? -13.149 13.509 14.242 1.00 94.12 721 LEU A N 1
ATOM 5847 C CA . LEU A 1 721 ? -12.394 12.891 13.148 1.00 94.12 721 LEU A CA 1
ATOM 5848 C C . LEU A 1 721 ? -12.737 11.409 12.978 1.00 94.12 721 LEU A C 1
ATOM 5850 O O . LEU A 1 721 ? -12.996 10.696 13.943 1.00 94.12 721 LEU A O 1
ATOM 5854 N N . HIS A 1 722 ? -12.679 10.925 11.741 1.00 95.81 722 HIS A N 1
ATOM 5855 C CA . HIS A 1 722 ? -12.679 9.489 11.475 1.00 95.81 722 HIS A CA 1
ATOM 5856 C C . HIS A 1 722 ? -11.300 8.919 11.814 1.00 95.81 722 HIS A C 1
ATOM 5858 O O . HIS A 1 722 ? -10.287 9.475 11.382 1.00 95.81 722 HIS A O 1
ATOM 5864 N N . SER A 1 723 ? -11.243 7.810 12.550 1.00 96.75 723 SER A N 1
ATOM 5865 C CA . SER A 1 723 ? -9.971 7.164 12.886 1.00 96.75 723 SER A CA 1
ATOM 5866 C C . SER A 1 723 ? -9.262 6.648 11.625 1.00 96.75 723 SER A C 1
ATOM 5868 O O . SER A 1 723 ? -9.876 5.920 10.843 1.00 96.75 723 SER A O 1
ATOM 5870 N N . PRO A 1 724 ? -7.959 6.931 11.419 1.00 97.31 724 PRO A N 1
ATOM 5871 C CA . PRO A 1 724 ? -7.229 6.339 10.302 1.00 97.31 724 PRO A CA 1
ATOM 5872 C C . PRO A 1 724 ? -7.095 4.812 10.405 1.00 97.31 724 PRO A C 1
ATOM 5874 O O . PRO A 1 724 ? -7.013 4.146 9.380 1.00 97.31 724 PRO A O 1
ATOM 5877 N N . LEU A 1 725 ? -7.114 4.236 11.614 1.00 96.12 725 LEU A N 1
ATOM 5878 C CA . LEU A 1 725 ? -7.063 2.778 11.809 1.00 96.12 725 LEU A CA 1
ATOM 5879 C C . LEU A 1 725 ? -8.362 2.085 11.375 1.00 96.12 725 LEU A C 1
ATOM 5881 O O . LEU A 1 725 ? -8.327 0.960 10.883 1.00 96.12 725 LEU A O 1
ATOM 5885 N N . ASN A 1 726 ? -9.503 2.754 11.554 1.00 93.81 726 ASN A N 1
ATOM 5886 C CA . ASN A 1 726 ? -10.808 2.276 11.116 1.00 93.81 726 ASN A CA 1
ATOM 5887 C C . ASN A 1 726 ? -11.713 3.482 10.807 1.00 93.81 726 ASN A C 1
ATOM 5889 O O . ASN A 1 726 ? -12.201 4.119 11.747 1.00 93.81 726 ASN A O 1
ATOM 5893 N N . PRO A 1 727 ? -11.981 3.786 9.522 1.00 93.75 727 PRO A N 1
ATOM 5894 C CA . PRO A 1 727 ? -12.729 4.981 9.141 1.00 93.75 727 PRO A CA 1
ATOM 5895 C C . PRO A 1 727 ? -14.188 4.963 9.614 1.00 93.75 727 PRO A C 1
ATOM 5897 O O . PRO A 1 727 ? -14.825 6.010 9.629 1.00 93.75 727 PRO A O 1
ATOM 5900 N N . ASN A 1 728 ? -14.726 3.825 10.060 1.00 93.44 728 ASN A N 1
ATOM 5901 C CA . ASN A 1 728 ? -16.081 3.761 10.611 1.00 93.44 728 ASN A CA 1
ATOM 5902 C C . ASN A 1 728 ? -16.134 4.184 12.091 1.00 93.44 728 ASN A C 1
ATOM 5904 O O . ASN A 1 728 ? -17.221 4.348 12.637 1.00 93.44 728 ASN A O 1
ATOM 5908 N N . ILE A 1 729 ? -14.994 4.386 12.760 1.00 94.44 729 ILE A N 1
ATOM 5909 C CA . ILE A 1 729 ? -14.938 4.869 14.147 1.00 94.44 729 ILE A CA 1
ATOM 5910 C C . ILE A 1 729 ? -14.800 6.395 14.154 1.00 94.44 729 ILE A C 1
ATOM 5912 O O . ILE A 1 729 ? -13.833 6.941 13.617 1.00 94.44 729 ILE A O 1
ATOM 5916 N N . LEU A 1 730 ? -15.751 7.072 14.804 1.00 94.88 730 LEU A N 1
ATOM 5917 C CA . LEU A 1 730 ? -15.751 8.522 14.991 1.00 94.88 730 LEU A CA 1
ATOM 5918 C C . LEU A 1 730 ? -15.163 8.901 16.352 1.00 94.88 730 LEU A C 1
ATOM 5920 O O . LEU A 1 730 ? -15.703 8.555 17.404 1.00 94.88 730 LEU A O 1
ATOM 5924 N N . LEU A 1 731 ? -14.077 9.660 16.318 1.00 95.56 731 LEU A N 1
ATOM 5925 C CA . LEU A 1 731 ? -13.379 10.175 17.487 1.00 95.56 731 LEU A CA 1
ATOM 5926 C C . LEU A 1 731 ? -13.942 11.565 17.816 1.00 95.56 731 LEU A C 1
ATOM 5928 O O . LEU A 1 731 ? -13.744 12.501 17.043 1.00 95.56 731 LEU A O 1
ATOM 5932 N N . ALA A 1 732 ? -14.668 11.699 18.931 1.00 93.44 732 ALA A N 1
ATOM 5933 C CA . ALA A 1 732 ? -15.330 12.951 19.313 1.00 93.44 732 ALA A CA 1
ATOM 5934 C C . ALA A 1 732 ? -14.328 14.005 19.792 1.00 93.44 732 ALA A C 1
ATOM 5936 O O . ALA A 1 732 ? -14.306 15.109 19.272 1.00 93.44 732 ALA A O 1
ATOM 5937 N N . GLY A 1 733 ? -13.478 13.652 20.755 1.00 92.81 733 GLY A N 1
ATOM 5938 C CA . GLY A 1 733 ? -12.461 14.536 21.315 1.00 92.81 733 GLY A CA 1
ATOM 5939 C C . GLY A 1 733 ? -11.516 13.776 22.240 1.00 92.81 733 GLY A C 1
ATOM 5940 O O . GLY A 1 733 ? -11.819 12.659 22.675 1.00 92.81 733 GLY A O 1
ATOM 5941 N N . VAL A 1 734 ? -10.357 14.371 22.515 1.00 95.12 734 VAL A N 1
ATOM 5942 C CA . VAL A 1 734 ? -9.291 13.753 23.314 1.00 95.12 734 VAL A CA 1
ATOM 5943 C C . VAL A 1 734 ? -9.585 13.886 24.809 1.00 95.12 734 VAL A C 1
ATOM 5945 O O . VAL A 1 734 ? -9.733 14.988 25.335 1.00 95.12 734 VAL A O 1
ATOM 5948 N N . ASN A 1 735 ? -9.582 12.764 25.527 1.00 94.81 735 ASN A N 1
ATOM 5949 C CA . ASN A 1 735 ? -9.563 12.739 26.984 1.00 94.81 735 ASN A CA 1
ATOM 5950 C C . ASN A 1 735 ? -8.127 12.983 27.478 1.00 94.81 735 ASN A C 1
ATOM 5952 O O . ASN A 1 735 ? -7.345 12.049 27.681 1.00 94.81 735 ASN A O 1
ATOM 5956 N N . VAL A 1 736 ? -7.771 14.262 27.629 1.00 94.31 736 VAL A N 1
ATOM 5957 C CA . VAL A 1 736 ? -6.400 14.708 27.929 1.00 94.31 736 VAL A CA 1
ATOM 5958 C C . VAL A 1 736 ? -5.852 14.092 29.220 1.00 94.31 736 VAL A C 1
ATOM 5960 O O . VAL A 1 736 ? -4.690 13.693 29.248 1.00 94.31 736 VAL A O 1
ATOM 5963 N N . GLU A 1 737 ? -6.682 13.928 30.253 1.00 93.31 737 GLU A N 1
ATOM 5964 C CA . GLU A 1 737 ? -6.256 13.384 31.555 1.00 93.31 737 GLU A CA 1
ATOM 5965 C C . GLU A 1 737 ? -5.786 11.927 31.467 1.00 93.31 737 GLU A C 1
ATOM 5967 O O . GLU A 1 737 ? -4.856 11.507 32.165 1.00 93.31 737 GLU A O 1
ATOM 5972 N N . ARG A 1 738 ? -6.415 11.148 30.579 1.00 93.00 738 ARG A N 1
ATOM 5973 C CA . ARG A 1 738 ? -6.065 9.743 30.334 1.00 93.00 738 ARG A CA 1
ATOM 5974 C C . ARG A 1 738 ? -4.911 9.579 29.340 1.00 93.00 738 ARG A C 1
ATOM 5976 O O . ARG A 1 738 ? -4.390 8.472 29.204 1.00 93.00 738 ARG A O 1
ATOM 5983 N N . CYS A 1 739 ? -4.484 10.650 28.670 1.00 94.50 739 CYS A N 1
ATOM 5984 C CA . CYS A 1 739 ? -3.365 10.600 27.735 1.00 94.50 739 CYS A CA 1
ATOM 5985 C C . CYS A 1 739 ? -2.016 10.489 28.463 1.00 94.50 739 CYS A C 1
ATOM 5987 O O . CYS A 1 739 ? -1.789 11.047 29.542 1.00 94.50 739 CYS A O 1
ATOM 5989 N N . LYS A 1 740 ? -1.080 9.766 27.848 1.00 93.56 740 LYS A N 1
ATOM 5990 C CA . LYS A 1 740 ? 0.287 9.586 28.359 1.00 93.56 740 LYS A CA 1
ATOM 5991 C C . LYS A 1 740 ? 1.268 9.386 27.208 1.00 93.56 740 LYS A C 1
ATOM 5993 O O . LYS A 1 740 ? 0.863 9.197 26.070 1.00 93.56 740 LYS A O 1
ATOM 5998 N N . TYR A 1 741 ? 2.561 9.395 27.496 1.00 92.25 741 TYR A N 1
ATOM 5999 C CA . TYR A 1 741 ? 3.581 8.892 26.576 1.00 92.25 741 TYR A CA 1
ATOM 6000 C C . TYR A 1 741 ? 4.266 7.681 27.208 1.00 92.25 741 TYR A C 1
ATOM 6002 O O . TYR A 1 741 ? 4.347 7.585 28.433 1.00 92.25 741 TYR A O 1
ATOM 6010 N N . MET A 1 742 ? 4.722 6.734 26.392 1.00 89.19 742 MET A N 1
ATOM 6011 C CA . MET A 1 742 ? 5.378 5.520 26.886 1.00 89.19 742 MET A CA 1
ATOM 6012 C C . MET A 1 742 ? 6.884 5.732 27.052 1.00 89.19 742 MET A C 1
ATOM 6014 O O . MET A 1 742 ? 7.499 6.547 26.360 1.00 89.19 742 MET A O 1
ATOM 6018 N N . ASP A 1 743 ? 7.505 4.953 27.935 1.00 83.50 743 ASP A N 1
ATOM 6019 C CA . ASP A 1 743 ? 8.916 5.130 28.291 1.00 83.50 743 ASP A CA 1
ATOM 6020 C C . ASP A 1 743 ? 9.916 4.562 27.273 1.00 83.50 743 ASP A C 1
ATOM 6022 O O . ASP A 1 743 ? 11.119 4.814 27.393 1.00 83.50 743 ASP A O 1
ATOM 6026 N N . SER A 1 744 ? 9.434 3.899 26.221 1.00 82.38 744 SER A N 1
ATOM 6027 C CA . SER A 1 744 ? 10.237 3.381 25.109 1.00 82.38 744 SER A CA 1
ATOM 6028 C C . SER A 1 744 ? 11.103 4.458 24.437 1.00 82.38 744 SER A C 1
ATOM 6030 O O . SER A 1 744 ? 10.839 5.659 24.537 1.00 82.38 744 SER A O 1
ATOM 6032 N N . LYS A 1 745 ? 12.140 4.035 23.698 1.00 82.56 745 LYS A N 1
ATOM 6033 C CA . LYS A 1 745 ? 13.132 4.928 23.060 1.00 82.56 745 LYS A CA 1
ATOM 6034 C C . LYS A 1 745 ? 12.500 6.060 22.236 1.00 82.56 745 LYS A C 1
ATOM 6036 O O . LYS A 1 745 ? 12.957 7.194 22.326 1.00 82.56 745 LYS A O 1
ATOM 6041 N N . MET A 1 746 ? 11.446 5.758 21.478 1.00 87.31 746 MET A N 1
ATOM 6042 C CA . MET A 1 746 ? 10.774 6.714 20.586 1.00 87.31 746 MET A CA 1
ATOM 6043 C C . MET A 1 746 ? 9.653 7.531 21.250 1.00 87.31 746 MET A C 1
ATOM 6045 O O . MET A 1 746 ? 9.009 8.335 20.578 1.00 87.31 746 MET A O 1
ATOM 6049 N N . LYS A 1 747 ? 9.427 7.349 22.561 1.00 91.12 747 LYS A N 1
ATOM 6050 C CA . LYS A 1 747 ? 8.405 8.054 23.357 1.00 91.12 747 LYS A CA 1
ATOM 6051 C C . LYS A 1 747 ? 7.022 8.101 22.685 1.00 91.12 747 LYS A C 1
ATOM 6053 O O . LYS A 1 747 ? 6.477 9.191 22.513 1.00 91.12 747 LYS A O 1
ATOM 6058 N N . PRO A 1 748 ? 6.459 6.955 22.254 1.00 93.88 748 PRO A N 1
ATOM 6059 C CA . PRO A 1 748 ? 5.174 6.948 21.561 1.00 93.88 748 PRO A CA 1
ATOM 6060 C C . PRO A 1 748 ? 4.069 7.533 22.446 1.00 93.88 748 PRO A C 1
ATOM 6062 O O . PRO A 1 748 ? 4.103 7.392 23.672 1.00 93.88 748 PRO A O 1
ATOM 6065 N N . LEU A 1 749 ? 3.108 8.207 21.822 1.00 96.56 749 LEU A N 1
ATOM 6066 C CA . LEU A 1 749 ? 1.989 8.847 22.507 1.00 96.56 749 LEU A CA 1
ATOM 6067 C C . LEU A 1 749 ? 0.836 7.859 22.633 1.00 96.56 749 LEU A C 1
ATOM 6069 O O . LEU A 1 749 ? 0.448 7.255 21.645 1.00 96.56 749 LEU A O 1
ATOM 6073 N N . TRP A 1 750 ? 0.261 7.746 23.820 1.00 96.75 750 TRP A N 1
ATOM 6074 C CA . TRP A 1 750 ? -1.000 7.067 24.086 1.00 96.75 750 TRP A CA 1
ATOM 6075 C C . TRP A 1 750 ? -2.097 8.125 24.171 1.00 96.75 750 TRP A C 1
ATOM 6077 O O . TRP A 1 750 ? -2.147 8.899 25.134 1.00 96.75 750 TRP A O 1
ATOM 6087 N N . ILE A 1 751 ? -2.950 8.171 23.155 1.00 97.12 751 ILE A N 1
ATOM 6088 C CA . ILE A 1 751 ? -4.038 9.137 23.031 1.00 97.12 751 ILE A CA 1
ATOM 6089 C C . ILE A 1 751 ? -5.360 8.413 23.259 1.00 97.12 751 ILE A C 1
ATOM 6091 O O . ILE A 1 751 ? -5.635 7.400 22.621 1.00 97.12 751 ILE A O 1
ATOM 6095 N N . VAL A 1 752 ? -6.169 8.938 24.174 1.00 96.44 752 VAL A N 1
ATOM 6096 C CA . VAL A 1 752 ? -7.488 8.392 24.506 1.00 96.44 752 VAL A CA 1
ATOM 6097 C C . VAL A 1 752 ? -8.547 9.313 23.930 1.00 96.44 752 VAL A C 1
ATOM 6099 O O . VAL A 1 752 ? -8.582 10.493 24.273 1.00 96.44 752 VAL A O 1
ATOM 6102 N N . TYR A 1 753 ? -9.411 8.782 23.076 1.00 96.19 753 TYR A N 1
ATOM 6103 C CA . TYR A 1 753 ? -10.545 9.498 22.503 1.00 96.19 753 TYR A CA 1
ATOM 6104 C C . TYR A 1 753 ? -11.856 9.017 23.115 1.00 96.19 753 TYR A C 1
ATOM 6106 O O . TYR A 1 753 ? -12.001 7.842 23.444 1.00 96.19 753 TYR A O 1
ATOM 6114 N N . ASN A 1 754 ? -12.837 9.911 23.206 1.00 94.88 754 ASN A N 1
ATOM 6115 C CA . ASN A 1 754 ? -14.225 9.517 23.439 1.00 94.88 754 ASN A CA 1
ATOM 6116 C C . ASN A 1 754 ? -14.864 9.091 22.108 1.00 94.88 754 ASN A C 1
ATOM 6118 O O . ASN A 1 754 ? -14.680 9.767 21.089 1.00 94.88 754 ASN A O 1
ATOM 6122 N N . ASN A 1 755 ? -15.618 7.992 22.107 1.00 92.50 755 ASN A N 1
ATOM 6123 C CA . ASN A 1 755 ? -16.386 7.565 20.941 1.00 92.50 755 ASN A CA 1
ATOM 6124 C C . ASN A 1 755 ? -17.580 8.508 20.740 1.00 92.50 755 ASN A C 1
ATOM 6126 O O . ASN A 1 755 ? -18.356 8.743 21.665 1.00 92.50 755 ASN A O 1
ATOM 6130 N N . LYS A 1 756 ? -17.745 9.050 19.530 1.00 89.81 756 LYS A N 1
ATOM 6131 C CA . LYS A 1 756 ? -18.854 9.968 19.228 1.00 89.81 756 LYS A CA 1
ATOM 6132 C C . LYS A 1 756 ? -20.218 9.277 19.193 1.00 89.81 756 LYS A C 1
ATOM 6134 O O . LYS A 1 756 ? -21.227 9.927 19.436 1.00 89.81 756 LYS A O 1
ATOM 6139 N N . LEU A 1 757 ? -20.255 7.990 18.850 1.00 88.38 757 LEU A N 1
ATOM 6140 C CA . LEU A 1 757 ? -21.499 7.265 18.579 1.00 88.38 757 LEU A CA 1
ATOM 6141 C C . LEU A 1 757 ? -22.073 6.533 19.793 1.00 88.38 757 LEU A C 1
ATOM 6143 O O . LEU A 1 757 ? -23.256 6.199 19.778 1.00 88.38 757 LEU A O 1
ATOM 6147 N N . LEU A 1 758 ? -21.258 6.286 20.822 1.00 83.94 758 LEU A N 1
ATOM 6148 C CA . LEU A 1 758 ? -21.684 5.630 22.054 1.00 83.94 758 LEU A CA 1
ATOM 6149 C C . LEU A 1 758 ? -21.091 6.356 23.265 1.00 83.94 758 LEU A C 1
ATOM 6151 O O . LEU A 1 758 ? -19.881 6.328 23.488 1.00 83.94 758 LEU A O 1
ATOM 6155 N N . GLY A 1 759 ? -21.955 6.998 24.055 1.00 79.44 759 GLY A N 1
ATOM 6156 C CA . GLY A 1 759 ? -21.548 7.727 25.256 1.00 79.44 759 GLY A CA 1
ATOM 6157 C C . GLY A 1 759 ? -20.830 6.828 26.268 1.00 79.44 759 GLY A C 1
ATOM 6158 O O . GLY A 1 759 ? -21.241 5.696 26.510 1.00 79.44 759 GLY A O 1
ATOM 6159 N N . GLY A 1 760 ? -19.740 7.332 26.853 1.00 80.38 760 GLY A N 1
ATOM 6160 C CA . GLY A 1 760 ? -18.929 6.605 27.838 1.00 80.38 760 GLY A CA 1
ATOM 6161 C C . GLY A 1 760 ? -17.947 5.578 27.255 1.00 80.38 760 GLY A C 1
ATOM 6162 O O . GLY A 1 760 ? -17.076 5.110 27.987 1.00 80.38 760 GLY A O 1
ATOM 6163 N N . ASP A 1 761 ? -18.031 5.264 25.959 1.00 87.50 761 ASP A N 1
ATOM 6164 C CA . ASP A 1 761 ? -17.071 4.399 25.265 1.00 87.50 761 ASP A CA 1
ATOM 6165 C C . ASP A 1 761 ? -15.803 5.184 24.886 1.00 87.50 761 ASP A C 1
ATOM 6167 O O . ASP A 1 761 ? -15.868 6.344 24.462 1.00 87.50 761 ASP A O 1
ATOM 6171 N N . THR A 1 762 ? -14.630 4.562 25.044 1.00 92.56 762 THR A N 1
ATOM 6172 C CA . THR A 1 762 ? -13.336 5.194 24.735 1.00 92.56 762 THR A CA 1
ATOM 6173 C C . THR A 1 762 ? -12.521 4.376 23.752 1.00 92.56 762 THR A C 1
ATOM 6175 O O . THR A 1 762 ? -12.471 3.152 23.848 1.00 92.56 762 THR A O 1
ATOM 6178 N N . VAL A 1 763 ? -11.836 5.071 22.846 1.00 93.88 763 VAL A N 1
ATOM 6179 C CA . VAL A 1 763 ? -10.953 4.491 21.834 1.00 93.88 763 VAL A CA 1
ATOM 6180 C C . VAL A 1 763 ? -9.526 4.943 22.112 1.00 93.88 763 VAL A C 1
ATOM 6182 O O . VAL A 1 763 ? -9.204 6.130 22.022 1.00 93.88 763 VAL A O 1
ATOM 6185 N N . ASP A 1 764 ? -8.667 3.985 22.431 1.00 95.19 764 ASP A N 1
ATOM 6186 C CA . ASP A 1 764 ? -7.273 4.225 22.778 1.00 95.19 764 ASP A CA 1
ATOM 6187 C C . ASP A 1 764 ? -6.389 3.949 21.546 1.00 95.19 764 ASP A C 1
ATOM 6189 O O . ASP A 1 764 ? -6.495 2.908 20.893 1.00 95.19 764 ASP A O 1
ATOM 6193 N N . ILE A 1 765 ? -5.516 4.897 21.201 1.00 96.88 765 ILE A N 1
ATOM 6194 C CA . ILE A 1 765 ? -4.634 4.814 20.030 1.00 96.88 765 ILE A CA 1
ATOM 6195 C C . ILE A 1 765 ? -3.212 5.184 20.441 1.00 96.88 765 ILE A C 1
ATOM 6197 O O . ILE A 1 765 ? -2.980 6.196 21.108 1.00 96.88 765 ILE A O 1
ATOM 6201 N N . ILE A 1 766 ? -2.238 4.398 19.990 1.00 97.50 766 ILE A N 1
ATOM 6202 C CA . ILE A 1 766 ? -0.822 4.729 20.111 1.00 97.50 766 ILE A CA 1
ATOM 6203 C C . ILE A 1 766 ? -0.347 5.402 18.822 1.00 97.50 766 ILE A C 1
ATOM 6205 O O . ILE A 1 766 ? -0.383 4.804 17.751 1.00 97.50 766 ILE A O 1
ATOM 6209 N N . PHE A 1 767 ? 0.159 6.629 18.926 1.00 97.50 767 PHE A N 1
ATOM 6210 C CA . PHE A 1 767 ? 0.899 7.293 17.855 1.00 97.50 767 PHE A CA 1
ATOM 6211 C C . PHE A 1 767 ? 2.401 7.085 18.054 1.00 97.50 767 PHE A C 1
ATOM 6213 O O . PHE A 1 767 ? 2.978 7.489 19.071 1.00 97.50 767 PHE A O 1
ATOM 6220 N N . LYS A 1 768 ? 3.048 6.466 17.067 1.00 95.25 768 LYS A N 1
ATOM 6221 C CA . LYS A 1 768 ? 4.476 6.143 17.087 1.00 95.25 768 LYS A CA 1
ATOM 6222 C C . LYS A 1 768 ? 5.180 6.897 15.965 1.00 95.25 768 LYS A C 1
ATOM 6224 O O . LYS A 1 768 ? 4.723 6.924 14.829 1.00 95.25 768 LYS A O 1
ATOM 6229 N N . ASN A 1 769 ? 6.302 7.522 16.298 1.00 93.81 769 ASN A N 1
ATOM 6230 C CA . ASN A 1 769 ? 7.102 8.315 15.371 1.00 93.81 769 ASN A CA 1
ATOM 6231 C C . ASN A 1 769 ? 8.582 8.056 15.674 1.00 93.81 769 ASN A C 1
ATOM 6233 O O . ASN A 1 769 ? 9.026 8.274 16.800 1.00 93.81 769 ASN A O 1
ATOM 6237 N N . GLY A 1 770 ? 9.337 7.583 14.689 1.00 86.88 770 GLY A N 1
ATOM 6238 C CA . GLY A 1 770 ? 10.731 7.147 14.796 1.00 86.88 770 GLY A CA 1
ATOM 6239 C C . GLY A 1 770 ? 10.987 5.668 14.475 1.00 86.88 770 GLY A C 1
ATOM 6240 O O . GLY A 1 770 ? 12.153 5.298 14.402 1.00 86.88 770 GLY A O 1
ATOM 6241 N N . ASP A 1 771 ? 9.947 4.855 14.255 1.00 86.25 771 ASP A N 1
ATOM 6242 C CA . ASP A 1 771 ? 10.061 3.438 13.875 1.00 86.25 771 ASP A CA 1
ATOM 6243 C C . ASP A 1 771 ? 9.240 3.158 12.601 1.00 86.25 771 ASP A C 1
ATOM 6245 O O . ASP A 1 771 ? 8.168 3.735 12.408 1.00 86.25 771 ASP A O 1
ATOM 6249 N N . ASP A 1 772 ? 9.731 2.269 11.735 1.00 83.56 772 ASP A N 1
ATOM 6250 C CA . ASP A 1 772 ? 9.026 1.847 10.518 1.00 83.56 772 ASP A CA 1
ATOM 6251 C C . ASP A 1 772 ? 7.976 0.771 10.833 1.00 83.56 772 ASP A C 1
ATOM 6253 O O . ASP A 1 772 ? 8.302 -0.398 11.031 1.00 83.56 772 ASP A O 1
ATOM 6257 N N . LEU A 1 773 ? 6.704 1.171 10.852 1.00 89.50 773 LEU A N 1
ATOM 6258 C CA . LEU A 1 773 ? 5.579 0.290 11.177 1.00 89.50 773 LEU A CA 1
ATOM 6259 C C . LEU A 1 773 ? 5.155 -0.647 10.041 1.00 89.50 773 LEU A C 1
ATOM 6261 O O . LEU A 1 773 ? 4.274 -1.481 10.247 1.00 89.50 773 LEU A O 1
ATOM 6265 N N . ARG A 1 774 ? 5.751 -0.558 8.846 1.00 82.56 774 ARG A N 1
ATOM 6266 C CA . ARG A 1 774 ? 5.366 -1.426 7.718 1.00 82.56 774 ARG A CA 1
ATOM 6267 C C . ARG A 1 774 ? 5.662 -2.902 7.999 1.00 82.56 774 ARG A C 1
ATOM 6269 O O . ARG A 1 774 ? 4.922 -3.769 7.541 1.00 82.56 774 ARG A O 1
ATOM 6276 N N . GLN A 1 775 ? 6.698 -3.191 8.791 1.00 80.88 775 GLN A N 1
ATOM 6277 C CA . GLN A 1 775 ? 7.014 -4.558 9.224 1.00 80.88 775 GLN A CA 1
ATOM 6278 C C . GLN A 1 775 ? 5.958 -5.108 10.191 1.00 80.88 775 GLN A C 1
ATOM 6280 O O . GLN A 1 775 ? 5.490 -6.238 10.022 1.00 80.88 775 GLN A O 1
ATOM 6285 N N . ASP A 1 776 ? 5.525 -4.300 11.162 1.00 88.00 776 ASP A N 1
ATOM 6286 C CA . ASP A 1 776 ? 4.425 -4.645 12.062 1.00 88.00 776 ASP A CA 1
ATOM 6287 C C . ASP A 1 776 ? 3.119 -4.857 11.292 1.00 88.00 776 ASP A C 1
ATOM 6289 O O . ASP A 1 776 ? 2.434 -5.853 11.519 1.00 88.00 776 ASP A O 1
ATOM 6293 N N . MET A 1 777 ? 2.794 -3.972 10.342 1.00 86.31 777 MET A N 1
ATOM 6294 C CA . MET A 1 777 ? 1.611 -4.106 9.484 1.00 86.31 777 MET A CA 1
ATOM 6295 C C . MET A 1 777 ? 1.588 -5.439 8.739 1.00 86.31 777 MET A C 1
ATOM 6297 O O . MET A 1 777 ? 0.568 -6.128 8.774 1.00 86.31 777 MET A O 1
ATOM 6301 N N . LEU A 1 778 ? 2.702 -5.809 8.097 1.00 80.69 778 LEU A N 1
ATOM 6302 C CA . LEU A 1 778 ? 2.830 -7.077 7.381 1.00 80.69 778 LEU A CA 1
ATOM 6303 C C . LEU A 1 778 ? 2.668 -8.265 8.332 1.00 80.69 778 LEU A C 1
ATOM 6305 O O . LEU A 1 778 ? 1.917 -9.191 8.041 1.00 80.69 778 LEU A O 1
ATOM 6309 N N . THR A 1 779 ? 3.335 -8.231 9.486 1.00 84.31 779 THR A N 1
ATOM 6310 C CA . THR A 1 779 ? 3.266 -9.322 10.468 1.00 84.31 779 THR A CA 1
ATOM 6311 C C . THR A 1 779 ? 1.840 -9.519 10.968 1.00 84.31 779 THR A C 1
ATOM 6313 O O . THR A 1 779 ? 1.329 -10.636 10.965 1.00 84.31 779 THR A O 1
ATOM 6316 N N . LEU A 1 780 ? 1.159 -8.431 11.329 1.00 90.75 780 LEU A N 1
ATOM 6317 C CA . LEU A 1 780 ? -0.236 -8.454 11.765 1.00 90.75 780 LEU A CA 1
ATOM 6318 C C . LEU A 1 780 ? -1.187 -8.915 10.660 1.00 90.75 780 LEU A C 1
ATOM 6320 O O . LEU A 1 780 ? -2.157 -9.614 10.935 1.00 90.75 780 LEU A O 1
ATOM 6324 N N . GLN A 1 781 ? -0.918 -8.555 9.409 1.00 84.94 781 GLN A N 1
ATOM 6325 C CA . GLN A 1 781 ? -1.689 -9.023 8.262 1.00 84.94 781 GLN A CA 1
ATOM 6326 C C . GLN A 1 781 ? -1.514 -10.525 8.030 1.00 84.94 781 GLN A C 1
ATOM 6328 O O . GLN A 1 781 ? -2.503 -11.220 7.804 1.00 84.94 781 GLN A O 1
ATOM 6333 N N . ILE A 1 782 ? -0.291 -11.043 8.146 1.00 81.25 782 ILE A N 1
ATOM 6334 C CA . ILE A 1 782 ? -0.037 -12.483 8.064 1.00 81.25 782 ILE A CA 1
ATOM 6335 C C . ILE A 1 782 ? -0.704 -13.214 9.233 1.00 81.25 782 ILE A C 1
ATOM 6337 O O . ILE A 1 782 ? -1.309 -14.259 9.019 1.00 81.25 782 ILE A O 1
ATOM 6341 N N . LEU A 1 783 ? -0.668 -12.651 10.445 1.00 86.38 783 LEU A N 1
ATOM 6342 C CA . LEU A 1 783 ? -1.393 -13.192 11.599 1.00 86.38 783 LEU A CA 1
ATOM 6343 C C . LEU A 1 783 ? -2.910 -13.243 11.355 1.00 86.38 783 LEU A C 1
ATOM 6345 O O . LEU A 1 783 ? -3.525 -14.255 11.678 1.00 86.38 783 LEU A O 1
ATOM 6349 N N . ARG A 1 784 ? -3.509 -12.209 10.739 1.00 85.56 784 ARG A N 1
ATOM 6350 C CA . ARG A 1 784 ? -4.926 -12.241 10.312 1.00 85.56 784 ARG A CA 1
ATOM 6351 C C . ARG A 1 784 ? -5.191 -13.378 9.342 1.00 85.56 784 ARG A C 1
ATOM 6353 O O . ARG A 1 784 ? -6.178 -14.084 9.489 1.00 85.56 784 ARG A O 1
ATOM 6360 N N . LEU A 1 785 ? -4.321 -13.553 8.354 1.00 80.12 785 LEU A N 1
ATOM 6361 C CA . LEU A 1 785 ? -4.499 -14.603 7.364 1.00 80.12 785 LEU A CA 1
ATOM 6362 C C . LEU A 1 785 ? -4.330 -15.999 7.983 1.00 80.12 785 LEU A C 1
ATOM 6364 O O . LEU A 1 785 ? -5.132 -16.879 7.701 1.00 80.12 785 LEU A O 1
ATOM 6368 N N . MET A 1 786 ? -3.340 -16.196 8.859 1.00 80.12 786 MET A N 1
ATOM 6369 C CA . MET A 1 786 ? -3.184 -17.428 9.644 1.00 80.12 786 MET A CA 1
ATOM 6370 C C . MET A 1 786 ? -4.463 -17.756 10.411 1.00 80.12 786 MET A C 1
ATOM 6372 O O . MET A 1 786 ? -4.973 -18.866 10.292 1.00 80.12 786 MET A O 1
ATOM 6376 N N . ASP A 1 787 ? -5.000 -16.775 11.137 1.00 82.94 787 ASP A N 1
ATOM 6377 C CA . ASP A 1 787 ? -6.238 -16.910 11.901 1.00 82.94 787 ASP A CA 1
ATOM 6378 C C . ASP A 1 787 ? -7.430 -17.289 11.011 1.00 82.94 787 ASP A C 1
ATOM 6380 O O . ASP A 1 787 ? -8.152 -18.235 11.319 1.00 82.94 787 ASP A O 1
ATOM 6384 N N . LEU A 1 788 ? -7.589 -16.626 9.862 1.00 77.56 788 LEU A N 1
ATOM 6385 C CA . LEU A 1 788 ? -8.639 -16.946 8.891 1.00 77.56 788 LEU A CA 1
ATOM 6386 C C . LEU A 1 788 ? -8.530 -18.381 8.377 1.00 77.56 788 LEU A C 1
ATOM 6388 O O . LEU A 1 788 ? -9.521 -19.105 8.367 1.00 77.56 788 LEU A O 1
ATOM 6392 N N . LEU A 1 789 ? -7.333 -18.825 7.995 1.00 74.69 789 LEU A N 1
ATOM 6393 C CA . LEU A 1 789 ? -7.143 -20.181 7.484 1.00 74.69 789 LEU A CA 1
ATOM 6394 C C . LEU A 1 789 ? -7.320 -21.257 8.555 1.00 74.69 789 LEU A C 1
ATOM 6396 O O . LEU A 1 789 ? -7.784 -22.358 8.255 1.00 74.69 789 LEU A O 1
ATOM 6400 N N . TRP A 1 790 ? -6.935 -20.970 9.798 1.00 76.88 790 TRP A N 1
ATOM 6401 C CA . TRP A 1 790 ? -7.193 -21.879 10.910 1.00 76.88 790 TRP A CA 1
ATOM 6402 C C . TRP A 1 790 ? -8.693 -21.975 11.187 1.00 76.88 790 TRP A C 1
ATOM 6404 O O . TRP A 1 790 ? -9.207 -23.087 11.302 1.00 76.88 790 TRP A O 1
ATOM 6414 N N . LYS A 1 791 ? -9.418 -20.852 11.158 1.00 74.81 791 LYS A N 1
ATOM 6415 C CA . LYS A 1 791 ? -10.883 -20.826 11.276 1.00 74.81 791 LYS A CA 1
ATOM 6416 C C . LYS A 1 791 ? -11.583 -21.559 10.127 1.00 74.81 791 LYS A C 1
ATOM 6418 O O . LYS A 1 791 ? -12.480 -22.348 10.404 1.00 74.81 791 LYS A O 1
ATOM 6423 N N . GLU A 1 792 ? -11.129 -21.407 8.878 1.00 72.81 792 GLU A N 1
ATOM 6424 C CA . GLU A 1 792 ? -11.601 -22.205 7.724 1.00 72.81 792 GLU A CA 1
ATOM 6425 C C . GLU A 1 792 ? -11.423 -23.720 7.960 1.00 72.81 792 GLU A C 1
ATOM 6427 O O . GLU A 1 792 ? -12.213 -24.533 7.482 1.00 72.81 792 GLU A O 1
ATOM 6432 N N . ALA A 1 793 ? -10.396 -24.116 8.718 1.00 69.81 793 ALA A N 1
ATOM 6433 C CA . ALA A 1 793 ? -10.129 -25.500 9.106 1.00 69.81 793 ALA A CA 1
ATOM 6434 C C . ALA A 1 793 ? -10.797 -25.920 10.435 1.00 69.81 793 ALA A C 1
ATOM 6436 O O . ALA A 1 793 ? -10.438 -26.964 10.985 1.00 69.81 793 ALA A O 1
ATOM 6437 N N . ASN A 1 794 ? -11.755 -25.137 10.949 1.00 70.94 794 ASN A N 1
ATOM 6438 C CA . ASN A 1 794 ? -12.428 -25.328 12.242 1.00 70.94 794 ASN A CA 1
ATOM 6439 C C . ASN A 1 794 ? -11.481 -25.329 13.458 1.00 70.94 794 ASN A C 1
ATOM 6441 O O . ASN A 1 794 ? -11.735 -26.001 14.459 1.00 70.94 794 ASN A O 1
ATOM 6445 N N . LEU A 1 795 ? -10.388 -24.571 13.383 1.00 75.06 795 LEU A N 1
ATOM 6446 C CA . LEU A 1 795 ? -9.419 -24.390 14.458 1.00 75.06 795 LEU A CA 1
ATOM 6447 C C . LEU A 1 795 ? -9.349 -22.907 14.849 1.00 75.06 795 LEU A C 1
ATOM 6449 O O . LEU A 1 795 ? -8.661 -22.117 14.214 1.00 75.06 795 LEU A O 1
ATOM 6453 N N . ASP A 1 796 ? -10.045 -22.518 15.914 1.00 80.25 796 ASP A N 1
ATOM 6454 C CA . ASP A 1 796 ? -10.000 -21.142 16.418 1.00 80.25 796 ASP A CA 1
ATOM 6455 C C . ASP A 1 796 ? -8.907 -20.991 17.484 1.00 80.25 796 ASP A C 1
ATOM 6457 O O . ASP A 1 796 ? -9.073 -21.399 18.635 1.00 80.25 796 ASP A O 1
ATOM 6461 N N . LEU A 1 797 ? -7.766 -20.425 17.081 1.00 84.38 797 LEU A N 1
ATOM 6462 C CA . LEU A 1 797 ? -6.604 -20.230 17.952 1.00 84.38 797 LEU A CA 1
ATOM 6463 C C . LEU A 1 797 ? -6.592 -18.872 18.658 1.00 84.38 797 LEU A C 1
ATOM 6465 O O . LEU A 1 797 ? -5.570 -18.519 19.238 1.00 84.38 797 LEU A O 1
ATOM 6469 N N . ARG A 1 798 ? -7.696 -18.111 18.646 1.00 84.69 798 ARG A N 1
ATOM 6470 C CA . ARG A 1 798 ? -7.845 -16.877 19.445 1.00 84.69 798 ARG A CA 1
ATOM 6471 C C . ARG A 1 798 ? -6.730 -15.844 19.206 1.00 84.69 798 ARG A C 1
ATOM 6473 O O . ARG A 1 798 ? -6.262 -15.197 20.144 1.00 84.69 798 ARG A O 1
ATOM 6480 N N . ILE A 1 799 ? -6.276 -15.696 17.959 1.00 89.00 799 ILE A N 1
ATOM 6481 C CA . ILE A 1 799 ? -5.250 -14.705 17.600 1.00 89.00 799 ILE A CA 1
ATOM 6482 C C . ILE A 1 799 ? -5.820 -13.292 17.734 1.00 89.00 799 ILE A C 1
ATOM 6484 O O . ILE A 1 799 ? -6.973 -13.043 17.389 1.00 89.00 799 ILE A O 1
ATOM 6488 N N . VAL A 1 800 ? -4.994 -12.346 18.197 1.00 91.19 800 VAL A N 1
ATOM 6489 C CA . VAL A 1 800 ? -5.371 -10.932 18.363 1.00 91.19 800 VAL A CA 1
ATOM 6490 C C . VAL A 1 800 ? -4.546 -10.057 17.409 1.00 91.19 800 VAL A C 1
ATOM 6492 O O . VAL A 1 800 ? -3.495 -9.528 17.785 1.00 91.19 800 VAL A O 1
ATOM 6495 N N . PRO A 1 801 ? -4.979 -9.894 16.148 1.00 91.75 801 PRO A N 1
ATOM 6496 C CA . PRO A 1 801 ? -4.251 -9.104 15.167 1.00 91.75 801 PRO A CA 1
ATOM 6497 C C . PRO A 1 801 ? -4.725 -7.642 15.162 1.00 91.75 801 PRO A C 1
ATOM 6499 O O . PRO A 1 801 ? -5.448 -7.210 14.259 1.00 91.75 801 PRO A O 1
ATOM 6502 N N . TYR A 1 802 ? -4.299 -6.889 16.175 1.00 94.38 802 TYR A N 1
ATOM 6503 C CA . TYR A 1 802 ? -4.652 -5.478 16.360 1.00 94.38 802 TYR A CA 1
ATOM 6504 C C . TYR A 1 802 ? -4.302 -4.596 15.144 1.00 94.38 802 TYR A C 1
ATOM 6506 O O . TYR A 1 802 ? -3.447 -4.920 14.312 1.00 94.38 802 TYR A O 1
ATOM 6514 N N . GLY A 1 803 ? -4.989 -3.463 15.017 1.00 94.25 803 GLY A N 1
ATOM 6515 C CA . GLY A 1 803 ? -4.779 -2.479 13.964 1.00 94.25 803 GLY A CA 1
ATOM 6516 C C . GLY A 1 803 ? -3.396 -1.835 14.038 1.00 94.25 803 GLY A C 1
ATOM 6517 O O . GLY A 1 803 ? -2.943 -1.390 15.089 1.00 94.25 803 GLY A O 1
ATOM 6518 N N . CYS A 1 804 ? -2.725 -1.744 12.896 1.00 95.94 804 CYS A N 1
ATOM 6519 C CA . CYS A 1 804 ? -1.478 -1.006 12.736 1.00 95.94 804 CYS A CA 1
ATOM 6520 C C . CYS A 1 804 ? -1.491 -0.354 11.356 1.00 95.94 804 CYS A C 1
ATOM 6522 O O . CYS A 1 804 ? -1.869 -1.000 10.376 1.00 95.94 804 CYS A O 1
ATOM 6524 N N . LEU A 1 805 ? -1.114 0.920 11.282 1.00 97.12 805 LEU A N 1
ATOM 6525 C CA . LEU A 1 805 ? -1.116 1.681 10.040 1.00 97.12 805 LEU A CA 1
ATOM 6526 C C . LEU A 1 805 ? 0.066 2.646 10.000 1.00 97.12 805 LEU A C 1
ATOM 6528 O O . LEU A 1 805 ? 0.134 3.585 10.790 1.00 97.12 805 LEU A O 1
ATOM 6532 N N . ALA A 1 806 ? 0.965 2.446 9.043 1.00 95.00 806 ALA A N 1
ATOM 6533 C CA . ALA A 1 806 ? 1.974 3.422 8.670 1.00 95.00 806 ALA A CA 1
ATOM 6534 C C . ALA A 1 806 ? 1.293 4.599 7.963 1.00 95.00 806 ALA A C 1
ATOM 6536 O O . ALA A 1 806 ? 0.493 4.412 7.047 1.00 95.00 806 ALA A O 1
ATOM 6537 N N . THR A 1 807 ? 1.612 5.817 8.390 1.00 94.56 807 THR A N 1
ATOM 6538 C CA . THR A 1 807 ? 1.007 7.053 7.865 1.00 94.56 807 THR A CA 1
ATOM 6539 C C . THR A 1 807 ? 2.028 7.972 7.196 1.00 94.56 807 THR A C 1
ATOM 6541 O O . THR A 1 807 ? 1.659 8.983 6.603 1.00 94.56 807 THR A O 1
ATOM 6544 N N . GLY A 1 808 ? 3.317 7.646 7.290 1.00 90.00 808 GLY A N 1
ATOM 6545 C CA . GLY A 1 808 ? 4.414 8.419 6.718 1.00 90.00 808 GLY A CA 1
ATOM 6546 C C . GLY A 1 808 ? 5.772 7.810 7.048 1.00 90.00 808 GLY A C 1
ATOM 6547 O O . GLY A 1 808 ? 5.858 6.733 7.637 1.00 90.00 808 GLY A O 1
ATOM 6548 N N . ASP A 1 809 ? 6.833 8.548 6.726 1.00 88.06 809 ASP A N 1
ATOM 6549 C CA . ASP A 1 809 ? 8.211 8.144 7.005 1.00 88.06 809 ASP A CA 1
ATOM 6550 C C . ASP A 1 809 ? 8.417 7.867 8.504 1.00 88.06 809 ASP A C 1
ATOM 6552 O O . ASP A 1 809 ? 8.224 8.762 9.337 1.00 88.06 809 ASP A O 1
ATOM 6556 N N . HIS A 1 810 ? 8.732 6.610 8.838 1.00 89.06 810 HIS A N 1
ATOM 6557 C CA . HIS A 1 810 ? 8.915 6.099 10.202 1.00 89.06 810 HIS A CA 1
ATOM 6558 C C . HIS A 1 810 ? 7.824 6.554 11.193 1.00 89.06 810 HIS A C 1
ATOM 6560 O O . HIS A 1 810 ? 8.114 6.887 12.345 1.00 89.06 810 HIS A O 1
ATOM 6566 N N . SER A 1 811 ? 6.565 6.642 10.757 1.00 93.38 811 SER A N 1
ATOM 6567 C CA . SER A 1 811 ? 5.463 7.102 11.608 1.00 93.38 811 SER A CA 1
ATOM 6568 C C . SER A 1 811 ? 4.149 6.393 11.311 1.00 93.38 811 SER A C 1
ATOM 6570 O O . SER A 1 811 ? 3.878 5.990 10.178 1.00 93.38 811 SER A O 1
ATOM 6572 N N . GLY A 1 812 ? 3.312 6.261 12.337 1.00 96.38 812 GLY A N 1
ATOM 6573 C CA . GLY A 1 812 ? 1.978 5.701 12.190 1.00 96.38 812 GLY A CA 1
ATOM 6574 C C . GLY A 1 812 ? 1.254 5.454 13.505 1.00 96.38 812 GLY A C 1
ATOM 6575 O O . GLY A 1 812 ? 1.630 5.970 14.562 1.00 96.38 812 GLY A O 1
ATOM 6576 N N . LEU A 1 813 ? 0.180 4.682 13.405 1.00 98.00 813 LEU A N 1
ATOM 6577 C CA . LEU A 1 813 ? -0.768 4.412 14.475 1.00 98.00 813 LEU A CA 1
ATOM 6578 C C . LEU A 1 813 ? -0.817 2.923 14.798 1.00 98.00 813 LEU A C 1
ATOM 6580 O O . LEU A 1 813 ? -0.712 2.080 13.907 1.00 98.00 813 LEU A O 1
ATOM 6584 N N . ILE A 1 814 ? -1.033 2.618 16.071 1.00 97.00 814 ILE A N 1
ATOM 6585 C CA . ILE A 1 814 ? -1.263 1.272 16.585 1.00 97.00 814 ILE A CA 1
ATOM 6586 C C . ILE A 1 814 ? -2.530 1.311 17.442 1.00 97.00 814 ILE A C 1
ATOM 6588 O O . ILE A 1 814 ? -2.693 2.194 18.286 1.00 97.00 814 ILE A O 1
ATOM 6592 N N . GLU A 1 815 ? -3.434 0.370 17.210 1.00 96.19 815 GLU A N 1
ATOM 6593 C CA . GLU A 1 815 ? -4.617 0.148 18.035 1.00 96.19 815 GLU A CA 1
ATOM 6594 C C . GLU A 1 815 ? -4.203 -0.366 19.414 1.00 96.19 815 GLU A C 1
ATOM 6596 O O . GLU A 1 815 ? -3.378 -1.274 19.539 1.00 96.19 815 GLU A O 1
ATOM 6601 N N . VAL A 1 816 ? -4.794 0.196 20.464 1.00 95.06 816 VAL A N 1
ATOM 6602 C CA . VAL A 1 816 ? -4.618 -0.331 21.813 1.00 95.06 816 VAL A CA 1
ATOM 6603 C C . VAL A 1 816 ? -5.616 -1.454 22.057 1.00 95.06 816 VAL A C 1
ATOM 6605 O O . VAL A 1 816 ? -6.826 -1.251 22.008 1.00 95.06 816 VAL A O 1
ATOM 6608 N N . VAL A 1 817 ? -5.101 -2.624 22.429 1.00 92.69 817 VAL A N 1
ATOM 6609 C CA . VAL A 1 817 ? -5.927 -3.723 22.935 1.00 92.69 817 VAL A CA 1
ATOM 6610 C C . VAL A 1 817 ? -6.319 -3.430 24.385 1.00 92.69 817 VAL A C 1
ATOM 6612 O O . VAL A 1 817 ? -5.461 -3.322 25.263 1.00 92.69 817 VAL A O 1
ATOM 6615 N N . SER A 1 818 ? -7.620 -3.293 24.641 1.00 88.50 818 SER A N 1
ATOM 6616 C CA . SER A 1 818 ? -8.151 -3.002 25.975 1.00 88.50 818 SER A CA 1
ATOM 6617 C C . SER A 1 818 ? -7.984 -4.173 26.950 1.00 88.50 818 SER A C 1
ATOM 6619 O O . SER A 1 818 ? -7.910 -5.344 26.559 1.00 88.50 818 SER A O 1
ATOM 6621 N N . SER A 1 819 ? -7.954 -3.841 28.246 1.00 89.00 819 SER A N 1
ATOM 6622 C CA . SER A 1 819 ? -7.874 -4.806 29.354 1.00 89.00 819 SER A CA 1
ATOM 6623 C C . SER A 1 819 ? -6.710 -5.795 29.229 1.00 89.00 819 SER A C 1
ATOM 6625 O O . SER A 1 819 ? -6.832 -6.954 29.621 1.00 89.00 819 SER A O 1
ATOM 6627 N N . ALA A 1 820 ? -5.590 -5.341 28.669 1.00 92.00 820 ALA A N 1
ATOM 6628 C CA . ALA A 1 820 ? -4.373 -6.119 28.500 1.00 92.00 820 ALA A CA 1
ATOM 6629 C C . ALA A 1 820 ? -3.217 -5.503 29.286 1.00 92.00 820 ALA A C 1
ATOM 6631 O O . ALA A 1 820 ? -3.113 -4.279 29.390 1.00 92.00 820 ALA A O 1
ATOM 6632 N N . ASP A 1 821 ? -2.323 -6.350 29.786 1.00 91.38 821 ASP A N 1
ATOM 6633 C CA . ASP A 1 821 ? -1.081 -5.913 30.419 1.00 91.38 821 ASP A CA 1
ATOM 6634 C C . ASP A 1 821 ? 0.103 -6.765 29.950 1.00 91.38 821 ASP A C 1
ATOM 6636 O O . ASP A 1 821 ? -0.073 -7.895 29.483 1.00 91.38 821 ASP A O 1
ATOM 6640 N N . THR A 1 822 ? 1.316 -6.216 30.027 1.00 91.56 822 THR A N 1
ATOM 6641 C CA . THR A 1 822 ? 2.531 -6.964 29.673 1.00 91.56 822 THR A CA 1
ATOM 6642 C C . THR A 1 822 ? 2.847 -7.985 30.758 1.00 91.56 822 THR A C 1
ATOM 6644 O O . THR A 1 822 ? 2.622 -7.740 31.947 1.00 91.56 822 THR A O 1
ATOM 6647 N N . ILE A 1 823 ? 3.441 -9.118 30.379 1.00 89.81 823 ILE A N 1
ATOM 6648 C CA . ILE A 1 823 ? 3.896 -10.121 31.355 1.00 89.81 823 ILE A CA 1
ATOM 6649 C C . ILE A 1 823 ? 4.840 -9.480 32.385 1.00 89.81 823 ILE A C 1
ATOM 6651 O O . ILE A 1 823 ? 4.734 -9.754 33.580 1.00 89.81 823 ILE A O 1
ATOM 6655 N N . ALA A 1 824 ? 5.717 -8.574 31.943 1.00 87.56 824 ALA A N 1
ATOM 6656 C CA . ALA A 1 824 ? 6.628 -7.850 32.825 1.00 87.56 824 ALA A CA 1
ATOM 6657 C C . ALA A 1 824 ? 5.895 -6.998 33.878 1.00 87.56 824 ALA A C 1
ATOM 6659 O O . ALA A 1 824 ? 6.320 -6.955 35.033 1.00 87.56 824 ALA A O 1
ATOM 6660 N N . ASN A 1 825 ? 4.803 -6.323 33.512 1.00 87.94 825 ASN A N 1
ATOM 6661 C CA . ASN A 1 825 ? 4.005 -5.532 34.452 1.00 87.94 825 ASN A CA 1
ATOM 6662 C C . ASN A 1 825 ? 3.212 -6.412 35.423 1.00 87.94 825 ASN A C 1
ATOM 6664 O O . ASN A 1 825 ? 3.178 -6.114 36.619 1.00 87.94 825 ASN A O 1
ATOM 6668 N N . ILE A 1 826 ? 2.642 -7.521 34.943 1.00 87.62 826 ILE A N 1
ATOM 6669 C CA . ILE A 1 826 ? 1.936 -8.499 35.784 1.00 87.62 826 ILE A CA 1
ATOM 6670 C C . ILE A 1 826 ? 2.883 -9.056 36.857 1.00 87.62 826 ILE A C 1
ATOM 6672 O O . ILE A 1 826 ? 2.569 -9.032 38.049 1.00 87.62 826 ILE A O 1
ATOM 6676 N N . GLN A 1 827 ? 4.088 -9.472 36.458 1.00 84.81 827 GLN A N 1
ATOM 6677 C CA . GLN A 1 827 ? 5.121 -9.959 37.377 1.00 84.81 827 GLN A CA 1
ATOM 6678 C C . GLN A 1 827 ? 5.538 -8.882 38.392 1.00 84.81 827 GLN A C 1
ATOM 6680 O O . GLN A 1 827 ? 5.567 -9.156 39.593 1.00 84.81 827 GLN A O 1
ATOM 6685 N N . LYS A 1 828 ? 5.793 -7.641 37.947 1.00 82.31 828 LYS A N 1
ATOM 6686 C CA . LYS A 1 828 ? 6.154 -6.512 38.832 1.00 82.31 828 LYS A CA 1
ATOM 6687 C C . LYS A 1 828 ? 5.076 -6.211 39.874 1.00 82.31 828 LYS A C 1
ATOM 6689 O O . LYS A 1 828 ? 5.411 -5.971 41.026 1.00 82.31 828 LYS A O 1
ATOM 6694 N N . THR A 1 829 ? 3.805 -6.246 39.484 1.00 79.06 829 THR A N 1
ATOM 6695 C CA . THR A 1 829 ? 2.674 -5.904 40.366 1.00 79.06 829 THR A CA 1
ATOM 6696 C C . THR A 1 829 ? 2.398 -7.001 41.401 1.00 79.06 829 THR A C 1
ATOM 6698 O O . THR A 1 829 ? 1.885 -6.725 42.479 1.00 79.06 829 THR A O 1
ATOM 6701 N N . SER A 1 830 ? 2.790 -8.245 41.111 1.00 67.31 830 SER A N 1
ATOM 6702 C CA . SER A 1 830 ? 2.558 -9.405 41.982 1.00 67.31 830 SER A CA 1
ATOM 6703 C C . SER A 1 830 ? 3.487 -9.516 43.204 1.00 67.31 830 SER A C 1
ATOM 6705 O O . SER A 1 830 ? 3.285 -10.402 44.034 1.00 67.31 830 SER A O 1
ATOM 6707 N N . SER A 1 831 ? 4.526 -8.677 43.332 1.00 59.56 831 SER A N 1
ATOM 6708 C CA . SER A 1 831 ? 5.494 -8.798 44.434 1.00 59.56 831 SER A CA 1
ATOM 6709 C C . SER A 1 831 ? 6.083 -7.459 44.894 1.00 59.56 831 SER A C 1
ATOM 6711 O O . SER A 1 831 ? 6.459 -6.614 44.089 1.00 59.56 831 SER A O 1
ATOM 6713 N N . ASN A 1 832 ? 6.243 -7.297 46.212 1.00 55.75 832 ASN A N 1
ATOM 6714 C CA . ASN A 1 832 ? 6.772 -6.073 46.835 1.00 55.75 832 ASN A CA 1
ATOM 6715 C C . ASN A 1 832 ? 8.304 -5.910 46.705 1.00 55.75 832 ASN A C 1
ATOM 6717 O O . ASN A 1 832 ? 8.853 -4.900 47.141 1.00 55.75 832 ASN A O 1
ATOM 6721 N N . MET A 1 833 ? 9.014 -6.883 46.115 1.00 55.56 833 MET A N 1
ATOM 6722 C CA . MET A 1 833 ? 10.462 -6.824 45.881 1.00 55.56 833 MET A CA 1
ATOM 6723 C C . MET A 1 833 ? 10.786 -7.017 44.395 1.00 55.56 833 MET A C 1
ATOM 6725 O O . MET A 1 833 ? 10.741 -8.133 43.877 1.00 55.56 833 MET A O 1
ATOM 6729 N N . ALA A 1 834 ? 11.209 -5.941 43.725 1.00 53.41 834 ALA A N 1
ATOM 6730 C CA . ALA A 1 834 ? 11.484 -5.917 42.283 1.00 53.41 834 ALA A CA 1
ATOM 6731 C C . ALA A 1 834 ? 12.496 -6.981 41.797 1.00 53.41 834 ALA A C 1
ATOM 6733 O O . ALA A 1 834 ? 12.421 -7.413 40.650 1.00 53.41 834 ALA A O 1
ATOM 6734 N N . ALA A 1 835 ? 13.420 -7.429 42.658 1.00 52.88 835 ALA A N 1
ATOM 6735 C CA . ALA A 1 835 ? 14.429 -8.437 42.317 1.00 52.88 835 ALA A CA 1
ATOM 6736 C C . ALA A 1 835 ? 13.899 -9.889 42.313 1.00 52.88 835 ALA A C 1
ATOM 6738 O O . ALA A 1 835 ? 14.465 -10.733 41.623 1.00 52.88 835 ALA A O 1
ATOM 6739 N N . ALA A 1 836 ? 12.820 -10.183 43.053 1.00 53.44 836 ALA A N 1
ATOM 6740 C CA . ALA A 1 836 ? 12.203 -11.516 43.123 1.00 53.44 836 ALA A CA 1
ATOM 6741 C C . ALA A 1 836 ? 10.974 -11.661 42.198 1.00 53.44 836 ALA A C 1
ATOM 6743 O O . ALA A 1 836 ? 10.568 -12.779 41.882 1.00 53.44 836 ALA A O 1
ATOM 6744 N N . ALA A 1 837 ? 10.424 -10.538 41.720 1.00 57.84 837 ALA A N 1
ATOM 6745 C CA . ALA A 1 837 ? 9.239 -10.456 40.862 1.00 57.84 837 ALA A CA 1
ATOM 6746 C C . ALA A 1 837 ? 9.325 -11.296 39.580 1.00 57.84 837 ALA A C 1
ATOM 6748 O O . ALA A 1 837 ? 8.375 -11.980 39.214 1.00 57.84 837 ALA A O 1
ATOM 6749 N N . ALA A 1 838 ? 10.486 -11.276 38.919 1.00 55.84 838 ALA A N 1
ATOM 6750 C CA . ALA A 1 838 ? 10.716 -11.984 37.659 1.00 55.84 838 ALA A CA 1
ATOM 6751 C C . ALA A 1 838 ? 10.808 -13.518 37.810 1.00 55.84 838 ALA A C 1
ATOM 6753 O O . ALA A 1 838 ? 10.866 -14.221 36.806 1.00 55.84 838 ALA A O 1
ATOM 6754 N N . PHE A 1 839 ? 10.840 -14.037 39.046 1.00 57.03 839 PHE A N 1
ATOM 6755 C CA . PHE A 1 839 ? 10.938 -15.471 39.352 1.00 57.03 839 PHE A CA 1
ATOM 6756 C C . PHE A 1 839 ? 9.680 -16.031 40.039 1.00 57.03 839 PHE A C 1
ATOM 6758 O O . PHE A 1 839 ? 9.653 -17.214 40.390 1.00 57.03 839 PHE A O 1
ATOM 6765 N N . ASN A 1 840 ? 8.643 -15.208 40.242 1.00 67.31 840 ASN A N 1
ATOM 6766 C CA . ASN A 1 840 ? 7.383 -15.646 40.834 1.00 67.31 840 ASN A CA 1
ATOM 6767 C C . ASN A 1 840 ? 6.521 -16.379 39.793 1.00 67.31 840 ASN A C 1
ATOM 6769 O O . ASN A 1 840 ? 5.741 -15.765 39.066 1.00 67.31 840 ASN A O 1
ATOM 6773 N N . LYS A 1 841 ? 6.663 -17.706 39.745 1.00 67.06 841 LYS A N 1
ATOM 6774 C CA . LYS A 1 841 ? 5.986 -18.589 38.779 1.00 67.06 841 LYS A CA 1
ATOM 6775 C C . LYS A 1 841 ? 4.457 -18.528 38.859 1.00 67.06 841 LYS A C 1
ATOM 6777 O O . LYS A 1 841 ? 3.788 -18.734 37.851 1.00 67.06 841 LYS A O 1
ATOM 6782 N N . ASP A 1 842 ? 3.914 -18.206 40.033 1.00 77.94 842 ASP A N 1
ATOM 6783 C CA . ASP A 1 842 ? 2.469 -18.148 40.256 1.00 77.94 842 ASP A CA 1
ATOM 6784 C C . ASP A 1 842 ? 1.873 -16.783 39.880 1.00 77.94 842 ASP A C 1
ATOM 6786 O O . ASP A 1 842 ? 0.655 -16.645 39.834 1.00 77.94 842 ASP A O 1
ATOM 6790 N N . ALA A 1 843 ? 2.694 -15.763 39.594 1.00 84.06 843 ALA A N 1
ATOM 6791 C CA . ALA A 1 843 ? 2.235 -14.390 39.365 1.00 84.06 843 ALA A CA 1
ATOM 6792 C C . ALA A 1 843 ? 1.187 -14.289 38.251 1.00 84.06 843 ALA A C 1
ATOM 6794 O O . ALA A 1 843 ? 0.133 -13.682 38.439 1.00 84.06 843 ALA A O 1
ATOM 6795 N N . LEU A 1 844 ? 1.464 -14.912 37.103 1.00 86.75 844 LEU A N 1
ATOM 6796 C CA . LEU A 1 844 ? 0.582 -14.864 35.939 1.00 86.75 844 LEU A CA 1
ATOM 6797 C C . LEU A 1 844 ? -0.724 -15.631 36.182 1.00 86.75 844 LEU A C 1
ATOM 6799 O O . LEU A 1 844 ? -1.802 -15.135 35.861 1.00 86.75 844 LEU A O 1
ATOM 6803 N N . LEU A 1 845 ? -0.641 -16.813 36.800 1.00 88.31 845 LEU A N 1
ATOM 6804 C CA . LEU A 1 845 ? -1.820 -17.612 37.137 1.00 88.31 845 LEU A CA 1
ATOM 6805 C C . LEU A 1 845 ? -2.672 -16.930 38.217 1.00 88.31 845 LEU A C 1
ATOM 6807 O O . LEU A 1 845 ? -3.896 -16.931 38.122 1.00 88.31 845 LEU A O 1
ATOM 6811 N N . ASN A 1 846 ? -2.048 -16.320 39.224 1.00 88.69 846 ASN A N 1
ATOM 6812 C CA . ASN A 1 846 ? -2.742 -15.573 40.272 1.00 88.69 846 ASN A CA 1
ATOM 6813 C C . ASN A 1 846 ? -3.412 -14.316 39.719 1.00 88.69 846 ASN A C 1
ATOM 6815 O O . ASN A 1 846 ? -4.531 -14.011 40.114 1.00 88.69 846 ASN A O 1
ATOM 6819 N N . TRP A 1 847 ? -2.781 -13.628 38.767 1.00 90.31 847 TRP A N 1
ATOM 6820 C CA . TRP A 1 847 ? -3.413 -12.516 38.062 1.00 90.31 847 TRP A CA 1
ATOM 6821 C C . TRP A 1 847 ? -4.644 -12.972 37.266 1.00 90.31 847 TRP A C 1
ATOM 6823 O O . TRP A 1 847 ? -5.687 -12.327 37.332 1.00 90.31 847 TRP A O 1
ATOM 6833 N N . LEU A 1 848 ? -4.578 -14.121 36.582 1.00 90.25 848 LEU A N 1
ATOM 6834 C CA . LEU A 1 848 ? -5.746 -14.688 35.897 1.00 90.25 848 LEU A CA 1
ATOM 6835 C C . LEU A 1 848 ? -6.862 -15.087 36.872 1.00 90.25 848 LEU A C 1
ATOM 6837 O O . LEU A 1 848 ? -8.025 -14.830 36.572 1.00 90.25 848 LEU A O 1
ATOM 6841 N N . LYS A 1 849 ? -6.517 -15.649 38.039 1.00 89.88 849 LYS A N 1
ATOM 6842 C CA . LYS A 1 849 ? -7.460 -15.960 39.132 1.00 89.88 849 LYS A CA 1
ATOM 6843 C C . LYS A 1 849 ? -8.100 -14.711 39.744 1.00 89.88 849 LYS A C 1
ATOM 6845 O O . LYS A 1 849 ? -9.266 -14.752 40.110 1.00 89.88 849 LYS A O 1
ATOM 6850 N N . ASP A 1 850 ? -7.358 -13.610 39.854 1.00 90.00 850 ASP A N 1
ATOM 6851 C CA . ASP A 1 850 ? -7.888 -12.320 40.324 1.00 90.00 850 ASP A CA 1
ATOM 6852 C C . ASP A 1 850 ? -8.907 -11.739 39.335 1.00 90.00 850 ASP A C 1
ATOM 6854 O O . ASP A 1 850 ? -9.920 -11.168 39.733 1.00 90.00 850 ASP A O 1
ATOM 6858 N N . LYS A 1 851 ? -8.665 -11.912 38.029 1.00 89.56 851 LYS A N 1
ATOM 6859 C CA . LYS A 1 851 ? -9.557 -11.408 36.975 1.00 89.56 851 LYS A CA 1
ATOM 6860 C C . LYS A 1 851 ? -10.726 -12.328 36.644 1.00 89.56 851 LYS A C 1
ATOM 6862 O O . LYS A 1 851 ? -11.714 -11.840 36.103 1.00 89.56 851 LYS A O 1
ATOM 6867 N N . ASN A 1 852 ? -10.632 -13.620 36.955 1.00 89.25 852 ASN A N 1
ATOM 6868 C CA . ASN A 1 852 ? -11.618 -14.625 36.565 1.00 89.25 852 ASN A CA 1
ATOM 6869 C C . ASN A 1 852 ? -11.901 -15.584 37.728 1.00 89.25 852 ASN A C 1
ATOM 6871 O O . ASN A 1 852 ? -10.997 -16.266 38.210 1.00 89.25 852 ASN A O 1
ATOM 6875 N N . SER A 1 853 ? -13.165 -15.672 38.147 1.00 86.12 853 SER A N 1
ATOM 6876 C CA . SER A 1 853 ? -13.620 -16.521 39.254 1.00 86.12 853 SER A CA 1
ATOM 6877 C C . SER A 1 853 ? -14.529 -17.664 38.779 1.00 86.12 853 SER A C 1
ATOM 6879 O O . SER A 1 853 ? -15.260 -17.531 37.797 1.00 86.12 853 SER A O 1
ATOM 6881 N N . GLY A 1 854 ? -14.480 -18.803 39.482 1.00 85.56 854 GLY A N 1
ATOM 6882 C CA . GLY A 1 854 ? -15.275 -19.995 39.150 1.00 85.56 854 GLY A CA 1
ATOM 6883 C C . GLY A 1 854 ? -14.998 -20.516 37.735 1.00 85.56 854 GLY A C 1
ATOM 6884 O O . GLY A 1 854 ? -13.847 -20.529 37.298 1.00 85.56 854 GLY A O 1
ATOM 6885 N N . ASP A 1 855 ? -16.056 -20.878 37.007 1.00 82.12 855 ASP A N 1
ATOM 6886 C CA . ASP A 1 855 ? -15.992 -21.423 35.639 1.00 82.12 855 ASP A CA 1
ATOM 6887 C C . ASP A 1 855 ? -15.327 -20.467 34.626 1.00 82.12 855 ASP A C 1
ATOM 6889 O O . ASP A 1 855 ? -14.787 -20.897 33.604 1.00 82.12 855 ASP A O 1
ATOM 6893 N N . ALA A 1 856 ? -15.311 -19.156 34.907 1.00 84.31 856 ALA A N 1
ATOM 6894 C CA . ALA A 1 856 ? -14.637 -18.177 34.054 1.00 84.31 856 ALA A CA 1
ATOM 6895 C C . ALA A 1 856 ? -13.111 -18.369 34.036 1.00 84.31 856 ALA A C 1
ATOM 6897 O O . ALA A 1 856 ? -12.462 -18.016 33.051 1.00 84.31 856 ALA A O 1
ATOM 6898 N N . LEU A 1 857 ? -12.531 -18.939 35.099 1.00 88.06 857 LEU A N 1
ATOM 6899 C CA . LEU A 1 857 ? -11.098 -19.222 35.162 1.00 88.06 857 LEU A CA 1
ATOM 6900 C C . LEU A 1 857 ? -10.701 -20.332 34.189 1.00 88.06 857 LEU A C 1
ATOM 6902 O O . LEU A 1 857 ? -9.703 -20.187 33.487 1.00 88.06 857 LEU A O 1
ATOM 6906 N N . ASP A 1 858 ? -11.477 -21.416 34.119 1.00 85.50 858 ASP A N 1
ATOM 6907 C CA . ASP A 1 858 ? -11.202 -22.510 33.183 1.00 85.50 858 ASP A CA 1
ATOM 6908 C C . ASP A 1 858 ? -11.270 -22.015 31.735 1.00 85.50 858 ASP A C 1
ATOM 6910 O O . ASP A 1 858 ? -10.367 -22.298 30.945 1.00 85.50 858 ASP A O 1
ATOM 6914 N N . LYS A 1 859 ? -12.262 -21.169 31.421 1.00 86.31 859 LYS A N 1
ATOM 6915 C CA . LYS A 1 859 ? -12.353 -20.496 30.119 1.00 86.31 859 LYS A CA 1
ATOM 6916 C C . LYS A 1 859 ? -11.145 -19.594 29.852 1.00 86.31 859 LYS A C 1
ATOM 6918 O O . LYS A 1 859 ? -10.588 -19.636 28.761 1.00 86.31 859 LYS A O 1
ATOM 6923 N N . ALA A 1 860 ? -10.697 -18.807 30.830 1.00 89.69 860 ALA A N 1
ATOM 6924 C CA . ALA A 1 860 ? -9.526 -17.946 30.661 1.00 89.69 860 ALA A CA 1
ATOM 6925 C C . ALA A 1 860 ? -8.233 -18.749 30.429 1.00 89.69 860 ALA A C 1
ATOM 6927 O O . ALA A 1 860 ? -7.387 -18.354 29.626 1.00 89.69 860 ALA A O 1
ATOM 6928 N N . ILE A 1 861 ? -8.078 -19.899 31.088 1.00 88.31 861 ILE A N 1
ATOM 6929 C CA . ILE A 1 861 ? -6.941 -20.804 30.867 1.00 88.31 861 ILE A CA 1
ATOM 6930 C C . ILE A 1 861 ? -7.026 -21.463 29.484 1.00 88.31 861 ILE A C 1
ATOM 6932 O O . ILE A 1 861 ? -5.997 -21.629 28.824 1.00 88.31 861 ILE A O 1
ATOM 6936 N N . GLU A 1 862 ? -8.225 -21.803 29.009 1.00 85.62 862 GLU A N 1
ATOM 6937 C CA . GLU A 1 862 ? -8.442 -22.285 27.641 1.00 85.62 862 GLU A CA 1
ATOM 6938 C C . GLU A 1 862 ? -8.062 -21.215 26.604 1.00 85.62 862 GLU A C 1
ATOM 6940 O O . GLU A 1 862 ? -7.239 -21.486 25.729 1.00 85.62 862 GLU A O 1
ATOM 6945 N N . GLU A 1 863 ? -8.562 -19.984 26.746 1.00 88.69 863 GLU A N 1
ATOM 6946 C CA . GLU A 1 863 ? -8.212 -18.838 25.893 1.00 88.69 863 GLU A CA 1
ATOM 6947 C C . GLU A 1 863 ? -6.699 -18.574 25.879 1.00 88.69 863 GLU A C 1
ATOM 6949 O O . GLU A 1 863 ? -6.116 -18.365 24.811 1.00 88.69 863 GLU A O 1
ATOM 6954 N N . PHE A 1 864 ? -6.040 -18.649 27.041 1.00 91.44 864 PHE A N 1
ATOM 6955 C CA . PHE A 1 864 ? -4.582 -18.569 27.158 1.00 91.44 864 PHE A CA 1
ATOM 6956 C C . PHE A 1 864 ? -3.888 -19.697 26.395 1.00 91.44 864 PHE A C 1
ATOM 6958 O O . PHE A 1 864 ? -2.930 -19.460 25.664 1.00 91.44 864 PHE A O 1
ATOM 6965 N N . THR A 1 865 ? -4.369 -20.930 26.537 1.00 86.75 865 THR A N 1
ATOM 6966 C CA . THR A 1 865 ? -3.768 -22.110 25.903 1.00 86.75 865 THR A CA 1
ATOM 6967 C C . THR A 1 865 ? -3.894 -22.060 24.377 1.00 86.75 865 THR A C 1
ATOM 6969 O O . THR A 1 865 ? -2.901 -22.288 23.682 1.00 86.75 865 THR A O 1
ATOM 6972 N N . LEU A 1 866 ? -5.082 -21.729 23.856 1.00 85.50 866 LEU A N 1
ATOM 6973 C CA . LEU A 1 866 ? -5.368 -21.619 22.419 1.00 85.50 866 LEU A CA 1
ATOM 6974 C C . LEU A 1 866 ? -4.500 -20.539 21.761 1.00 85.50 866 LEU A C 1
ATOM 6976 O O . LEU A 1 866 ? -3.747 -20.826 20.826 1.00 85.50 866 LEU A O 1
ATOM 6980 N N . SER A 1 867 ? -4.543 -19.327 22.319 1.00 91.19 867 SER A N 1
ATOM 6981 C CA . SER A 1 867 ? -3.766 -18.176 21.844 1.00 91.19 867 SER A CA 1
ATOM 6982 C C . SER A 1 867 ? -2.259 -18.387 21.967 1.00 91.19 867 SER A C 1
ATOM 6984 O O . SER A 1 867 ? -1.524 -18.125 21.012 1.00 91.19 867 SER A O 1
ATOM 6986 N N . CYS A 1 868 ? -1.778 -18.944 23.083 1.00 89.50 868 CYS A N 1
ATOM 6987 C CA . CYS A 1 868 ? -0.365 -19.267 23.262 1.00 89.50 868 CYS A CA 1
ATOM 6988 C C . CYS A 1 868 ? 0.130 -20.201 22.160 1.00 89.50 868 CYS A C 1
ATOM 6990 O O . CYS A 1 868 ? 1.134 -19.905 21.514 1.00 89.50 868 CYS A O 1
ATOM 6992 N N . ALA A 1 869 ? -0.585 -21.289 21.881 1.00 83.31 869 ALA A N 1
ATOM 6993 C CA . ALA A 1 869 ? -0.173 -22.228 20.849 1.00 83.31 869 ALA A CA 1
ATOM 6994 C C . ALA A 1 869 ? -0.300 -21.655 19.420 1.00 83.31 869 ALA A C 1
ATOM 6996 O O . ALA A 1 869 ? 0.572 -21.931 18.592 1.00 83.31 869 ALA A O 1
ATOM 6997 N N . GLY A 1 870 ? -1.277 -20.784 19.146 1.00 85.25 870 GLY A N 1
ATOM 6998 C CA . GLY A 1 870 ? -1.337 -20.014 17.898 1.00 85.25 870 GLY A CA 1
ATOM 6999 C C . GLY A 1 870 ? -0.114 -19.109 17.694 1.00 85.25 870 GLY A C 1
ATOM 7000 O O . GLY A 1 870 ? 0.567 -19.200 16.667 1.00 85.25 870 GLY A O 1
ATOM 7001 N N . TYR A 1 871 ? 0.243 -18.296 18.696 1.00 88.81 871 TYR A N 1
ATOM 7002 C CA . TYR A 1 871 ? 1.429 -17.431 18.635 1.00 88.81 871 TYR A CA 1
ATOM 7003 C C . TYR A 1 871 ? 2.746 -18.218 18.637 1.00 88.81 871 TYR A C 1
ATOM 7005 O O . TYR A 1 871 ? 3.683 -17.791 17.962 1.00 88.81 871 TYR A O 1
ATOM 7013 N N . CYS A 1 872 ? 2.833 -19.377 19.305 1.00 82.50 872 CYS A N 1
ATOM 7014 C CA . CYS A 1 872 ? 4.001 -20.268 19.236 1.00 82.50 872 CYS A CA 1
ATOM 7015 C C . CYS A 1 872 ? 4.310 -20.656 17.789 1.00 82.50 872 CYS A C 1
ATOM 7017 O O . CYS A 1 872 ? 5.456 -20.575 17.347 1.00 82.50 872 CYS A O 1
ATOM 7019 N N . VAL A 1 873 ? 3.285 -21.074 17.041 1.00 78.50 873 VAL A N 1
ATOM 7020 C CA . VAL A 1 873 ? 3.477 -21.494 15.651 1.00 78.50 873 VAL A CA 1
ATOM 7021 C C . VAL A 1 873 ? 3.708 -20.299 14.748 1.00 78.50 873 VAL A C 1
ATOM 7023 O O . VAL A 1 873 ? 4.646 -20.329 13.954 1.00 78.50 873 VAL A O 1
ATOM 7026 N N . ALA A 1 874 ? 2.921 -19.233 14.889 1.00 81.69 874 ALA A N 1
ATOM 7027 C CA . ALA A 1 874 ? 3.072 -18.050 14.051 1.00 81.69 874 ALA A CA 1
ATOM 7028 C C . ALA A 1 874 ? 4.469 -17.430 14.179 1.00 81.69 874 ALA A C 1
ATOM 7030 O O . ALA A 1 874 ? 5.132 -17.173 13.178 1.00 81.69 874 ALA A O 1
ATOM 7031 N N . THR A 1 875 ? 4.960 -17.243 15.406 1.00 80.12 875 THR A N 1
ATOM 7032 C CA . THR A 1 875 ? 6.297 -16.676 15.650 1.00 80.12 875 THR A CA 1
ATOM 7033 C C . THR A 1 875 ? 7.413 -17.570 15.138 1.00 80.12 875 THR A C 1
ATOM 7035 O O . THR A 1 875 ? 8.395 -17.058 14.602 1.00 80.12 875 THR A O 1
ATOM 7038 N N . TYR A 1 876 ? 7.250 -18.889 15.241 1.00 74.75 876 TYR A N 1
ATOM 7039 C CA . TYR A 1 876 ? 8.197 -19.849 14.693 1.00 74.75 876 TYR A CA 1
ATOM 7040 C C . TYR A 1 876 ? 8.233 -19.821 13.162 1.00 74.75 876 TYR A C 1
ATOM 7042 O O . TYR A 1 876 ? 9.314 -19.694 12.588 1.00 74.75 876 TYR A O 1
ATOM 7050 N N . VAL A 1 877 ? 7.070 -19.877 12.504 1.00 70.88 877 VAL A N 1
ATOM 7051 C CA . VAL A 1 877 ? 6.949 -19.838 11.035 1.00 70.88 877 VAL A CA 1
ATOM 7052 C C . VAL A 1 877 ? 7.495 -18.527 10.473 1.00 70.88 877 VAL A C 1
ATOM 7054 O O . VAL A 1 877 ? 8.235 -18.536 9.494 1.00 70.88 877 VAL A O 1
ATOM 7057 N N . LEU A 1 878 ? 7.177 -17.402 11.114 1.00 72.12 878 LEU A N 1
ATOM 7058 C CA . LEU A 1 878 ? 7.604 -16.069 10.680 1.00 72.12 878 LEU A CA 1
ATOM 7059 C C . LEU A 1 878 ? 9.008 -15.690 11.163 1.00 72.12 878 LEU A C 1
ATOM 7061 O O . LEU A 1 878 ? 9.494 -14.606 10.843 1.00 72.12 878 LEU A O 1
ATOM 7065 N N . GLY A 1 879 ? 9.669 -16.547 11.947 1.00 71.38 879 GLY A N 1
ATOM 7066 C CA . GLY A 1 879 ? 10.995 -16.274 12.499 1.00 71.38 879 GLY A CA 1
ATOM 7067 C C . GLY A 1 879 ? 11.060 -14.960 13.285 1.00 71.38 879 GLY A C 1
ATOM 7068 O O . GLY A 1 879 ? 12.031 -14.215 13.135 1.00 71.38 879 GLY A O 1
ATOM 7069 N N . ILE A 1 880 ? 10.016 -14.647 14.059 1.00 77.81 880 ILE A N 1
ATOM 7070 C CA . ILE A 1 880 ? 9.924 -13.417 14.862 1.00 77.81 880 ILE A CA 1
ATOM 7071 C C . ILE A 1 880 ? 10.938 -13.506 16.006 1.00 77.81 880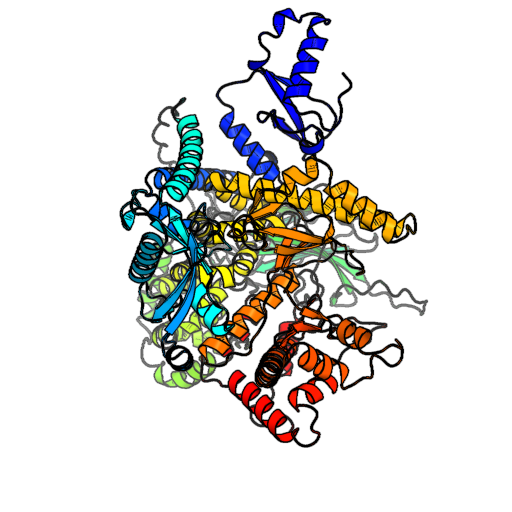 ILE A C 1
ATOM 7073 O O . ILE A 1 880 ? 10.933 -14.476 16.754 1.00 77.81 880 ILE A O 1
ATOM 7077 N N . GLY A 1 881 ? 11.812 -12.509 16.140 1.00 71.19 881 GLY A N 1
ATOM 7078 C CA . GLY A 1 881 ? 12.833 -12.437 17.191 1.00 71.19 881 GLY A CA 1
ATOM 7079 C C . GLY A 1 881 ? 12.463 -11.523 18.363 1.00 71.19 881 GLY A C 1
ATOM 7080 O O . GLY A 1 881 ? 11.387 -10.919 18.396 1.00 71.19 881 GLY A O 1
ATOM 7081 N N . ASP A 1 882 ? 13.375 -11.400 19.330 1.00 76.81 882 ASP A N 1
ATOM 7082 C CA . ASP A 1 882 ? 13.301 -10.488 20.487 1.00 76.81 882 ASP A CA 1
ATOM 7083 C C . ASP A 1 882 ? 12.018 -10.680 21.322 1.00 76.81 882 ASP A C 1
ATOM 7085 O O . ASP A 1 882 ? 11.365 -9.724 21.741 1.00 76.81 882 ASP A O 1
ATOM 7089 N N . ARG A 1 883 ? 11.589 -11.939 21.506 1.00 85.06 883 ARG A N 1
ATOM 7090 C CA . ARG A 1 883 ? 10.409 -12.278 22.321 1.00 85.06 883 ARG A CA 1
ATOM 7091 C C . ARG A 1 883 ? 10.792 -12.330 23.800 1.00 85.06 883 ARG A C 1
ATOM 7093 O O . ARG A 1 883 ? 11.484 -13.244 24.241 1.00 85.06 883 ARG A O 1
ATOM 7100 N N . HIS A 1 884 ? 10.314 -11.356 24.567 1.00 84.62 884 HIS A N 1
ATOM 7101 C CA . HIS A 1 884 ? 10.544 -11.227 26.009 1.00 84.62 884 HIS A CA 1
ATOM 7102 C C . HIS A 1 884 ? 9.294 -10.696 26.732 1.00 84.62 884 HIS A C 1
ATOM 7104 O O . HIS A 1 884 ? 8.332 -10.279 26.090 1.00 84.62 884 HIS A O 1
ATOM 7110 N N . SER A 1 885 ? 9.299 -10.688 28.070 1.00 85.56 885 SER A N 1
ATOM 7111 C CA . SER A 1 885 ? 8.120 -10.376 28.899 1.00 85.56 885 SER A CA 1
ATOM 7112 C C . SER A 1 885 ? 7.544 -8.964 28.715 1.00 85.56 885 SER A C 1
ATOM 7114 O O . SER A 1 885 ? 6.357 -8.770 28.963 1.00 85.56 885 SER A O 1
ATOM 7116 N N . ASP A 1 886 ? 8.330 -7.984 28.254 1.00 85.19 886 ASP A N 1
ATOM 7117 C CA . ASP A 1 886 ? 7.804 -6.652 27.898 1.00 85.19 886 ASP A CA 1
ATOM 7118 C C . ASP A 1 886 ? 7.048 -6.613 26.549 1.00 85.19 886 ASP A C 1
ATOM 7120 O O . ASP A 1 886 ? 6.218 -5.730 26.357 1.00 85.19 886 ASP A O 1
ATOM 7124 N N . ASN A 1 887 ? 7.290 -7.571 25.640 1.00 89.38 887 ASN A N 1
ATOM 7125 C CA . ASN A 1 887 ? 6.702 -7.620 24.287 1.00 89.38 887 ASN A CA 1
ATOM 7126 C C . ASN A 1 887 ? 5.665 -8.754 24.118 1.00 89.38 887 ASN A C 1
ATOM 7128 O O . ASN A 1 887 ? 5.256 -9.090 23.002 1.00 89.38 887 ASN A O 1
ATOM 7132 N N . ILE A 1 888 ? 5.238 -9.348 25.235 1.00 92.25 888 ILE A N 1
ATOM 7133 C CA . ILE A 1 888 ? 4.150 -10.326 25.318 1.00 92.25 888 ILE A CA 1
ATOM 7134 C C . ILE A 1 888 ? 3.113 -9.768 26.290 1.00 92.25 888 ILE A C 1
ATOM 7136 O O . ILE A 1 888 ? 3.454 -9.342 27.397 1.00 92.25 888 ILE A O 1
ATOM 7140 N N . MET A 1 889 ? 1.854 -9.770 25.870 1.00 94.81 889 MET A N 1
ATOM 7141 C CA . MET A 1 889 ? 0.727 -9.239 26.625 1.00 94.81 889 MET A CA 1
ATOM 7142 C C . MET A 1 889 ? -0.339 -10.307 26.845 1.00 94.81 889 MET A C 1
ATOM 7144 O O . MET A 1 889 ? -0.475 -11.239 26.052 1.00 94.81 889 MET A O 1
ATOM 7148 N N . VAL A 1 890 ? -1.105 -10.156 27.924 1.00 94.81 890 VAL A N 1
ATOM 7149 C CA . VAL A 1 890 ? -2.240 -11.025 28.254 1.00 94.81 890 VAL A CA 1
ATOM 7150 C C . VAL A 1 890 ? -3.450 -10.158 28.582 1.00 94.81 890 VAL A C 1
ATOM 7152 O O . VAL A 1 890 ? -3.353 -9.206 29.359 1.00 94.81 890 VAL A O 1
ATOM 7155 N N . ARG A 1 891 ? -4.590 -10.469 27.960 1.00 94.31 891 ARG A N 1
ATOM 7156 C CA . ARG A 1 891 ? -5.887 -9.846 28.254 1.00 94.31 891 ARG A CA 1
ATOM 7157 C C . ARG A 1 891 ? -6.471 -10.419 29.540 1.00 94.31 891 ARG A C 1
ATOM 7159 O O . ARG A 1 891 ? -6.215 -11.569 29.885 1.00 94.31 891 ARG A O 1
ATOM 7166 N N . SER A 1 892 ? -7.334 -9.663 30.213 1.00 90.50 892 SER A N 1
ATOM 7167 C CA . SER A 1 892 ? -8.063 -10.136 31.400 1.00 90.50 892 SER A CA 1
ATOM 7168 C C . SER A 1 892 ? -8.893 -11.394 31.127 1.00 90.50 892 SER A C 1
ATOM 7170 O O . SER A 1 892 ? -9.113 -12.178 32.040 1.00 90.50 892 SER A O 1
ATOM 7172 N N . THR A 1 893 ? -9.298 -11.612 29.872 1.00 89.44 893 THR A N 1
ATOM 7173 C CA . THR A 1 893 ? -10.002 -12.811 29.390 1.00 89.44 893 THR A CA 1
ATOM 7174 C C . THR A 1 893 ? -9.108 -14.045 29.235 1.00 89.44 893 THR A C 1
ATOM 7176 O O . THR A 1 893 ? -9.612 -15.104 28.884 1.00 89.44 893 THR A O 1
ATOM 7179 N N . GLY A 1 894 ? -7.793 -13.927 29.443 1.00 90.81 894 GLY A N 1
ATOM 7180 C CA . GLY A 1 894 ? -6.820 -15.009 29.283 1.00 90.81 894 GLY A CA 1
ATOM 7181 C C . GLY A 1 894 ? -6.077 -15.021 27.947 1.00 90.81 894 GLY A C 1
ATOM 7182 O O . GLY A 1 894 ? -5.012 -15.619 27.858 1.00 90.81 894 GLY A O 1
ATOM 7183 N N . GLN A 1 895 ? -6.563 -14.316 26.923 1.00 92.88 895 GLN A N 1
ATOM 7184 C CA . GLN A 1 895 ? -5.932 -14.307 25.597 1.00 92.88 895 GLN A CA 1
ATOM 7185 C C . GLN A 1 895 ? -4.522 -13.700 25.633 1.00 92.88 895 GLN A C 1
ATOM 7187 O O . GLN A 1 895 ? -4.342 -12.541 26.016 1.00 92.88 895 GLN A O 1
ATOM 7192 N N . LEU A 1 896 ? -3.533 -14.475 25.193 1.00 94.19 896 LEU A N 1
ATOM 7193 C CA . LEU A 1 896 ? -2.144 -14.065 25.027 1.00 94.19 896 LEU A CA 1
ATOM 7194 C C . LEU A 1 896 ? -1.928 -13.514 23.619 1.00 94.19 896 LEU A C 1
ATOM 7196 O O . LEU A 1 896 ? -2.379 -14.094 22.635 1.00 94.19 896 LEU A O 1
ATOM 7200 N N . PHE A 1 897 ? -1.183 -12.420 23.505 1.00 95.19 897 PHE A N 1
ATOM 7201 C CA . PHE A 1 897 ? -0.775 -11.886 22.211 1.00 95.19 897 PHE A CA 1
ATOM 7202 C C . PHE A 1 897 ? 0.587 -11.206 22.270 1.00 95.19 897 PHE A C 1
ATOM 7204 O O . PHE A 1 897 ? 1.080 -10.809 23.326 1.00 95.19 897 PHE A O 1
ATOM 7211 N N . HIS A 1 898 ? 1.239 -11.123 21.116 1.00 92.69 898 HIS A N 1
ATOM 7212 C CA . HIS A 1 898 ? 2.564 -10.527 20.982 1.00 92.69 898 HIS A CA 1
ATOM 7213 C C . HIS A 1 898 ? 2.451 -9.118 20.408 1.00 92.69 898 HIS A C 1
ATOM 7215 O O . HIS A 1 898 ? 1.571 -8.860 19.590 1.00 92.69 898 HIS A O 1
ATOM 7221 N N . ILE A 1 899 ? 3.367 -8.238 20.809 1.00 91.81 899 ILE A N 1
ATOM 7222 C CA . ILE A 1 899 ? 3.496 -6.876 20.279 1.00 91.81 899 ILE A CA 1
ATOM 7223 C C . ILE A 1 899 ? 4.927 -6.611 19.801 1.00 91.81 899 ILE A C 1
ATOM 7225 O O . ILE A 1 899 ? 5.829 -7.393 20.099 1.00 91.81 899 ILE A O 1
ATOM 7229 N N . ASP A 1 900 ? 5.137 -5.497 19.097 1.00 86.44 900 ASP A N 1
ATOM 7230 C CA . ASP A 1 900 ? 6.454 -5.023 18.637 1.00 86.44 900 ASP A CA 1
ATOM 7231 C C . ASP A 1 900 ? 7.166 -6.042 17.731 1.00 86.44 900 ASP A C 1
ATOM 7233 O O . ASP A 1 900 ? 8.018 -6.819 18.166 1.00 86.44 900 ASP A O 1
ATOM 7237 N N . PHE A 1 901 ? 6.791 -6.070 16.452 1.00 83.75 901 PHE A N 1
ATOM 7238 C CA . PHE A 1 901 ? 7.282 -7.033 15.462 1.00 83.75 901 PHE A CA 1
ATOM 7239 C C . PHE A 1 901 ? 8.449 -6.490 14.624 1.00 83.75 901 PHE A C 1
ATOM 7241 O O . PHE A 1 901 ? 8.687 -6.969 13.521 1.00 83.75 901 PHE A O 1
ATOM 7248 N N . GLY A 1 902 ? 9.229 -5.536 15.144 1.00 68.25 902 GLY A N 1
ATOM 7249 C CA . GLY A 1 902 ? 10.340 -4.904 14.412 1.00 68.25 902 GLY A CA 1
ATOM 7250 C C . GLY A 1 902 ? 11.511 -5.827 14.018 1.00 68.25 902 GLY A C 1
ATOM 7251 O O . GLY A 1 902 ? 12.484 -5.365 13.425 1.00 68.25 902 GLY A O 1
ATOM 7252 N N . HIS A 1 903 ? 11.452 -7.120 14.358 1.00 66.06 903 HIS A N 1
ATOM 7253 C CA . HIS A 1 903 ? 12.436 -8.143 13.999 1.00 66.06 903 HIS A CA 1
ATOM 7254 C C . HIS A 1 903 ? 11.731 -9.425 13.547 1.00 66.06 903 HIS A C 1
ATOM 7256 O O . HIS A 1 903 ? 11.417 -10.289 14.366 1.00 66.06 903 HIS A O 1
ATOM 7262 N N . ILE A 1 904 ? 11.503 -9.564 12.243 1.00 62.22 904 ILE A N 1
ATOM 7263 C CA . ILE A 1 904 ? 10.930 -10.775 11.640 1.00 62.22 904 ILE A CA 1
ATOM 7264 C C . ILE A 1 904 ? 11.937 -11.484 10.730 1.00 62.22 904 ILE A C 1
ATOM 7266 O O . ILE A 1 904 ? 12.958 -10.912 10.340 1.00 62.22 904 ILE A O 1
ATOM 7270 N N . LEU A 1 905 ? 11.644 -12.743 10.395 1.00 55.84 905 LEU A N 1
ATOM 7271 C CA . LEU A 1 905 ? 12.371 -13.543 9.408 1.00 55.84 905 LEU A CA 1
ATOM 7272 C C . LEU A 1 905 ? 13.856 -13.720 9.740 1.00 55.84 905 LEU A C 1
ATOM 7274 O O . LEU A 1 905 ? 14.707 -13.717 8.865 1.00 55.84 905 LEU A O 1
ATOM 7278 N N . GLY A 1 906 ? 14.190 -13.869 11.023 1.00 50.06 906 GLY A N 1
ATOM 7279 C CA . GLY A 1 906 ? 15.553 -14.160 11.473 1.00 50.06 906 GLY A CA 1
ATOM 7280 C C . GLY A 1 906 ? 16.570 -13.024 11.340 1.00 50.06 906 GLY A C 1
ATOM 7281 O O . GLY A 1 906 ? 17.772 -13.252 11.533 1.00 50.06 906 GLY A O 1
ATOM 7282 N N . ASN A 1 907 ? 16.108 -11.796 11.077 1.00 53.44 907 ASN A N 1
ATOM 7283 C CA . ASN A 1 907 ? 16.890 -10.569 11.240 1.00 53.44 907 ASN A CA 1
ATOM 7284 C C . ASN A 1 907 ? 17.063 -10.246 12.735 1.00 53.44 907 ASN A C 1
ATOM 7286 O O . ASN A 1 907 ? 16.507 -9.288 13.274 1.00 53.44 907 ASN A O 1
ATOM 7290 N N . PHE A 1 908 ? 17.831 -11.090 13.425 1.00 57.22 908 PHE A N 1
ATOM 7291 C CA . PHE A 1 908 ? 18.109 -10.955 14.851 1.00 57.22 908 PHE A CA 1
ATOM 7292 C C . PHE A 1 908 ? 19.157 -9.872 15.115 1.00 57.22 908 PHE A C 1
ATOM 7294 O O . PHE A 1 908 ? 20.123 -9.713 14.362 1.00 57.22 908 PHE A O 1
ATOM 7301 N N . LYS A 1 909 ? 19.038 -9.181 16.254 1.00 52.31 909 LYS A N 1
ATOM 7302 C CA . LYS A 1 909 ? 20.077 -8.260 16.736 1.00 52.31 909 LYS A CA 1
ATOM 7303 C C . LYS A 1 909 ? 21.416 -9.000 16.857 1.00 52.31 909 LYS A C 1
ATOM 7305 O O . LYS A 1 909 ? 21.572 -9.909 17.674 1.00 52.31 909 LYS A O 1
ATOM 7310 N N . SER A 1 910 ? 22.412 -8.586 16.076 1.00 45.59 910 SER A N 1
ATOM 7311 C CA . SER A 1 910 ? 23.795 -9.043 16.227 1.00 45.59 910 SER A CA 1
ATOM 7312 C C . SER A 1 910 ? 24.542 -8.136 17.203 1.00 45.59 910 SER A C 1
ATOM 7314 O O . SER A 1 910 ? 24.555 -6.917 17.023 1.00 45.59 910 SER A O 1
ATOM 7316 N N . LYS A 1 911 ? 25.215 -8.708 18.204 1.00 39.16 911 LYS A N 1
ATOM 7317 C CA . LYS A 1 911 ? 26.158 -7.969 19.060 1.00 39.16 911 LYS A CA 1
ATOM 7318 C C . LYS A 1 911 ? 27.532 -8.616 18.909 1.00 39.16 911 LYS A C 1
ATOM 7320 O O . LYS A 1 911 ? 27.653 -9.826 19.054 1.00 39.16 911 LYS A O 1
ATOM 7325 N N . PHE A 1 912 ? 28.551 -7.824 18.570 1.00 37.44 912 PHE A N 1
ATOM 7326 C CA . PHE A 1 912 ? 29.925 -8.303 18.334 1.00 37.44 912 PHE A CA 1
ATOM 7327 C C . PHE A 1 912 ? 30.054 -9.430 17.285 1.00 37.44 912 PHE A C 1
ATOM 7329 O O . PHE A 1 912 ? 30.907 -10.301 17.411 1.00 37.44 912 PHE A O 1
ATOM 7336 N N . GLY A 1 913 ? 29.205 -9.433 16.251 1.00 38.28 913 GLY A N 1
ATOM 7337 C CA . GLY A 1 913 ? 29.243 -10.448 15.187 1.00 38.28 913 GLY A CA 1
ATOM 7338 C C . GLY A 1 913 ? 28.626 -11.805 15.554 1.00 38.28 913 GLY A C 1
ATOM 7339 O O . GLY A 1 913 ? 28.615 -12.702 14.719 1.00 38.28 913 GLY A O 1
ATOM 7340 N N . ILE A 1 914 ? 28.068 -11.957 16.761 1.00 40.81 914 ILE A N 1
ATOM 7341 C CA . ILE A 1 914 ? 27.347 -13.161 17.192 1.00 40.81 914 ILE A CA 1
ATOM 7342 C C . ILE A 1 914 ? 25.839 -12.880 17.132 1.00 40.81 914 ILE A C 1
ATOM 7344 O O . ILE A 1 914 ? 25.360 -11.885 17.690 1.00 40.81 914 ILE A O 1
ATOM 7348 N N . LYS A 1 915 ? 25.085 -13.752 16.445 1.00 50.88 915 LYS A N 1
ATOM 7349 C CA . LYS A 1 915 ? 23.612 -13.741 16.460 1.00 50.88 915 LYS A CA 1
ATOM 7350 C C . LYS A 1 915 ? 23.145 -14.047 17.885 1.00 50.88 915 LYS A C 1
ATOM 7352 O O . LYS A 1 915 ? 23.478 -15.100 18.425 1.00 50.88 915 LYS A O 1
ATOM 7357 N N . ARG A 1 916 ? 22.427 -13.106 18.507 1.00 45.75 916 ARG A N 1
ATOM 7358 C CA . ARG A 1 916 ? 22.040 -13.185 19.925 1.00 45.75 916 ARG A CA 1
ATOM 7359 C C . ARG A 1 916 ? 20.981 -14.262 20.197 1.00 45.75 916 ARG A C 1
ATOM 7361 O O . ARG A 1 916 ? 20.922 -14.766 21.310 1.00 45.75 916 ARG A O 1
ATOM 7368 N N . GLU A 1 917 ? 20.201 -14.640 19.186 1.00 50.38 917 GLU A N 1
ATOM 7369 C CA . GLU A 1 917 ? 19.077 -15.572 19.307 1.00 50.38 917 GLU A CA 1
ATOM 7370 C C . GLU A 1 917 ? 19.197 -16.719 18.296 1.00 50.38 917 GLU A C 1
ATOM 7372 O O . GLU A 1 917 ? 19.535 -16.501 17.131 1.00 50.38 917 GLU A O 1
ATOM 7377 N N . ARG A 1 918 ? 18.959 -17.953 18.766 1.00 49.50 918 ARG A N 1
ATOM 7378 C CA . ARG A 1 918 ? 18.948 -19.185 17.952 1.00 49.50 918 ARG A CA 1
ATOM 7379 C C . ARG A 1 918 ? 17.540 -19.775 17.775 1.00 49.50 918 ARG A C 1
ATOM 7381 O O . ARG A 1 918 ? 17.392 -20.702 16.988 1.00 49.50 918 ARG A O 1
ATOM 7388 N N . VAL A 1 919 ? 16.534 -19.273 18.503 1.00 51.66 919 VAL A N 1
ATOM 7389 C CA . VAL A 1 919 ? 15.167 -19.825 18.537 1.00 51.66 919 VAL A CA 1
ATOM 7390 C C . VAL A 1 919 ? 14.136 -18.679 18.550 1.00 51.66 919 VAL A C 1
ATOM 7392 O O . VAL A 1 919 ? 14.270 -17.797 19.395 1.00 51.66 919 VAL A O 1
ATOM 7395 N N . PRO A 1 920 ? 13.134 -18.668 17.648 1.00 53.66 920 PRO A N 1
ATOM 7396 C CA . PRO A 1 920 ? 12.173 -17.562 17.486 1.00 53.66 920 PRO A CA 1
ATOM 7397 C C . PRO A 1 920 ? 11.083 -17.470 18.579 1.00 53.66 920 PRO A C 1
ATOM 7399 O O . PRO A 1 920 ? 10.493 -16.415 18.787 1.00 53.66 920 PRO A O 1
ATOM 7402 N N . PHE A 1 921 ? 10.829 -18.538 19.341 1.00 60.22 921 PHE A N 1
ATOM 7403 C CA . PHE A 1 921 ? 9.958 -18.491 20.521 1.00 60.22 921 PHE A CA 1
ATOM 7404 C C . PHE A 1 921 ? 10.407 -19.504 21.572 1.00 60.22 921 PHE A C 1
ATOM 7406 O O . PHE A 1 921 ? 10.765 -20.634 21.237 1.00 60.22 921 PHE A O 1
ATOM 7413 N N . ILE A 1 922 ? 10.376 -19.100 22.843 1.00 64.69 922 ILE A N 1
ATOM 7414 C CA . ILE A 1 922 ? 10.665 -19.965 23.987 1.00 64.69 922 ILE A CA 1
ATOM 7415 C C . ILE A 1 922 ? 9.399 -20.031 24.833 1.00 64.69 922 ILE A C 1
ATOM 7417 O O . ILE A 1 922 ? 8.991 -19.037 25.432 1.00 64.69 922 ILE A O 1
ATOM 7421 N N . LEU A 1 923 ? 8.794 -21.217 24.893 1.00 70.88 923 LEU A N 1
ATOM 7422 C CA . LEU A 1 923 ? 7.722 -21.500 25.837 1.00 70.88 923 LEU A CA 1
ATOM 7423 C C . LEU A 1 923 ? 8.311 -21.450 27.253 1.00 70.88 923 LEU A C 1
ATOM 7425 O O . LEU A 1 923 ? 9.107 -22.308 27.635 1.00 70.88 923 LEU A O 1
ATOM 7429 N N . THR A 1 924 ? 7.974 -20.408 28.009 1.00 78.31 924 THR A N 1
ATOM 7430 C CA . THR A 1 924 ? 8.513 -20.203 29.356 1.00 78.31 924 THR A CA 1
ATOM 7431 C C . THR A 1 924 ? 7.832 -21.129 30.363 1.00 78.31 924 THR A C 1
ATOM 7433 O O . THR A 1 924 ? 6.706 -21.590 30.162 1.00 78.31 924 THR A O 1
ATOM 7436 N N . HIS A 1 925 ? 8.506 -21.385 31.487 1.00 76.31 925 HIS A N 1
ATOM 7437 C CA . HIS A 1 925 ? 7.909 -22.145 32.585 1.00 76.31 925 HIS A CA 1
ATOM 7438 C C . HIS A 1 925 ? 6.624 -21.500 33.122 1.00 76.31 925 HIS A C 1
ATOM 7440 O O . HIS A 1 925 ? 5.715 -22.232 33.502 1.00 76.31 925 HIS A O 1
ATOM 7446 N N . ASP A 1 926 ? 6.521 -20.169 33.093 1.00 80.69 926 ASP A N 1
ATOM 7447 C CA . ASP A 1 926 ? 5.328 -19.429 33.518 1.00 80.69 926 ASP A CA 1
ATOM 7448 C C . ASP A 1 926 ? 4.113 -19.788 32.650 1.00 80.69 926 ASP A C 1
ATOM 7450 O O . ASP A 1 926 ? 3.022 -20.026 33.166 1.00 80.69 926 ASP A O 1
ATOM 7454 N N . PHE A 1 927 ? 4.301 -19.908 31.331 1.00 87.62 927 PHE A N 1
ATOM 7455 C CA . PHE A 1 927 ? 3.221 -20.280 30.412 1.00 87.62 927 PHE A CA 1
ATOM 7456 C C . PHE A 1 927 ? 2.795 -21.732 30.619 1.00 87.62 927 PHE A C 1
ATOM 7458 O O . PHE A 1 927 ? 1.603 -22.023 30.686 1.00 87.62 927 PHE A O 1
ATOM 7465 N N . ILE A 1 928 ? 3.764 -22.638 30.790 1.00 82.25 928 ILE A N 1
ATOM 7466 C CA . ILE A 1 928 ? 3.490 -24.048 31.097 1.00 82.25 928 ILE A CA 1
ATOM 7467 C C . ILE A 1 928 ? 2.705 -24.159 32.406 1.00 82.25 928 ILE A C 1
ATOM 7469 O O . ILE A 1 928 ? 1.737 -24.911 32.476 1.00 82.25 928 ILE A O 1
ATOM 7473 N N . HIS A 1 929 ? 3.085 -23.390 33.426 1.00 84.12 929 HIS A N 1
ATOM 7474 C CA . HIS A 1 929 ? 2.418 -23.400 34.720 1.00 84.12 929 HIS A CA 1
ATOM 7475 C C . HIS A 1 929 ? 0.945 -22.964 34.617 1.00 84.12 929 HIS A C 1
ATOM 7477 O O . HIS A 1 929 ? 0.081 -23.625 35.195 1.00 84.12 929 HIS A O 1
ATOM 7483 N N . VAL A 1 930 ? 0.636 -21.925 33.828 1.00 86.50 930 VAL A N 1
ATOM 7484 C CA . VAL A 1 930 ? -0.753 -21.509 33.546 1.00 86.50 930 VAL A CA 1
ATOM 7485 C C . VAL A 1 930 ? -1.528 -22.609 32.819 1.00 86.50 930 VAL A C 1
ATOM 7487 O O . VAL A 1 930 ? -2.601 -22.999 33.275 1.00 86.50 930 VAL A O 1
ATOM 7490 N N . ILE A 1 931 ? -0.965 -23.159 31.739 1.00 83.56 931 ILE A N 1
ATOM 7491 C CA . ILE A 1 931 ? -1.598 -24.214 30.923 1.00 83.56 931 ILE A CA 1
ATOM 7492 C C . ILE A 1 931 ? -1.889 -25.466 31.761 1.00 83.56 931 ILE A C 1
ATOM 7494 O O . ILE A 1 931 ? -2.892 -26.152 31.573 1.00 83.56 931 ILE A O 1
ATOM 7498 N N . GLN A 1 932 ? -1.015 -25.773 32.715 1.00 81.88 932 GLN A N 1
ATOM 7499 C CA . GLN A 1 932 ? -1.172 -26.908 33.615 1.00 81.88 932 GLN A CA 1
ATOM 7500 C C . GLN A 1 932 ? -2.071 -26.626 34.824 1.00 81.88 932 GLN A C 1
ATOM 7502 O O . GLN A 1 932 ? -2.221 -27.504 35.678 1.00 81.88 932 GLN A O 1
ATOM 7507 N N . GLN A 1 933 ? -2.646 -25.426 34.931 1.00 81.62 933 GLN A N 1
ATOM 7508 C CA . GLN A 1 933 ? -3.409 -24.987 36.102 1.00 81.62 933 GLN A CA 1
ATOM 7509 C C . GLN A 1 933 ? -2.606 -25.143 37.413 1.00 81.62 933 GLN A C 1
ATOM 7511 O O . GLN A 1 933 ? -3.151 -25.481 38.464 1.00 81.62 933 GLN A O 1
ATOM 7516 N N . GLY A 1 934 ? -1.284 -24.974 37.335 1.00 73.00 934 GLY A N 1
ATOM 7517 C CA . GLY A 1 934 ? -0.343 -25.147 38.440 1.00 73.00 934 GLY A CA 1
ATOM 7518 C C . GLY A 1 934 ? 0.040 -26.588 38.806 1.00 73.00 934 GLY A C 1
ATOM 7519 O O . GLY A 1 934 ? 0.716 -26.793 39.813 1.00 73.00 934 GLY A O 1
ATOM 7520 N N . LYS A 1 935 ? -0.347 -27.599 38.012 1.00 73.75 935 LYS A N 1
ATOM 7521 C CA . LYS A 1 935 ? -0.072 -29.028 38.284 1.00 73.75 935 LYS A CA 1
ATOM 7522 C C . LYS A 1 935 ? 1.141 -29.557 37.503 1.00 73.75 935 LYS A C 1
ATOM 7524 O O . LYS A 1 935 ? 1.177 -29.498 36.285 1.00 73.75 935 LYS A O 1
ATOM 7529 N N . THR A 1 936 ? 2.100 -30.203 38.161 1.00 60.03 936 THR A N 1
ATOM 7530 C CA . THR A 1 936 ? 3.353 -30.674 37.527 1.00 60.03 936 THR A CA 1
ATOM 7531 C C . THR A 1 936 ? 3.231 -31.909 36.612 1.00 60.03 936 THR A C 1
ATOM 7533 O O . THR A 1 936 ? 4.181 -32.213 35.894 1.00 60.03 936 THR A O 1
ATOM 7536 N N . SER A 1 937 ? 2.096 -32.622 36.582 1.00 52.81 937 SER A N 1
ATOM 7537 C CA . SER A 1 937 ? 1.961 -33.937 35.917 1.00 52.81 937 SER A CA 1
ATOM 7538 C C . SER A 1 937 ? 1.425 -33.930 34.472 1.00 52.81 937 SER A C 1
ATOM 7540 O O . SER A 1 937 ? 1.297 -34.993 33.871 1.00 52.81 937 SER A O 1
ATOM 7542 N N . ASN A 1 938 ? 1.107 -32.770 33.882 1.00 53.00 938 ASN A N 1
ATOM 7543 C CA . ASN A 1 938 ? 0.320 -32.689 32.634 1.00 53.00 938 ASN A CA 1
ATOM 7544 C C . ASN A 1 938 ? 1.140 -32.409 31.348 1.00 53.00 938 ASN A C 1
ATOM 7546 O O . ASN A 1 938 ? 0.576 -32.035 30.317 1.00 53.00 938 ASN A O 1
ATOM 7550 N N . THR A 1 939 ? 2.471 -32.549 31.381 1.00 52.47 939 THR A N 1
ATOM 7551 C CA . THR A 1 939 ? 3.383 -32.202 30.264 1.00 52.47 939 THR A CA 1
ATOM 7552 C C . THR A 1 939 ? 3.165 -33.042 28.998 1.00 52.47 939 THR A C 1
ATOM 7554 O O . THR A 1 939 ? 3.224 -32.500 27.894 1.00 52.47 939 THR A O 1
ATOM 7557 N N . GLU A 1 940 ? 2.847 -34.334 29.122 1.00 52.03 940 GLU A N 1
ATOM 7558 C CA . GLU A 1 940 ? 2.618 -35.217 27.964 1.00 52.03 940 GLU A CA 1
ATOM 7559 C C . GLU A 1 940 ? 1.369 -34.851 27.152 1.00 52.03 940 GLU A C 1
ATOM 7561 O O . GLU A 1 940 ? 1.370 -34.965 25.923 1.00 52.03 940 GLU A O 1
ATOM 7566 N N . LYS A 1 941 ? 0.297 -34.400 27.818 1.00 50.75 941 LYS A N 1
ATOM 7567 C CA . LYS A 1 941 ? -0.964 -34.031 27.157 1.00 50.75 941 LYS A CA 1
ATOM 7568 C C . LYS A 1 941 ? -0.773 -32.775 26.306 1.00 50.75 941 LYS A C 1
ATOM 7570 O O . LYS A 1 941 ? -1.216 -32.743 25.165 1.00 50.75 941 LYS A O 1
ATOM 7575 N N . PHE A 1 942 ? -0.024 -31.795 26.817 1.00 53.56 942 PHE A N 1
ATOM 7576 C CA . PHE A 1 942 ? 0.336 -30.585 26.076 1.00 53.56 942 PHE A CA 1
ATOM 7577 C C . PHE A 1 942 ? 1.281 -30.872 24.901 1.00 53.56 942 PHE A C 1
ATOM 7579 O O . PHE A 1 942 ? 1.025 -30.408 23.794 1.00 53.56 942 PHE A O 1
ATOM 7586 N N . GLY A 1 943 ? 2.322 -31.690 25.105 1.00 56.41 943 GLY A N 1
ATOM 7587 C CA . GLY A 1 943 ? 3.233 -32.094 24.028 1.00 56.41 943 GLY A CA 1
ATOM 7588 C C . GLY A 1 943 ? 2.503 -32.786 22.873 1.00 56.41 943 GLY A C 1
ATOM 7589 O O . GLY A 1 943 ? 2.742 -32.451 21.715 1.00 56.41 943 GLY A O 1
ATOM 7590 N N . LYS A 1 944 ? 1.549 -33.679 23.179 1.00 55.88 944 LYS A N 1
ATOM 7591 C CA . LYS A 1 944 ? 0.681 -34.337 22.184 1.00 55.88 944 LYS A CA 1
ATOM 7592 C C . LYS A 1 944 ? -0.248 -33.356 21.469 1.00 55.88 944 LYS A C 1
ATOM 7594 O O . LYS A 1 944 ? -0.415 -33.483 20.259 1.00 55.88 944 LYS A O 1
ATOM 7599 N N . THR A 1 945 ? -0.817 -32.377 22.173 1.00 52.19 945 THR A N 1
ATOM 7600 C CA . THR A 1 945 ? -1.669 -31.332 21.579 1.00 52.19 945 THR A CA 1
ATOM 7601 C C . THR A 1 945 ? -0.867 -30.413 20.657 1.00 52.19 945 THR A C 1
ATOM 7603 O O . THR A 1 945 ? -1.257 -30.229 19.509 1.00 52.19 945 THR A O 1
ATOM 7606 N N . LEU A 1 946 ? 0.304 -29.931 21.086 1.00 54.84 946 LEU A N 1
ATOM 7607 C CA . LEU A 1 946 ? 1.197 -29.116 20.256 1.00 54.84 946 LEU A CA 1
ATOM 7608 C C . LEU A 1 946 ? 1.632 -29.880 18.994 1.00 54.84 946 LEU A C 1
ATOM 7610 O O . LEU A 1 946 ? 1.564 -29.346 17.888 1.00 54.84 946 LEU A O 1
ATOM 7614 N N . TRP A 1 947 ? 2.002 -31.157 19.135 1.00 56.06 947 TRP A N 1
ATOM 7615 C CA . TRP A 1 947 ? 2.328 -32.027 18.000 1.00 56.06 947 TRP A CA 1
ATOM 7616 C C . TRP A 1 947 ? 1.134 -32.263 17.074 1.00 56.06 947 TRP A C 1
ATOM 7618 O O . TRP A 1 947 ? 1.287 -32.237 15.852 1.00 56.06 947 TRP A O 1
ATOM 7628 N N . HIS A 1 948 ? -0.056 -32.484 17.634 1.00 56.62 948 HIS A N 1
ATOM 7629 C CA . HIS A 1 948 ? -1.290 -32.619 16.866 1.00 56.62 948 HIS A CA 1
ATOM 7630 C C . HIS A 1 948 ? -1.564 -31.350 16.055 1.00 56.62 948 HIS A C 1
ATOM 7632 O O . HIS A 1 948 ? -1.893 -31.449 14.877 1.00 56.62 948 HIS A O 1
ATOM 7638 N N . TRP A 1 949 ? -1.347 -30.173 16.642 1.00 56.31 949 TRP A N 1
ATOM 7639 C CA . TRP A 1 949 ? -1.594 -28.880 16.007 1.00 56.31 949 TRP A CA 1
ATOM 7640 C C . TRP A 1 949 ? -0.561 -28.586 14.923 1.00 56.31 949 TRP A C 1
ATOM 7642 O O . TRP A 1 949 ? -0.936 -28.258 13.801 1.00 56.31 949 TRP A O 1
ATOM 7652 N N . VAL A 1 950 ? 0.730 -28.811 15.189 1.00 54.44 950 VAL A N 1
ATOM 7653 C CA . VAL A 1 950 ? 1.790 -28.722 14.168 1.00 54.44 950 VAL A CA 1
ATOM 7654 C C . VAL A 1 950 ? 1.516 -29.686 13.009 1.00 54.44 950 VAL A C 1
ATOM 7656 O O . VAL A 1 950 ? 1.708 -29.327 11.848 1.00 54.44 950 VAL A O 1
ATOM 7659 N N . LYS A 1 951 ? 1.013 -30.895 13.287 1.00 55.56 951 LYS A N 1
ATOM 7660 C CA . LYS A 1 951 ? 0.632 -31.877 12.261 1.00 55.56 951 LYS A CA 1
ATOM 7661 C C . LYS A 1 951 ? -0.615 -31.454 11.478 1.00 55.56 951 LYS A C 1
ATOM 7663 O O . LYS A 1 951 ? -0.650 -31.679 10.270 1.00 55.56 951 LYS A O 1
ATOM 7668 N N . LEU A 1 952 ? -1.604 -30.833 12.125 1.00 48.81 952 LEU A N 1
ATOM 7669 C CA . LEU A 1 952 ? -2.790 -30.269 11.468 1.00 48.81 952 LEU A CA 1
ATOM 7670 C C . LEU A 1 952 ? -2.398 -29.112 10.539 1.00 48.81 952 LEU A C 1
ATOM 7672 O O . LEU A 1 952 ? -2.848 -29.060 9.400 1.00 48.81 952 LEU A O 1
ATOM 7676 N N . MET A 1 953 ? -1.475 -28.259 10.987 1.00 49.62 953 MET A N 1
ATOM 7677 C CA . MET A 1 953 ? -0.955 -27.117 10.228 1.00 49.62 953 MET A CA 1
ATOM 7678 C C . MET A 1 953 ? -0.001 -27.515 9.091 1.00 49.62 953 MET A C 1
ATOM 7680 O O . MET A 1 953 ? 0.151 -26.764 8.133 1.00 49.62 953 MET A O 1
ATOM 7684 N N . ARG A 1 954 ? 0.618 -28.704 9.156 1.00 48.28 954 ARG A N 1
ATOM 7685 C CA . ARG A 1 954 ? 1.482 -29.270 8.099 1.00 48.28 954 ARG A CA 1
ATOM 7686 C C . ARG A 1 954 ? 0.772 -30.272 7.176 1.00 48.28 954 ARG A C 1
ATOM 7688 O O . ARG A 1 954 ? 1.421 -30.832 6.290 1.00 48.28 954 ARG A O 1
ATOM 7695 N N . ARG A 1 955 ? -0.525 -30.553 7.367 1.00 43.44 955 ARG A N 1
ATOM 7696 C CA . ARG A 1 955 ? -1.241 -31.548 6.551 1.00 43.44 955 ARG A CA 1
ATOM 7697 C C . ARG A 1 955 ? -1.381 -31.060 5.097 1.00 43.44 955 ARG A C 1
ATOM 7699 O O . ARG A 1 955 ? -1.902 -29.974 4.866 1.00 43.44 955 ARG A O 1
ATOM 7706 N N . PRO A 1 956 ? -0.981 -31.874 4.100 1.00 36.72 956 PRO A N 1
ATOM 7707 C CA . PRO A 1 956 ? -0.980 -31.489 2.687 1.00 36.72 956 PRO A CA 1
ATOM 7708 C C . PRO A 1 956 ? -2.373 -31.415 2.035 1.00 36.72 956 PRO A C 1
ATOM 7710 O O . PRO A 1 956 ? -2.435 -31.175 0.828 1.00 36.72 956 PRO A O 1
ATOM 7713 N N . SER A 1 957 ? -3.455 -31.633 2.791 1.00 33.72 957 SER A N 1
ATOM 7714 C CA . SER A 1 957 ? -4.809 -31.871 2.276 1.00 33.72 957 SER A CA 1
ATOM 7715 C C . SER A 1 957 ? -5.678 -30.625 2.079 1.00 33.72 957 SER A C 1
ATOM 7717 O O . SER A 1 957 ? -6.669 -30.735 1.372 1.00 33.72 957 SER A O 1
ATOM 7719 N N . ASN A 1 958 ? -5.307 -29.454 2.610 1.00 35.94 958 ASN A N 1
ATOM 7720 C CA . ASN A 1 958 ? -6.032 -28.209 2.334 1.00 35.94 958 ASN A CA 1
ATOM 7721 C C . ASN A 1 958 ? -5.119 -27.239 1.578 1.00 35.94 958 ASN A C 1
ATOM 7723 O O . ASN A 1 958 ? -4.078 -26.815 2.087 1.00 35.94 958 ASN A O 1
ATOM 7727 N N . SER A 1 959 ? -5.525 -26.893 0.357 1.00 36.88 959 SER A N 1
ATOM 7728 C CA . SER A 1 959 ? -4.950 -25.850 -0.505 1.00 36.88 959 SER A CA 1
ATOM 7729 C C . SER A 1 959 ? -4.568 -24.577 0.267 1.00 36.88 959 SER A C 1
ATOM 7731 O O . SER A 1 959 ? -3.508 -24.011 0.014 1.00 36.88 959 SER A O 1
ATOM 7733 N N . SER A 1 960 ? -5.343 -24.212 1.291 1.00 33.72 960 SER A N 1
ATOM 7734 C CA . SER A 1 960 ? -5.152 -23.058 2.175 1.00 33.72 960 SER A CA 1
ATOM 7735 C C . SER A 1 960 ? -3.782 -22.973 2.872 1.00 33.72 960 SER A C 1
ATOM 7737 O O . SER A 1 960 ? -3.142 -21.926 2.824 1.00 33.72 960 SER A O 1
ATOM 7739 N N . GLY A 1 961 ? -3.268 -24.052 3.478 1.00 33.88 961 GLY A N 1
ATOM 7740 C CA . GLY A 1 961 ? -1.998 -24.008 4.231 1.00 33.88 961 GLY A CA 1
ATOM 7741 C C . GLY A 1 961 ? -0.763 -23.855 3.334 1.00 33.88 961 GLY A C 1
ATOM 7742 O O . GLY A 1 961 ? 0.188 -23.150 3.679 1.00 33.88 961 GLY A O 1
ATOM 7743 N N . ARG A 1 962 ? -0.808 -24.450 2.131 1.00 39.19 962 ARG A N 1
ATOM 7744 C CA . ARG A 1 962 ? 0.190 -24.191 1.083 1.00 39.19 962 ARG A CA 1
ATOM 7745 C C . ARG A 1 962 ? 0.042 -22.774 0.541 1.00 39.19 962 ARG A C 1
ATOM 7747 O O . ARG A 1 962 ? 1.062 -22.155 0.281 1.00 39.19 962 ARG A O 1
ATOM 7754 N N . SER A 1 963 ? -1.177 -22.247 0.416 1.00 37.56 963 SER A N 1
ATOM 7755 C CA . SER A 1 963 ? -1.417 -20.863 -0.002 1.00 37.56 963 SER A CA 1
ATOM 7756 C C . SER A 1 963 ? -0.924 -19.835 1.016 1.00 37.56 963 SER A C 1
ATOM 7758 O O . SER A 1 963 ? -0.413 -18.819 0.583 1.00 37.56 963 SER A O 1
ATOM 7760 N N . LEU A 1 964 ? -0.964 -20.088 2.331 1.00 37.16 964 LEU A N 1
ATOM 7761 C CA . LEU A 1 964 ? -0.391 -19.182 3.342 1.00 37.16 964 LEU A CA 1
ATOM 7762 C C . LEU A 1 964 ? 1.130 -19.057 3.224 1.00 37.16 964 LEU A C 1
ATOM 7764 O O . LEU A 1 964 ? 1.656 -17.950 3.212 1.00 37.16 964 LEU A O 1
ATOM 7768 N N . MET A 1 965 ? 1.826 -20.197 3.147 1.00 38.72 965 MET A N 1
ATOM 7769 C CA . MET A 1 965 ? 3.283 -20.246 2.994 1.00 38.72 965 MET A CA 1
ATOM 7770 C C . MET A 1 965 ? 3.680 -19.637 1.650 1.00 38.72 965 MET A C 1
ATOM 7772 O O . MET A 1 965 ? 4.477 -18.709 1.635 1.00 38.72 965 MET A O 1
ATOM 7776 N N . LYS A 1 966 ? 3.001 -20.029 0.561 1.00 42.75 966 LYS A N 1
ATOM 7777 C CA . LYS A 1 966 ? 3.158 -19.419 -0.766 1.00 42.75 966 LYS A CA 1
ATOM 7778 C C . LYS A 1 966 ? 2.894 -17.915 -0.734 1.00 42.75 966 LYS A C 1
ATOM 7780 O O . LYS A 1 966 ? 3.619 -17.179 -1.372 1.00 42.75 966 LYS A O 1
ATOM 7785 N N . LEU A 1 967 ? 1.892 -17.422 -0.013 1.00 37.78 967 LEU A N 1
ATOM 7786 C CA . LEU A 1 967 ? 1.545 -16.001 0.015 1.00 37.78 967 LEU A CA 1
ATOM 7787 C C . LEU A 1 967 ? 2.494 -15.185 0.912 1.00 37.78 967 LEU A C 1
ATOM 7789 O O . LEU A 1 967 ? 2.894 -14.088 0.544 1.00 37.78 967 LEU A O 1
ATOM 7793 N N . CYS A 1 968 ? 2.942 -15.725 2.046 1.00 38.28 968 CYS A N 1
ATOM 7794 C CA . CYS A 1 968 ? 3.994 -15.096 2.852 1.00 38.28 968 CYS A CA 1
ATOM 7795 C C . CYS A 1 968 ? 5.346 -15.092 2.115 1.00 38.28 968 CYS A C 1
ATOM 7797 O O . CYS A 1 968 ? 6.129 -14.163 2.287 1.00 38.28 968 CYS A O 1
ATOM 7799 N N . GLU A 1 969 ? 5.598 -16.101 1.272 1.00 39.59 969 GLU A N 1
ATOM 7800 C CA . GLU A 1 969 ? 6.782 -16.214 0.414 1.00 39.59 969 GLU A CA 1
ATOM 7801 C C . GLU A 1 969 ? 6.712 -15.337 -0.852 1.00 39.59 969 GLU A C 1
ATOM 7803 O O . GLU A 1 969 ? 7.737 -14.808 -1.275 1.00 39.59 969 GLU A O 1
ATOM 7808 N N . ARG A 1 970 ? 5.528 -15.151 -1.452 1.00 39.25 970 ARG A N 1
ATOM 7809 C CA . ARG A 1 970 ? 5.324 -14.443 -2.737 1.00 39.25 970 ARG A CA 1
ATOM 7810 C C . ARG A 1 970 ? 4.945 -12.977 -2.599 1.00 39.25 970 ARG A C 1
ATOM 7812 O O . ARG A 1 970 ? 4.990 -12.245 -3.577 1.00 39.25 970 ARG A O 1
ATOM 7819 N N . VAL A 1 971 ? 4.520 -12.555 -1.411 1.00 34.03 971 VAL A N 1
ATOM 7820 C CA . VAL A 1 971 ? 3.856 -11.264 -1.218 1.00 34.03 971 VAL A CA 1
ATOM 7821 C C . VAL A 1 971 ? 4.605 -10.389 -0.186 1.00 34.03 971 VAL A C 1
ATOM 7823 O O . VAL A 1 971 ? 4.072 -9.459 0.410 1.00 34.03 971 VAL A O 1
ATOM 7826 N N . GLY A 1 972 ? 5.893 -10.654 0.038 1.00 35.25 972 GLY A N 1
ATOM 7827 C CA . GLY A 1 972 ? 6.749 -9.790 0.857 1.00 35.25 972 GLY A CA 1
ATOM 7828 C C . GLY A 1 972 ? 7.025 -8.426 0.190 1.00 35.25 972 GLY A C 1
ATOM 7829 O O . GLY A 1 972 ? 7.204 -8.366 -1.026 1.00 35.25 972 GLY A O 1
ATOM 7830 N N . PRO A 1 973 ? 7.087 -7.312 0.945 1.00 34.28 973 PRO A N 1
ATOM 7831 C CA . PRO A 1 973 ? 7.409 -5.994 0.402 1.00 34.28 973 PRO A CA 1
ATOM 7832 C C . PRO A 1 973 ? 8.872 -5.904 -0.089 1.00 34.28 973 PRO A C 1
ATOM 7834 O O . PRO A 1 973 ? 9.766 -6.532 0.488 1.00 34.28 973 PRO A O 1
ATOM 7837 N N . PRO A 1 974 ? 9.166 -5.079 -1.113 1.00 32.62 974 PRO A N 1
ATOM 7838 C CA . PRO A 1 974 ? 10.519 -4.903 -1.624 1.00 32.62 974 PRO A CA 1
ATOM 7839 C C . PRO A 1 974 ? 11.471 -4.196 -0.646 1.00 32.62 974 PRO A C 1
ATOM 7841 O O . PRO A 1 974 ? 11.209 -3.114 -0.124 1.00 32.62 974 PRO A O 1
ATOM 7844 N N . LYS A 1 975 ? 12.632 -4.841 -0.498 1.00 39.16 975 LYS A N 1
ATOM 7845 C CA . LYS A 1 975 ? 13.889 -4.465 0.166 1.00 39.16 975 LYS A CA 1
ATOM 7846 C C . LYS A 1 975 ? 14.143 -2.957 0.359 1.00 39.16 975 LYS A C 1
ATOM 7848 O O . LYS A 1 975 ? 14.461 -2.241 -0.585 1.00 39.16 975 LYS A O 1
ATOM 7853 N N . SER A 1 976 ? 14.307 -2.563 1.620 1.00 28.38 976 SER A N 1
ATOM 7854 C CA . SER A 1 976 ? 15.501 -1.820 2.035 1.00 28.38 976 SER A CA 1
ATOM 7855 C C . SER A 1 976 ? 16.200 -2.622 3.139 1.00 28.38 976 SER A C 1
ATOM 7857 O O . SER A 1 976 ? 15.741 -2.642 4.275 1.00 28.38 976 SER A O 1
ATOM 7859 N N . THR A 1 977 ? 17.266 -3.329 2.742 1.00 31.36 977 THR A N 1
ATOM 7860 C CA . THR A 1 977 ? 18.248 -4.084 3.557 1.00 31.36 977 THR A CA 1
ATOM 7861 C C . THR A 1 977 ? 17.722 -5.295 4.363 1.00 31.36 977 THR A C 1
ATOM 7863 O O . THR A 1 977 ? 17.258 -5.139 5.487 1.00 31.36 977 THR A O 1
ATOM 7866 N N . GLY A 1 978 ? 17.865 -6.506 3.790 1.00 34.94 978 GLY A N 1
ATOM 7867 C CA . GLY A 1 978 ? 17.806 -7.812 4.485 1.00 34.94 978 GLY A CA 1
ATOM 7868 C C . GLY A 1 978 ? 16.504 -8.623 4.356 1.00 34.94 978 GLY A C 1
ATOM 7869 O O . GLY A 1 978 ? 15.710 -8.618 5.288 1.00 34.94 978 GLY A O 1
ATOM 7870 N N . TRP A 1 979 ? 16.293 -9.360 3.250 1.00 49.09 979 TRP A N 1
ATOM 7871 C CA . TRP A 1 979 ? 15.114 -10.245 3.064 1.00 49.09 979 TRP A CA 1
ATOM 7872 C C . TRP A 1 979 ? 15.285 -11.613 2.351 1.00 49.09 979 TRP A C 1
ATOM 7874 O O . TRP A 1 979 ? 14.298 -12.346 2.309 1.00 49.09 979 TRP A O 1
ATOM 7884 N N . PRO A 1 980 ? 16.457 -12.079 1.866 1.00 27.42 980 PRO A N 1
ATOM 7885 C CA . PRO A 1 980 ? 16.598 -13.492 1.460 1.00 27.42 980 PRO A CA 1
ATOM 7886 C C . PRO A 1 980 ? 16.563 -14.478 2.650 1.00 27.42 980 PRO A C 1
ATOM 7888 O O . PRO A 1 980 ? 16.803 -15.673 2.514 1.00 27.42 980 PRO A O 1
ATOM 7891 N N . THR A 1 981 ? 16.194 -14.013 3.841 1.00 32.84 981 THR A N 1
ATOM 7892 C CA . THR A 1 981 ? 16.072 -14.826 5.051 1.00 32.84 981 THR A CA 1
ATOM 7893 C C . THR A 1 981 ? 14.742 -15.594 5.150 1.00 32.84 981 THR A C 1
ATOM 7895 O O . THR A 1 981 ? 14.696 -16.622 5.823 1.00 32.84 981 THR A O 1
ATOM 7898 N N . LEU A 1 982 ? 13.687 -15.174 4.429 1.00 35.62 982 LEU A N 1
ATOM 7899 C CA . LEU A 1 982 ? 12.439 -15.953 4.269 1.00 35.62 982 LEU A CA 1
ATOM 7900 C C . LEU A 1 982 ? 12.737 -17.272 3.522 1.00 35.62 982 LEU A C 1
ATOM 7902 O O . LEU A 1 982 ? 12.302 -18.347 3.932 1.00 35.62 982 LEU A O 1
ATOM 7906 N N . TRP A 1 983 ? 13.608 -17.172 2.511 1.00 34.66 983 TRP A N 1
ATOM 7907 C CA . TRP A 1 983 ? 14.176 -18.267 1.721 1.00 34.66 983 TRP A CA 1
ATOM 7908 C C . TRP A 1 983 ? 15.062 -19.210 2.558 1.00 34.66 983 TRP A C 1
ATOM 7910 O O . TRP A 1 983 ? 14.863 -20.421 2.521 1.00 34.66 983 TRP A O 1
ATOM 7920 N N . LEU A 1 984 ? 15.978 -18.684 3.383 1.00 29.12 984 LEU A N 1
ATOM 7921 C CA . LEU A 1 984 ? 16.888 -19.508 4.200 1.00 29.12 984 LEU A CA 1
ATOM 7922 C C . LEU A 1 984 ? 16.197 -20.246 5.358 1.00 29.12 984 LEU A C 1
ATOM 7924 O O . LEU A 1 984 ? 16.583 -21.368 5.661 1.00 29.12 984 LEU A O 1
ATOM 7928 N N . ILE A 1 985 ? 15.183 -19.664 6.008 1.00 31.59 985 ILE A N 1
ATOM 7929 C CA . ILE A 1 985 ? 14.556 -20.289 7.188 1.00 31.59 985 ILE A CA 1
ATOM 7930 C C . ILE A 1 985 ? 13.463 -21.287 6.792 1.00 31.59 985 ILE A C 1
ATOM 7932 O O . ILE A 1 985 ? 13.405 -22.361 7.383 1.00 31.59 985 ILE A O 1
ATOM 7936 N N . LEU A 1 986 ? 12.632 -21.008 5.781 1.00 36.00 986 LEU A N 1
ATOM 7937 C CA . LEU A 1 986 ? 11.599 -21.968 5.358 1.00 36.00 986 LEU A CA 1
ATOM 7938 C C . LEU A 1 986 ? 12.179 -23.167 4.592 1.00 36.00 986 LEU A C 1
ATOM 7940 O O . LEU A 1 986 ? 11.598 -24.254 4.636 1.00 36.00 986 LEU A O 1
ATOM 7944 N N . HIS A 1 987 ? 13.342 -23.007 3.950 1.00 33.19 987 HIS A N 1
ATOM 7945 C CA . HIS A 1 987 ? 14.073 -24.103 3.309 1.00 33.19 987 HIS A CA 1
ATOM 7946 C C . HIS A 1 987 ? 14.792 -25.005 4.332 1.00 33.19 987 HIS A C 1
ATOM 7948 O O . HIS A 1 987 ? 14.692 -26.228 4.243 1.00 33.19 987 HIS A O 1
ATOM 7954 N N . ASP A 1 988 ? 15.445 -24.437 5.355 1.00 29.61 988 ASP A N 1
ATOM 7955 C CA . ASP A 1 988 ? 16.211 -25.205 6.359 1.00 29.61 988 ASP A CA 1
ATOM 7956 C C . ASP A 1 988 ? 15.312 -26.015 7.327 1.00 29.61 988 ASP A C 1
ATOM 7958 O O . ASP A 1 988 ? 15.767 -26.936 8.005 1.00 29.61 988 ASP A O 1
ATOM 7962 N N . GLN A 1 989 ? 13.999 -25.742 7.354 1.00 36.16 989 GLN A N 1
ATOM 7963 C CA . GLN A 1 989 ? 13.009 -26.501 8.140 1.00 36.16 989 GLN A CA 1
ATOM 7964 C C . GLN A 1 989 ? 12.381 -27.694 7.388 1.00 36.16 989 GLN A C 1
ATOM 7966 O O . GLN A 1 989 ? 11.532 -28.397 7.950 1.00 36.16 989 GLN A O 1
ATOM 7971 N N . ARG A 1 990 ? 12.788 -27.966 6.136 1.00 37.59 990 ARG A N 1
ATOM 7972 C CA . ARG A 1 990 ? 12.301 -29.094 5.318 1.00 37.59 990 ARG A CA 1
ATOM 7973 C C . ARG A 1 990 ? 13.247 -30.297 5.401 1.00 37.59 990 ARG A C 1
ATOM 7975 O O . ARG A 1 990 ? 13.935 -30.633 4.443 1.00 37.59 990 ARG A O 1
ATOM 7982 N N . LYS A 1 991 ? 13.231 -31.014 6.528 1.00 29.59 991 LYS A N 1
ATOM 7983 C CA . LYS A 1 991 ? 13.584 -32.446 6.506 1.00 29.59 991 LYS A CA 1
ATOM 7984 C C . LYS A 1 991 ? 12.341 -33.250 6.129 1.00 29.59 991 LYS A C 1
ATOM 7986 O O . LYS A 1 991 ? 11.233 -32.919 6.546 1.00 29.59 991 LYS A O 1
ATOM 7991 N N . THR A 1 992 ? 12.531 -34.266 5.290 1.00 32.06 992 THR A N 1
ATOM 7992 C CA . THR A 1 992 ? 11.490 -35.184 4.801 1.00 32.06 992 THR A CA 1
ATOM 7993 C C . THR A 1 992 ? 10.632 -35.731 5.948 1.00 32.06 992 THR A C 1
ATOM 7995 O O . THR A 1 992 ? 11.092 -35.825 7.084 1.00 32.06 992 THR A O 1
ATOM 7998 N N . GLN A 1 993 ? 9.385 -36.125 5.650 1.00 35.28 993 GLN A N 1
ATOM 7999 C CA . GLN A 1 993 ? 8.362 -36.614 6.600 1.00 35.28 993 GLN A CA 1
ATOM 8000 C C . GLN A 1 993 ? 8.823 -37.727 7.574 1.00 35.28 993 GLN A C 1
ATOM 8002 O O . GLN A 1 993 ? 8.116 -38.011 8.538 1.00 35.28 993 GLN A O 1
ATOM 8007 N N . HIS A 1 994 ? 10.001 -38.320 7.356 1.00 32.03 994 HIS A N 1
ATOM 8008 C CA . HIS A 1 994 ? 10.615 -39.363 8.179 1.00 32.03 994 HIS A CA 1
ATOM 8009 C C . HIS A 1 994 ? 11.904 -38.948 8.924 1.00 32.03 994 HIS A C 1
ATOM 8011 O O . HIS A 1 994 ? 12.504 -39.793 9.579 1.00 32.03 994 HIS A O 1
ATOM 8017 N N . GLN A 1 995 ? 12.348 -37.684 8.858 1.00 29.70 995 GLN A N 1
ATOM 8018 C CA . GLN A 1 995 ? 13.611 -37.215 9.467 1.00 29.70 995 GLN A CA 1
ATOM 8019 C C . GLN A 1 995 ? 13.489 -35.936 10.327 1.00 29.70 995 GLN A C 1
ATOM 8021 O O . GLN A 1 995 ? 14.453 -35.178 10.462 1.00 29.70 995 GLN A O 1
ATOM 8026 N N . ALA A 1 996 ? 12.334 -35.670 10.940 1.00 28.03 996 ALA A N 1
ATOM 8027 C CA . ALA A 1 996 ? 12.285 -34.741 12.075 1.00 28.03 996 ALA A CA 1
ATOM 8028 C C . ALA A 1 996 ? 12.774 -35.489 13.335 1.00 28.03 996 ALA A C 1
ATOM 8030 O O . ALA A 1 996 ? 12.353 -36.631 13.520 1.00 28.03 996 ALA A O 1
ATOM 8031 N N . PRO A 1 997 ? 13.682 -34.928 14.160 1.00 26.89 997 PRO A N 1
ATOM 8032 C CA . PRO A 1 997 ? 14.171 -35.636 15.339 1.00 26.89 997 PRO A CA 1
ATOM 8033 C C . PRO A 1 997 ? 13.006 -35.903 16.301 1.00 26.89 997 PRO A C 1
ATOM 8035 O O . PRO A 1 997 ? 12.157 -35.028 16.480 1.00 26.89 997 PRO A O 1
ATOM 8038 N N . ASN A 1 998 ? 12.977 -37.127 16.839 1.00 26.50 998 ASN A N 1
ATOM 8039 C CA . ASN A 1 998 ? 12.042 -37.590 17.871 1.00 26.50 998 ASN A CA 1
ATOM 8040 C C . ASN A 1 998 ? 11.907 -36.606 19.035 1.00 26.50 998 ASN A C 1
ATOM 8042 O O . ASN A 1 998 ? 12.959 -36.074 19.466 1.00 26.50 998 ASN A O 1
#

Radius of gyration: 31.99 Å; Cα contacts (8 Å, |Δi|>4): 1503; chains: 1; bounding box: 100×97×88 Å

Sequence (998 aa):
MEVPRESTIQNIKLLLWKEAQTYPLFSLLGEMEGHMFECVNQAAVHEELEDETRRLCDVRPFLPVLKLITRNCGRAERILDSKIGVLIGKGLHELDALQDQEVKDFRSKMKRISEEKMQCMQLMSWGEWLRSCYSMTLEAGSLENLIDKHEGVIKITMHYDQSQDTSSLKVSLHCTVTELMDLALKKWQTTHVPEEDIGFRSDYVLRVSRKLEFLFEDHHLNQCKYIRDCLLTNESPHLTLVHCDVVKAMFEKEISTIGSVLAWKTSNPPLPLPPKKRLPTQLHTCVWKVHSLFRIHLVKGNKVNAEDAAKIQVRAGLFHGTELLCKTAVSSESSSRSEHVWNKTLEFDIAVCDLPRMARLCFAIYAVMDKVKKQRSTKNTHLNKYQTIRKAGKVHYPIAWVNTMVFDYRGQLKTGDIILHCWSSFPDELEEMLNPIGTIQTNPYTENATELHISFPEYSTQPVVFPAFDKILEKAAEIAGASDSMTMGRGGKKFYIELKEIMERDPLSQLCENEKDLIWTLRHDCRENFPQSLPKLLLSVKWSKHEDMAQLQALLQIWPKLSPRDALELLDFNYPDQYVREFAVNCLRDMSDDELLQYLLQLVQVLRYEPYYDCALSRFLLERAQSSRKIGHFLFWHLRSEMYMPAVSVHFALILEAYCRGCIPHIEVLKKQVEALSKLKAVNELIKFGTIKTKTKQAHLKEAMMTCLRQTGFIETLSDLHSPLNPNILLAGVNVERCKYMDSKMKPLWIVYNNKLLGGDTVDIIFKNGDDLRQDMLTLQILRLMDLLWKEANLDLRIVPYGCLATGDHSGLIEVVSSADTIANIQKTSSNMAAAAAFNKDALLNWLKDKNSGDALDKAIEEFTLSCAGYCVATYVLGIGDRHSDNIMVRSTGQLFHIDFGHILGNFKSKFGIKRERVPFILTHDFIHVIQQGKTSNTEKFGKTLWHWVKLMRRPSNSSGRSLMKLCERVGPPKSTGWPTLWLILHDQRKTQHQAPN

pLDDT: mean 81.0, std 17.52, range [26.5, 98.44]

Foldseek 3Di:
DDDDQFDFLVRVLVVCLVVCVPDPPNVVPPDSVQKWKWAQAPLRDIATPPPRRDGNNLRHGPDPDIDIDGDDLLCVVVNLQNLLCVLLVHRVVVLVVPPDPQSVVLLVVLLVVLLVLLVVLLVDDLVLVCCQEAEFDFDDDDPPVLCVVVVQWAWAWEAEPPDPDIDIDIDGQQAWQLNVLVVVVVVVPVVDDPPPCPDDSLQKWKAQLFFRHTDDDTDGNNRGVQSVVCSVVVHHGYMYIDTVVVSVVVSCVQSVLSVVVSVSAVVDPDDPDDPPPPPPPQDAAAQLVFFDFFKKFFFKKFLQDDDQQWWKKKKKFKDQLNDTLFDIWIFDTARDHGMGGGRDMTTTPFTSSLAALFIKMKMWMKTKAAQDPDDDDDDDPPPPQADWDDDPRITIDTAWMAMAGQADPQQWGDFFKDKAFTDGDDFSDDPPRTCSVAFNDGQPPRVNTMITMMGGHDRDPHTHGHDDLVVLLVLQVVVVVVCVVDDDDDCCVVCVVVLVVVLPDFPPPDDDLVNLVVCLVCVVVCQPPPLLCVSVPLVSFSSSGSSSVSNVLNVLVVRDQDALLSLLLCLFSNNQHQSSVLSSLVNVVVPDPVRCVLQVLLLLQSCSSHNGLDGSSLVSQLVSCLSHVQSVLQLSQSLSACCVPSSCVSSSSSSSSSNCSSNVVCSVQSVLVVSLLVLQVVLLVQLLCCVPPPVDPQVVNLVVSLVSCPPPSNFVSQAQHQDSLGSRWTFHGWPSVPKAFDPDPSRWIWTKTATPSDGPDIWIKTKGADADCVLVVLLLSLLVLLQVLCVVVVQHLLADSWGWGRRYDRITMTGDDPQKDFQLVLLCVQDPDNVCSVVPLCSVVVLLCVLAPDPLSVQLLVLLLSQVLSCLVSQQLFVQADDDRRQWMAHNSNHIYGHDRSGTLQNADDDPNDRPDDGRDDDDSSSVCSNCVNDPPCVVVSVVVSVVVVCVLPPPPDPSSSSSLVCSVSRDRDDDYDDCSNVVSVVVPDDDPPPDDD

Organism: NCBI:txid630221

Secondary structure (DSSP, 8-state):
----TT-BHHHHHHHHHHHHTTSTTGGGS--GGGEEEEEEBTTS-EEEE--TTSBHHHH-BSSS--EEEE--TT-HHHHHHHHHHHHHTS-HHHHHHT--HHHHHHHHHHHHHHHHHHHHHHT--HHHHHHHHHBPPB--S--HHHHHHTTTEEEEEEEETT---EEEEEEETT-BHHHHHHHHHHHHHHHS-TTS----GGGEEEEETTSS-EE-S--BGGGBHHHHHHHHHTPPPEEEEEEHHHHHHHHHHHHHHHHHHHHHHHTS----------------EEGGG--SEEEEEEEEEES----TTPEEEEEEEEEETTEE-SPPEEPPPB--SS-EEEEEEEEEEEEGGG--TT-EEEEEEEEEEE----------TT--SS--EEETTEEEEEEEEEEEESB-TTSBBP-EEEEEEPB----S--TTSS-TTS-SSPPS-TTTSPEEEEEEPP-SSS-EEPPPHHHHHHHHHHHHHHHTTS-SSSSHHHHHHHHHHHHHS-TTSPPPHHHHHHHHHTHHHHHHH-GGGHHHHHTTS-TT-HHHHHHHHHHHHTSPPPPHHHHGGGGSTT---HHHHHHHHHHHTTS-HHHHHTTHHHHHHHGGG-SSSS-HHHHHHHHHHHH-HHHHHHHHHHHHHTTT-HHHHHHHHHHHHHHHHH-HHHHHHHHHHHHHHHHHHHHHHHHHHHHHHS---HHHHHHHHHHHHTSHHHHHHTSSEE-SS-TT-EEEEE-GGG-EE-SSTT--EEEEEEESSSTT-EEEEEEEESS-THHHHHHHHHHHHHHHHHHHTT---------EEEEETTEEEEEPPTTEEEHHHHHHHT-S-TTTGGG-TTHHHHHHHHH--THHHHHHHHHHHHHHHHHHHHHHHTT-----TTSEEEETTS-EEE----S-TT-PPEETTEES-S-S----HHHHHHHTTT-TT-HHHHHHHHHHHHHHHT-TT-HHHHHHHHHHHHSPPP-SS--THHHHHHHHT---TT-S--